Protein AF-0000000077050087 (afdb_homodimer)

Foldseek 3Di:
DPPDPPPPPPPPPVPAAFAEEFALADDDQQSLQSVLLSLLLQLQLVQQPHDLLRYAYEEEDQNQQPPLAPHHQWAAQFFDQQDATDTSRVVGVVSHQHYAQLKFLQCRLCQALVPQPSNCVSGVDDPGRGNQAALRYEYEYEHEAEDAQQWTGGHPYIGGLVNVQVSLVVCLVRSRYNAYEYEAEYFLRQNSCPPPDAPSRYKYKYQAHNQGFWKFFCAPPSCHHHNDHSLYGRHTLLSVQLSLCCQAPNQFAFQLRSQVRSQVSSVVPDNRRIDMDYHCVPSSRHTRCSHSHTNDHDPRDDGDTHDMDGSQCSQLRSLVVCCVPDDPVCNVVSVVSNVVVVVLVVLLVQLLLQQLCQQPVDNVRSVVLLPDADPFFDSVQLVVVQVCCCVPVVRDDDDDSSSSSNSRVSGVPHHDDGDSPRSD/DDDPPPPPPPPPPVPAAFAEEEALADDDQQSLASVLLSLLLQLQLVQQPHDLLRYAYEEEDQNQQPPLAPHHQWAAQFFDQPDATDTSRVVGVVSHQHYAQLKFLQCRLCQALVPQVSNCVSGVDDPGRGNQAALRYEYEYEHEAEDAQQWTGGHPYIGGLVNVQVSLVVCLVVSRYNAYEYEAEYFLRQNSCPPPDAPSRYKYKYQAHNQGFWKFFCAPPSCHHHNDRSLYGRHTLLSVQLSLCCQAPNQFAFQLRSQVRSQVSSVVVDNRRIDMDYHCVPSRRDTRCSHSHTNDHDPRDDGDTHDMDGSQCSQLRSLVVCCVPDDPVCNVVSVVSNVVVVVLVVLLVQLLLQQLCQQPVDNVRSVVLLPDADPFFDSVQLVVVQVCCCVPVVRDDDDDSSSSSNSRVSGVPHHDDGDSPRSD

Organism: Blastocystis hominis (NCBI:txid12968)

InterPro domains:
  IPR001096 Peptidase C13, legumain [PF01650] (18-293)
  IPR001096 Peptidase C13, legumain [PIRSF019663] (16-417)
  IPR001096 Peptidase C13, legumain [PR00776] (19-43)
  IPR001096 Peptidase C13, legumain [PR00776] (129-148)
  IPR001096 Peptidase C13, legumain [PR00776] (177-193)
  IPR001096 Peptidase C13, legumain [PTHR12000] (17-416)

Secondary structure (DSSP, 8-state):
---------------PPEEEEEEE---SGGGHHHHHHHHHHHHHHHHHT--GGGEEEEE--GGGS-TT-SSTT---SS-BTTSPPPP-HHHHGGG-SEEGGG--HHHHHHHHTT-HHHHHHHH--SS-------TT-EEEEEEES-EETTEEEETTEEEEHHHHHHHHHHHHHTT--SEEEEEEESTTGGGGGTT--TTSSEEEEESS-SS---EEES-TTS-EETTEE--S--EEHHHHHHHHHHHHH-S-SBHHHHHHHHHHHHHTT-----EEEE-TTTGGGSBTHHHH------S---------EEGGGHHHHHHHHHHHH--TTTHHHHHHHHHHHHHHHHHHHHHHHHHHHHHHS-HHHHHHTTTS--S---HHHHHHHHHHIIIII---SSPPHHHHHHHHHHTTTS-----TTTT-/--------------PPPEEEEEEE---SGGGHHHHHHHHHHHHHHHHHT--GGGEEEEE--GGGS-TT-SSTT---SS-BTTSPPPP-HHHHGGG-SEEGGG--HHHHHHHHTT-HHHHHHHH--SS-------TT-EEEEEEES-EETTEEEETTEEEEHHHHHHHHHHHHHTT--SEEEEEEESTTGGGGGTT--TTSSEEEEESS-SS---EEES-TTS-EETTEE--S--EEHHHHHHHHHHHHH-S-SBHHHHHHHHHHHHHTT-----EEEE-TTTGGGSBTHHHH------S---------EEGGGHHHHHHHHHHHH--TTTHHHHHHHHHHHHHHHHHHHHHHHHHHHHHHS-HHHHHHTTTS--S---HHHHHHHHHHIIIII---SSPPHHHHHHHHHHTTTS-----TTTT-

Sequence (848 aa):
MKSSLLILALLSIALADKWALFVSGNNGYYNYCITSTICRGYTILHDAGVAEDHMVYLGFNDVFDDKRNPFAGKIFTDQDPEGPGIDYAAGCRPHIDYPDKMVSAELFMATLSGDKEEVTKLTGVENPKVIESGPEDTIFVYYMDHGAIGFCEVGKSELYEDVLMKTIDKMFENHQYKQLVFYFEACHSGSMFRKLEKGKNVYAMTGSDTEHSAWMNNCPPNDVVNGKHMGTCLGAWFDNFWMQEVTDNGAELTNNEMFKIVHEKTAAETDQNVSQFGDIDTIGETPVKEYIGDYVPKKKVVMEPKSMVKYEDVPKHLAMWNAIRAEPNTRSDAMAELENVVRTEARKDIMVMRAAREYFKDDKLADAATKTRPASYSQECVRDITTSLMAVCGYSLPLRDTHVTVMENICAKGYVQLDYTNICMKSSLLILALLSIALADKWALFVSGNNGYYNYCITSTICRGYTILHDAGVAEDHMVYLGFNDVFDDKRNPFAGKIFTDQDPEGPGIDYAAGCRPHIDYPDKMVSAELFMATLSGDKEEVTKLTGVENPKVIESGPEDTIFVYYMDHGAIGFCEVGKSELYEDVLMKTIDKMFENHQYKQLVFYFEACHSGSMFRKLEKGKNVYAMTGSDTEHSAWMNNCPPNDVVNGKHMGTCLGAWFDNFWMQEVTDNGAELTNNEMFKIVHEKTAAETDQNVSQFGDIDTIGETPVKEYIGDYVPKKKVVMEPKSMVKYEDVPKHLAMWNAIRAEPNTRSDAMAELENVVRTEARKDIMVMRAAREYFKDDKLADAATKTRPASYSQECVRDITTSLMAVCGYSLPLRDTHVTVMENICAKGYVQLDYTNIC

Radius of gyration: 34.06 Å; Cα contacts (8 Å, |Δi|>4): 1872; chains: 2; bounding box: 55×159×95 Å

Solvent-accessible surface area (backbone atoms only — not comparable to full-atom values): 42431 Å² total; per-residue (Å²): 135,85,78,76,80,76,76,77,73,76,72,71,73,74,75,66,48,45,26,36,41,37,35,20,23,51,70,51,58,85,37,35,20,34,44,26,40,48,26,46,51,48,33,51,25,48,69,10,63,37,50,69,91,37,47,44,26,34,25,49,64,59,50,29,65,30,89,66,37,81,49,72,61,41,38,44,50,56,62,18,67,83,41,79,50,67,66,36,27,84,63,24,60,87,56,48,72,36,50,47,90,50,28,24,29,67,46,50,53,25,29,65,68,38,34,48,68,57,38,21,72,71,63,67,41,77,89,49,87,48,44,81,53,38,52,68,11,26,35,28,35,40,38,26,34,56,25,40,52,35,32,29,48,17,49,82,34,66,36,40,26,66,58,54,52,51,51,52,50,52,35,51,76,65,40,38,41,48,36,40,38,35,43,34,38,17,21,8,32,31,32,50,44,73,80,51,58,66,86,61,46,32,31,34,40,20,36,0,23,50,88,24,51,27,41,26,16,14,16,72,74,43,19,29,37,58,74,38,72,47,73,26,33,22,18,38,49,52,58,49,45,55,52,47,45,30,47,58,70,19,30,71,50,23,42,47,57,48,45,53,52,37,32,52,60,44,48,72,80,40,78,23,47,48,38,75,40,41,24,52,85,56,58,18,64,36,38,41,28,68,40,45,24,66,34,74,51,57,86,77,72,91,76,78,84,40,56,70,40,49,52,62,46,40,66,53,53,42,29,47,51,46,36,46,68,38,48,87,92,43,31,65,61,26,44,50,51,30,39,51,44,48,38,52,51,51,50,48,52,39,37,49,49,21,44,34,29,69,70,60,72,32,61,58,58,29,58,51,23,46,74,50,70,55,97,50,54,32,56,69,29,33,29,49,54,52,52,45,37,30,73,72,51,66,44,70,82,56,68,46,70,50,52,49,22,31,39,35,43,69,8,40,89,28,80,74,87,80,74,59,76,80,30,85,138,71,98,74,83,76,79,78,74,77,72,72,74,76,75,65,48,47,27,35,41,38,33,22,22,52,71,51,59,86,36,35,19,34,46,26,40,47,25,46,52,49,34,49,25,47,68,10,62,38,50,67,91,36,46,45,26,33,26,49,62,58,49,29,65,30,89,66,36,82,50,71,61,41,38,44,49,56,61,18,68,82,42,81,50,68,66,34,26,86,65,25,61,87,56,48,72,35,51,45,89,50,28,24,27,66,46,52,52,25,28,66,68,36,35,48,67,57,39,22,71,70,62,66,42,77,87,47,88,49,44,80,54,38,50,67,12,26,35,28,37,41,38,27,36,55,24,39,50,36,32,30,47,17,50,82,35,67,37,41,26,68,58,54,50,50,52,52,49,53,36,50,77,65,39,38,40,48,35,40,38,38,44,36,36,17,20,8,32,31,33,50,44,74,82,51,57,68,85,59,45,32,32,35,39,20,36,0,24,50,88,24,50,27,42,27,15,15,15,72,74,42,20,28,36,57,74,37,73,46,75,26,34,22,17,39,47,52,59,49,45,56,52,48,45,31,46,58,70,20,30,71,48,22,42,47,57,47,46,53,52,35,32,52,61,43,47,72,79,41,77,25,47,47,39,74,41,41,25,52,87,56,58,18,65,36,39,41,26,68,40,46,24,64,35,72,52,56,87,78,70,91,77,78,84,40,55,69,41,49,53,64,47,39,66,54,52,40,28,46,51,47,36,46,68,38,48,86,94,44,30,65,60,27,44,51,50,30,39,52,45,49,36,53,53,51,50,48,51,39,37,49,50,21,46,34,29,68,72,60,72,32,61,58,59,28,56,51,24,47,74,52,69,54,97,51,54,33,57,68,29,34,29,51,52,52,51,44,38,31,73,74,54,65,46,68,82,57,69,46,69,50,52,51,22,32,40,36,43,68,9,40,87,29,79,75,86,80,75,58,75,80,30,86

pLDDT: mean 94.15, std 11.01, range [26.75, 98.94]

Structure (mmCIF, N/CA/C/O backbone):
data_AF-0000000077050087-model_v1
#
loop_
_entity.id
_entity.type
_entity.pdbx_description
1 polymer Legumain
#
loop_
_atom_site.group_PDB
_atom_site.id
_atom_site.type_symbol
_atom_site.label_atom_id
_atom_site.label_alt_id
_atom_site.label_comp_id
_atom_site.label_asym_id
_atom_site.label_entity_id
_atom_site.label_seq_id
_atom_site.pdbx_PDB_ins_code
_atom_site.Cartn_x
_atom_site.Cartn_y
_atom_site.Cartn_z
_atom_site.occupancy
_atom_site.B_iso_or_equiv
_atom_site.auth_seq_id
_atom_site.auth_comp_id
_atom_site.auth_asym_id
_atom_site.auth_atom_id
_atom_site.pdbx_PDB_model_num
ATOM 1 N N . MET A 1 1 ? -14.258 90.125 20.938 1 26.75 1 MET A N 1
ATOM 2 C CA . MET A 1 1 ? -13.023 89.375 21.031 1 26.75 1 MET A CA 1
ATOM 3 C C . MET A 1 1 ? -13.32 87.875 21.219 1 26.75 1 MET A C 1
ATOM 5 O O . MET A 1 1 ? -13.602 87.438 22.328 1 26.75 1 MET A O 1
ATOM 9 N N . LYS A 1 2 ? -14.055 87.312 20.188 1 45.06 2 LYS A N 1
ATOM 10 C CA . LYS A 1 2 ? -14.453 86 19.891 1 45.06 2 LYS A CA 1
ATOM 11 C C . LYS A 1 2 ? -13.258 85 19.938 1 45.06 2 LYS A C 1
ATOM 13 O O . LYS A 1 2 ? -12.359 85.125 19.078 1 45.06 2 LYS A O 1
ATOM 18 N N . SER A 1 3 ? -12.742 84.75 21.188 1 35.34 3 SER A N 1
ATOM 19 C CA . SER A 1 3 ? -11.664 83.75 21.391 1 35.34 3 SER A CA 1
ATOM 20 C C . SER A 1 3 ? -11.992 82.438 20.75 1 35.34 3 SER A C 1
ATOM 22 O O . SER A 1 3 ? -12.961 81.75 21.141 1 35.34 3 SER A O 1
ATOM 24 N N . SER A 1 4 ? -11.594 82.188 19.562 1 45 4 SER A N 1
ATOM 25 C CA . SER A 1 4 ? -11.711 80.875 18.844 1 45 4 SER A CA 1
ATOM 26 C C . SER A 1 4 ? -10.82 79.812 19.453 1 45 4 SER A C 1
ATOM 28 O O . SER A 1 4 ? -9.594 79.938 19.422 1 45 4 SER A O 1
ATOM 30 N N . LEU A 1 5 ? -11.164 79.062 20.516 1 44.44 5 LEU A N 1
ATOM 31 C CA . LEU A 1 5 ? -10.508 77.875 21.016 1 44.44 5 LEU A CA 1
ATOM 32 C C . LEU A 1 5 ? -10.336 76.875 19.891 1 44.44 5 LEU A C 1
ATOM 34 O O . LEU A 1 5 ? -11.32 76.375 19.359 1 44.44 5 LEU A O 1
ATOM 38 N N . LEU A 1 6 ? -9.234 76.875 19.125 1 44.16 6 LEU A N 1
ATOM 39 C CA . LEU A 1 6 ? -8.859 75.812 18.203 1 44.16 6 LEU A CA 1
ATOM 40 C C . LEU A 1 6 ? -8.672 74.5 18.938 1 44.16 6 LEU A C 1
ATOM 42 O O . LEU A 1 6 ? -7.773 74.375 19.766 1 44.16 6 LEU A O 1
ATOM 46 N N . ILE A 1 7 ? -9.641 73.75 19.188 1 46.22 7 ILE A N 1
ATOM 47 C CA . ILE A 1 7 ? -9.508 72.375 19.641 1 46.22 7 ILE A CA 1
ATOM 48 C C . ILE A 1 7 ? -8.617 71.562 18.688 1 46.22 7 ILE A C 1
ATOM 50 O O . ILE A 1 7 ? -8.961 71.438 17.516 1 46.22 7 ILE A O 1
ATOM 54 N N . LEU A 1 8 ? -7.328 71.625 18.875 1 43.34 8 LEU A N 1
ATOM 55 C CA . LEU A 1 8 ? -6.453 70.688 18.172 1 43.34 8 LEU A CA 1
ATOM 56 C C . LEU A 1 8 ? -6.922 69.25 18.391 1 43.34 8 LEU A C 1
ATOM 58 O O . LEU A 1 8 ? -6.895 68.75 19.516 1 43.34 8 LEU A O 1
ATOM 62 N N . ALA A 1 9 ? -7.785 68.688 17.609 1 45.19 9 ALA A N 1
ATOM 63 C CA . ALA A 1 9 ? -8.078 67.25 17.547 1 45.19 9 ALA A CA 1
ATOM 64 C C . ALA A 1 9 ? -6.812 66.438 17.297 1 45.19 9 ALA A C 1
ATOM 66 O O . ALA A 1 9 ? -6.215 66.562 16.219 1 45.19 9 ALA A O 1
ATOM 67 N N . LEU A 1 10 ? -6.016 66.188 18.297 1 40.19 10 LEU A N 1
ATOM 68 C CA . LEU A 1 10 ? -5.012 65.125 18.141 1 40.19 10 LEU A CA 1
ATOM 69 C C . LEU A 1 10 ? -5.602 63.938 17.422 1 40.19 10 LEU A C 1
ATOM 71 O O . LEU A 1 10 ? -6.449 63.219 17.984 1 40.19 10 LEU A O 1
ATOM 75 N N . LEU A 1 11 ? -5.816 64 16.156 1 40.59 11 LEU A N 1
ATOM 76 C CA . LEU A 1 11 ? -6.043 62.781 15.391 1 40.59 11 LEU A CA 1
ATOM 77 C C . LEU A 1 11 ? -5.047 61.719 15.789 1 40.59 11 LEU A C 1
ATOM 79 O O . LEU A 1 11 ? -3.854 61.812 15.5 1 40.59 11 LEU A O 1
ATOM 83 N N . SER A 1 12 ? -5.109 61.188 17 1 39.09 12 SER A N 1
ATOM 84 C CA . SER A 1 12 ? -4.379 59.938 17.25 1 39.09 12 SER A CA 1
ATOM 85 C C . SER A 1 12 ? -4.422 59.031 16.016 1 39.09 12 SER A C 1
ATOM 87 O O . SER A 1 12 ? -5.484 58.5 15.656 1 39.09 12 SER A O 1
ATOM 89 N N . ILE A 1 13 ? -3.723 59.281 15.008 1 43 13 ILE A N 1
ATOM 90 C CA . ILE A 1 13 ? -3.477 58.281 13.984 1 43 13 ILE A CA 1
ATOM 91 C C . ILE A 1 13 ? -3.217 56.938 14.648 1 43 13 ILE A C 1
ATOM 93 O O . ILE A 1 13 ? -2.197 56.75 15.312 1 43 13 ILE A O 1
ATOM 97 N N . ALA A 1 14 ? -4.16 56.375 15.305 1 49.53 14 ALA A N 1
ATOM 98 C CA . ALA A 1 14 ? -4.023 55 15.812 1 49.53 14 ALA A CA 1
ATOM 99 C C . ALA A 1 14 ? -3.26 54.125 14.836 1 49.53 14 ALA A C 1
ATOM 101 O O . ALA A 1 14 ? -3.717 53.906 13.711 1 49.53 14 ALA A O 1
ATOM 102 N N . LEU A 1 15 ? -1.929 54.031 14.836 1 66 15 LEU A N 1
ATOM 103 C CA . LEU A 1 15 ? -1.069 53.156 14.039 1 66 15 LEU A CA 1
ATOM 104 C C . LEU A 1 15 ? -1.597 51.75 14.039 1 66 15 LEU A C 1
ATOM 106 O O . LEU A 1 15 ? -1.91 51.188 15.102 1 66 15 LEU A O 1
ATOM 110 N N . ALA A 1 16 ? -2.049 51.188 12.859 1 85.88 16 ALA A N 1
ATOM 111 C CA . ALA A 1 16 ? -2.549 49.812 12.609 1 85.88 16 ALA A CA 1
ATOM 112 C C . ALA A 1 16 ? -1.535 48.781 13.055 1 85.88 16 ALA A C 1
ATOM 114 O O . ALA A 1 16 ? -0.365 48.844 12.664 1 85.88 16 ALA A O 1
ATOM 115 N N . ASP A 1 17 ? -1.978 47.969 14.055 1 94.81 17 ASP A N 1
ATOM 116 C CA . ASP A 1 17 ? -1.107 46.906 14.555 1 94.81 17 ASP A CA 1
ATOM 117 C C . ASP A 1 17 ? -1.323 45.594 13.773 1 94.81 17 ASP A C 1
ATOM 119 O O . ASP A 1 17 ? -2.396 45.375 13.211 1 94.81 17 ASP A O 1
ATOM 123 N N . LYS A 1 18 ? -0.26 44.875 13.742 1 98.06 18 LYS A N 1
ATOM 124 C CA . LYS A 1 18 ? -0.328 43.5 13.234 1 98.06 18 LYS A CA 1
ATOM 125 C C . LYS A 1 18 ? -0.356 42.5 14.375 1 98.06 18 LYS A C 1
ATOM 127 O O . LYS A 1 18 ? 0.511 42.5 15.258 1 98.06 18 LYS A O 1
ATOM 132 N N . TRP A 1 19 ? -1.358 41.688 14.398 1 98.69 19 TRP A N 1
ATOM 133 C CA . TRP A 1 19 ? -1.495 40.594 15.375 1 98.69 19 TRP A CA 1
ATOM 134 C C . TRP A 1 19 ? -1.327 39.25 14.711 1 98.69 19 TRP A C 1
ATOM 136 O O . TRP A 1 19 ? -1.601 39.094 13.523 1 98.69 19 TRP A O 1
ATOM 146 N N . ALA A 1 20 ? -0.833 38.312 15.508 1 98.88 20 ALA A N 1
ATOM 147 C CA . ALA A 1 20 ? -0.675 36.969 14.961 1 98.88 20 ALA A CA 1
ATOM 148 C C . ALA A 1 20 ? -0.998 35.906 16.016 1 98.88 20 ALA A C 1
ATOM 150 O O . ALA A 1 20 ? -0.743 36.094 17.203 1 98.88 20 ALA A O 1
ATOM 151 N N . LEU A 1 21 ? -1.584 34.875 15.594 1 98.94 21 LEU A N 1
ATOM 152 C CA . LEU A 1 21 ? -1.872 33.688 16.422 1 98.94 21 LEU A CA 1
ATOM 153 C C . LEU A 1 21 ? -1.3 32.438 15.789 1 98.94 21 LEU A C 1
ATOM 155 O O . LEU A 1 21 ? -1.579 32.125 14.625 1 98.94 21 LEU A O 1
ATOM 159 N N . PHE A 1 22 ? -0.453 31.703 16.547 1 98.88 22 PHE A N 1
ATOM 160 C CA . PHE A 1 22 ? 0.181 30.469 16.109 1 98.88 22 PHE A CA 1
ATOM 161 C C . PHE A 1 22 ? -0.366 29.266 16.875 1 98.88 22 PHE A C 1
ATOM 163 O O . PHE A 1 22 ? -0.49 29.312 18.094 1 98.88 22 PHE A O 1
ATOM 170 N N . VAL A 1 23 ? -0.69 28.219 16.094 1 98.88 23 VAL A N 1
ATOM 171 C CA . VAL A 1 23 ? -1.205 27.016 16.734 1 98.88 23 VAL A CA 1
ATOM 172 C C . VAL A 1 23 ? -0.468 25.797 16.203 1 98.88 23 VAL A C 1
ATOM 174 O O . VAL A 1 23 ? -0.654 25.406 15.039 1 98.88 23 VAL A O 1
ATOM 177 N N . SER A 1 24 ? 0.402 25.188 16.938 1 98.25 24 SER A N 1
ATOM 178 C CA . SER A 1 24 ? 0.894 23.828 16.734 1 98.25 24 SER A CA 1
ATOM 179 C C . SER A 1 24 ? 0.102 22.812 17.562 1 98.25 24 SER A C 1
ATOM 181 O O . SER A 1 24 ? 0.359 22.656 18.75 1 98.25 24 SER A O 1
ATOM 183 N N . GLY A 1 25 ? -0.691 22.062 16.922 1 96.75 25 GLY A N 1
ATOM 184 C CA . GLY A 1 25 ? -1.876 21.531 17.578 1 96.75 25 GLY A CA 1
ATOM 185 C C . GLY A 1 25 ? -1.669 20.141 18.141 1 96.75 25 GLY A C 1
ATOM 186 O O . GLY A 1 25 ? -2.578 19.562 18.75 1 96.75 25 GLY A O 1
ATOM 187 N N . ASN A 1 26 ? -0.45 19.547 17.969 1 96.5 26 ASN A N 1
ATOM 188 C CA . ASN A 1 26 ? -0.335 18.188 18.438 1 96.5 26 ASN A CA 1
ATOM 189 C C . ASN A 1 26 ? 1.066 17.891 18.969 1 96.5 26 ASN A C 1
ATOM 191 O O . ASN A 1 26 ? 1.984 18.688 18.781 1 96.5 26 ASN A O 1
ATOM 195 N N . ASN A 1 27 ? 1.128 16.812 19.734 1 96.81 27 ASN A N 1
ATOM 196 C CA . ASN A 1 27 ? 2.375 16.359 20.344 1 96.81 27 ASN A CA 1
ATOM 197 C C . ASN A 1 27 ? 2.834 15.023 19.766 1 96.81 27 ASN A C 1
ATOM 199 O O . ASN A 1 27 ? 2.188 14.477 18.875 1 96.81 27 ASN A O 1
ATOM 203 N N . GLY A 1 28 ? 3.977 14.586 20.156 1 95.75 28 GLY A N 1
ATOM 204 C CA . GLY A 1 28 ? 4.574 13.352 19.672 1 95.75 28 GLY A CA 1
ATOM 205 C C . GLY A 1 28 ? 5.691 13.586 18.672 1 95.75 28 GLY A C 1
ATOM 206 O O . GLY A 1 28 ? 5.594 14.477 17.828 1 95.75 28 GLY A O 1
ATOM 207 N N . TYR A 1 29 ? 6.645 12.734 18.781 1 96.25 29 TYR A N 1
ATOM 208 C CA . TYR A 1 29 ? 7.824 12.961 17.953 1 96.25 29 TYR A CA 1
ATOM 209 C C . TYR A 1 29 ? 7.5 12.734 16.469 1 96.25 29 TYR A C 1
ATOM 211 O O . TYR A 1 29 ? 8.094 13.367 15.602 1 96.25 29 TYR A O 1
ATOM 219 N N . TYR A 1 30 ? 6.52 11.875 16.156 1 94.31 30 TYR A N 1
ATOM 220 C CA . TYR A 1 30 ? 6.148 11.695 14.75 1 94.31 30 TYR A CA 1
ATOM 221 C C . TYR A 1 30 ? 5.473 12.945 14.195 1 94.31 30 TYR A C 1
ATOM 223 O O . TYR A 1 30 ? 5.34 13.102 12.984 1 94.31 30 TYR A O 1
ATOM 231 N N . ASN A 1 31 ? 5.055 13.875 15.141 1 96.94 31 ASN A N 1
ATOM 232 C CA . ASN A 1 31 ? 4.453 15.156 14.766 1 96.94 31 ASN A CA 1
ATOM 233 C C . ASN A 1 31 ? 5.461 16.297 14.867 1 96.94 31 ASN A C 1
ATOM 235 O O . ASN A 1 31 ? 5.078 17.453 15.008 1 96.94 31 ASN A O 1
ATOM 239 N N . TYR A 1 32 ? 6.703 15.953 14.82 1 97.81 32 TYR A N 1
ATOM 240 C CA . TYR A 1 32 ? 7.793 16.922 14.93 1 97.81 32 TYR A CA 1
ATOM 241 C C . TYR A 1 32 ? 7.57 18.094 13.984 1 97.81 32 TYR A C 1
ATOM 243 O O . TYR A 1 32 ? 7.797 19.25 14.359 1 97.81 32 TYR A O 1
ATOM 251 N N . CYS A 1 33 ? 7.098 17.812 12.812 1 97.5 33 CYS A N 1
ATOM 252 C CA . CYS A 1 33 ? 6.992 18.828 11.758 1 97.5 33 CYS A CA 1
ATOM 253 C C . CYS A 1 33 ? 5.926 19.859 12.094 1 97.5 33 CYS A C 1
ATOM 255 O O . CYS A 1 33 ? 5.953 20.969 11.578 1 97.5 33 CYS A O 1
ATOM 257 N N . ILE A 1 34 ? 4.961 19.516 12.938 1 98.12 34 ILE A N 1
ATOM 258 C CA . ILE A 1 34 ? 3.93 20.453 13.352 1 98.12 34 ILE A CA 1
ATOM 259 C C . ILE A 1 34 ? 4.566 21.594 14.141 1 98.12 34 ILE A C 1
ATOM 261 O O . ILE A 1 34 ? 4.355 22.766 13.828 1 98.12 34 ILE A O 1
ATOM 265 N N . THR A 1 35 ? 5.391 21.203 15.055 1 98.38 35 THR A N 1
ATOM 266 C CA . THR A 1 35 ? 6.055 22.203 15.891 1 98.38 35 THR A CA 1
ATOM 267 C C . THR A 1 35 ? 7.148 22.922 15.109 1 98.38 35 THR A C 1
ATOM 269 O O . THR A 1 35 ? 7.266 24.156 15.195 1 98.38 35 THR A O 1
ATOM 272 N N . SER A 1 36 ? 7.93 22.172 14.359 1 97.94 36 SER A N 1
ATOM 273 C CA . SER A 1 36 ? 9.047 22.781 13.641 1 97.94 36 SER A CA 1
ATOM 274 C C . SER A 1 36 ? 8.547 23.812 12.617 1 97.94 36 SER A C 1
ATOM 276 O O . SER A 1 36 ? 9.109 24.906 12.5 1 97.94 36 SER A O 1
ATOM 278 N N . THR A 1 37 ? 7.508 23.484 11.961 1 97.44 37 THR A N 1
ATOM 279 C CA . THR A 1 37 ? 6.953 24.359 10.93 1 97.44 37 THR A CA 1
ATOM 280 C C . THR A 1 37 ? 6.402 25.641 11.547 1 97.44 37 THR A C 1
ATOM 282 O O . THR A 1 37 ? 6.707 26.734 11.086 1 97.44 37 THR A O 1
ATOM 285 N N . ILE A 1 38 ? 5.66 25.516 12.539 1 98.31 38 ILE A N 1
ATOM 286 C CA . ILE A 1 38 ? 5.059 26.672 13.18 1 98.31 38 ILE A CA 1
ATOM 287 C C . ILE A 1 38 ? 6.145 27.516 13.844 1 98.31 38 ILE A C 1
ATOM 289 O O . ILE A 1 38 ? 6.074 28.75 13.836 1 98.31 38 ILE A O 1
ATOM 293 N N . CYS A 1 39 ? 7.133 26.875 14.375 1 97.56 39 CYS A N 1
ATOM 294 C CA . CYS A 1 39 ? 8.258 27.578 14.977 1 97.56 39 CYS A CA 1
ATOM 295 C C . CYS A 1 39 ? 8.977 28.438 13.945 1 97.56 39 CYS A C 1
ATOM 297 O O . CYS A 1 39 ? 9.32 29.594 14.219 1 97.56 39 CYS A O 1
ATOM 299 N N . ARG A 1 40 ? 9.234 27.859 12.859 1 96.62 40 ARG A N 1
ATOM 300 C CA . ARG A 1 40 ? 9.852 28.625 11.781 1 96.62 40 ARG A CA 1
ATOM 301 C C . ARG A 1 40 ? 8.977 29.812 11.375 1 96.62 40 ARG A C 1
ATOM 303 O O . ARG A 1 40 ? 9.477 30.922 11.195 1 96.62 40 ARG A O 1
ATOM 310 N N . GLY A 1 41 ? 7.703 29.594 11.258 1 97.44 41 GLY A N 1
ATOM 311 C CA . GLY A 1 41 ? 6.781 30.672 10.953 1 97.44 41 GLY A CA 1
ATOM 312 C C . GLY A 1 41 ? 6.805 31.781 11.977 1 97.44 41 GLY A C 1
ATOM 313 O O . GLY A 1 41 ? 6.855 32.969 11.617 1 97.44 41 GLY A O 1
ATOM 314 N N . TYR A 1 42 ? 6.789 31.406 13.211 1 98.12 42 TYR A N 1
ATOM 315 C CA . TYR A 1 42 ? 6.863 32.375 14.289 1 98.12 42 TYR A CA 1
ATOM 316 C C . TYR A 1 42 ? 8.117 33.25 14.156 1 98.12 42 TYR A C 1
ATOM 318 O O . TYR A 1 42 ? 8.062 34.469 14.281 1 98.12 42 TYR A O 1
ATOM 326 N N . THR A 1 43 ? 9.203 32.594 13.883 1 96.19 43 THR A N 1
ATOM 327 C CA . THR A 1 43 ? 10.492 33.281 13.773 1 96.19 43 THR A CA 1
ATOM 328 C C . THR A 1 43 ? 10.492 34.25 12.609 1 96.19 43 THR A C 1
ATOM 330 O O . THR A 1 43 ? 11.031 35.344 12.719 1 96.19 43 THR A O 1
ATOM 333 N N . ILE A 1 44 ? 9.906 33.844 11.57 1 96.06 44 ILE A N 1
ATOM 334 C CA . ILE A 1 44 ? 9.828 34.719 10.398 1 96.06 44 ILE A CA 1
ATOM 335 C C . ILE A 1 44 ? 9.062 36 10.742 1 96.06 44 ILE A C 1
ATOM 337 O O . ILE A 1 44 ? 9.5 37.094 10.422 1 96.06 44 ILE A O 1
ATOM 341 N N . LEU A 1 45 ? 7.93 35.875 11.438 1 98.06 45 LEU A N 1
ATOM 342 C CA . LEU A 1 45 ? 7.145 37.062 11.805 1 98.06 45 LEU A CA 1
ATOM 343 C C . LEU A 1 45 ? 7.898 37.938 12.805 1 98.06 45 LEU A C 1
ATOM 345 O O . LEU A 1 45 ? 7.859 39.156 12.711 1 98.06 45 LEU A O 1
ATOM 349 N N . HIS A 1 46 ? 8.531 37.281 13.719 1 96.81 46 HIS A N 1
ATOM 350 C CA . HIS A 1 46 ? 9.352 38.031 14.672 1 96.81 46 HIS A CA 1
ATOM 351 C C . HIS A 1 46 ? 10.422 38.844 13.961 1 96.81 46 HIS A C 1
ATOM 353 O O . HIS A 1 46 ? 10.578 40.031 14.219 1 96.81 46 HIS A O 1
ATOM 359 N N . ASP A 1 47 ? 11.094 38.219 13.078 1 94.88 47 ASP A N 1
ATOM 360 C CA . ASP A 1 47 ? 12.164 38.875 12.328 1 94.88 47 ASP A CA 1
ATOM 361 C C . ASP A 1 47 ? 11.617 39.969 11.398 1 94.88 47 ASP A C 1
ATOM 363 O O . ASP A 1 47 ? 12.344 40.875 11.023 1 94.88 47 ASP A O 1
ATOM 367 N N . ALA A 1 48 ? 10.383 39.781 11.047 1 96.69 48 ALA A N 1
ATOM 368 C CA . ALA A 1 48 ? 9.75 40.75 10.141 1 96.69 48 ALA A CA 1
ATOM 369 C C . ALA A 1 48 ? 9.234 41.969 10.898 1 96.69 48 ALA A C 1
ATOM 371 O O . ALA A 1 48 ? 8.75 42.938 10.289 1 96.69 48 ALA A O 1
ATOM 372 N N . GLY A 1 49 ? 9.227 41.938 12.211 1 95.88 49 GLY A N 1
ATOM 373 C CA . GLY A 1 49 ? 8.969 43.125 12.984 1 95.88 49 GLY A CA 1
ATOM 374 C C . GLY A 1 49 ? 7.625 43.125 13.688 1 95.88 49 GLY A C 1
ATOM 375 O O . GLY A 1 49 ? 7.203 44.125 14.266 1 95.88 49 GLY A O 1
ATOM 376 N N . VAL A 1 50 ? 6.961 42.031 13.633 1 97.31 50 VAL A N 1
ATOM 377 C CA . VAL A 1 50 ? 5.734 41.938 14.414 1 97.31 50 VAL A CA 1
ATOM 378 C C . VAL A 1 50 ? 6.074 41.875 15.906 1 97.31 50 VAL A C 1
ATOM 380 O O . VAL A 1 50 ? 6.914 41.094 16.328 1 97.31 50 VAL A O 1
ATOM 383 N N . ALA A 1 51 ? 5.41 42.719 16.656 1 96.12 51 ALA A N 1
ATOM 384 C CA . ALA A 1 51 ? 5.727 42.844 18.078 1 96.12 51 ALA A CA 1
ATOM 385 C C . ALA A 1 51 ? 5.41 41.562 18.828 1 96.12 51 ALA A C 1
ATOM 387 O O . ALA A 1 51 ? 4.379 40.938 18.594 1 96.12 51 ALA A O 1
ATOM 388 N N . GLU A 1 52 ? 6.246 41.188 19.719 1 95.69 52 GLU A N 1
ATOM 389 C CA . GLU A 1 52 ? 6.094 39.938 20.484 1 95.69 52 GLU A CA 1
ATOM 390 C C . GLU A 1 52 ? 4.801 39.938 21.297 1 95.69 52 GLU A C 1
ATOM 392 O O . GLU A 1 52 ? 4.148 38.906 21.453 1 95.69 52 GLU A O 1
ATOM 397 N N . ASP A 1 53 ? 4.461 41.094 21.828 1 96.5 53 ASP A N 1
ATOM 398 C CA . ASP A 1 53 ? 3.266 41.188 22.656 1 96.5 53 ASP A CA 1
ATOM 399 C C . ASP A 1 53 ? 2 41.156 21.797 1 96.5 53 ASP A C 1
ATOM 401 O O . ASP A 1 53 ? 0.887 41.125 22.328 1 96.5 53 ASP A O 1
ATOM 405 N N . HIS A 1 54 ? 2.186 41.125 20.422 1 98.06 54 HIS A N 1
ATOM 406 C CA . HIS A 1 54 ? 1.062 41 19.5 1 98.06 54 HIS A CA 1
ATOM 407 C C . HIS A 1 54 ? 1.015 39.625 18.891 1 98.06 54 HIS A C 1
ATOM 409 O O . HIS A 1 54 ? 0.225 39.375 17.969 1 98.06 54 HIS A O 1
ATOM 415 N N . MET A 1 55 ? 1.882 38.719 19.344 1 98.62 55 MET A N 1
ATOM 416 C CA . MET A 1 55 ? 1.899 37.344 18.859 1 98.62 55 MET A CA 1
ATOM 417 C C . MET A 1 55 ? 1.559 36.375 19.984 1 98.62 55 MET A C 1
ATOM 419 O O . MET A 1 55 ? 2.174 36.406 21.047 1 98.62 55 MET A O 1
ATOM 423 N N . VAL A 1 56 ? 0.572 35.594 19.734 1 98.88 56 VAL A N 1
ATOM 424 C CA . VAL A 1 56 ? 0.179 34.562 20.688 1 98.88 56 VAL A CA 1
ATOM 425 C C . VAL A 1 56 ? 0.48 33.188 20.109 1 98.88 56 VAL A C 1
ATOM 427 O O . VAL A 1 56 ? 0.228 32.938 18.922 1 98.88 56 VAL A O 1
ATOM 430 N N . TYR A 1 57 ? 1.052 32.25 20.938 1 98.81 57 TYR A N 1
ATOM 431 C CA . TYR A 1 57 ? 1.484 30.938 20.469 1 98.81 57 TYR A CA 1
ATOM 432 C C . TYR A 1 57 ? 0.96 29.828 21.375 1 98.81 57 TYR A C 1
ATOM 434 O O . TYR A 1 57 ? 1.321 29.766 22.547 1 98.81 57 TYR A O 1
ATOM 442 N N . LEU A 1 58 ? 0.083 28.984 20.859 1 98.88 58 LEU A N 1
ATOM 443 C CA . LEU A 1 58 ? -0.344 27.734 21.469 1 98.88 58 LEU A CA 1
ATOM 444 C C . LEU A 1 58 ? 0.442 26.562 20.906 1 98.88 58 LEU A C 1
ATOM 446 O O . LEU A 1 58 ? 0.477 26.359 19.688 1 98.88 58 LEU A O 1
ATOM 450 N N . GLY A 1 59 ? 1.096 25.781 21.75 1 98.56 59 GLY A N 1
ATOM 451 C CA . GLY A 1 59 ? 1.836 24.672 21.172 1 98.56 59 GLY A CA 1
ATOM 452 C C . GLY A 1 59 ? 2.404 23.719 22.203 1 98.56 59 GLY A C 1
ATOM 453 O O . GLY A 1 59 ? 2.15 23.875 23.406 1 98.56 59 GLY A O 1
ATOM 454 N N . PHE A 1 60 ? 3.111 22.703 21.766 1 98.12 60 PHE A N 1
ATOM 455 C CA . PHE A 1 60 ? 3.67 21.656 22.609 1 98.12 60 PHE A CA 1
ATOM 456 C C . PHE A 1 60 ? 5.188 21.766 22.688 1 98.12 60 PHE A C 1
ATOM 458 O O . PHE A 1 60 ? 5.84 22.094 21.703 1 98.12 60 PHE A O 1
ATOM 465 N N . ASN A 1 61 ? 5.742 21.375 23.828 1 97.25 61 ASN A N 1
ATOM 466 C CA . ASN A 1 61 ? 7.18 21.469 24.047 1 97.25 61 ASN A CA 1
ATOM 467 C C . ASN A 1 61 ? 7.859 20.109 23.891 1 97.25 61 ASN A C 1
ATOM 469 O O . ASN A 1 61 ? 9.094 20.016 23.891 1 97.25 61 ASN A O 1
ATOM 473 N N . ASP A 1 62 ? 7.109 19.078 23.719 1 97.69 62 ASP A N 1
ATOM 474 C CA . ASP A 1 62 ? 7.582 17.703 23.922 1 97.69 62 ASP A CA 1
ATOM 475 C C . ASP A 1 62 ? 8.703 17.359 22.938 1 97.69 62 ASP A C 1
ATOM 477 O O . ASP A 1 62 ? 9.672 16.703 23.312 1 97.69 62 ASP A O 1
ATOM 481 N N . VAL A 1 63 ? 8.656 17.859 21.719 1 97.75 63 VAL A N 1
ATOM 482 C CA . VAL A 1 63 ? 9.578 17.391 20.688 1 97.75 63 VAL A CA 1
ATOM 483 C C . VAL A 1 63 ? 10.961 18 20.922 1 97.75 63 VAL A C 1
ATOM 485 O O . VAL A 1 63 ? 11.969 17.453 20.469 1 97.75 63 VAL A O 1
ATOM 488 N N . PHE A 1 64 ? 11.039 19.125 21.672 1 97.81 64 PHE A N 1
ATOM 489 C CA . PHE A 1 64 ? 12.32 19.766 21.953 1 97.81 64 PHE A CA 1
ATOM 490 C C . PHE A 1 64 ? 13.188 18.859 22.828 1 97.81 64 PHE A C 1
ATOM 492 O O . PHE A 1 64 ? 14.406 18.812 22.641 1 97.81 64 PHE A O 1
ATOM 499 N N . ASP A 1 65 ? 12.5 18.156 23.688 1 95.38 65 ASP A N 1
ATOM 500 C CA . ASP A 1 65 ? 13.266 17.406 24.672 1 95.38 65 ASP A CA 1
ATOM 501 C C . ASP A 1 65 ? 12.977 15.906 24.562 1 95.38 65 ASP A C 1
ATOM 503 O O . ASP A 1 65 ? 13.227 15.148 25.5 1 95.38 65 ASP A O 1
ATOM 507 N N . ASP A 1 66 ? 12.414 15.547 23.531 1 97.06 66 ASP A N 1
ATOM 508 C CA . ASP A 1 66 ? 12.156 14.125 23.281 1 97.06 66 ASP A CA 1
ATOM 509 C C . ASP A 1 66 ? 13.461 13.336 23.219 1 97.06 66 ASP A C 1
ATOM 511 O O . ASP A 1 66 ? 14.445 13.797 22.625 1 97.06 66 ASP A O 1
ATOM 515 N N . LYS A 1 67 ? 13.461 12.148 23.828 1 95.44 67 LYS A N 1
ATOM 516 C CA . LYS A 1 67 ? 14.664 11.32 23.859 1 95.44 67 LYS A CA 1
ATOM 517 C C . LYS A 1 67 ? 15.109 10.969 22.438 1 95.44 67 LYS A C 1
ATOM 519 O O . LYS A 1 67 ? 16.297 10.719 22.203 1 95.44 67 LYS A O 1
ATOM 524 N N . ARG A 1 68 ? 14.312 11.016 21.547 1 95.56 68 ARG A N 1
ATOM 525 C CA . ARG A 1 68 ? 14.617 10.672 20.156 1 95.56 68 ARG A CA 1
ATOM 526 C C . ARG A 1 68 ? 15.266 11.852 19.438 1 95.56 68 ARG A C 1
ATOM 528 O O . ARG A 1 68 ? 15.82 11.688 18.344 1 95.56 68 ARG A O 1
ATOM 535 N N . ASN A 1 69 ? 15.062 12.977 19.859 1 97.62 69 ASN A N 1
ATOM 536 C CA . ASN A 1 69 ? 15.719 14.156 19.297 1 97.62 69 ASN A CA 1
ATOM 537 C C . ASN A 1 69 ? 17.203 14.172 19.625 1 97.62 69 ASN A C 1
ATOM 539 O O . ASN A 1 69 ? 17.609 14.359 20.766 1 97.62 69 ASN A O 1
ATOM 543 N N . PRO A 1 70 ? 18.016 14.047 18.562 1 96.12 70 PRO A N 1
ATOM 544 C CA . PRO A 1 70 ? 19.438 13.961 18.844 1 96.12 70 PRO A CA 1
ATOM 545 C C . PRO A 1 70 ? 20.047 15.312 19.234 1 96.12 70 PRO A C 1
ATOM 547 O O . PRO A 1 70 ? 21.188 15.367 19.688 1 96.12 70 PRO A O 1
ATOM 550 N N . PHE A 1 71 ? 19.328 16.359 19.047 1 96.25 71 PHE A N 1
ATOM 551 C CA . PHE A 1 71 ? 19.734 17.703 19.453 1 96.25 71 PHE A CA 1
ATOM 552 C C . PHE A 1 71 ? 18.781 18.266 20.5 1 96.25 71 PHE A C 1
ATOM 554 O O . PHE A 1 71 ? 17.875 19.031 20.172 1 96.25 71 PHE A O 1
ATOM 561 N N . ALA A 1 72 ? 19.094 17.984 21.75 1 96.62 72 ALA A N 1
ATOM 562 C CA . ALA A 1 72 ? 18.203 18.391 22.844 1 96.62 72 ALA A CA 1
ATOM 563 C C . ALA A 1 72 ? 17.984 19.891 22.844 1 96.62 72 ALA A C 1
ATOM 565 O O . ALA A 1 72 ? 18.938 20.672 22.75 1 96.62 72 ALA A O 1
ATOM 566 N N . GLY A 1 73 ? 16.719 20.266 22.828 1 97.5 73 GLY A N 1
ATOM 567 C CA . GLY A 1 73 ? 16.359 21.672 22.953 1 97.5 73 GLY A CA 1
ATOM 568 C C . GLY A 1 73 ? 16.312 22.406 21.625 1 97.5 73 GLY A C 1
ATOM 569 O O . GLY A 1 73 ? 15.938 23.578 21.578 1 97.5 73 GLY A O 1
ATOM 570 N N . LYS A 1 74 ? 16.688 21.719 20.578 1 97.06 74 LYS A N 1
ATOM 571 C CA . LYS A 1 74 ? 16.734 22.359 19.266 1 97.06 74 LYS A CA 1
ATOM 572 C C . LYS A 1 74 ? 15.641 21.828 18.344 1 97.06 74 LYS A C 1
ATOM 574 O O . LYS A 1 74 ? 15.016 20.812 18.641 1 97.06 74 LYS A O 1
ATOM 579 N N . ILE A 1 75 ? 15.398 22.562 17.266 1 97.38 75 ILE A N 1
ATOM 580 C CA . ILE A 1 75 ? 14.391 22.141 16.297 1 97.38 75 ILE A CA 1
ATOM 581 C C . ILE A 1 75 ? 14.773 22.656 14.914 1 97.38 75 ILE A C 1
ATOM 583 O O . ILE A 1 75 ? 15.289 23.766 14.773 1 97.38 75 ILE A O 1
ATOM 587 N N . PHE A 1 76 ? 14.609 21.828 13.875 1 95.62 76 PHE A N 1
ATOM 588 C CA . PHE A 1 76 ? 15.047 22.109 12.516 1 95.62 76 PHE A CA 1
ATOM 589 C C . PHE A 1 76 ? 13.93 21.844 11.516 1 95.62 76 PHE A C 1
ATOM 591 O O . PHE A 1 76 ? 13.07 21 11.75 1 95.62 76 PHE A O 1
ATOM 598 N N . THR A 1 77 ? 13.906 22.578 10.375 1 94.44 77 THR A N 1
ATOM 599 C CA . THR A 1 77 ? 12.922 22.312 9.328 1 94.44 77 THR A CA 1
ATOM 600 C C . THR A 1 77 ? 13.609 21.797 8.07 1 94.44 77 THR A C 1
ATOM 602 O O . THR A 1 77 ? 12.945 21.281 7.16 1 94.44 77 THR A O 1
ATOM 605 N N . ASP A 1 78 ? 14.938 21.953 8.039 1 91.88 78 ASP A N 1
ATOM 606 C CA . ASP A 1 78 ? 15.664 21.641 6.816 1 91.88 78 ASP A CA 1
ATOM 607 C C . ASP A 1 78 ? 16.812 20.656 7.09 1 91.88 78 ASP A C 1
ATOM 609 O O . ASP A 1 78 ? 17.406 20.672 8.164 1 91.88 78 ASP A O 1
ATOM 613 N N . GLN A 1 79 ? 17.031 19.906 6.074 1 87.31 79 GLN A N 1
ATOM 614 C CA . GLN A 1 79 ? 18.203 19.031 6.141 1 87.31 79 GLN A CA 1
ATOM 615 C C . GLN A 1 79 ? 19.484 19.797 5.863 1 87.31 79 GLN A C 1
ATOM 617 O O . GLN A 1 79 ? 19.484 20.781 5.121 1 87.31 79 GLN A O 1
ATOM 622 N N . ASP A 1 80 ? 20.516 19.5 6.52 1 81.94 80 ASP A N 1
ATOM 623 C CA . ASP A 1 80 ? 21.844 20.078 6.34 1 81.94 80 ASP A CA 1
ATOM 624 C C . ASP A 1 80 ? 22.938 19.016 6.52 1 81.94 80 ASP A C 1
ATOM 626 O O . ASP A 1 80 ? 23.672 19.031 7.512 1 81.94 80 ASP A O 1
ATOM 630 N N . PRO A 1 81 ? 23.125 18.172 5.523 1 68.5 81 PRO A N 1
ATOM 631 C CA . PRO A 1 81 ? 24.047 17.062 5.742 1 68.5 81 PRO A CA 1
ATOM 632 C C . PRO A 1 81 ? 25.469 17.547 6.023 1 68.5 81 PRO A C 1
ATOM 634 O O . PRO A 1 81 ? 26.234 16.859 6.719 1 68.5 81 PRO A O 1
ATOM 637 N N . GLU A 1 82 ? 25.781 18.719 5.469 1 74.06 82 GLU A N 1
ATOM 638 C CA . GLU A 1 82 ? 27.125 19.203 5.746 1 74.06 82 GLU A CA 1
ATOM 639 C C . GLU A 1 82 ? 27.125 20.25 6.863 1 74.06 82 GLU A C 1
ATOM 641 O O . GLU A 1 82 ? 28.172 20.766 7.242 1 74.06 82 GLU A O 1
ATOM 646 N N . GLY A 1 83 ? 25.984 20.422 7.465 1 67.19 83 GLY A N 1
ATOM 647 C CA . GLY A 1 83 ? 25.812 21.25 8.641 1 67.19 83 GLY A CA 1
ATOM 648 C C . GLY A 1 83 ? 26.297 22.672 8.438 1 67.19 83 GLY A C 1
ATOM 649 O O . GLY A 1 83 ? 26.812 23.016 7.375 1 67.19 83 GLY A O 1
ATOM 650 N N . PRO A 1 84 ? 25.984 23.594 9.242 1 80.62 84 PRO A N 1
ATOM 651 C CA . PRO A 1 84 ? 25.062 23.391 10.367 1 80.62 84 PRO A CA 1
ATOM 652 C C . PRO A 1 84 ? 23.609 23.641 10 1 80.62 84 PRO A C 1
ATOM 654 O O . PRO A 1 84 ? 23.312 24.5 9.148 1 80.62 84 PRO A O 1
ATOM 657 N N . GLY A 1 85 ? 22.703 23.047 10.547 1 86.12 85 GLY A N 1
ATOM 658 C CA . GLY A 1 85 ? 21.266 23.297 10.398 1 86.12 85 GLY A CA 1
ATOM 659 C C . GLY A 1 85 ? 20.812 24.531 11.133 1 86.12 85 GLY A C 1
ATOM 660 O O . GLY A 1 85 ? 21.453 24.969 12.094 1 86.12 85 GLY A O 1
ATOM 661 N N . ILE A 1 86 ? 19.797 25.141 10.664 1 90.62 86 ILE A N 1
ATOM 662 C CA . ILE A 1 86 ? 19.234 26.312 11.32 1 90.62 86 ILE A CA 1
ATOM 663 C C . ILE A 1 86 ? 18.297 25.891 12.445 1 90.62 86 ILE A C 1
ATOM 665 O O . ILE A 1 86 ? 17.281 25.234 12.195 1 90.62 86 ILE A O 1
ATOM 669 N N . ASP A 1 87 ? 18.656 26.266 13.648 1 94.81 87 ASP A N 1
ATOM 670 C CA . ASP A 1 87 ? 17.859 25.953 14.828 1 94.81 87 ASP A CA 1
ATOM 671 C C . ASP A 1 87 ? 16.844 27.062 15.102 1 94.81 87 ASP A C 1
ATOM 673 O O . ASP A 1 87 ? 17.219 28.219 15.297 1 94.81 87 ASP A O 1
ATOM 677 N N . TYR A 1 88 ? 15.57 26.688 15.188 1 95.69 88 TYR A N 1
ATOM 678 C CA . TYR A 1 88 ? 14.531 27.688 15.383 1 95.69 88 TYR A CA 1
ATOM 679 C C . TYR A 1 88 ? 14.047 27.703 16.828 1 95.69 88 TYR A C 1
ATOM 681 O O . TYR A 1 88 ? 13.188 28.5 17.188 1 95.69 88 TYR A O 1
ATOM 689 N N . ALA A 1 89 ? 14.578 26.891 17.688 1 97 89 ALA A N 1
ATOM 690 C CA . ALA A 1 89 ? 14.047 26.719 19.031 1 97 89 ALA A CA 1
ATOM 691 C C . ALA A 1 89 ? 14.148 28 19.844 1 97 89 ALA A C 1
ATOM 693 O O . ALA A 1 89 ? 13.203 28.391 20.531 1 97 89 ALA A O 1
ATOM 694 N N . ALA A 1 90 ? 15.25 28.672 19.75 1 93.38 90 ALA A N 1
ATOM 695 C CA . ALA A 1 90 ? 15.477 29.875 20.547 1 93.38 90 ALA A CA 1
ATOM 696 C C . ALA A 1 90 ? 14.516 30.984 20.156 1 93.38 90 ALA A C 1
ATOM 698 O O . ALA A 1 90 ? 14.156 31.828 20.984 1 93.38 90 ALA A O 1
ATOM 699 N N . GLY A 1 91 ? 14.07 30.906 18.953 1 93.12 91 GLY A N 1
ATOM 700 C CA . GLY A 1 91 ? 13.219 31.969 18.453 1 93.12 91 GLY A CA 1
ATOM 701 C C . GLY A 1 91 ? 11.742 31.734 18.734 1 93.12 91 GLY A C 1
ATOM 702 O O . GLY A 1 91 ? 10.945 32.688 18.672 1 93.12 91 GLY A O 1
ATOM 703 N N . CYS A 1 92 ? 11.422 30.547 19.094 1 96.19 92 CYS A N 1
ATOM 704 C CA . CYS A 1 92 ? 9.992 30.281 19.203 1 96.19 92 CYS A CA 1
ATOM 705 C C . CYS A 1 92 ? 9.648 29.688 20.562 1 96.19 92 CYS A C 1
ATOM 707 O O . CYS A 1 92 ? 8.672 30.094 21.188 1 96.19 92 CYS A O 1
ATOM 709 N N . ARG A 1 93 ? 10.461 28.797 21.125 1 97.12 93 ARG A N 1
ATOM 710 C CA . ARG A 1 93 ? 10.102 27.984 22.281 1 97.12 93 ARG A CA 1
ATOM 711 C C . ARG A 1 93 ? 9.789 28.875 23.484 1 97.12 93 ARG A C 1
ATOM 713 O O . ARG A 1 93 ? 8.773 28.688 24.156 1 97.12 93 ARG A O 1
ATOM 720 N N . PRO A 1 94 ? 10.625 29.938 23.781 1 97.19 94 PRO A N 1
ATOM 721 C CA . PRO A 1 94 ? 10.344 30.766 24.953 1 97.19 94 PRO A CA 1
ATOM 722 C C . PRO A 1 94 ? 9.062 31.578 24.797 1 97.19 94 PRO A C 1
ATOM 724 O O . PRO A 1 94 ? 8.578 32.156 25.766 1 97.19 94 PRO A O 1
ATOM 727 N N . HIS A 1 95 ? 8.531 31.547 23.656 1 97 95 HIS A N 1
ATOM 728 C CA . HIS A 1 95 ? 7.41 32.438 23.375 1 97 95 HIS A CA 1
ATOM 729 C C . HIS A 1 95 ? 6.098 31.656 23.297 1 97 95 HIS A C 1
ATOM 731 O O . HIS A 1 95 ? 5.062 32.219 22.938 1 97 95 HIS A O 1
ATOM 737 N N . ILE A 1 96 ? 6.148 30.359 23.625 1 98.19 96 ILE A N 1
ATOM 738 C CA . ILE A 1 96 ? 4.914 29.594 23.703 1 98.19 96 ILE A CA 1
ATOM 739 C C . ILE A 1 96 ? 4.105 30.047 24.922 1 98.19 96 ILE A C 1
ATOM 741 O O . ILE A 1 96 ? 4.5 29.781 26.062 1 98.19 96 ILE A O 1
ATOM 745 N N . ASP A 1 97 ? 2.992 30.656 24.656 1 98.5 97 ASP A N 1
ATOM 746 C CA . ASP A 1 97 ? 2.178 31.234 25.719 1 98.5 97 ASP A CA 1
ATOM 747 C C . ASP A 1 97 ? 1.33 30.172 26.406 1 98.5 97 ASP A C 1
ATOM 749 O O . ASP A 1 97 ? 1.144 30.219 27.625 1 98.5 97 ASP A O 1
ATOM 753 N N . TYR A 1 98 ? 0.818 29.281 25.703 1 98.75 98 TYR A N 1
ATOM 754 C CA . TYR A 1 98 ? -0.06 28.219 26.203 1 98.75 98 TYR A CA 1
ATOM 755 C C . TYR A 1 98 ? 0.435 26.844 25.766 1 98.75 98 TYR A C 1
ATOM 757 O O . TYR A 1 98 ? 0.068 26.359 24.688 1 98.75 98 TYR A O 1
ATOM 765 N N . PRO A 1 99 ? 1.181 26.156 26.641 1 98.31 99 PRO A N 1
ATOM 766 C CA . PRO A 1 99 ? 1.871 24.922 26.266 1 98.31 99 PRO A CA 1
ATOM 767 C C . PRO A 1 99 ? 1.059 23.672 26.594 1 98.31 99 PRO A C 1
ATOM 769 O O . PRO A 1 99 ? 0.221 23.688 27.5 1 98.31 99 PRO A O 1
ATOM 772 N N . ASP A 1 100 ? 1.205 22.656 25.844 1 97.75 100 ASP A N 1
ATOM 773 C CA . ASP A 1 100 ? 0.943 21.266 26.188 1 97.75 100 ASP A CA 1
ATOM 774 C C . ASP A 1 100 ? -0.532 21.047 26.516 1 97.75 100 ASP A C 1
ATOM 776 O O . ASP A 1 100 ? -1.405 21.359 25.703 1 97.75 100 ASP A O 1
ATOM 780 N N . LYS A 1 101 ? -0.834 20.781 27.703 1 97.06 101 LYS A N 1
ATOM 781 C CA . LYS A 1 101 ? -2.182 20.344 28.047 1 97.06 101 LYS A CA 1
ATOM 782 C C . LYS A 1 101 ? -3.186 21.484 27.906 1 97.06 101 LYS A C 1
ATOM 784 O O . LYS A 1 101 ? -4.398 21.266 27.938 1 97.06 101 LYS A O 1
ATOM 789 N N . MET A 1 102 ? -2.734 22.672 27.75 1 98.38 102 MET A N 1
ATOM 790 C CA . MET A 1 102 ? -3.643 23.797 27.609 1 98.38 102 MET A CA 1
ATOM 791 C C . MET A 1 102 ? -4.234 23.859 26.203 1 98.38 102 MET A C 1
ATOM 793 O O . MET A 1 102 ? -5.297 24.453 25.984 1 98.38 102 MET A O 1
ATOM 797 N N . VAL A 1 103 ? -3.527 23.297 25.234 1 98.69 103 VAL A N 1
ATOM 798 C CA . VAL A 1 103 ? -3.881 23.453 23.828 1 98.69 103 VAL A CA 1
ATOM 799 C C . VAL A 1 103 ? -5.203 22.734 23.547 1 98.69 103 VAL A C 1
ATOM 801 O O . VAL A 1 103 ? -5.336 21.547 23.812 1 98.69 103 VAL A O 1
ATOM 804 N N . SER A 1 104 ? -6.16 23.484 23.047 1 98.75 104 SER A N 1
ATOM 805 C CA . SER A 1 104 ? -7.48 22.969 22.703 1 98.75 104 SER A CA 1
ATOM 806 C C . SER A 1 104 ? -8.164 23.859 21.656 1 98.75 104 SER A C 1
ATOM 808 O O . SER A 1 104 ? -7.738 24.984 21.422 1 98.75 104 SER A O 1
ATOM 810 N N . ALA A 1 105 ? -9.172 23.297 21.094 1 98.81 105 ALA A N 1
ATOM 811 C CA . ALA A 1 105 ? -9.961 24.062 20.141 1 98.81 105 ALA A CA 1
ATOM 812 C C . ALA A 1 105 ? -10.641 25.25 20.812 1 98.81 105 ALA A C 1
ATOM 814 O O . ALA A 1 105 ? -10.727 26.344 20.234 1 98.81 105 ALA A O 1
ATOM 815 N N . GLU A 1 106 ? -11.102 25.031 22 1 98.81 106 GLU A N 1
ATOM 816 C CA . GLU A 1 106 ? -11.742 26.109 22.766 1 98.81 106 GLU A CA 1
ATOM 817 C C . GLU A 1 106 ? -10.758 27.234 23.062 1 98.81 106 GLU A C 1
ATOM 819 O O . GLU A 1 106 ? -11.109 28.406 22.922 1 98.81 106 GLU A O 1
ATOM 824 N N . LEU A 1 107 ? -9.578 26.844 23.453 1 98.88 107 LEU A N 1
ATOM 825 C CA . LEU A 1 107 ? -8.562 27.844 23.734 1 98.88 107 LEU A CA 1
ATOM 826 C C . LEU A 1 107 ? -8.203 28.625 22.469 1 98.88 107 LEU A C 1
ATOM 828 O O . LEU A 1 107 ? -8.031 29.844 22.516 1 98.88 107 LEU A O 1
ATOM 832 N N . PHE A 1 108 ? -8.055 27.906 21.406 1 98.94 108 PHE A N 1
ATOM 833 C CA . PHE A 1 108 ? -7.781 28.531 20.109 1 98.94 108 PHE A CA 1
ATOM 834 C C . PHE A 1 108 ? -8.82 29.594 19.797 1 98.94 108 PHE A C 1
ATOM 836 O O . PHE A 1 108 ? -8.477 30.75 19.531 1 98.94 108 PHE A O 1
ATOM 843 N N . MET A 1 109 ? -10.023 29.266 19.859 1 98.94 109 MET A N 1
ATOM 844 C CA . MET A 1 109 ? -11.102 30.172 19.484 1 98.94 109 MET A CA 1
ATOM 845 C C . MET A 1 109 ? -11.203 31.328 20.484 1 98.94 109 MET A C 1
ATOM 847 O O . MET A 1 109 ? -11.422 32.469 20.094 1 98.94 109 MET A O 1
ATOM 851 N N . ALA A 1 110 ? -11.039 31.016 21.734 1 98.88 110 ALA A N 1
ATOM 852 C CA . ALA A 1 110 ? -11.109 32.062 22.75 1 98.88 110 ALA A CA 1
ATOM 853 C C . ALA A 1 110 ? -9.961 33.062 22.594 1 98.88 110 ALA A C 1
ATOM 855 O O . ALA A 1 110 ? -10.156 34.25 22.766 1 98.88 110 ALA A O 1
ATOM 856 N N . THR A 1 111 ? -8.828 32.594 22.297 1 98.94 111 THR A N 1
ATOM 857 C CA . THR A 1 111 ? -7.664 33.438 22.094 1 98.94 111 THR A CA 1
ATOM 858 C C . THR A 1 111 ? -7.844 34.312 20.859 1 98.94 111 THR A C 1
ATOM 860 O O . THR A 1 111 ? -7.562 35.5 20.891 1 98.94 111 THR A O 1
ATOM 863 N N . LEU A 1 112 ? -8.312 33.688 19.812 1 98.94 112 LEU A N 1
ATOM 864 C CA . LEU A 1 112 ? -8.523 34.406 18.562 1 98.94 112 LEU A CA 1
ATOM 865 C C . LEU A 1 112 ? -9.539 35.531 18.75 1 98.94 112 LEU A C 1
ATOM 867 O O . LEU A 1 112 ? -9.352 36.656 18.266 1 98.94 112 LEU A O 1
ATOM 871 N N . SER A 1 113 ? -10.578 35.281 19.531 1 98.81 113 SER A N 1
ATOM 872 C CA . SER A 1 113 ? -11.664 36.25 19.688 1 98.81 113 SER A CA 1
ATOM 873 C C . SER A 1 113 ? -11.367 37.219 20.812 1 98.81 113 SER A C 1
ATOM 875 O O . SER A 1 113 ? -12.195 38.094 21.141 1 98.81 113 SER A O 1
ATOM 877 N N . GLY A 1 114 ? -10.281 37.062 21.469 1 98.69 114 GLY A N 1
ATOM 878 C CA . GLY A 1 114 ? -9.891 38 22.516 1 98.69 114 GLY A CA 1
ATOM 879 C C . GLY A 1 114 ? -10.688 37.844 23.797 1 98.69 114 GLY A C 1
ATOM 880 O O . GLY A 1 114 ? -10.891 38.812 24.531 1 98.69 114 GLY A O 1
ATOM 881 N N . ASP A 1 115 ? -11.164 36.656 24.031 1 98.5 115 ASP A N 1
ATOM 882 C CA . ASP A 1 115 ? -11.984 36.375 25.219 1 98.5 115 ASP A CA 1
ATOM 883 C C . ASP A 1 115 ? -11.117 36.031 26.422 1 98.5 115 ASP A C 1
ATOM 885 O O . ASP A 1 115 ? -10.977 34.875 26.781 1 98.5 115 ASP A O 1
ATOM 889 N N . LYS A 1 116 ? -10.734 37.031 27.156 1 98.56 116 LYS A N 1
ATOM 890 C CA . LYS A 1 116 ? -9.82 36.875 28.281 1 98.56 116 LYS A CA 1
ATOM 891 C C . LYS A 1 116 ? -10.453 36.031 29.375 1 98.56 116 LYS A C 1
ATOM 893 O O . LYS A 1 116 ? -9.773 35.219 30.031 1 98.56 116 LYS A O 1
ATOM 898 N N . GLU A 1 117 ? -11.656 36.25 29.562 1 98.44 117 GLU A N 1
ATOM 899 C CA . GLU A 1 117 ? -12.359 35.5 30.594 1 98.44 117 GLU A CA 1
ATOM 900 C C . GLU A 1 117 ? -12.344 34 30.312 1 98.44 117 GLU A C 1
ATOM 902 O O . GLU A 1 117 ? -12.008 33.188 31.188 1 98.44 117 GLU A O 1
ATOM 907 N N . GLU A 1 118 ? -12.672 33.656 29.109 1 98.56 118 GLU A N 1
ATOM 908 C CA . GLU A 1 118 ? -12.695 32.25 28.734 1 98.56 118 GLU A CA 1
ATOM 909 C C . GLU A 1 118 ? -11.297 31.641 28.75 1 98.56 118 GLU A C 1
ATOM 911 O O . GLU A 1 118 ? -11.109 30.5 29.172 1 98.56 118 GLU A O 1
ATOM 916 N N . VAL A 1 119 ? -10.305 32.375 28.312 1 98.81 119 VAL A N 1
ATOM 917 C CA . VAL A 1 119 ? -8.93 31.891 28.328 1 98.81 119 VAL A CA 1
ATOM 918 C C . VAL A 1 119 ? -8.477 31.641 29.766 1 98.81 119 VAL A C 1
ATOM 920 O O . VAL A 1 119 ? -7.828 30.641 30.047 1 98.81 119 VAL A O 1
ATOM 923 N N . THR A 1 120 ? -8.82 32.562 30.625 1 98.69 120 THR A N 1
ATOM 924 C CA . THR A 1 120 ? -8.492 32.375 32.031 1 98.69 120 THR A CA 1
ATOM 925 C C . THR A 1 120 ? -9.156 31.125 32.594 1 98.69 120 THR A C 1
ATOM 927 O O . THR A 1 120 ? -8.531 30.359 33.312 1 98.69 120 THR A O 1
ATOM 930 N N . LYS A 1 121 ? -10.336 30.953 32.281 1 98.5 121 LYS A N 1
ATOM 931 C CA . LYS A 1 121 ? -11.062 29.781 32.719 1 98.5 121 LYS A CA 1
ATOM 932 C C . LYS A 1 121 ? -10.406 28.484 32.219 1 98.5 121 LYS A C 1
ATOM 934 O O . LYS A 1 121 ? -10.289 27.516 32.969 1 98.5 121 LYS A O 1
ATOM 939 N N . LEU A 1 122 ? -9.945 28.484 30.969 1 98.44 122 LEU A N 1
ATOM 940 C CA . LEU A 1 122 ? -9.43 27.297 30.312 1 98.44 122 LEU A CA 1
ATOM 941 C C . LEU A 1 122 ? -8 27 30.75 1 98.44 122 LEU A C 1
ATOM 943 O O . LEU A 1 122 ? -7.57 25.844 30.75 1 98.44 122 LEU A O 1
ATOM 947 N N . THR A 1 123 ? -7.266 28.062 31.156 1 98.12 123 THR A N 1
ATOM 948 C CA . THR A 1 123 ? -5.828 27.891 31.328 1 98.12 123 THR A CA 1
ATOM 949 C C . THR A 1 123 ? -5.426 28.188 32.781 1 98.12 123 THR A C 1
ATOM 951 O O . THR A 1 123 ? -4.34 27.797 33.219 1 98.12 123 THR A O 1
ATOM 954 N N . GLY A 1 124 ? -6.203 28.953 33.5 1 97.62 124 GLY A N 1
ATOM 955 C CA . GLY A 1 124 ? -5.848 29.422 34.844 1 97.62 124 GLY A CA 1
ATOM 956 C C . GLY A 1 124 ? -4.91 30.625 34.812 1 97.62 124 GLY A C 1
ATOM 957 O O . GLY A 1 124 ? -4.52 31.125 35.875 1 97.62 124 GLY A O 1
ATOM 958 N N . VAL A 1 125 ? -4.562 31.078 33.625 1 97.56 125 VAL A N 1
ATOM 959 C CA . VAL A 1 125 ? -3.656 32.219 33.531 1 97.56 125 VAL A CA 1
ATOM 960 C C . VAL A 1 125 ? -4.426 33.5 33.75 1 97.56 125 VAL A C 1
ATOM 962 O O . VAL A 1 125 ? -5.422 33.781 33.094 1 97.56 125 VAL A O 1
ATOM 965 N N . GLU A 1 126 ? -3.867 34.281 34.719 1 96.06 126 GLU A N 1
ATOM 966 C CA . GLU A 1 126 ? -4.461 35.594 34.969 1 96.06 126 GLU A CA 1
ATOM 967 C C . GLU A 1 126 ? -3.961 36.625 33.969 1 96.06 126 GLU A C 1
ATOM 969 O O . GLU A 1 126 ? -2.779 36.625 33.594 1 96.06 126 GLU A O 1
ATOM 974 N N . ASN A 1 127 ? -4.828 37.5 33.5 1 95.81 127 ASN A N 1
ATOM 975 C CA . ASN A 1 127 ? -4.531 38.5 32.5 1 95.81 127 ASN A CA 1
ATOM 976 C C . ASN A 1 127 ? -3.859 37.844 31.266 1 95.81 127 ASN A C 1
ATOM 978 O O . ASN A 1 127 ? -2.775 38.281 30.859 1 95.81 127 ASN A O 1
ATOM 982 N N . PRO A 1 128 ? -4.547 36.844 30.734 1 98.19 128 PRO A N 1
ATOM 983 C CA . PRO A 1 128 ? -3.943 36.062 29.656 1 98.19 128 PRO A CA 1
ATOM 984 C C . PRO A 1 128 ? -3.678 36.875 28.406 1 98.19 128 PRO A C 1
ATOM 986 O O . PRO A 1 128 ? -4.383 37.875 28.141 1 98.19 128 PRO A O 1
ATOM 989 N N . LYS A 1 129 ? -2.652 36.469 27.734 1 98.56 129 LYS A N 1
ATOM 990 C CA . LYS A 1 129 ? -2.385 37.031 26.406 1 98.56 129 LYS A CA 1
ATOM 991 C C . LYS A 1 129 ? -3.396 36.531 25.375 1 98.56 129 LYS A C 1
ATOM 993 O O . LYS A 1 129 ? -3.615 35.312 25.25 1 98.56 129 LYS A O 1
ATOM 998 N N . VAL A 1 130 ? -4.102 37.438 24.672 1 98.81 130 VAL A N 1
ATOM 999 C CA . VAL A 1 130 ? -5.059 37.125 23.609 1 98.81 130 VAL A CA 1
ATOM 1000 C C . VAL A 1 130 ? -4.891 38.094 22.453 1 98.81 130 VAL A C 1
ATOM 1002 O O . VAL A 1 130 ? -4.07 39.031 22.516 1 98.81 130 VAL A O 1
ATOM 1005 N N . ILE A 1 131 ? -5.57 37.812 21.359 1 98.81 131 ILE A N 1
ATOM 1006 C CA . ILE A 1 131 ? -5.641 38.781 20.281 1 98.81 131 ILE A CA 1
ATOM 1007 C C . ILE A 1 131 ? -6.504 39.969 20.703 1 98.81 131 ILE A C 1
ATOM 1009 O O . ILE A 1 131 ? -7.676 39.781 21.062 1 98.81 131 ILE A O 1
ATOM 1013 N N . GLU A 1 132 ? -5.918 41.156 20.688 1 98.12 132 GLU A N 1
ATOM 1014 C CA . GLU A 1 132 ? -6.625 42.344 21.141 1 98.12 132 GLU A CA 1
ATOM 1015 C C . GLU A 1 132 ? -6.766 43.344 20 1 98.12 132 GLU A C 1
ATOM 1017 O O . GLU A 1 132 ? -6.793 44.562 20.25 1 98.12 132 GLU A O 1
ATOM 1022 N N . SER A 1 133 ? -6.848 42.875 18.828 1 98.06 133 SER A N 1
ATOM 1023 C CA . SER A 1 133 ? -6.934 43.719 17.641 1 98.06 133 SER A CA 1
ATOM 1024 C C . SER A 1 133 ? -8.234 44.5 17.625 1 98.06 133 SER A C 1
ATOM 1026 O O . SER A 1 133 ? -9.227 44.094 18.219 1 98.06 133 SER A O 1
ATOM 1028 N N . GLY A 1 134 ? -8.156 45.656 16.922 1 97.5 134 GLY A N 1
ATOM 1029 C CA . GLY A 1 134 ? -9.328 46.469 16.656 1 97.5 134 GLY A CA 1
ATOM 1030 C C . GLY A 1 134 ? -9.633 46.625 15.18 1 97.5 134 GLY A C 1
ATOM 1031 O O . GLY A 1 134 ? -9.031 45.938 14.344 1 97.5 134 GLY A O 1
ATOM 1032 N N . PRO A 1 135 ? -10.516 47.5 14.844 1 97.69 135 PRO A N 1
ATOM 1033 C CA . PRO A 1 135 ? -11.062 47.594 13.492 1 97.69 135 PRO A CA 1
ATOM 1034 C C . PRO A 1 135 ? -10.016 48.031 12.461 1 97.69 135 PRO A C 1
ATOM 1036 O O . PRO A 1 135 ? -10.25 47.906 11.258 1 97.69 135 PRO A O 1
ATOM 1039 N N . GLU A 1 136 ? -8.867 48.531 12.914 1 97.56 136 GLU A N 1
ATOM 1040 C CA . GLU A 1 136 ? -7.855 48.969 11.969 1 97.56 136 GLU A CA 1
ATOM 1041 C C . GLU A 1 136 ? -6.699 48 11.867 1 97.56 136 GLU A C 1
ATOM 1043 O O . GLU A 1 136 ? -5.801 48.156 11.039 1 97.56 136 GLU A O 1
ATOM 1048 N N . ASP A 1 137 ? -6.742 46.969 12.703 1 98.25 137 ASP A N 1
ATOM 1049 C CA . ASP A 1 137 ? -5.633 46.031 12.828 1 98.25 137 ASP A CA 1
ATOM 1050 C C . ASP A 1 137 ? -5.82 44.812 11.898 1 98.25 137 ASP A C 1
ATOM 1052 O O . ASP A 1 137 ? -6.934 44.562 11.445 1 98.25 137 ASP A O 1
ATOM 1056 N N . THR A 1 138 ? -4.688 44.188 11.578 1 98.5 138 THR A N 1
ATOM 1057 C CA . THR A 1 138 ? -4.723 42.906 10.836 1 98.5 138 THR A CA 1
ATOM 1058 C C . THR A 1 138 ? -4.359 41.75 11.742 1 98.5 138 THR A C 1
ATOM 1060 O O . THR A 1 138 ? -3.645 41.906 12.727 1 98.5 138 THR A O 1
ATOM 1063 N N . ILE A 1 139 ? -4.949 40.594 11.461 1 98.81 139 ILE A N 1
ATOM 1064 C CA . ILE A 1 139 ? -4.66 39.375 12.188 1 98.81 139 ILE A CA 1
ATOM 1065 C C . ILE A 1 139 ? -4.176 38.312 11.219 1 98.81 139 ILE A C 1
ATOM 1067 O O . ILE A 1 139 ? -4.785 38.094 10.172 1 98.81 139 ILE A O 1
ATOM 1071 N N . PHE A 1 140 ? -3.074 37.656 11.555 1 98.88 140 PHE A N 1
ATOM 1072 C CA . PHE A 1 140 ? -2.566 36.5 10.852 1 98.88 140 PHE A CA 1
ATOM 1073 C C . PHE A 1 140 ? -2.652 35.25 11.734 1 98.88 140 PHE A C 1
ATOM 1075 O O . PHE A 1 140 ? -2.09 35.219 12.836 1 98.88 140 PHE A O 1
ATOM 1082 N N . VAL A 1 141 ? -3.361 34.281 11.281 1 98.94 141 VAL A N 1
ATOM 1083 C CA . VAL A 1 141 ? -3.475 33.031 12.016 1 98.94 141 VAL A CA 1
ATOM 1084 C C . VAL A 1 141 ? -2.736 31.906 11.266 1 98.94 141 VAL A C 1
ATOM 1086 O O . VAL A 1 141 ? -3.016 31.656 10.094 1 98.94 141 VAL A O 1
ATOM 1089 N N . TYR A 1 142 ? -1.835 31.266 11.945 1 98.88 142 TYR A N 1
ATOM 1090 C CA . TYR A 1 142 ? -1.07 30.156 11.391 1 98.88 142 TYR A CA 1
ATOM 1091 C C . TYR A 1 142 ? -1.297 28.891 12.195 1 98.88 142 TYR A C 1
ATOM 1093 O O . TYR A 1 142 ? -0.857 28.781 13.344 1 98.88 142 TYR A O 1
ATOM 1101 N N . TYR A 1 143 ? -1.957 27.922 11.547 1 98.69 143 TYR A N 1
ATOM 1102 C CA . TYR A 1 143 ? -2.375 26.688 12.203 1 98.69 143 TYR A CA 1
ATOM 1103 C C . TYR A 1 143 ? -1.798 25.469 11.484 1 98.69 143 TYR A C 1
ATOM 1105 O O . TYR A 1 143 ? -1.797 25.406 10.25 1 98.69 143 TYR A O 1
ATOM 1113 N N . MET A 1 144 ? -1.3 24.516 12.328 1 98.5 144 MET A N 1
ATOM 1114 C CA . MET A 1 144 ? -0.931 23.234 11.734 1 98.5 144 MET A CA 1
ATOM 1115 C C . MET A 1 144 ? -1.272 22.094 12.68 1 98.5 144 MET A C 1
ATOM 1117 O O . MET A 1 144 ? -0.926 22.125 13.859 1 98.5 144 MET A O 1
ATOM 1121 N N . ASP A 1 145 ? -1.976 21.125 12.172 1 97.81 145 ASP A N 1
ATOM 1122 C CA . ASP A 1 145 ? -2.26 19.875 12.859 1 97.81 145 ASP A CA 1
ATOM 1123 C C . ASP A 1 145 ? -3.008 18.906 11.945 1 97.81 145 ASP A C 1
ATOM 1125 O O . ASP A 1 145 ? -3.008 19.062 10.727 1 97.81 145 ASP A O 1
ATOM 1129 N N . HIS A 1 146 ? -3.5 17.828 12.57 1 97.06 146 HIS A N 1
ATOM 1130 C CA . HIS A 1 146 ? -4.297 16.859 11.844 1 97.06 146 HIS A CA 1
ATOM 1131 C C . HIS A 1 146 ? -5.676 17.406 11.5 1 97.06 146 HIS A C 1
ATOM 1133 O O . HIS A 1 146 ? -6.191 18.281 12.203 1 97.06 146 HIS A O 1
ATOM 1139 N N . GLY A 1 147 ? -6.129 16.891 10.391 1 97.56 147 GLY A N 1
ATOM 1140 C CA . GLY A 1 147 ? -7.465 17.297 9.984 1 97.56 147 GLY A CA 1
ATOM 1141 C C . GLY A 1 147 ? -8.219 16.219 9.227 1 97.56 147 GLY A C 1
ATOM 1142 O O . GLY A 1 147 ? -7.613 15.242 8.766 1 97.56 147 GLY A O 1
ATOM 1143 N N . ALA A 1 148 ? -9.469 16.359 9.242 1 97.69 148 ALA A N 1
ATOM 1144 C CA . ALA A 1 148 ? -10.422 15.57 8.469 1 97.69 148 ALA A CA 1
ATOM 1145 C C . ALA A 1 148 ? -11.492 16.453 7.852 1 97.69 148 ALA A C 1
ATOM 1147 O O . ALA A 1 148 ? -11.422 17.688 7.934 1 97.69 148 ALA A O 1
ATOM 1148 N N . ILE A 1 149 ? -12.391 15.844 7.141 1 97.94 149 ILE A N 1
ATOM 1149 C CA . ILE A 1 149 ? -13.414 16.625 6.445 1 97.94 149 ILE A CA 1
ATOM 1150 C C . ILE A 1 149 ? -14.375 17.234 7.461 1 97.94 149 ILE A C 1
ATOM 1152 O O . ILE A 1 149 ? -15.102 16.516 8.148 1 97.94 149 ILE A O 1
ATOM 1156 N N . GLY A 1 150 ? -14.305 18.516 7.586 1 98.06 150 GLY A N 1
ATOM 1157 C CA . GLY A 1 150 ? -15.258 19.234 8.406 1 98.06 150 GLY A CA 1
ATOM 1158 C C . GLY A 1 150 ? -14.734 19.562 9.789 1 98.06 150 GLY A C 1
ATOM 1159 O O . GLY A 1 150 ? -15.43 20.188 10.594 1 98.06 150 GLY A O 1
ATOM 1160 N N . PHE A 1 151 ? -13.531 19.047 10.109 1 98.19 151 PHE A N 1
ATOM 1161 C CA . PHE A 1 151 ? -12.953 19.406 11.406 1 98.19 151 PHE A CA 1
ATOM 1162 C C . PHE A 1 151 ? -11.453 19.172 11.406 1 98.19 151 PHE A C 1
ATOM 1164 O O . PHE A 1 151 ? -10.914 18.516 10.508 1 98.19 151 PHE A O 1
ATOM 1171 N N . CYS A 1 152 ? -10.766 19.766 12.383 1 98.12 152 CYS A N 1
ATOM 1172 C CA . CYS A 1 152 ? -9.344 19.562 12.617 1 98.12 152 CYS A CA 1
ATOM 1173 C C . CYS A 1 152 ? -9.055 19.359 14.102 1 98.12 152 CYS A C 1
ATOM 1175 O O . CYS A 1 152 ? -9.883 19.688 14.945 1 98.12 152 CYS A O 1
ATOM 1177 N N . GLU A 1 153 ? -7.953 18.797 14.375 1 97.56 153 GLU A N 1
ATOM 1178 C CA . GLU A 1 153 ? -7.543 18.578 15.766 1 97.56 153 GLU A CA 1
ATOM 1179 C C . GLU A 1 153 ? -6.789 19.797 16.312 1 97.56 153 GLU A C 1
ATOM 1181 O O . GLU A 1 153 ? -6.098 20.484 15.555 1 97.56 153 GLU A O 1
ATOM 1186 N N . VAL A 1 154 ? -6.996 20.031 17.594 1 98.44 154 VAL A N 1
ATOM 1187 C CA . VAL A 1 154 ? -6.246 21.031 18.359 1 98.44 154 VAL A CA 1
ATOM 1188 C C . VAL A 1 154 ? -6.012 20.531 19.781 1 98.44 154 VAL A C 1
ATOM 1190 O O . VAL A 1 154 ? -6.836 20.766 20.672 1 98.44 154 VAL A O 1
ATOM 1193 N N . GLY A 1 155 ? -4.891 19.969 19.938 1 97.38 155 GLY A N 1
ATOM 1194 C CA . GLY A 1 155 ? -4.609 19.422 21.25 1 97.38 155 GLY A CA 1
ATOM 1195 C C . GLY A 1 155 ? -5.609 18.375 21.688 1 97.38 155 GLY A C 1
ATOM 1196 O O . GLY A 1 155 ? -5.754 17.328 21.031 1 97.38 155 GLY A O 1
ATOM 1197 N N . LYS A 1 156 ? -6.367 18.688 22.703 1 96.44 156 LYS A N 1
ATOM 1198 C CA . LYS A 1 156 ? -7.199 17.672 23.344 1 96.44 156 LYS A CA 1
ATOM 1199 C C . LYS A 1 156 ? -8.617 17.703 22.781 1 96.44 156 LYS A C 1
ATOM 1201 O O . LYS A 1 156 ? -9.477 16.938 23.25 1 96.44 156 LYS A O 1
ATOM 1206 N N . SER A 1 157 ? -8.883 18.578 21.812 1 97.5 157 SER A N 1
ATOM 1207 C CA . SER A 1 157 ? -10.242 18.641 21.281 1 97.5 157 SER A CA 1
ATOM 1208 C C . SER A 1 157 ? -10.242 18.969 19.797 1 97.5 157 SER A C 1
ATOM 1210 O O . SER A 1 157 ? -9.18 19.125 19.188 1 97.5 157 SER A O 1
ATOM 1212 N N . GLU A 1 158 ? -11.461 18.953 19.188 1 97.69 158 GLU A N 1
ATOM 1213 C CA . GLU A 1 158 ? -11.625 19.172 17.75 1 97.69 158 GLU A CA 1
ATOM 1214 C C . GLU A 1 158 ? -12.219 20.547 17.469 1 97.69 158 GLU A C 1
ATOM 1216 O O . GLU A 1 158 ? -13.102 21.016 18.203 1 97.69 158 GLU A O 1
ATOM 1221 N N . LEU A 1 159 ? -11.703 21.141 16.469 1 98.75 159 LEU A N 1
ATOM 1222 C CA . LEU A 1 159 ? -12.305 22.359 15.938 1 98.75 159 LEU A CA 1
ATOM 1223 C C . LEU A 1 159 ? -13.172 22.047 14.719 1 98.75 159 LEU A C 1
ATOM 1225 O O . LEU A 1 159 ? -12.664 21.594 13.695 1 98.75 159 LEU A O 1
ATOM 1229 N N . TYR A 1 160 ? -14.414 22.344 14.836 1 98.62 160 TYR A N 1
ATOM 1230 C CA . TYR A 1 160 ? -15.352 22.109 13.742 1 98.62 160 TYR A CA 1
ATOM 1231 C C . TYR A 1 160 ? -15.5 23.359 12.883 1 98.62 160 TYR A C 1
ATOM 1233 O O . TYR A 1 160 ? -15.391 24.484 13.383 1 98.62 160 TYR A O 1
ATOM 1241 N N . GLU A 1 161 ? -15.812 23.172 11.578 1 98.75 161 GLU A N 1
ATOM 1242 C CA . GLU A 1 161 ? -16.016 24.281 10.656 1 98.75 161 GLU A CA 1
ATOM 1243 C C . GLU A 1 161 ? -17.031 25.281 11.195 1 98.75 161 GLU A C 1
ATOM 1245 O O . GLU A 1 161 ? -16.812 26.5 11.141 1 98.75 161 GLU A O 1
ATOM 1250 N N . ASP A 1 162 ? -18.109 24.75 11.734 1 98.19 162 ASP A N 1
ATOM 1251 C CA . ASP A 1 162 ? -19.188 25.609 12.195 1 98.19 162 ASP A CA 1
ATOM 1252 C C . ASP A 1 162 ? -18.734 26.516 13.336 1 98.19 162 ASP A C 1
ATOM 1254 O O . ASP A 1 162 ? -19.156 27.672 13.438 1 98.19 162 ASP A O 1
ATOM 1258 N N . VAL A 1 163 ? -17.953 25.984 14.172 1 98.69 163 VAL A N 1
ATOM 1259 C CA . VAL A 1 163 ? -17.453 26.75 15.305 1 98.69 163 VAL A CA 1
ATOM 1260 C C . VAL A 1 163 ? -16.5 27.844 14.805 1 98.69 163 VAL A C 1
ATOM 1262 O O . VAL A 1 163 ? -16.562 28.984 15.266 1 98.69 163 VAL A O 1
ATOM 1265 N N . LEU A 1 164 ? -15.664 27.531 13.867 1 98.88 164 LEU A N 1
ATOM 1266 C CA . LEU A 1 164 ? -14.758 28.516 13.273 1 98.88 164 LEU A CA 1
ATOM 1267 C C . LEU A 1 164 ? -15.539 29.625 12.594 1 98.88 164 LEU A C 1
ATOM 1269 O O . LEU A 1 164 ? -15.227 30.812 12.789 1 98.88 164 LEU A O 1
ATOM 1273 N N . MET A 1 165 ? -16.562 29.266 11.852 1 98.75 165 MET A N 1
ATOM 1274 C CA . MET A 1 165 ? -17.375 30.266 11.148 1 98.75 165 MET A CA 1
ATOM 1275 C C . MET A 1 165 ? -18.109 31.172 12.133 1 98.75 165 MET A C 1
ATOM 1277 O O . MET A 1 165 ? -18.156 32.375 11.945 1 98.75 165 MET A O 1
ATOM 1281 N N . LYS A 1 166 ? -18.625 30.562 13.133 1 98.56 166 LYS A N 1
ATOM 1282 C CA . LYS A 1 166 ? -19.328 31.344 14.148 1 98.56 166 LYS A CA 1
ATOM 1283 C C . LYS A 1 166 ? -18.375 32.344 14.828 1 98.56 166 LYS A C 1
ATOM 1285 O O . LYS A 1 166 ? -18.766 33.469 15.109 1 98.56 166 LYS A O 1
ATOM 1290 N N . THR A 1 167 ? -17.219 31.875 15.125 1 98.81 167 THR A N 1
ATOM 1291 C CA . THR A 1 167 ? -16.219 32.75 15.742 1 98.81 167 THR A CA 1
ATOM 1292 C C . THR A 1 167 ? -15.875 33.906 14.828 1 98.81 167 THR A C 1
ATOM 1294 O O . THR A 1 167 ? -15.828 35.062 15.266 1 98.81 167 THR A O 1
ATOM 1297 N N . ILE A 1 168 ? -15.664 33.656 13.547 1 98.75 168 ILE A N 1
ATOM 1298 C CA . ILE A 1 168 ? -15.336 34.688 12.562 1 98.75 168 ILE A CA 1
ATOM 1299 C C . ILE A 1 168 ? -16.484 35.688 12.453 1 98.75 168 ILE A C 1
ATOM 1301 O O . ILE A 1 168 ? -16.25 36.906 12.445 1 98.75 168 ILE A O 1
ATOM 1305 N N . ASP A 1 169 ? -17.688 35.156 12.43 1 98.5 169 ASP A N 1
ATOM 1306 C CA . ASP A 1 169 ? -18.859 36 12.336 1 98.5 169 ASP A CA 1
ATOM 1307 C C . ASP A 1 169 ? -18.953 36.969 13.523 1 98.5 169 ASP A C 1
ATOM 1309 O O . ASP A 1 169 ? -19.203 38.156 13.352 1 98.5 169 ASP A O 1
ATOM 1313 N N . LYS A 1 170 ? -18.75 36.406 14.633 1 98.38 170 LYS A N 1
ATOM 1314 C CA . LYS A 1 170 ? -18.812 37.219 15.852 1 98.38 170 LYS A CA 1
ATOM 1315 C C . LYS A 1 170 ? -17.734 38.281 15.844 1 98.38 170 LYS A C 1
ATOM 1317 O O . LYS A 1 170 ? -18.016 39.438 16.203 1 98.38 170 LYS A O 1
ATOM 1322 N N . MET A 1 171 ? -16.562 37.969 15.477 1 98.81 171 MET A N 1
ATOM 1323 C CA . MET A 1 171 ? -15.461 38.938 15.43 1 98.81 171 MET A CA 1
ATOM 1324 C C . MET A 1 171 ? -15.734 40.031 14.406 1 98.81 171 MET A C 1
ATOM 1326 O O . MET A 1 171 ? -15.43 41.219 14.648 1 98.81 171 MET A O 1
ATOM 1330 N N . PHE A 1 172 ? -16.266 39.625 13.289 1 98.5 172 PHE A N 1
ATOM 1331 C CA . PHE A 1 172 ? -16.609 40.594 12.242 1 98.5 172 PHE A CA 1
ATOM 1332 C C . PHE A 1 172 ? -17.641 41.594 12.742 1 98.5 172 PHE A C 1
ATOM 1334 O O . PHE A 1 172 ? -17.5 42.781 12.562 1 98.5 172 PHE A O 1
ATOM 1341 N N . GLU A 1 173 ? -18.672 41.094 13.391 1 98.12 173 GLU A N 1
ATOM 1342 C CA . GLU A 1 173 ? -19.766 41.906 13.906 1 98.12 173 GLU A CA 1
ATOM 1343 C C . GLU A 1 173 ? -19.266 42.875 14.984 1 98.12 173 GLU A C 1
ATOM 1345 O O . GLU A 1 173 ? -19.781 43.969 15.109 1 98.12 173 GLU A O 1
ATOM 1350 N N . ASN A 1 174 ? -18.25 42.438 15.648 1 98.38 174 ASN A N 1
ATOM 1351 C CA . ASN A 1 174 ? -17.719 43.25 16.734 1 98.38 174 ASN A CA 1
ATOM 1352 C C . ASN A 1 174 ? -16.578 44.156 16.266 1 98.38 174 ASN A C 1
ATOM 1354 O O . ASN A 1 174 ? -15.938 44.812 17.078 1 98.38 174 ASN A O 1
ATOM 1358 N N . HIS A 1 175 ? -16.266 44.188 14.977 1 98.19 175 HIS A N 1
ATOM 1359 C CA . HIS A 1 175 ? -15.25 45.031 14.367 1 98.19 175 HIS A CA 1
ATOM 1360 C C . HIS A 1 175 ? -13.891 44.844 15.023 1 98.19 175 HIS A C 1
ATOM 1362 O O . HIS A 1 175 ? -13.242 45.781 15.422 1 98.19 175 HIS A O 1
ATOM 1368 N N . GLN A 1 176 ? -13.523 43.562 15.078 1 98.56 176 GLN A N 1
ATOM 1369 C CA . GLN A 1 176 ? -12.32 43.219 15.836 1 98.56 176 GLN A CA 1
ATOM 1370 C C . GLN A 1 176 ? -11.094 43.156 14.922 1 98.56 176 GLN A C 1
ATOM 1372 O O . GLN A 1 176 ? -10.008 42.781 15.367 1 98.56 176 GLN A O 1
ATOM 1377 N N . TYR A 1 177 ? -11.266 43.438 13.703 1 98.56 177 TYR A N 1
ATOM 1378 C CA . TYR A 1 177 ? -10.148 43.469 12.766 1 98.56 177 TYR A CA 1
ATOM 1379 C C . TYR A 1 177 ? -10.508 44.281 11.516 1 98.56 177 TYR A C 1
ATOM 1381 O O . TYR A 1 177 ? -11.688 44.406 11.18 1 98.56 177 TYR A O 1
ATOM 1389 N N . LYS A 1 178 ? -9.453 44.781 10.906 1 98.31 178 LYS A N 1
ATOM 1390 C CA . LYS A 1 178 ? -9.594 45.281 9.539 1 98.31 178 LYS A CA 1
ATOM 1391 C C . LYS A 1 178 ? -9.641 44.125 8.539 1 98.31 178 LYS A C 1
ATOM 1393 O O . LYS A 1 178 ? -10.5 44.094 7.66 1 98.31 178 LYS A O 1
ATOM 1398 N N . GLN A 1 179 ? -8.688 43.219 8.711 1 98.62 179 GLN A N 1
ATOM 1399 C CA . GLN A 1 179 ? -8.562 42 7.883 1 98.62 179 GLN A CA 1
ATOM 1400 C C . GLN A 1 179 ? -8.031 40.844 8.688 1 98.62 179 GLN A C 1
ATOM 1402 O O . GLN A 1 179 ? -7.188 41 9.57 1 98.62 179 GLN A O 1
ATOM 1407 N N . LEU A 1 180 ? -8.555 39.656 8.406 1 98.81 180 LEU A N 1
ATOM 1408 C CA . LEU A 1 180 ? -8.172 38.406 9.047 1 98.81 180 LEU A CA 1
ATOM 1409 C C . LEU A 1 180 ? -7.707 37.375 8.016 1 98.81 180 LEU A C 1
ATOM 1411 O O . LEU A 1 180 ? -8.461 37.031 7.109 1 98.81 180 LEU A O 1
ATOM 1415 N N . VAL A 1 181 ? -6.465 36.938 8.18 1 98.88 181 VAL A N 1
ATOM 1416 C CA . VAL A 1 181 ? -5.871 36 7.207 1 98.88 181 VAL A CA 1
ATOM 1417 C C . VAL A 1 181 ? -5.48 34.719 7.902 1 98.88 181 VAL A C 1
ATOM 1419 O O . VAL A 1 181 ? -4.844 34.719 8.953 1 98.88 181 VAL A O 1
ATOM 1422 N N . PHE A 1 182 ? -5.848 33.594 7.238 1 98.88 182 PHE A N 1
ATOM 1423 C CA . PHE A 1 182 ? -5.492 32.25 7.734 1 98.88 182 PHE A CA 1
ATOM 1424 C C . PHE A 1 182 ? -4.508 31.578 6.793 1 98.88 182 PHE A C 1
ATOM 1426 O O . PHE A 1 182 ? -4.73 31.531 5.582 1 98.88 182 PHE A O 1
ATOM 1433 N N . TYR A 1 183 ? -3.424 31.078 7.293 1 98.69 183 TYR A N 1
ATOM 1434 C CA . TYR A 1 183 ? -2.654 29.984 6.723 1 98.69 183 TYR A CA 1
ATOM 1435 C C . TYR A 1 183 ? -2.869 28.688 7.516 1 98.69 183 TYR A C 1
ATOM 1437 O O . TYR A 1 183 ? -2.439 28.594 8.664 1 98.69 183 TYR A O 1
ATOM 1445 N N . PHE A 1 184 ? -3.537 27.766 6.898 1 98.62 184 PHE A N 1
ATOM 1446 C CA . PHE A 1 184 ? -4.137 26.625 7.602 1 98.62 184 PHE A CA 1
ATOM 1447 C C . PHE A 1 184 ? -3.654 25.312 7.012 1 98.62 184 PHE A C 1
ATOM 1449 O O . PHE A 1 184 ? -4.098 24.906 5.934 1 98.62 184 PHE A O 1
ATOM 1456 N N . GLU A 1 185 ? -2.783 24.609 7.828 1 98.12 185 GLU A N 1
ATOM 1457 C CA . GLU A 1 185 ? -2.162 23.391 7.328 1 98.12 185 GLU A CA 1
ATOM 1458 C C . GLU A 1 185 ? -2.723 22.156 8.039 1 98.12 185 GLU A C 1
ATOM 1460 O O . GLU A 1 185 ? -2.527 21.984 9.242 1 98.12 185 GLU A O 1
ATOM 1465 N N . ALA A 1 186 ? -3.414 21.344 7.367 1 98 186 ALA A N 1
ATOM 1466 C CA . ALA A 1 186 ? -3.928 20.047 7.801 1 98 186 ALA A CA 1
ATOM 1467 C C . ALA A 1 186 ? -4.414 19.234 6.609 1 98 186 ALA A C 1
ATOM 1469 O O . ALA A 1 186 ? -4.672 19.766 5.535 1 98 186 ALA A O 1
ATOM 1470 N N . CYS A 1 187 ? -4.445 17.953 6.812 1 97.62 187 CYS A N 1
ATOM 1471 C CA . CYS A 1 187 ? -5.207 17.156 5.852 1 97.62 187 CYS A CA 1
ATOM 1472 C C . CYS A 1 187 ? -6.641 17.656 5.746 1 97.62 187 CYS A C 1
ATOM 1474 O O . CYS A 1 187 ? -7.281 17.938 6.758 1 97.62 187 CYS A O 1
ATOM 1476 N N . HIS A 1 188 ? -7.137 17.875 4.473 1 97.88 188 HIS A N 1
ATOM 1477 C CA . HIS A 1 188 ? -8.523 18.234 4.188 1 97.88 188 HIS A CA 1
ATOM 1478 C C . HIS A 1 188 ? -8.867 19.609 4.75 1 97.88 188 HIS A C 1
ATOM 1480 O O . HIS A 1 188 ? -10.023 19.859 5.102 1 97.88 188 HIS A O 1
ATOM 1486 N N . SER A 1 189 ? -7.895 20.438 4.906 1 98.19 189 SER A N 1
ATOM 1487 C CA . SER A 1 189 ? -8.078 21.719 5.586 1 98.19 189 SER A CA 1
ATOM 1488 C C . SER A 1 189 ? -9.016 22.641 4.805 1 98.19 189 SER A C 1
ATOM 1490 O O . SER A 1 189 ? -9.648 23.516 5.383 1 98.19 189 SER A O 1
ATOM 1492 N N . GLY A 1 190 ? -9.141 22.453 3.479 1 98.56 190 GLY A N 1
ATOM 1493 C CA . GLY A 1 190 ? -10.109 23.234 2.721 1 98.56 190 GLY A CA 1
ATOM 1494 C C . GLY A 1 190 ? -11.523 23.094 3.25 1 98.56 190 GLY A C 1
ATOM 1495 O O . GLY A 1 190 ? -12.328 24.016 3.127 1 98.56 190 GLY A O 1
ATOM 1496 N N . SER A 1 191 ? -11.805 22 3.836 1 98.5 191 SER A N 1
ATOM 1497 C CA . SER A 1 191 ? -13.148 21.734 4.336 1 98.5 191 SER A CA 1
ATOM 1498 C C . SER A 1 191 ? -13.508 22.688 5.484 1 98.5 191 SER A C 1
ATOM 1500 O O . SER A 1 191 ? -14.68 22.859 5.809 1 98.5 191 SER A O 1
ATOM 1502 N N . MET A 1 192 ? -12.578 23.312 6.098 1 98.81 192 MET A N 1
ATOM 1503 C CA . MET A 1 192 ? -12.805 24.188 7.242 1 98.81 192 MET A CA 1
ATOM 1504 C C . MET A 1 192 ? -13.312 25.547 6.797 1 98.81 192 MET A C 1
ATOM 1506 O O . MET A 1 192 ? -13.75 26.359 7.621 1 98.81 192 MET A O 1
ATOM 1510 N N . PHE A 1 193 ? -13.312 25.812 5.465 1 98.75 193 PHE A N 1
ATOM 1511 C CA . PHE A 1 193 ? -13.625 27.156 5.008 1 98.75 193 PHE A CA 1
ATOM 1512 C C . PHE A 1 193 ? -14.672 27.125 3.908 1 98.75 193 PHE A C 1
ATOM 1514 O O . PHE A 1 193 ? -14.859 28.109 3.193 1 98.75 193 PHE A O 1
ATOM 1521 N N . ARG A 1 194 ? -15.312 26.016 3.785 1 97.31 194 ARG A N 1
ATOM 1522 C CA . ARG A 1 194 ? -16.328 25.906 2.738 1 97.31 194 ARG A CA 1
ATOM 1523 C C . ARG A 1 194 ? -17.469 26.891 2.975 1 97.31 194 ARG A C 1
ATOM 1525 O O . ARG A 1 194 ? -18.078 27.375 2.023 1 97.31 194 ARG A O 1
ATOM 1532 N N . LYS A 1 195 ? -17.688 27.25 4.184 1 97.44 195 LYS A N 1
ATOM 1533 C CA . LYS A 1 195 ? -18.812 28.109 4.539 1 97.44 195 LYS A CA 1
ATOM 1534 C C . LYS A 1 195 ? -18.359 29.562 4.727 1 97.44 195 LYS A C 1
ATOM 1536 O O . LYS A 1 195 ? -19.156 30.406 5.156 1 97.44 195 LYS A O 1
ATOM 1541 N N . LEU A 1 196 ? -17.125 29.812 4.461 1 98.31 196 LEU A N 1
ATOM 1542 C CA . LEU A 1 196 ? -16.641 31.172 4.621 1 98.31 196 LEU A CA 1
ATOM 1543 C C . LEU A 1 196 ? -17.266 32.094 3.578 1 98.31 196 LEU A C 1
ATOM 1545 O O . LEU A 1 196 ? -17 31.969 2.383 1 98.31 196 LEU A O 1
ATOM 1549 N N . GLU A 1 197 ? -18.031 33.031 4.027 1 94.81 197 GLU A N 1
ATOM 1550 C CA . GLU A 1 197 ? -18.719 33.969 3.146 1 94.81 197 GLU A CA 1
ATOM 1551 C C . GLU A 1 197 ? -17.812 35.125 2.729 1 94.81 197 GLU A C 1
ATOM 1553 O O . GLU A 1 197 ? -16.953 35.531 3.502 1 94.81 197 GLU A O 1
ATOM 1558 N N . LYS A 1 198 ? -18.094 35.625 1.599 1 96 198 LYS A N 1
ATOM 1559 C CA . LYS A 1 198 ? -17.406 36.844 1.167 1 96 198 LYS A CA 1
ATOM 1560 C C . LYS A 1 198 ? -17.922 38.062 1.929 1 96 198 LYS A C 1
ATOM 1562 O O . LYS A 1 198 ? -19.031 38.031 2.477 1 96 198 LYS A O 1
ATOM 1567 N N . GLY A 1 199 ? -17.109 39.031 1.985 1 96.81 199 GLY A N 1
ATOM 1568 C CA . GLY A 1 199 ? -17.531 40.281 2.578 1 96.81 199 GLY A CA 1
ATOM 1569 C C . GLY A 1 199 ? -17.297 40.344 4.074 1 96.81 199 GLY A C 1
ATOM 1570 O O . GLY A 1 199 ? -17.75 41.281 4.742 1 96.81 199 GLY A O 1
ATOM 1571 N N . LYS A 1 200 ? -16.578 39.438 4.582 1 97.94 200 LYS A N 1
ATOM 1572 C CA . LYS A 1 200 ? -16.281 39.438 6.012 1 97.94 200 LYS A CA 1
ATOM 1573 C C . LYS A 1 200 ? -14.852 39.875 6.277 1 97.94 200 LYS A C 1
ATOM 1575 O O . LYS A 1 200 ? -14.383 39.812 7.414 1 97.94 200 LYS A O 1
ATOM 1580 N N . ASN A 1 201 ? -14.133 40.312 5.238 1 98.31 201 ASN A N 1
ATOM 1581 C CA . ASN A 1 201 ? -12.742 40.719 5.316 1 98.31 201 ASN A CA 1
ATOM 1582 C C . ASN A 1 201 ? -11.844 39.594 5.84 1 98.31 201 ASN A C 1
ATOM 1584 O O . ASN A 1 201 ? -10.977 39.844 6.684 1 98.31 201 ASN A O 1
ATOM 1588 N N . VAL A 1 202 ? -12.133 38.406 5.395 1 98.88 202 VAL A N 1
ATOM 1589 C CA . VAL A 1 202 ? -11.359 37.219 5.77 1 98.88 202 VAL A CA 1
ATOM 1590 C C . VAL A 1 202 ? -10.805 36.562 4.516 1 98.88 202 VAL A C 1
ATOM 1592 O O . VAL A 1 202 ? -11.492 36.469 3.5 1 98.88 202 VAL A O 1
ATOM 1595 N N . TYR A 1 203 ? -9.57 36.125 4.543 1 98.75 203 TYR A N 1
ATOM 1596 C CA . TYR A 1 203 ? -8.891 35.344 3.525 1 98.75 203 TYR A CA 1
ATOM 1597 C C . TYR A 1 203 ? -8.219 34.125 4.145 1 98.75 203 TYR A C 1
ATOM 1599 O O . TYR A 1 203 ? -7.629 34.219 5.223 1 98.75 203 TYR A O 1
ATOM 1607 N N . ALA A 1 204 ? -8.383 33 3.473 1 98.81 204 ALA A N 1
ATOM 1608 C CA . ALA A 1 204 ? -7.73 31.781 3.969 1 98.81 204 ALA A CA 1
ATOM 1609 C C . ALA A 1 204 ? -6.977 31.062 2.852 1 98.81 204 ALA A C 1
ATOM 1611 O O . ALA A 1 204 ? -7.516 30.859 1.764 1 98.81 204 ALA A O 1
ATOM 1612 N N . MET A 1 205 ? -5.75 30.75 3.129 1 98.75 205 MET A N 1
ATOM 1613 C CA . MET A 1 205 ? -4.988 29.781 2.33 1 98.75 205 MET A CA 1
ATOM 1614 C C . MET A 1 205 ? -4.82 28.469 3.076 1 98.75 205 MET A C 1
ATOM 1616 O O . MET A 1 205 ? -4.305 28.453 4.195 1 98.75 205 MET A O 1
ATOM 1620 N N . THR A 1 206 ? -5.277 27.375 2.459 1 98.75 206 THR A N 1
ATOM 1621 C CA . THR A 1 206 ? -5.203 26.078 3.1 1 98.75 206 THR A CA 1
ATOM 1622 C C . THR A 1 206 ? -4.18 25.188 2.396 1 98.75 206 THR A C 1
ATOM 1624 O O . THR A 1 206 ? -4.039 25.234 1.174 1 98.75 206 THR A O 1
ATOM 1627 N N . GLY A 1 207 ? -3.512 24.438 3.246 1 98.06 207 GLY A N 1
ATOM 1628 C CA . GLY A 1 207 ? -2.479 23.578 2.695 1 98.06 207 GLY A CA 1
ATOM 1629 C C . GLY A 1 207 ? -3.031 22.469 1.812 1 98.06 207 GLY A C 1
ATOM 1630 O O . GLY A 1 207 ? -2.324 21.953 0.946 1 98.06 207 GLY A O 1
ATOM 1631 N N . SER A 1 208 ? -4.258 22.109 2.014 1 98.06 208 SER A N 1
ATOM 1632 C CA . SER A 1 208 ? -4.949 21.094 1.226 1 98.06 208 SER A CA 1
ATOM 1633 C C . SER A 1 208 ? -6.367 21.531 0.879 1 98.06 208 SER A C 1
ATOM 1635 O O . SER A 1 208 ? -6.918 22.438 1.521 1 98.06 208 SER A O 1
ATOM 1637 N N . ASP A 1 209 ? -6.891 20.953 -0.219 1 97.25 209 ASP A N 1
ATOM 1638 C CA . ASP A 1 209 ? -8.32 21.125 -0.456 1 97.25 209 ASP A CA 1
ATOM 1639 C C . ASP A 1 209 ? -9.141 20.172 0.395 1 97.25 209 ASP A C 1
ATOM 1641 O O . ASP A 1 209 ? -8.609 19.531 1.313 1 97.25 209 ASP A O 1
ATOM 1645 N N . THR A 1 210 ? -10.367 20.109 0.209 1 96.06 210 THR A N 1
ATOM 1646 C CA . THR A 1 210 ? -11.289 19.312 1.01 1 96.06 210 THR A CA 1
ATOM 1647 C C . THR A 1 210 ? -11 17.812 0.834 1 96.06 210 THR A C 1
ATOM 1649 O O . THR A 1 210 ? -11.164 17.031 1.772 1 96.06 210 THR A O 1
ATOM 1652 N N . GLU A 1 211 ? -10.492 17.406 -0.292 1 91.81 211 GLU A N 1
ATOM 1653 C CA . GLU A 1 211 ? -10.484 16 -0.679 1 91.81 211 GLU A CA 1
ATOM 1654 C C . GLU A 1 211 ? -9.125 15.359 -0.413 1 91.81 211 GLU A C 1
ATOM 1656 O O . GLU A 1 211 ? -9 14.133 -0.407 1 91.81 211 GLU A O 1
ATOM 1661 N N . HIS A 1 212 ? -8.133 16.172 -0.138 1 96.19 212 HIS A N 1
ATOM 1662 C CA . HIS A 1 212 ? -6.797 15.602 -0.193 1 96.19 212 HIS A CA 1
ATOM 1663 C C . HIS A 1 212 ? -6.047 15.812 1.118 1 96.19 212 HIS A C 1
ATOM 1665 O O . HIS A 1 212 ? -6.41 16.688 1.908 1 96.19 212 HIS A O 1
ATOM 1671 N N . SER A 1 213 ? -5.062 14.953 1.321 1 96.81 213 SER A N 1
ATOM 1672 C CA . SER A 1 213 ? -4.191 14.992 2.492 1 96.81 213 SER A CA 1
ATOM 1673 C C . SER A 1 213 ? -3.037 15.969 2.285 1 96.81 213 SER A C 1
ATOM 1675 O O . SER A 1 213 ? -2.684 16.297 1.147 1 96.81 213 SER A O 1
ATOM 1677 N N . ALA A 1 214 ? -2.506 16.391 3.406 1 97.31 214 ALA A N 1
ATOM 1678 C CA . ALA A 1 214 ? -1.271 17.172 3.396 1 97.31 214 ALA A CA 1
ATOM 1679 C C . ALA A 1 214 ? -0.054 16.266 3.223 1 97.31 214 ALA A C 1
ATOM 1681 O O . ALA A 1 214 ? -0.151 15.047 3.385 1 97.31 214 ALA A O 1
ATOM 1682 N N . TRP A 1 215 ? 1.049 16.859 2.861 1 97.56 215 TRP A N 1
ATOM 1683 C CA . TRP A 1 215 ? 2.311 16.156 2.672 1 97.56 215 TRP A CA 1
ATOM 1684 C C . TRP A 1 215 ? 3.412 16.766 3.535 1 97.56 215 TRP A C 1
ATOM 1686 O O . TRP A 1 215 ? 3.436 17.984 3.756 1 97.56 215 TRP A O 1
ATOM 1696 N N . MET A 1 216 ? 4.309 15.914 4.004 1 97.5 216 MET A N 1
ATOM 1697 C CA . MET A 1 216 ? 5.473 16.328 4.777 1 97.5 216 MET A CA 1
ATOM 1698 C C . MET A 1 216 ? 6.754 16.188 3.963 1 97.5 216 MET A C 1
ATOM 1700 O O . MET A 1 216 ? 6.758 15.516 2.926 1 97.5 216 MET A O 1
ATOM 1704 N N . ASN A 1 217 ? 7.758 16.891 4.406 1 96.44 217 ASN A N 1
ATOM 1705 C CA . ASN A 1 217 ? 9.016 16.812 3.674 1 96.44 217 ASN A CA 1
ATOM 1706 C C . ASN A 1 217 ? 10.203 16.641 4.617 1 96.44 217 ASN A C 1
ATOM 1708 O O . ASN A 1 217 ? 10.055 16.719 5.836 1 96.44 217 ASN A O 1
ATOM 1712 N N . ASN A 1 218 ? 11.367 16.375 3.934 1 96.25 218 ASN A N 1
ATOM 1713 C CA . ASN A 1 218 ? 12.594 16.078 4.66 1 96.25 218 ASN A CA 1
ATOM 1714 C C . ASN A 1 218 ? 12.406 14.945 5.656 1 96.25 218 ASN A C 1
ATOM 1716 O O . ASN A 1 218 ? 12.766 15.07 6.828 1 96.25 218 ASN A O 1
ATOM 1720 N N . CYS A 1 219 ? 11.695 13.992 5.191 1 97.31 219 CYS A N 1
ATOM 1721 C CA . CYS A 1 219 ? 11.523 12.742 5.93 1 97.31 219 CYS A CA 1
ATOM 1722 C C . CYS A 1 219 ? 12.664 11.773 5.648 1 97.31 219 CYS A C 1
ATOM 1724 O O . CYS A 1 219 ? 13.43 11.969 4.703 1 97.31 219 CYS A O 1
ATOM 1726 N N . PRO A 1 220 ? 12.781 10.797 6.543 1 97 220 PRO A N 1
ATOM 1727 C CA . PRO A 1 220 ? 13.789 9.797 6.215 1 97 220 PRO A CA 1
ATOM 1728 C C . PRO A 1 220 ? 13.641 9.242 4.801 1 97 220 PRO A C 1
ATOM 1730 O O . PRO A 1 220 ? 12.523 8.953 4.363 1 97 220 PRO A O 1
ATOM 1733 N N . PRO A 1 221 ? 14.75 9.141 4.012 1 95.94 221 PRO A N 1
ATOM 1734 C CA . PRO A 1 221 ? 16.141 9.188 4.488 1 95.94 221 PRO A CA 1
ATOM 1735 C C . PRO A 1 221 ? 16.766 10.578 4.355 1 95.94 221 PRO A C 1
ATOM 1737 O O . PRO A 1 221 ? 17.984 10.727 4.484 1 95.94 221 PRO A O 1
ATOM 1740 N N . ASN A 1 222 ? 15.969 11.578 4.121 1 94.69 222 ASN A N 1
ATOM 1741 C CA . ASN A 1 222 ? 16.484 12.945 3.996 1 94.69 222 ASN A CA 1
ATOM 1742 C C . ASN A 1 222 ? 16.219 13.758 5.262 1 94.69 222 ASN A C 1
ATOM 1744 O O . ASN A 1 222 ? 15.867 14.938 5.184 1 94.69 222 ASN A O 1
ATOM 1748 N N . ASP A 1 223 ? 16.344 13.133 6.391 1 95.69 223 ASP A N 1
ATOM 1749 C CA . ASP A 1 223 ? 16.094 13.742 7.695 1 95.69 223 ASP A CA 1
ATOM 1750 C C . ASP A 1 223 ? 17.406 14.039 8.422 1 95.69 223 ASP A C 1
ATOM 1752 O O . ASP A 1 223 ? 17.438 14.094 9.648 1 95.69 223 ASP A O 1
ATOM 1756 N N . VAL A 1 224 ? 18.516 14.164 7.672 1 95 224 VAL A N 1
ATOM 1757 C CA . VAL A 1 224 ? 19.828 14.281 8.289 1 95 224 VAL A CA 1
ATOM 1758 C C . VAL A 1 224 ? 20.141 15.75 8.562 1 95 224 VAL A C 1
ATOM 1760 O O . VAL A 1 224 ? 20.062 16.594 7.66 1 95 224 VAL A O 1
ATOM 1763 N N . VAL A 1 225 ? 20.422 16.062 9.812 1 94.81 225 VAL A N 1
ATOM 1764 C CA . VAL A 1 225 ? 20.875 17.375 10.258 1 94.81 225 VAL A CA 1
ATOM 1765 C C . VAL A 1 225 ? 22.219 17.234 10.992 1 94.81 225 VAL A C 1
ATOM 1767 O O . VAL A 1 225 ? 22.328 16.453 11.93 1 94.81 225 VAL A O 1
ATOM 1770 N N . ASN A 1 226 ? 23.219 18 10.508 1 93.44 226 ASN A N 1
ATOM 1771 C CA . ASN A 1 226 ? 24.531 17.984 11.125 1 93.44 226 ASN A CA 1
ATOM 1772 C C . ASN A 1 226 ? 25.047 16.578 11.336 1 93.44 226 ASN A C 1
ATOM 1774 O O . ASN A 1 226 ? 25.516 16.234 12.43 1 93.44 226 ASN A O 1
ATOM 1778 N N . GLY A 1 227 ? 24.766 15.734 10.398 1 92.81 227 GLY A N 1
ATOM 1779 C CA . GLY A 1 227 ? 25.344 14.398 10.367 1 92.81 227 GLY A CA 1
ATOM 1780 C C . GLY A 1 227 ? 24.531 13.383 11.148 1 92.81 227 GLY A C 1
ATOM 1781 O O . GLY A 1 227 ? 24.875 12.195 11.188 1 92.81 227 GLY A O 1
ATOM 1782 N N . LYS A 1 228 ? 23.422 13.812 11.766 1 95.12 228 LYS A N 1
ATOM 1783 C CA . LYS A 1 228 ? 22.609 12.891 12.562 1 95.12 228 LYS A CA 1
ATOM 1784 C C . LYS A 1 228 ? 21.234 12.672 11.938 1 95.12 228 LYS A C 1
ATOM 1786 O O . LYS A 1 228 ? 20.656 13.594 11.375 1 95.12 228 LYS A O 1
ATOM 1791 N N . HIS A 1 229 ? 20.75 11.445 12.094 1 94.94 229 HIS A N 1
ATOM 1792 C CA . HIS A 1 229 ? 19.391 11.117 11.672 1 94.94 229 HIS A CA 1
ATOM 1793 C C . HIS A 1 229 ? 18.375 11.641 12.672 1 94.94 229 HIS A C 1
ATOM 1795 O O . HIS A 1 229 ? 18.406 11.289 13.852 1 94.94 229 HIS A O 1
ATOM 1801 N N . MET A 1 230 ? 17.438 12.383 12.188 1 96.75 230 MET A N 1
ATOM 1802 C CA . MET A 1 230 ? 16.438 12.961 13.078 1 96.75 230 MET A CA 1
ATOM 1803 C C . MET A 1 230 ? 15.312 11.961 13.336 1 96.75 230 MET A C 1
ATOM 1805 O O . MET A 1 230 ? 14.617 12.055 14.352 1 96.75 230 MET A O 1
ATOM 1809 N N . GLY A 1 231 ? 15.055 11.047 12.391 1 96.69 231 GLY A N 1
ATOM 1810 C CA . GLY A 1 231 ? 14.055 10.008 12.578 1 96.69 231 GLY A CA 1
ATOM 1811 C C . GLY A 1 231 ? 12.633 10.523 12.477 1 96.69 231 GLY A C 1
ATOM 1812 O O . GLY A 1 231 ? 11.703 9.906 13.016 1 96.69 231 GLY A O 1
ATOM 1813 N N . THR A 1 232 ? 12.43 11.656 11.867 1 97.88 232 THR A N 1
ATOM 1814 C CA . THR A 1 232 ? 11.125 12.281 11.695 1 97.88 232 THR A CA 1
ATOM 1815 C C . THR A 1 232 ? 11.102 13.148 10.438 1 97.88 232 THR A C 1
ATOM 1817 O O . THR A 1 232 ? 12.109 13.25 9.734 1 97.88 232 THR A O 1
ATOM 1820 N N . CYS A 1 233 ? 9.969 13.648 10.039 1 97.81 233 CYS A N 1
ATOM 1821 C CA . CYS A 1 233 ? 9.859 14.648 8.992 1 97.81 233 CYS A CA 1
ATOM 1822 C C . CYS A 1 233 ? 10.055 16.047 9.555 1 97.81 233 CYS A C 1
ATOM 1824 O O . CYS A 1 233 ? 9.461 16.406 10.57 1 97.81 233 CYS A O 1
ATOM 1826 N N . LEU A 1 234 ? 10.797 16.844 8.898 1 97.12 234 LEU A N 1
ATOM 1827 C CA . LEU A 1 234 ? 11.273 18.078 9.5 1 97.12 234 LEU A CA 1
ATOM 1828 C C . LEU A 1 234 ? 10.32 19.234 9.195 1 97.12 234 LEU A C 1
ATOM 1830 O O . LEU A 1 234 ? 10.32 20.25 9.898 1 97.12 234 LEU A O 1
ATOM 1834 N N . GLY A 1 235 ? 9.531 19.062 8.125 1 96.19 235 GLY A N 1
ATOM 1835 C CA . GLY A 1 235 ? 8.656 20.172 7.754 1 96.19 235 GLY A CA 1
ATOM 1836 C C . GLY A 1 235 ? 7.449 19.719 6.949 1 96.19 235 GLY A C 1
ATOM 1837 O O . GLY A 1 235 ? 7.273 18.531 6.691 1 96.19 235 GLY A O 1
ATOM 1838 N N . ALA A 1 236 ? 6.602 20.703 6.652 1 96.38 236 ALA A N 1
ATOM 1839 C CA . ALA A 1 236 ? 5.422 20.484 5.82 1 96.38 236 ALA A CA 1
ATOM 1840 C C . ALA A 1 236 ? 5.645 21 4.402 1 96.38 236 ALA A C 1
ATOM 1842 O O . ALA A 1 236 ? 6.277 22.031 4.203 1 96.38 236 ALA A O 1
ATOM 1843 N N . TRP A 1 237 ? 5.082 20.25 3.457 1 95.44 237 TRP A N 1
ATOM 1844 C CA . TRP A 1 237 ? 5.391 20.453 2.047 1 95.44 237 TRP A CA 1
ATOM 1845 C C . TRP A 1 237 ? 4.914 21.812 1.571 1 95.44 237 TRP A C 1
ATOM 1847 O O . TRP A 1 237 ? 5.715 22.641 1.11 1 95.44 237 TRP A O 1
ATOM 1857 N N . PHE A 1 238 ? 3.73 22.141 1.836 1 92.81 238 PHE A N 1
ATOM 1858 C CA . PHE A 1 238 ? 3.117 23.422 1.491 1 92.81 238 PHE A CA 1
ATOM 1859 C C . PHE A 1 238 ? 3.816 24.562 2.213 1 92.81 238 PHE A C 1
ATOM 1861 O O . PHE A 1 238 ? 4.148 25.578 1.6 1 92.81 238 PHE A O 1
ATOM 1868 N N . ASP A 1 239 ? 4.094 24.5 3.393 1 96.56 239 ASP A N 1
ATOM 1869 C CA . ASP A 1 239 ? 4.582 25.547 4.277 1 96.56 239 ASP A CA 1
ATOM 1870 C C . ASP A 1 239 ? 6.012 25.953 3.924 1 96.56 239 ASP A C 1
ATOM 1872 O O . ASP A 1 239 ? 6.379 27.125 4.02 1 96.56 239 ASP A O 1
ATOM 1876 N N . ASN A 1 240 ? 6.688 24.969 3.434 1 93.88 240 ASN A N 1
ATOM 1877 C CA . ASN A 1 240 ? 8.07 25.25 3.057 1 93.88 240 ASN A CA 1
ATOM 1878 C C . ASN A 1 240 ? 8.141 26.281 1.928 1 93.88 240 ASN A C 1
ATOM 1880 O O . ASN A 1 240 ? 9.062 27.094 1.883 1 93.88 240 ASN A O 1
ATOM 1884 N N . PHE A 1 241 ? 7.207 26.297 1.087 1 95.25 241 PHE A N 1
ATOM 1885 C CA . PHE A 1 241 ? 7.301 27.141 -0.102 1 95.25 241 PHE A CA 1
ATOM 1886 C C . PHE A 1 241 ? 6.992 28.594 0.237 1 95.25 241 PHE A C 1
ATOM 1888 O O . PHE A 1 241 ? 7.703 29.5 -0.202 1 95.25 241 PHE A O 1
ATOM 1895 N N . TRP A 1 242 ? 5.93 28.875 0.968 1 95.69 242 TRP A N 1
ATOM 1896 C CA . TRP A 1 242 ? 5.66 30.281 1.248 1 95.69 242 TRP A CA 1
ATOM 1897 C C . TRP A 1 242 ? 6.711 30.859 2.188 1 95.69 242 TRP A C 1
ATOM 1899 O O . TRP A 1 242 ? 7.105 32 2.049 1 95.69 242 TRP A O 1
ATOM 1909 N N . MET A 1 243 ? 7.238 30.062 3.104 1 95.62 243 MET A N 1
ATOM 1910 C CA . MET A 1 243 ? 8.25 30.562 4.027 1 95.62 243 MET A CA 1
ATOM 1911 C C . MET A 1 243 ? 9.562 30.828 3.303 1 95.62 243 MET A C 1
ATOM 1913 O O . MET A 1 243 ? 10.211 31.844 3.547 1 95.62 243 MET A O 1
ATOM 1917 N N . GLN A 1 244 ? 9.883 29.875 2.428 1 93 244 GLN A N 1
ATOM 1918 C CA . GLN A 1 244 ? 11.094 30.094 1.646 1 93 244 GLN A CA 1
ATOM 1919 C C . GLN A 1 244 ? 10.953 31.328 0.76 1 93 244 GLN A C 1
ATOM 192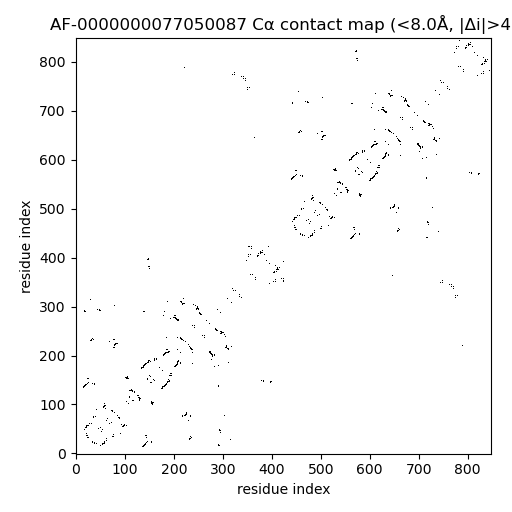1 O O . GLN A 1 244 ? 11.914 32.094 0.595 1 93 244 GLN A O 1
ATOM 1926 N N . GLU A 1 245 ? 9.844 31.484 0.182 1 94.31 245 GLU A N 1
ATOM 1927 C CA . GLU A 1 245 ? 9.609 32.656 -0.648 1 94.31 245 GLU A CA 1
ATOM 1928 C C . GLU A 1 245 ? 9.812 33.938 0.15 1 94.31 245 GLU A C 1
ATOM 1930 O O . GLU A 1 245 ? 10.461 34.875 -0.322 1 94.31 245 GLU A O 1
ATOM 1935 N N . VAL A 1 246 ? 9.297 34.031 1.322 1 95.56 246 VAL A N 1
ATOM 1936 C CA . VAL A 1 246 ? 9.414 35.219 2.172 1 95.56 246 VAL A CA 1
ATOM 1937 C C . VAL A 1 246 ? 10.867 35.438 2.578 1 95.56 246 VAL A C 1
ATOM 1939 O O . VAL A 1 246 ? 11.391 36.531 2.512 1 95.56 246 VAL A O 1
ATOM 1942 N N . THR A 1 247 ? 11.523 34.375 2.936 1 93.19 247 THR A N 1
ATOM 1943 C CA . THR A 1 247 ? 12.891 34.5 3.43 1 93.19 247 THR A CA 1
ATOM 1944 C C . THR A 1 247 ? 13.852 34.812 2.289 1 93.19 247 THR A C 1
ATOM 1946 O O . THR A 1 247 ? 14.859 35.5 2.496 1 93.19 247 THR A O 1
ATOM 1949 N N . ASP A 1 248 ? 13.516 34.312 1.114 1 92.31 248 ASP A N 1
ATOM 1950 C CA . ASP A 1 248 ? 14.383 34.531 -0.039 1 92.31 248 ASP A CA 1
ATOM 1951 C C . ASP A 1 248 ? 14.125 35.906 -0.649 1 92.31 248 ASP A C 1
ATOM 1953 O O . ASP A 1 248 ? 15.047 36.562 -1.131 1 92.31 248 ASP A O 1
ATOM 1957 N N . ASN A 1 249 ? 12.844 36.344 -0.666 1 93.38 249 ASN A N 1
ATOM 1958 C CA . ASN A 1 249 ? 12.508 37.469 -1.549 1 93.38 249 ASN A CA 1
ATOM 1959 C C . ASN A 1 249 ? 11.75 38.562 -0.807 1 93.38 249 ASN A C 1
ATOM 1961 O O . ASN A 1 249 ? 11.414 39.594 -1.388 1 93.38 249 ASN A O 1
ATOM 1965 N N . GLY A 1 250 ? 11.492 38.344 0.447 1 95 250 GLY A N 1
ATOM 1966 C CA . GLY A 1 250 ? 10.711 39.312 1.206 1 95 250 GLY A CA 1
ATOM 1967 C C . GLY A 1 250 ? 9.219 39.062 1.144 1 95 250 GLY A C 1
ATOM 1968 O O . GLY A 1 250 ? 8.781 38.031 0.605 1 95 250 GLY A O 1
ATOM 1969 N N . ALA A 1 251 ? 8.445 40 1.765 1 96.44 251 ALA A N 1
ATOM 1970 C CA . ALA A 1 251 ? 7.016 39.75 1.939 1 96.44 251 ALA A CA 1
ATOM 1971 C C . ALA A 1 251 ? 6.191 40.719 1.105 1 96.44 251 ALA A C 1
ATOM 1973 O O . ALA A 1 251 ? 5.07 41.094 1.476 1 96.44 251 ALA A O 1
ATOM 1974 N N . GLU A 1 252 ? 6.68 41.094 -0.054 1 96.69 252 GLU A N 1
ATOM 1975 C CA . GLU A 1 252 ? 6.039 42.125 -0.878 1 96.69 252 GLU A CA 1
ATOM 1976 C C . GLU A 1 252 ? 4.961 41.531 -1.773 1 96.69 252 GLU A C 1
ATOM 1978 O O . GLU A 1 252 ? 4.082 42.219 -2.266 1 96.69 252 GLU A O 1
ATOM 1983 N N . LEU A 1 253 ? 5.062 40.219 -1.996 1 97.69 253 LEU A N 1
ATOM 1984 C CA . LEU A 1 253 ? 4.055 39.562 -2.83 1 97.69 253 LEU A CA 1
ATOM 1985 C C . LEU A 1 253 ? 2.67 39.688 -2.201 1 97.69 253 LEU A C 1
ATOM 1987 O O . LEU A 1 253 ? 2.537 39.656 -0.975 1 97.69 253 LEU A O 1
ATOM 1991 N N . THR A 1 254 ? 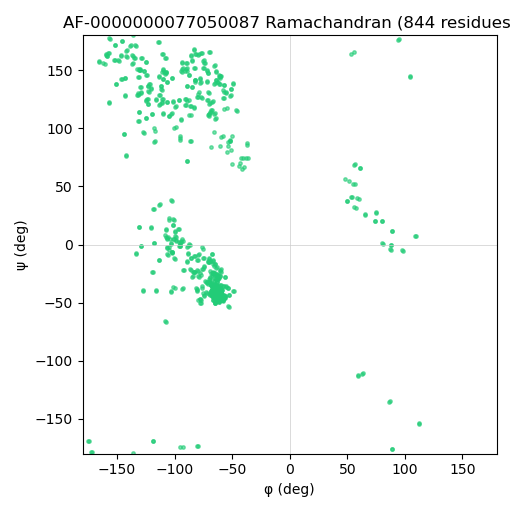1.686 39.844 -3.09 1 98.56 254 THR A N 1
ATOM 1992 C CA . THR A 1 254 ? 0.315 39.75 -2.6 1 98.56 254 THR A CA 1
ATOM 1993 C C . THR A 1 254 ? -0.023 38.312 -2.182 1 98.56 254 THR A C 1
ATOM 1995 O O . THR A 1 254 ? 0.693 37.375 -2.531 1 98.56 254 THR A O 1
ATOM 1998 N N . ASN A 1 255 ? -1.094 38.156 -1.469 1 98.56 255 ASN A N 1
ATOM 1999 C CA . ASN A 1 255 ? -1.554 36.812 -1.124 1 98.56 255 ASN A CA 1
ATOM 2000 C C . ASN A 1 255 ? -1.848 36 -2.369 1 98.56 255 ASN A C 1
ATOM 2002 O O . ASN A 1 255 ? -1.538 34.781 -2.414 1 98.56 255 ASN A O 1
ATOM 2006 N N . ASN A 1 256 ? -2.41 36.594 -3.402 1 98.69 256 ASN A N 1
ATOM 2007 C CA . ASN A 1 256 ? -2.717 35.906 -4.641 1 98.69 256 ASN A CA 1
ATOM 2008 C C . ASN A 1 256 ? -1.448 35.438 -5.359 1 98.69 256 ASN A C 1
ATOM 2010 O O . ASN A 1 256 ? -1.396 34.344 -5.906 1 98.69 256 ASN A O 1
ATOM 2014 N N . GLU A 1 257 ? -0.496 36.312 -5.352 1 98.56 257 GLU A N 1
ATOM 2015 C CA . GLU A 1 257 ? 0.774 35.938 -5.969 1 98.56 257 GLU A CA 1
ATOM 2016 C C . GLU A 1 257 ? 1.448 34.812 -5.199 1 98.56 257 GLU A C 1
ATOM 2018 O O . GLU A 1 257 ? 1.975 33.875 -5.801 1 98.56 257 GLU A O 1
ATOM 2023 N N . MET A 1 258 ? 1.464 34.969 -3.924 1 98.31 258 MET A N 1
ATOM 2024 C CA . MET A 1 258 ? 2.016 33.906 -3.076 1 98.31 258 MET A CA 1
ATOM 2025 C C . MET A 1 258 ? 1.277 32.594 -3.293 1 98.31 258 MET A C 1
ATOM 2027 O O . MET A 1 258 ? 1.904 31.531 -3.457 1 98.31 258 MET A O 1
ATOM 2031 N N . PHE A 1 259 ? -0.034 32.625 -3.352 1 98.5 259 PHE A N 1
ATOM 2032 C CA . PHE A 1 259 ? -0.85 31.453 -3.588 1 98.5 259 PHE A CA 1
ATOM 2033 C C . PHE A 1 259 ? -0.469 30.781 -4.906 1 98.5 259 PHE A C 1
ATOM 2035 O O . PHE A 1 259 ? -0.317 29.562 -4.969 1 98.5 259 PHE A O 1
ATOM 2042 N N . LYS A 1 260 ? -0.381 31.562 -5.906 1 98.31 260 LYS A N 1
ATOM 2043 C CA . LYS A 1 260 ? -0.038 31.016 -7.219 1 98.31 260 LYS A CA 1
ATOM 2044 C C . LYS A 1 260 ? 1.284 30.266 -7.172 1 98.31 260 LYS A C 1
ATOM 2046 O O . LYS A 1 260 ? 1.381 29.141 -7.684 1 98.31 260 LYS A O 1
ATOM 2051 N N . ILE A 1 261 ? 2.273 30.828 -6.527 1 97.31 261 ILE A N 1
ATOM 2052 C CA . ILE A 1 261 ? 3.596 30.219 -6.426 1 97.31 261 ILE A CA 1
ATOM 2053 C C . ILE A 1 261 ? 3.504 28.922 -5.629 1 97.31 261 ILE A C 1
ATOM 2055 O O . ILE A 1 261 ? 3.973 27.875 -6.082 1 97.31 261 ILE A O 1
ATOM 2059 N N . VAL A 1 262 ? 2.9 29 -4.496 1 97.25 262 VAL A N 1
ATOM 2060 C CA . VAL A 1 262 ? 2.842 27.859 -3.582 1 97.25 262 VAL A CA 1
ATOM 2061 C C . VAL A 1 262 ? 1.995 26.75 -4.195 1 97.25 262 VAL A C 1
ATOM 2063 O O . VAL A 1 262 ? 2.346 25.562 -4.102 1 97.25 262 VAL A O 1
ATOM 2066 N N . HIS A 1 263 ? 0.891 27.125 -4.812 1 98 263 HIS A N 1
ATOM 2067 C CA . HIS A 1 263 ? 0.011 26.156 -5.453 1 98 263 HIS A CA 1
ATOM 2068 C C . HIS A 1 263 ? 0.74 25.406 -6.559 1 98 263 HIS A C 1
ATOM 2070 O O . HIS A 1 263 ? 0.655 24.172 -6.637 1 98 263 HIS A O 1
ATOM 2076 N N . GLU A 1 264 ? 1.426 26.125 -7.367 1 97.44 264 GLU A N 1
ATOM 2077 C CA . GLU A 1 264 ? 2.135 25.516 -8.492 1 97.44 264 GLU A CA 1
ATOM 2078 C C . GLU A 1 264 ? 3.27 24.625 -8.016 1 97.44 264 GLU A C 1
ATOM 2080 O O . GLU A 1 264 ? 3.434 23.5 -8.508 1 97.44 264 GLU A O 1
ATOM 2085 N N . LYS A 1 265 ? 4.02 25.078 -7.051 1 95.56 265 LYS A N 1
ATOM 2086 C CA . LYS A 1 265 ? 5.148 24.312 -6.551 1 95.56 265 LYS A CA 1
ATOM 2087 C C . LYS A 1 265 ? 4.676 23.047 -5.84 1 95.56 265 LYS A C 1
ATOM 2089 O O . LYS A 1 265 ? 5.285 21.984 -5.973 1 95.56 265 LYS A O 1
ATOM 2094 N N . THR A 1 266 ? 3.627 23.156 -5.086 1 96.44 266 THR A N 1
ATOM 2095 C CA . THR A 1 266 ? 3.074 22 -4.383 1 96.44 266 THR A CA 1
ATOM 2096 C C . THR A 1 266 ? 2.508 20.984 -5.371 1 96.44 266 THR A C 1
ATOM 2098 O O . THR A 1 266 ? 2.691 19.781 -5.203 1 96.44 266 THR A O 1
ATOM 2101 N N . ALA A 1 267 ? 1.867 21.484 -6.477 1 96.44 267 ALA A N 1
ATOM 2102 C CA . ALA A 1 267 ? 1.191 20.641 -7.453 1 96.44 267 ALA A CA 1
ATOM 2103 C C . ALA A 1 267 ? 2.199 19.906 -8.336 1 96.44 267 ALA A C 1
ATOM 2105 O O . ALA A 1 267 ? 1.868 18.906 -8.977 1 96.44 267 ALA A O 1
ATOM 2106 N N . ALA A 1 268 ? 3.408 20.438 -8.352 1 95.69 268 ALA A N 1
ATOM 2107 C CA . ALA A 1 268 ? 4.43 19.844 -9.211 1 95.69 268 ALA A CA 1
ATOM 2108 C C . ALA A 1 268 ? 4.734 18.406 -8.781 1 95.69 268 ALA A C 1
ATOM 2110 O O . ALA A 1 268 ? 5.062 17.562 -9.617 1 95.69 268 ALA A O 1
ATOM 2111 N N . GLU A 1 269 ? 4.5 18.109 -7.484 1 93.88 269 GLU A N 1
ATOM 2112 C CA . GLU A 1 269 ? 4.949 16.812 -7.016 1 93.88 269 GLU A CA 1
ATOM 2113 C C . GLU A 1 269 ? 3.871 16.109 -6.191 1 93.88 269 GLU A C 1
ATOM 2115 O O . GLU A 1 269 ? 4.031 14.953 -5.797 1 93.88 269 GLU A O 1
ATOM 2120 N N . THR A 1 270 ? 2.809 16.797 -5.898 1 96 270 THR A N 1
ATOM 2121 C CA . THR A 1 270 ? 1.804 16.203 -5.027 1 96 270 THR A CA 1
ATOM 2122 C C . THR A 1 270 ? 0.397 16.578 -5.488 1 96 270 THR A C 1
ATOM 2124 O O . THR A 1 270 ? 0.227 17.469 -6.32 1 96 270 THR A O 1
ATOM 2127 N N . ASP A 1 271 ? -0.578 15.906 -4.965 1 95.69 271 ASP A N 1
ATOM 2128 C CA . ASP A 1 271 ? -1.979 16.219 -5.219 1 95.69 271 ASP A CA 1
ATOM 2129 C C . ASP A 1 271 ? -2.592 16.984 -4.051 1 95.69 271 ASP A C 1
ATOM 2131 O O . ASP A 1 271 ? -3.814 17 -3.883 1 95.69 271 ASP A O 1
ATOM 2135 N N . GLN A 1 272 ? -1.775 17.547 -3.172 1 96.44 272 GLN A N 1
ATOM 2136 C CA . GLN A 1 272 ? -2.203 18.25 -1.962 1 96.44 272 GLN A CA 1
ATOM 2137 C C . GLN A 1 272 ? -3.221 19.344 -2.285 1 96.44 272 GLN A C 1
ATOM 2139 O O . GLN A 1 272 ? -4.145 19.578 -1.506 1 96.44 272 GLN A O 1
ATOM 2144 N N . ASN A 1 273 ? -3.088 20.047 -3.375 1 97.31 273 ASN A N 1
ATOM 2145 C CA . ASN A 1 273 ? -4.012 21 -3.971 1 97.31 273 ASN A CA 1
ATOM 2146 C C . ASN A 1 273 ? -4.285 22.172 -3.033 1 97.31 273 ASN A C 1
ATOM 2148 O O . ASN A 1 273 ? -5.422 22.391 -2.619 1 97.31 273 ASN A O 1
ATOM 2152 N N . VAL A 1 274 ? -3.297 22.938 -2.783 1 98.25 274 VAL A N 1
ATOM 2153 C CA . VAL A 1 274 ? -3.408 24.156 -2.008 1 98.25 274 VAL A CA 1
ATOM 2154 C C . VAL A 1 274 ? -4.578 25 -2.527 1 98.25 274 VAL A C 1
ATOM 2156 O O . VAL A 1 274 ? -4.754 25.141 -3.74 1 98.25 274 VAL A O 1
ATOM 2159 N N . SER A 1 275 ? -5.391 25.625 -1.566 1 98.44 275 SER A N 1
ATOM 2160 C CA . SER A 1 275 ? -6.609 26.312 -1.966 1 98.44 275 SER A CA 1
ATOM 2161 C C . SER A 1 275 ? -6.762 27.641 -1.23 1 98.44 275 SER A C 1
ATOM 2163 O O . SER A 1 275 ? -6.047 27.906 -0.261 1 98.44 275 SER A O 1
ATOM 2165 N N . GLN A 1 276 ? -7.617 28.484 -1.766 1 98.19 276 GLN A N 1
ATOM 2166 C CA . GLN A 1 276 ? -7.887 29.781 -1.136 1 98.19 276 GLN A CA 1
ATOM 2167 C C . GLN A 1 276 ? -9.383 30.016 -0.996 1 98.19 276 GLN A C 1
ATOM 2169 O O . GLN A 1 276 ? -10.172 29.547 -1.813 1 98.19 276 GLN A O 1
ATOM 2174 N N . PHE A 1 277 ? -9.773 30.734 -0.008 1 98.56 277 PHE A N 1
ATOM 2175 C CA . PHE A 1 277 ? -11.164 31 0.338 1 98.56 277 PHE A CA 1
ATOM 2176 C C . PHE A 1 277 ? -11.344 32.438 0.82 1 98.56 277 PHE A C 1
ATOM 2178 O O . PHE A 1 277 ? -10.375 33.094 1.195 1 98.56 277 PHE A O 1
ATOM 2185 N N . GLY A 1 278 ? -12.617 32.938 0.806 1 98.5 278 GLY A N 1
ATOM 2186 C CA . GLY A 1 278 ? -12.969 34.219 1.371 1 98.5 278 GLY A CA 1
ATOM 2187 C C . GLY A 1 278 ? -12.797 35.375 0.395 1 98.5 278 GLY A C 1
ATOM 2188 O O . GLY A 1 278 ? -13.203 35.281 -0.764 1 98.5 278 GLY A O 1
ATOM 2189 N N . ASP A 1 279 ? -12.195 36.469 0.857 1 98.5 279 ASP A N 1
ATOM 2190 C CA . ASP A 1 279 ? -12.102 37.719 0.086 1 98.5 279 ASP A CA 1
ATOM 2191 C C . ASP A 1 279 ? -10.836 37.719 -0.772 1 98.5 279 ASP A C 1
ATOM 2193 O O . ASP A 1 279 ? -9.984 38.594 -0.603 1 98.5 279 ASP A O 1
ATOM 2197 N N . ILE A 1 280 ? -10.852 36.938 -1.777 1 98.31 280 ILE A N 1
ATOM 2198 C CA . ILE A 1 280 ? -9.711 36.719 -2.66 1 98.31 280 ILE A CA 1
ATOM 2199 C C . ILE A 1 280 ? -9.453 37.938 -3.516 1 98.31 280 ILE A C 1
ATOM 2201 O O . ILE A 1 280 ? -8.297 38.281 -3.779 1 98.31 280 ILE A O 1
ATOM 2205 N N . ASP A 1 281 ? -10.453 38.656 -3.873 1 97.31 281 ASP A N 1
ATOM 2206 C CA . ASP A 1 281 ? -10.336 39.781 -4.793 1 97.31 281 ASP A CA 1
ATOM 2207 C C . ASP A 1 281 ? -9.828 41.031 -4.074 1 97.31 281 ASP A C 1
ATOM 2209 O O . ASP A 1 281 ? -9.297 41.969 -4.707 1 97.31 281 ASP A O 1
ATOM 2213 N N . THR A 1 282 ? -9.977 41.125 -2.783 1 97.06 282 THR A N 1
ATOM 2214 C CA . THR A 1 282 ? -9.531 42.281 -2.025 1 97.06 282 THR A CA 1
ATOM 2215 C C . THR A 1 282 ? -8.297 41.938 -1.196 1 97.06 282 THR A C 1
ATOM 2217 O O . THR A 1 282 ? -7.172 42.25 -1.601 1 97.06 282 THR A O 1
ATOM 2220 N N . ILE A 1 283 ? -8.539 41.094 -0.265 1 98.06 283 ILE A N 1
ATOM 2221 C CA . ILE A 1 283 ? -7.438 40.719 0.609 1 98.06 283 ILE A CA 1
ATOM 2222 C C . ILE A 1 283 ? -6.383 39.969 -0.19 1 98.06 283 ILE A C 1
ATOM 2224 O O . ILE A 1 283 ? -5.184 40.062 0.077 1 98.06 283 ILE A O 1
ATOM 2228 N N . GLY A 1 284 ? -6.789 39.219 -1.205 1 98 284 GLY A N 1
ATOM 2229 C CA . GLY A 1 284 ? -5.875 38.5 -2.08 1 98 284 GLY A CA 1
ATOM 2230 C C . GLY A 1 284 ? -4.895 39.438 -2.789 1 98 284 GLY A C 1
ATOM 2231 O O . GLY A 1 284 ? -3.775 39.031 -3.109 1 98 284 GLY A O 1
ATOM 2232 N N . GLU A 1 285 ? -5.285 40.656 -2.902 1 98 285 GLU A N 1
ATOM 2233 C CA . GLU A 1 285 ? -4.445 41.594 -3.623 1 98 285 GLU A CA 1
ATOM 2234 C C . GLU A 1 285 ? -3.613 42.438 -2.658 1 98 285 GLU A C 1
ATOM 2236 O O . GLU A 1 285 ? -2.84 43.312 -3.084 1 98 285 GLU A O 1
ATOM 2241 N N . THR A 1 286 ? -3.689 42.188 -1.411 1 98.12 286 THR A N 1
ATOM 2242 C CA . THR A 1 286 ? -2.906 42.875 -0.395 1 98.12 286 THR A CA 1
ATOM 2243 C C . THR A 1 286 ? -1.577 42.188 -0.156 1 98.12 286 THR A C 1
ATOM 2245 O O . THR A 1 286 ? -1.53 40.938 -0.072 1 98.12 286 THR A O 1
ATOM 2248 N N . PRO A 1 287 ? -0.524 42.938 -0.049 1 98.25 287 PRO A N 1
ATOM 2249 C CA . PRO A 1 287 ? 0.778 42.312 0.199 1 98.25 287 PRO A CA 1
ATOM 2250 C C . PRO A 1 287 ? 0.816 41.531 1.506 1 98.25 287 PRO A C 1
ATOM 2252 O O . PRO A 1 287 ? 0.255 41.969 2.514 1 98.25 287 PRO A O 1
ATOM 2255 N N . VAL A 1 288 ? 1.539 40.469 1.492 1 98.31 288 VAL A N 1
ATOM 2256 C CA . VAL A 1 288 ? 1.662 39.562 2.641 1 98.31 288 VAL A CA 1
ATOM 2257 C C . VAL A 1 288 ? 2.285 40.312 3.814 1 98.31 288 VAL A C 1
ATOM 2259 O O . VAL A 1 288 ? 1.941 40.062 4.973 1 98.31 288 VAL A O 1
ATOM 2262 N N . LYS A 1 289 ? 3.137 41.344 3.545 1 97.81 289 LYS A N 1
ATOM 2263 C CA . LYS A 1 289 ? 3.834 42.094 4.59 1 97.81 289 LYS A CA 1
ATOM 2264 C C . LYS A 1 289 ? 2.85 42.844 5.5 1 97.81 289 LYS A C 1
ATOM 2266 O O . LYS A 1 289 ? 3.176 43.156 6.641 1 97.81 289 LYS A O 1
ATOM 2271 N N . GLU A 1 290 ? 1.638 43.062 5.043 1 97.5 290 GLU A N 1
ATOM 2272 C CA . GLU A 1 290 ? 0.616 43.75 5.836 1 97.5 290 GLU A CA 1
ATOM 2273 C C . GLU A 1 290 ? 0.141 42.844 6.988 1 97.5 290 GLU A C 1
ATOM 2275 O O . GLU A 1 290 ? -0.491 43.344 7.93 1 97.5 290 GLU A O 1
ATOM 2280 N N . TYR A 1 291 ? 0.476 41.594 6.902 1 97.88 291 TYR A N 1
ATOM 2281 C CA . TYR A 1 291 ? 0.003 40.656 7.906 1 97.88 291 TYR A CA 1
ATOM 2282 C C . TYR A 1 291 ? 1.168 40.062 8.695 1 97.88 291 TYR A C 1
ATOM 2284 O O . TYR A 1 291 ? 1.071 39.875 9.906 1 97.88 291 TYR A O 1
ATOM 2292 N N . ILE A 1 292 ? 2.266 39.781 7.996 1 97.94 292 ILE A N 1
ATOM 2293 C CA . ILE A 1 292 ? 3.326 39.031 8.664 1 97.94 292 ILE A CA 1
ATOM 2294 C C . ILE A 1 292 ? 4.492 39.969 8.977 1 97.94 292 ILE A C 1
ATOM 2296 O O . ILE A 1 292 ? 5.484 39.531 9.578 1 97.94 292 ILE A O 1
ATOM 2300 N N . GLY A 1 293 ? 4.422 41.25 8.586 1 96.62 293 GLY A N 1
ATOM 2301 C CA . GLY A 1 293 ? 5.512 42.219 8.805 1 96.62 293 GLY A CA 1
ATOM 2302 C C . GLY A 1 293 ? 6.438 42.312 7.609 1 96.62 293 GLY A C 1
ATOM 2303 O O . GLY A 1 293 ? 6.262 41.625 6.605 1 96.62 293 GLY A O 1
ATOM 2304 N N . ASP A 1 294 ? 7.391 43.25 7.766 1 95.56 294 ASP A N 1
ATOM 2305 C CA . ASP A 1 294 ? 8.336 43.531 6.691 1 95.56 294 ASP A CA 1
ATOM 2306 C C . ASP A 1 294 ? 9.625 42.75 6.863 1 95.56 294 ASP A C 1
ATOM 2308 O O . ASP A 1 294 ? 10.594 43.25 7.438 1 95.56 294 ASP A O 1
ATOM 2312 N N . TYR A 1 295 ? 9.57 41.594 6.234 1 95.19 295 TYR A N 1
ATOM 2313 C CA . TYR A 1 295 ? 10.758 40.75 6.336 1 95.19 295 TYR A CA 1
ATOM 2314 C C . TYR A 1 295 ? 11.844 41.219 5.379 1 95.19 295 TYR A C 1
ATOM 2316 O O . TYR A 1 295 ? 11.602 41.375 4.184 1 95.19 295 TYR A O 1
ATOM 2324 N N . VAL A 1 296 ? 13.062 41.375 5.859 1 92.81 296 VAL A N 1
ATOM 2325 C CA . VAL A 1 296 ? 14.227 41.75 5.051 1 92.81 296 VAL A CA 1
ATOM 2326 C C . VAL A 1 296 ? 15.078 40.5 4.805 1 92.81 296 VAL A C 1
ATOM 2328 O O . VAL A 1 296 ? 15.703 39.969 5.73 1 92.81 296 VAL A O 1
ATOM 2331 N N . PRO A 1 297 ? 15.078 40.125 3.492 1 91.25 297 PRO A N 1
ATOM 2332 C CA . PRO A 1 297 ? 15.828 38.906 3.191 1 91.25 297 PRO A CA 1
ATOM 2333 C C . PRO A 1 297 ? 17.297 38.969 3.607 1 91.25 297 PRO A C 1
ATOM 2335 O O . PRO A 1 297 ? 17.922 40.031 3.465 1 91.25 297 PRO A O 1
ATOM 2338 N N . LYS A 1 298 ? 17.672 37.969 4.25 1 79.31 298 LYS A N 1
ATOM 2339 C CA . LYS A 1 298 ? 19.094 37.781 4.547 1 79.31 298 LYS A CA 1
ATOM 2340 C C . LYS A 1 298 ? 19.766 36.938 3.488 1 79.31 298 LYS A C 1
ATOM 2342 O O . LYS A 1 298 ? 19.156 36.562 2.488 1 79.31 298 LYS A O 1
ATOM 2347 N N . LYS A 1 299 ? 20.984 36.594 3.658 1 70.12 299 LYS A N 1
ATOM 2348 C CA . LYS A 1 299 ? 21.688 35.75 2.695 1 70.12 299 LYS A CA 1
ATOM 2349 C C . LYS A 1 299 ? 20.891 34.469 2.373 1 70.12 299 LYS A C 1
ATOM 2351 O O . LYS A 1 299 ? 20.391 33.812 3.277 1 70.12 299 LYS A O 1
ATOM 2356 N N . LYS A 1 300 ? 20.734 34.312 1.058 1 66.06 300 LYS A N 1
ATOM 2357 C CA . LYS A 1 300 ? 19.938 33.219 0.524 1 66.06 300 LYS A CA 1
ATOM 2358 C C . LYS A 1 300 ? 20.562 31.859 0.862 1 66.06 300 LYS A C 1
ATOM 2360 O O . LYS A 1 300 ? 21.75 31.641 0.607 1 66.06 300 LYS A O 1
ATOM 2365 N N . VAL A 1 301 ? 19.922 31.141 1.75 1 63.22 301 VAL A N 1
ATOM 2366 C CA . VAL A 1 301 ? 20.25 29.734 1.918 1 63.22 301 VAL A CA 1
ATOM 2367 C C . VAL A 1 301 ? 19.219 28.859 1.204 1 63.22 301 VAL A C 1
ATOM 2369 O O . VAL A 1 301 ? 18.031 28.906 1.534 1 63.22 301 VAL A O 1
ATOM 2372 N N . VAL A 1 302 ? 19.625 28.406 -0.001 1 60 302 VAL A N 1
ATOM 2373 C CA . VAL A 1 302 ? 18.703 27.562 -0.774 1 60 302 VAL A CA 1
ATOM 2374 C C . VAL A 1 302 ? 18.469 26.25 -0.04 1 60 302 VAL A C 1
ATOM 2376 O O . VAL A 1 302 ? 19.406 25.484 0.195 1 60 302 VAL A O 1
ATOM 2379 N N . MET A 1 303 ? 17.203 26.141 0.391 1 75.06 303 MET A N 1
ATOM 2380 C CA . MET A 1 303 ? 16.781 24.906 1.031 1 75.06 303 MET A CA 1
ATOM 2381 C C . MET A 1 303 ? 15.664 24.234 0.237 1 75.06 303 MET A C 1
ATOM 2383 O O . MET A 1 303 ? 14.555 24.766 0.153 1 75.06 303 MET A O 1
ATOM 2387 N N . GLU A 1 304 ? 16.062 23.219 -0.552 1 82.38 304 GLU A N 1
ATOM 2388 C CA . GLU A 1 304 ? 15.039 22.5 -1.312 1 82.38 304 GLU A CA 1
ATOM 2389 C C . GLU A 1 304 ? 14.508 21.312 -0.533 1 82.38 304 GLU A C 1
ATOM 2391 O O . GLU A 1 304 ? 15.273 20.438 -0.131 1 82.38 304 GLU A O 1
ATOM 2396 N N . PRO A 1 305 ? 13.188 21.406 -0.318 1 89.69 305 PRO A N 1
ATOM 2397 C CA . PRO A 1 305 ? 12.633 20.25 0.404 1 89.69 305 PRO A CA 1
ATOM 2398 C C . PRO A 1 305 ? 12.758 18.953 -0.38 1 89.69 305 PRO A C 1
ATOM 2400 O O . PRO A 1 305 ? 12.633 18.953 -1.607 1 89.69 305 PRO A O 1
ATOM 2403 N N . LYS A 1 306 ? 13.055 17.875 0.379 1 90.12 306 LYS A N 1
ATOM 2404 C CA . LYS A 1 306 ? 13.234 16.547 -0.211 1 90.12 306 LYS A CA 1
ATOM 2405 C C . LYS A 1 306 ? 12.367 15.516 0.501 1 90.12 306 LYS A C 1
ATOM 2407 O O . LYS A 1 306 ? 11.922 15.734 1.628 1 90.12 306 LYS A O 1
ATOM 2412 N N . SER A 1 307 ? 12.109 14.312 -0.188 1 89.62 307 SER A N 1
ATOM 2413 C CA . SER A 1 307 ? 11.484 13.125 0.371 1 89.62 307 SER A CA 1
ATOM 2414 C C . SER A 1 307 ? 10.117 13.445 0.969 1 89.62 307 SER A C 1
ATOM 2416 O O . SER A 1 307 ? 9.906 13.289 2.174 1 89.62 307 SER A O 1
ATOM 2418 N N . MET A 1 308 ? 9.242 13.758 0.156 1 93.81 308 MET A N 1
ATOM 2419 C CA . MET A 1 308 ? 7.887 14.047 0.614 1 93.81 308 MET A CA 1
ATOM 2420 C C . MET A 1 308 ? 7.137 12.766 0.935 1 93.81 308 MET A C 1
ATOM 2422 O O . MET A 1 308 ? 7.32 11.75 0.263 1 93.81 308 MET A O 1
ATOM 2426 N N . VAL A 1 309 ? 6.375 12.75 1.983 1 97.25 309 VAL A N 1
ATOM 2427 C CA . VAL A 1 309 ? 5.535 11.641 2.428 1 97.25 309 VAL A CA 1
ATOM 2428 C C . VAL A 1 309 ? 4.137 12.156 2.764 1 97.25 309 VAL A C 1
ATOM 2430 O O . VAL A 1 309 ? 3.99 13.141 3.492 1 97.25 309 VAL A O 1
ATOM 2433 N N . LYS A 1 310 ? 3.137 11.508 2.184 1 96.5 310 LYS A N 1
ATOM 2434 C CA . LYS A 1 310 ? 1.77 11.844 2.574 1 96.5 310 LYS A CA 1
ATOM 2435 C C . LYS A 1 310 ? 1.565 11.672 4.074 1 96.5 310 LYS A C 1
ATOM 2437 O O . LYS A 1 310 ? 2.018 10.68 4.656 1 96.5 310 LYS A O 1
ATOM 2442 N N . TYR A 1 311 ? 0.875 12.617 4.672 1 95.56 311 TYR A N 1
ATOM 2443 C CA . TYR A 1 311 ? 0.814 12.617 6.129 1 95.56 311 TYR A CA 1
ATOM 2444 C C . TYR A 1 311 ? 0.244 11.305 6.652 1 95.56 311 TYR A C 1
ATOM 2446 O O . TYR A 1 311 ? 0.694 10.789 7.68 1 95.56 311 TYR A O 1
ATOM 2454 N N . GLU A 1 312 ? -0.715 10.68 5.973 1 94.94 312 GLU A N 1
ATOM 2455 C CA . GLU A 1 312 ? -1.33 9.43 6.414 1 94.94 312 GLU A CA 1
ATOM 2456 C C . GLU A 1 312 ? -0.318 8.289 6.426 1 94.94 312 GLU A C 1
ATOM 2458 O O . GLU A 1 312 ? -0.525 7.273 7.094 1 94.94 312 GLU A O 1
ATOM 2463 N N . ASP A 1 313 ? 0.751 8.469 5.766 1 96.44 313 ASP A N 1
ATOM 2464 C CA . ASP A 1 313 ? 1.757 7.414 5.66 1 96.44 313 ASP A CA 1
ATOM 2465 C C . ASP A 1 313 ? 2.928 7.676 6.602 1 96.44 313 ASP A C 1
ATOM 2467 O O . ASP A 1 313 ? 3.805 6.82 6.766 1 96.44 313 ASP A O 1
ATOM 2471 N N . VAL A 1 314 ? 2.969 8.805 7.258 1 96.81 314 VAL A N 1
ATOM 2472 C CA . VAL A 1 314 ? 4.129 9.242 8.031 1 96.81 314 VAL A CA 1
ATOM 2473 C C . VAL A 1 314 ? 4.375 8.266 9.18 1 96.81 314 VAL A C 1
ATOM 2475 O O . VAL A 1 314 ? 5.5 7.805 9.383 1 96.81 314 VAL A O 1
ATOM 2478 N N . PRO A 1 315 ? 3.369 7.859 9.898 1 96.25 315 PRO A N 1
ATOM 2479 C CA . PRO A 1 315 ? 3.652 6.945 11.016 1 96.25 315 PRO A CA 1
ATOM 2480 C C . PRO A 1 315 ? 4.34 5.66 10.555 1 96.25 315 PRO A C 1
ATOM 2482 O O . PRO A 1 315 ? 5.348 5.254 11.141 1 96.25 315 PRO A O 1
ATOM 2485 N N . LYS A 1 316 ? 3.809 5.078 9.539 1 97.44 316 LYS A N 1
ATOM 2486 C CA . LYS A 1 316 ? 4.406 3.848 9.031 1 97.44 316 LYS A CA 1
ATOM 2487 C C . LYS A 1 316 ? 5.801 4.105 8.469 1 97.44 316 LYS A C 1
ATOM 2489 O O . LYS A 1 316 ? 6.727 3.328 8.703 1 97.44 316 LYS A O 1
ATOM 2494 N N . HIS A 1 317 ? 5.93 5.156 7.711 1 98 317 HIS A N 1
ATOM 2495 C CA . HIS A 1 317 ? 7.207 5.512 7.102 1 98 317 HIS A CA 1
ATOM 2496 C C . HIS A 1 317 ? 8.297 5.68 8.156 1 98 317 HIS A C 1
ATOM 2498 O O . HIS A 1 317 ? 9.406 5.164 7.996 1 98 317 HIS A O 1
ATOM 2504 N N . LEU A 1 318 ? 7.969 6.395 9.227 1 98.12 318 LEU A N 1
ATOM 2505 C CA . LEU A 1 318 ? 8.945 6.641 10.281 1 98.12 318 LEU A CA 1
ATOM 2506 C C . LEU A 1 318 ? 9.289 5.348 11.016 1 98.12 318 LEU A C 1
ATOM 2508 O O . LEU A 1 318 ? 10.461 5.082 11.297 1 98.12 318 LEU A O 1
ATOM 2512 N N . ALA A 1 319 ? 8.281 4.57 11.312 1 98.12 319 ALA A N 1
ATOM 2513 C CA . ALA A 1 319 ? 8.523 3.301 12 1 98.12 319 ALA A CA 1
ATOM 2514 C C . ALA A 1 319 ? 9.391 2.377 11.148 1 98.12 319 ALA A C 1
ATOM 2516 O O . ALA A 1 319 ? 10.273 1.691 11.672 1 98.12 319 ALA A O 1
ATOM 2517 N N . MET A 1 320 ? 9.141 2.357 9.898 1 98.19 320 MET A N 1
ATOM 2518 C CA . MET A 1 320 ? 9.914 1.535 8.984 1 98.19 320 MET A CA 1
ATOM 2519 C C . MET A 1 320 ? 11.383 1.955 8.984 1 98.19 320 MET A C 1
ATOM 2521 O O . MET A 1 320 ? 12.273 1.115 9.133 1 98.19 320 MET A O 1
ATOM 2525 N N . TRP A 1 321 ? 11.656 3.203 8.852 1 98.12 321 TRP A N 1
ATOM 2526 C CA . TRP A 1 321 ? 13.039 3.668 8.781 1 98.12 321 TRP A CA 1
ATOM 2527 C C . TRP A 1 321 ? 13.734 3.488 10.125 1 98.12 321 TRP A C 1
ATOM 2529 O O . TRP A 1 321 ? 14.938 3.221 10.172 1 98.12 321 TRP A O 1
ATOM 2539 N N . ASN A 1 322 ? 12.961 3.664 11.203 1 97.69 322 ASN A N 1
ATOM 2540 C CA . ASN A 1 322 ? 13.531 3.332 12.508 1 97.69 322 ASN A CA 1
ATOM 2541 C C . ASN A 1 322 ? 13.969 1.87 12.57 1 97.69 322 ASN A C 1
ATOM 2543 O O . ASN A 1 322 ? 15.047 1.561 13.078 1 97.69 322 ASN A O 1
ATOM 2547 N N . ALA A 1 323 ? 13.133 0.993 12.047 1 97.88 323 ALA A N 1
ATOM 2548 C CA . ALA A 1 323 ? 13.438 -0.435 12.031 1 97.88 323 ALA A CA 1
ATOM 2549 C C . ALA A 1 323 ? 14.609 -0.734 11.102 1 97.88 323 ALA A C 1
ATOM 2551 O O . ALA A 1 323 ? 15.469 -1.563 11.422 1 97.88 323 ALA A O 1
ATOM 2552 N N . ILE A 1 324 ? 14.688 -0.076 9.992 1 97.56 324 ILE A N 1
ATOM 2553 C CA . ILE A 1 324 ? 15.75 -0.252 9.016 1 97.56 324 ILE A CA 1
ATOM 2554 C C . ILE A 1 324 ? 17.094 0.144 9.625 1 97.56 324 ILE A C 1
ATOM 2556 O O . ILE A 1 324 ? 18.094 -0.567 9.469 1 97.56 324 ILE A O 1
ATOM 2560 N N . ARG A 1 325 ? 17.109 1.229 10.383 1 96.44 325 ARG A N 1
ATOM 2561 C CA . ARG A 1 325 ? 18.328 1.823 10.906 1 96.44 325 ARG A CA 1
ATOM 2562 C C . ARG A 1 325 ? 18.703 1.209 12.25 1 96.44 325 ARG A C 1
ATOM 2564 O O . ARG A 1 325 ? 19.781 1.494 12.789 1 96.44 325 ARG A O 1
ATOM 2571 N N . ALA A 1 326 ? 17.828 0.393 12.773 1 95.12 326 ALA A N 1
ATOM 2572 C CA . ALA A 1 326 ? 18 -0.081 14.148 1 95.12 326 ALA A CA 1
ATOM 2573 C C . ALA A 1 326 ? 19.281 -0.915 14.273 1 95.12 326 ALA A C 1
ATOM 2575 O O . ALA A 1 326 ? 19.594 -1.707 13.391 1 95.12 326 ALA A O 1
ATOM 2576 N N . GLU A 1 327 ? 19.953 -0.713 15.352 1 90.56 327 GLU A N 1
ATOM 2577 C CA . GLU A 1 327 ? 21.094 -1.543 15.734 1 90.56 327 GLU A CA 1
ATOM 2578 C C . GLU A 1 327 ? 20.625 -2.816 16.438 1 90.56 327 GLU A C 1
ATOM 2580 O O . GLU A 1 327 ? 19.469 -2.92 16.859 1 90.56 327 GLU A O 1
ATOM 2585 N N . PRO A 1 328 ? 21.547 -3.744 16.594 1 88.12 328 PRO A N 1
ATOM 2586 C CA . PRO A 1 328 ? 21.156 -5.023 17.203 1 88.12 328 PRO A CA 1
ATOM 2587 C C . PRO A 1 328 ? 20.5 -4.855 18.562 1 88.12 328 PRO A C 1
ATOM 2589 O O . PRO A 1 328 ? 19.531 -5.547 18.875 1 88.12 328 PRO A O 1
ATOM 2592 N N . ASN A 1 329 ? 20.953 -3.883 19.375 1 91 329 ASN A N 1
ATOM 2593 C CA . ASN A 1 329 ? 20.438 -3.725 20.719 1 91 329 ASN A CA 1
ATOM 2594 C C . ASN A 1 329 ? 19.094 -2.994 20.734 1 91 329 ASN A C 1
ATOM 2596 O O . ASN A 1 329 ? 18.375 -3.006 21.734 1 91 329 ASN A O 1
ATOM 2600 N N . THR A 1 330 ? 18.672 -2.359 19.625 1 93.31 330 THR A N 1
ATOM 2601 C CA . THR A 1 330 ? 17.422 -1.616 19.578 1 93.31 330 THR A CA 1
ATOM 2602 C C . THR A 1 330 ? 16.469 -2.23 18.562 1 93.31 330 THR A C 1
ATOM 2604 O O . THR A 1 330 ? 15.344 -1.754 18.391 1 93.31 330 THR A O 1
ATOM 2607 N N . ARG A 1 331 ? 16.844 -3.254 17.938 1 93.62 331 ARG A N 1
ATOM 2608 C CA . ARG A 1 331 ? 16.109 -3.848 16.812 1 93.62 331 ARG A CA 1
ATOM 2609 C C . ARG A 1 331 ? 14.75 -4.367 17.266 1 93.62 331 ARG A C 1
ATOM 2611 O O . ARG A 1 331 ? 13.742 -4.16 16.578 1 93.62 331 ARG A O 1
ATOM 2618 N N . SER A 1 332 ? 14.773 -5.004 18.391 1 94.81 332 SER A N 1
ATOM 2619 C CA . SER A 1 332 ? 13.531 -5.586 18.875 1 94.81 332 SER A CA 1
ATOM 2620 C C . SER A 1 332 ? 12.484 -4.512 19.141 1 94.81 332 SER A C 1
ATOM 2622 O O . SER A 1 332 ? 11.328 -4.648 18.75 1 94.81 332 SER A O 1
ATOM 2624 N N . ASP A 1 333 ? 12.898 -3.441 19.781 1 96.69 333 ASP A N 1
ATOM 2625 C CA . ASP A 1 333 ? 11.984 -2.346 20.078 1 96.69 333 ASP A CA 1
ATOM 2626 C C . ASP A 1 333 ? 11.5 -1.665 18.812 1 96.69 333 ASP A C 1
ATOM 2628 O O . ASP A 1 333 ? 10.32 -1.328 18.688 1 96.69 333 ASP A O 1
ATOM 2632 N N . ALA A 1 334 ? 12.406 -1.441 17.906 1 97.06 334 ALA A N 1
ATOM 2633 C CA . ALA A 1 334 ? 12.055 -0.798 16.641 1 97.06 334 ALA A CA 1
ATOM 2634 C C . ALA A 1 334 ? 11.047 -1.638 15.852 1 97.06 334 ALA A C 1
ATOM 2636 O O . ALA A 1 334 ? 10.078 -1.107 15.305 1 97.06 334 ALA A O 1
ATOM 2637 N N . MET A 1 335 ? 11.227 -2.932 15.844 1 96.69 335 MET A N 1
ATOM 2638 C CA . MET A 1 335 ? 10.312 -3.828 15.133 1 96.69 335 MET A CA 1
ATOM 2639 C C . MET A 1 335 ? 8.945 -3.859 15.812 1 96.69 335 MET A C 1
ATOM 2641 O O . MET A 1 335 ? 7.918 -3.916 15.141 1 96.69 335 MET A O 1
ATOM 2645 N N . ALA A 1 336 ? 8.984 -3.865 17.109 1 97.44 336 ALA A N 1
ATOM 2646 C CA . ALA A 1 336 ? 7.727 -3.848 17.844 1 97.44 336 ALA A CA 1
ATOM 2647 C C . ALA A 1 336 ? 6.918 -2.596 17.516 1 97.44 336 ALA A C 1
ATOM 2649 O O . ALA A 1 336 ? 5.695 -2.662 17.359 1 97.44 336 ALA A O 1
ATOM 2650 N N . GLU A 1 337 ? 7.57 -1.487 17.453 1 97.31 337 GLU A N 1
ATOM 2651 C CA . GLU A 1 337 ? 6.902 -0.241 17.094 1 97.31 337 GLU A CA 1
ATOM 2652 C C . GLU A 1 337 ? 6.309 -0.325 15.688 1 97.31 337 GLU A C 1
ATOM 2654 O O . GLU A 1 337 ? 5.168 0.081 15.469 1 97.31 337 GLU A O 1
ATOM 2659 N N . LEU A 1 338 ? 7.09 -0.816 14.758 1 98.19 338 LEU A N 1
ATOM 2660 C CA . LEU A 1 338 ? 6.609 -0.983 13.391 1 98.19 338 LEU A CA 1
ATOM 2661 C C . LEU A 1 338 ? 5.379 -1.884 13.352 1 98.19 338 LEU A C 1
ATOM 2663 O O . LEU A 1 338 ? 4.395 -1.563 12.688 1 98.19 338 LEU A O 1
ATOM 2667 N N . GLU A 1 339 ? 5.465 -2.947 14.047 1 97.31 339 GLU A N 1
ATOM 2668 C CA . GLU A 1 339 ? 4.352 -3.893 14.078 1 97.31 339 GLU A CA 1
ATOM 2669 C C . GLU A 1 339 ? 3.098 -3.252 14.664 1 97.31 339 GLU A C 1
ATOM 2671 O O . GLU A 1 339 ? 1.99 -3.482 14.172 1 97.31 339 GLU A O 1
ATOM 2676 N N . ASN A 1 340 ? 3.291 -2.463 15.672 1 97.19 340 ASN A N 1
ATOM 2677 C CA . ASN A 1 340 ? 2.16 -1.748 16.25 1 97.19 340 ASN A CA 1
ATOM 2678 C C . ASN A 1 340 ? 1.527 -0.787 15.25 1 97.19 340 ASN A C 1
ATOM 2680 O O . ASN A 1 340 ? 0.302 -0.693 15.164 1 97.19 340 ASN A O 1
ATOM 2684 N N . VAL A 1 341 ? 2.33 -0.103 14.508 1 97.38 341 VAL A N 1
ATOM 2685 C CA . VAL A 1 341 ? 1.844 0.888 13.555 1 97.38 341 VAL A CA 1
ATOM 2686 C C . VAL A 1 341 ? 1.066 0.193 12.438 1 97.38 341 VAL A C 1
ATOM 2688 O O . VAL A 1 341 ? -0.029 0.626 12.078 1 97.38 341 VAL A O 1
ATOM 2691 N N . VAL A 1 342 ? 1.573 -0.904 11.922 1 97.88 342 VAL A N 1
ATOM 2692 C CA . VAL A 1 342 ? 0.914 -1.556 10.797 1 97.88 342 VAL A CA 1
ATOM 2693 C C . VAL A 1 342 ? -0.376 -2.223 11.266 1 97.88 342 VAL A C 1
ATOM 2695 O O . VAL A 1 342 ? -1.358 -2.285 10.523 1 97.88 342 VAL A O 1
ATOM 2698 N N . ARG A 1 343 ? -0.389 -2.705 12.469 1 96.88 343 ARG A N 1
ATOM 2699 C CA . ARG A 1 343 ? -1.615 -3.252 13.039 1 96.88 343 ARG A CA 1
ATOM 2700 C C . ARG A 1 343 ? -2.686 -2.174 13.172 1 96.88 343 ARG A C 1
ATOM 2702 O O . ARG A 1 343 ? -3.85 -2.404 12.844 1 96.88 343 ARG A O 1
ATOM 2709 N N . THR A 1 344 ? -2.279 -1.06 13.672 1 96.25 344 THR A N 1
ATOM 2710 C CA . THR A 1 344 ? -3.205 0.054 13.859 1 96.25 344 THR A CA 1
ATOM 2711 C C . THR A 1 344 ? -3.809 0.481 12.523 1 96.25 344 THR A C 1
ATOM 2713 O O . THR A 1 344 ? -5.016 0.717 12.43 1 96.25 344 THR A O 1
ATOM 2716 N N . GLU A 1 345 ? -3.014 0.558 11.555 1 96.5 345 GLU A N 1
ATOM 2717 C CA . GLU A 1 345 ? -3.486 0.935 10.227 1 96.5 345 GLU A CA 1
ATOM 2718 C C . GLU A 1 345 ? -4.477 -0.09 9.68 1 96.5 345 GLU A C 1
ATOM 2720 O O . GLU A 1 345 ? -5.492 0.275 9.086 1 96.5 345 GLU A O 1
ATOM 2725 N N . ALA A 1 346 ? -4.125 -1.34 9.867 1 97.25 346 ALA A N 1
ATOM 2726 C CA . ALA A 1 346 ? -5.012 -2.4 9.398 1 97.25 346 ALA A CA 1
ATOM 2727 C C . ALA A 1 346 ? -6.367 -2.33 10.094 1 97.25 346 ALA A C 1
ATOM 2729 O O . ALA A 1 346 ? -7.406 -2.535 9.461 1 97.25 346 ALA A O 1
ATOM 2730 N N . ARG A 1 347 ? -6.367 -2.053 11.359 1 96.44 347 ARG A N 1
ATOM 2731 C CA . ARG A 1 347 ? -7.609 -1.935 12.125 1 96.44 347 ARG A CA 1
ATOM 2732 C C . ARG A 1 347 ? -8.477 -0.801 11.586 1 96.44 347 ARG A C 1
ATOM 2734 O O . ARG A 1 347 ? -9.695 -0.942 11.477 1 96.44 347 ARG A O 1
ATOM 2741 N N . LYS A 1 348 ? -7.867 0.278 11.266 1 97.19 348 LYS A N 1
ATOM 2742 C CA . LYS A 1 348 ? -8.602 1.404 10.695 1 97.19 348 LYS A CA 1
ATOM 2743 C C . LYS A 1 348 ? -9.281 1.012 9.391 1 97.19 348 LYS A C 1
ATOM 2745 O O . LYS A 1 348 ? -10.438 1.381 9.148 1 97.19 348 LYS A O 1
ATOM 2750 N N . ASP A 1 349 ? -8.57 0.269 8.578 1 97.38 349 ASP A N 1
ATOM 2751 C CA . ASP A 1 349 ? -9.125 -0.207 7.316 1 97.38 349 ASP A CA 1
ATOM 2752 C C . ASP A 1 349 ? -10.383 -1.045 7.551 1 97.38 349 ASP A C 1
ATOM 2754 O O . ASP A 1 349 ? -11.391 -0.869 6.863 1 97.38 349 ASP A O 1
ATOM 2758 N N . ILE A 1 350 ? -10.273 -1.893 8.516 1 97.81 350 ILE A N 1
ATOM 2759 C CA . ILE A 1 350 ? -11.367 -2.812 8.797 1 97.81 350 ILE A CA 1
ATOM 2760 C C . ILE A 1 350 ? -12.578 -2.031 9.305 1 97.81 350 ILE A C 1
ATOM 2762 O O . ILE A 1 350 ? -13.711 -2.281 8.883 1 97.81 350 ILE A O 1
ATOM 2766 N N . MET A 1 351 ? -12.375 -1.028 10.188 1 96.69 351 MET A N 1
ATOM 2767 C CA . MET A 1 351 ? -13.461 -0.218 10.727 1 96.69 351 MET A CA 1
ATOM 2768 C C . MET A 1 351 ? -14.242 0.455 9.602 1 96.69 351 MET A C 1
ATOM 2770 O O . MET A 1 351 ? -15.477 0.412 9.578 1 96.69 351 MET A O 1
ATOM 2774 N N . VAL A 1 352 ? -13.555 0.976 8.695 1 97.94 352 VAL A N 1
ATOM 2775 C CA . VAL A 1 352 ? -14.18 1.735 7.613 1 97.94 352 VAL A CA 1
ATOM 2776 C C . VAL A 1 352 ? -14.906 0.784 6.664 1 97.94 352 VAL A C 1
ATOM 2778 O O . VAL A 1 352 ? -16.031 1.061 6.23 1 97.94 352 VAL A O 1
ATOM 2781 N N . MET A 1 353 ? -14.273 -0.353 6.367 1 97.88 353 MET A N 1
ATOM 2782 C CA . MET A 1 353 ? -14.906 -1.303 5.453 1 97.88 353 MET A CA 1
ATOM 2783 C C . MET A 1 353 ? -16.141 -1.934 6.086 1 97.88 353 MET A C 1
ATOM 2785 O O . MET A 1 353 ? -17.109 -2.232 5.395 1 97.88 353 MET A O 1
ATOM 2789 N N . ARG A 1 354 ? -16.078 -2.15 7.383 1 97.5 354 ARG A N 1
ATOM 2790 C CA . ARG A 1 354 ? -17.266 -2.645 8.07 1 97.5 354 ARG A CA 1
ATOM 2791 C C . ARG A 1 354 ? -18.375 -1.595 8.062 1 97.5 354 ARG A C 1
ATOM 2793 O O . ARG A 1 354 ? -19.547 -1.931 7.961 1 97.5 354 ARG A O 1
ATOM 2800 N N . ALA A 1 355 ? -17.984 -0.349 8.195 1 97.69 355 ALA A N 1
ATOM 2801 C CA . ALA A 1 355 ? -18.969 0.718 8.055 1 97.69 355 ALA A CA 1
ATOM 2802 C C . ALA A 1 355 ? -19.625 0.688 6.68 1 97.69 355 ALA A C 1
ATOM 2804 O O . ALA A 1 355 ? -20.844 0.816 6.559 1 97.69 355 ALA A O 1
ATOM 2805 N N . ALA A 1 356 ? -18.797 0.525 5.625 1 97.75 356 ALA A N 1
ATOM 2806 C CA . ALA A 1 356 ? -19.328 0.425 4.262 1 97.75 356 ALA A CA 1
ATOM 2807 C C . ALA A 1 356 ? -20.266 -0.763 4.125 1 97.75 356 ALA A C 1
ATOM 2809 O O . ALA A 1 356 ? -21.359 -0.634 3.559 1 97.75 356 ALA A O 1
ATOM 2810 N N . ARG A 1 357 ? -19.859 -1.857 4.668 1 96.75 357 ARG A N 1
ATOM 2811 C CA . ARG A 1 357 ? -20.688 -3.053 4.594 1 96.75 357 ARG A CA 1
ATOM 2812 C C . ARG A 1 357 ? -22 -2.852 5.344 1 96.75 357 ARG A C 1
ATOM 2814 O O . ARG A 1 357 ? -23.062 -3.316 4.902 1 96.75 357 ARG A O 1
ATOM 2821 N N . GLU A 1 358 ? -21.969 -2.217 6.523 1 96.12 358 GLU A N 1
ATOM 2822 C CA . GLU A 1 358 ? -23.156 -1.917 7.312 1 96.12 358 GLU A CA 1
ATOM 2823 C C . GLU A 1 358 ? -24.125 -1.042 6.527 1 96.12 358 GLU A C 1
ATOM 2825 O O . GLU A 1 358 ? -25.344 -1.235 6.602 1 96.12 358 GLU A O 1
ATOM 2830 N N . TYR A 1 359 ? -23.594 -0.127 5.809 1 97.19 359 TYR A N 1
ATOM 2831 C CA . TYR A 1 359 ? -24.438 0.809 5.07 1 97.19 359 TYR A CA 1
ATOM 2832 C C . TYR A 1 359 ? -25 0.164 3.809 1 97.19 359 TYR A C 1
ATOM 2834 O O . TYR A 1 359 ? -26.203 0.181 3.576 1 97.19 359 TYR A O 1
ATOM 2842 N N . PHE A 1 360 ? -24.109 -0.469 2.971 1 96.88 360 PHE A N 1
ATOM 2843 C CA . PHE A 1 360 ? -24.484 -0.934 1.645 1 96.88 360 PHE A CA 1
ATOM 2844 C C . PHE A 1 360 ? -25.156 -2.301 1.725 1 96.88 360 PHE A C 1
ATOM 2846 O O . PHE A 1 360 ? -25.844 -2.719 0.789 1 96.88 360 PHE A O 1
ATOM 2853 N N . LYS A 1 361 ? -24.922 -3.043 2.707 1 95.62 361 LYS A N 1
ATOM 2854 C CA . LYS A 1 361 ? -25.438 -4.395 2.9 1 95.62 361 LYS A CA 1
ATOM 2855 C C . LYS A 1 361 ? -25.078 -5.297 1.726 1 95.62 361 LYS A C 1
ATOM 2857 O O . LYS A 1 361 ? -25.891 -6.129 1.3 1 95.62 361 LYS A O 1
ATOM 2862 N N . ASP A 1 362 ? -23.922 -5.016 1.15 1 95.62 362 ASP A N 1
ATOM 2863 C CA . ASP A 1 362 ? -23.406 -5.719 -0.02 1 95.62 362 ASP A CA 1
ATOM 2864 C C . ASP A 1 362 ? -21.891 -5.594 -0.112 1 95.62 362 ASP A C 1
ATOM 2866 O O . ASP A 1 362 ? -21.344 -4.484 -0.148 1 95.62 362 ASP A O 1
ATOM 2870 N N . ASP A 1 363 ? -21.203 -6.734 -0.128 1 95.62 363 ASP A N 1
ATOM 2871 C CA . ASP A 1 363 ? -19.734 -6.746 -0.12 1 95.62 363 ASP A CA 1
ATOM 2872 C C . ASP A 1 363 ? -19.172 -6.074 -1.372 1 95.62 363 ASP A C 1
ATOM 2874 O O . ASP A 1 363 ? -18.172 -5.375 -1.308 1 95.62 363 ASP A O 1
ATOM 2878 N N . LYS A 1 364 ? -19.766 -6.309 -2.508 1 94.75 364 LYS A N 1
ATOM 2879 C CA . LYS A 1 364 ? -19.281 -5.754 -3.768 1 94.75 364 LYS A CA 1
ATOM 2880 C C . LYS A 1 364 ? -19.453 -4.238 -3.799 1 94.75 364 LYS A C 1
ATOM 2882 O O . LYS A 1 364 ? -18.547 -3.521 -4.254 1 94.75 364 LYS A O 1
ATOM 2887 N N . LEU A 1 365 ? -20.578 -3.779 -3.311 1 96.75 365 LEU A N 1
ATOM 2888 C CA . LEU A 1 365 ? -20.797 -2.34 -3.24 1 96.75 365 LEU A CA 1
ATOM 2889 C C . LEU A 1 365 ? -19.844 -1.688 -2.246 1 96.75 365 LEU A C 1
ATOM 2891 O O . LEU A 1 365 ? -19.344 -0.588 -2.49 1 96.75 365 LEU A O 1
ATOM 2895 N N . ALA A 1 366 ? -19.656 -2.365 -1.126 1 96.94 366 ALA A N 1
ATOM 2896 C CA . ALA A 1 366 ? -18.703 -1.859 -0.141 1 96.94 366 ALA A CA 1
ATOM 2897 C C . ALA A 1 366 ? -17.297 -1.757 -0.734 1 96.94 366 ALA A C 1
ATOM 2899 O O . ALA A 1 366 ? -16.609 -0.756 -0.538 1 96.94 366 ALA A O 1
ATOM 2900 N N . ASP A 1 367 ? -16.906 -2.787 -1.432 1 96.25 367 ASP A N 1
ATOM 2901 C CA . ASP A 1 367 ? -15.594 -2.789 -2.08 1 96.25 367 ASP A CA 1
ATOM 2902 C C . ASP A 1 367 ? -15.508 -1.69 -3.139 1 96.25 367 ASP A C 1
ATOM 2904 O O . ASP A 1 367 ? -14.492 -0.998 -3.236 1 96.25 367 ASP A O 1
ATOM 2908 N N . ALA A 1 368 ? -16.562 -1.553 -3.953 1 95.88 368 ALA A N 1
ATOM 2909 C CA . ALA A 1 368 ? -16.594 -0.542 -5.004 1 95.88 368 ALA A CA 1
ATOM 2910 C C . ALA A 1 368 ? -16.484 0.864 -4.422 1 95.88 368 ALA A C 1
ATOM 2912 O O . ALA A 1 368 ? -15.922 1.76 -5.055 1 95.88 368 ALA A O 1
ATOM 2913 N N . ALA A 1 369 ? -16.906 1.057 -3.213 1 97.12 369 ALA A N 1
ATOM 2914 C CA . ALA A 1 369 ? -16.922 2.359 -2.553 1 97.12 369 ALA A CA 1
ATOM 2915 C C . ALA A 1 369 ? -15.508 2.83 -2.234 1 97.12 369 ALA A C 1
ATOM 2917 O O . ALA A 1 369 ? -15.297 4 -1.911 1 97.12 369 ALA A O 1
ATOM 2918 N N . THR A 1 370 ? -14.562 1.932 -2.291 1 95.31 370 THR A N 1
ATOM 2919 C CA . THR A 1 370 ? -13.18 2.303 -2.008 1 95.31 370 THR A CA 1
ATOM 2920 C C . THR A 1 370 ? -12.5 2.846 -3.26 1 95.31 370 THR A C 1
ATOM 2922 O O . THR A 1 370 ? -11.406 3.414 -3.182 1 95.31 370 THR A O 1
ATOM 2925 N N . LYS A 1 371 ? -13.086 2.717 -4.445 1 93.25 371 LYS A N 1
ATOM 2926 C CA . LYS A 1 371 ? -12.367 2.867 -5.707 1 93.25 371 LYS A CA 1
ATOM 2927 C C . LYS A 1 371 ? -12.664 4.219 -6.352 1 93.25 371 LYS A C 1
ATOM 2929 O O . LYS A 1 371 ? -11.766 4.859 -6.902 1 93.25 371 LYS A O 1
ATOM 2934 N N . THR A 1 372 ? -13.93 4.625 -6.27 1 94.44 372 THR A N 1
ATOM 2935 C CA . THR A 1 372 ? -14.328 5.832 -6.992 1 94.44 372 THR A CA 1
ATOM 2936 C C . THR A 1 372 ? -15.062 6.797 -6.066 1 94.44 372 THR A C 1
ATOM 2938 O O . THR A 1 372 ? -16 6.402 -5.371 1 94.44 372 THR A O 1
ATOM 2941 N N . ARG A 1 373 ? -14.656 7.988 -6.109 1 95.62 373 ARG A N 1
ATOM 2942 C CA . ARG A 1 373 ? -15.336 9.016 -5.332 1 95.62 373 ARG A CA 1
ATOM 2943 C C . ARG A 1 373 ? -16.703 9.336 -5.922 1 95.62 373 ARG A C 1
ATOM 2945 O O . ARG A 1 373 ? -16.891 9.281 -7.141 1 95.62 373 ARG A O 1
ATOM 2952 N N . PRO A 1 374 ? -17.672 9.695 -5.117 1 97 374 PRO A N 1
ATOM 2953 C CA . PRO A 1 374 ? -18.984 10.086 -5.633 1 97 374 PRO A CA 1
ATOM 2954 C C . PRO A 1 374 ? -19 11.5 -6.211 1 97 374 PRO A C 1
ATOM 2956 O O . PRO A 1 374 ? -18.078 12.273 -5.965 1 97 374 PRO A O 1
ATOM 2959 N N . ALA A 1 375 ? -20.016 11.828 -6.961 1 95.38 375 ALA A N 1
ATOM 2960 C CA . ALA A 1 375 ? -20.156 13.148 -7.57 1 95.38 375 ALA A CA 1
ATOM 2961 C C . ALA A 1 375 ? -20.391 14.219 -6.512 1 95.38 375 ALA A C 1
ATOM 2963 O O . ALA A 1 375 ? -19.969 15.367 -6.672 1 95.38 375 ALA A O 1
ATOM 2964 N N . SER A 1 376 ? -21.094 13.852 -5.492 1 96.12 376 SER A N 1
ATOM 2965 C CA . SER A 1 376 ? -21.391 14.742 -4.379 1 96.12 376 SER A CA 1
ATOM 2966 C C . SER A 1 376 ? -21.609 13.961 -3.084 1 96.12 376 SER A C 1
ATOM 2968 O O . SER A 1 376 ? -21.828 12.75 -3.115 1 96.12 376 SER A O 1
ATOM 2970 N N . TYR A 1 377 ? -21.438 14.68 -2.006 1 97.62 377 TYR A N 1
ATOM 2971 C CA . TYR A 1 377 ? -21.656 14.086 -0.692 1 97.62 377 TYR A CA 1
ATOM 2972 C C . TYR A 1 377 ? -21.922 15.156 0.355 1 97.62 377 TYR A C 1
ATOM 2974 O O . TYR A 1 377 ? -21.656 16.344 0.126 1 97.62 377 TYR A O 1
ATOM 2982 N N . SER A 1 378 ? -22.469 14.766 1.446 1 97.88 378 SER A N 1
ATOM 2983 C CA . SER A 1 378 ? -22.672 15.664 2.58 1 97.88 378 SER A CA 1
ATOM 2984 C C . SER A 1 378 ? -21.438 15.719 3.471 1 97.88 378 SER A C 1
ATOM 2986 O O . SER A 1 378 ? -21.078 14.727 4.109 1 97.88 378 SER A O 1
ATOM 2988 N N . GLN A 1 379 ? -20.891 16.875 3.598 1 97.25 379 GLN A N 1
ATOM 2989 C CA . GLN A 1 379 ? -19.734 17.047 4.477 1 97.25 379 GLN A CA 1
ATOM 2990 C C . GLN A 1 379 ? -20.109 16.75 5.926 1 97.25 379 GLN A C 1
ATOM 2992 O O . GLN A 1 379 ? -19.312 16.141 6.656 1 97.25 379 GLN A O 1
ATOM 2997 N N . GLU A 1 380 ? -21.219 17.203 6.328 1 97.06 380 GLU A N 1
ATOM 2998 C CA . GLU A 1 380 ? -21.688 16.984 7.699 1 97.06 380 GLU A CA 1
ATOM 2999 C C . GLU A 1 380 ? -21.812 15.5 8.016 1 97.06 380 GLU A C 1
ATOM 3001 O O . GLU A 1 380 ? -21.453 15.062 9.109 1 97.06 380 GLU A O 1
ATOM 3006 N N . CYS A 1 381 ? -22.297 14.812 7.043 1 98.06 381 CYS A N 1
ATOM 3007 C CA . CYS A 1 381 ? -22.438 13.375 7.203 1 98.06 381 CYS A CA 1
ATOM 3008 C C . CYS A 1 381 ? -21.078 12.711 7.359 1 98.06 381 CYS A C 1
ATOM 3010 O O . CYS A 1 381 ? -20.875 11.906 8.266 1 98.06 381 CYS A O 1
ATOM 3012 N N . VAL A 1 382 ? -20.125 13.055 6.512 1 97.88 382 VAL A N 1
ATOM 3013 C CA . VAL A 1 382 ? -18.781 12.484 6.574 1 97.88 382 VAL A CA 1
ATOM 3014 C C . VAL A 1 382 ? -18.141 12.812 7.922 1 97.88 382 VAL A C 1
ATOM 3016 O O . VAL A 1 382 ? -17.547 11.945 8.555 1 97.88 382 VAL A O 1
ATOM 3019 N N . ARG A 1 383 ? -18.312 14.023 8.312 1 97.62 383 ARG A N 1
ATOM 3020 C CA . ARG A 1 383 ? -17.797 14.453 9.609 1 97.62 383 ARG A CA 1
ATOM 3021 C C . ARG A 1 383 ? -18.375 13.602 10.734 1 97.62 383 ARG A C 1
ATOM 3023 O O . ARG A 1 383 ? -17.641 13.125 11.602 1 97.62 383 ARG A O 1
ATOM 3030 N N . ASP A 1 384 ? -19.609 13.383 10.711 1 96.88 384 ASP A N 1
ATOM 3031 C CA . ASP A 1 384 ? -20.297 12.648 11.773 1 96.88 384 ASP A CA 1
ATOM 3032 C C . ASP A 1 384 ? -19.844 11.188 11.812 1 96.88 384 ASP A C 1
ATOM 3034 O O . ASP A 1 384 ? -19.641 10.625 12.891 1 96.88 384 ASP A O 1
ATOM 3038 N N . ILE A 1 385 ? -19.734 10.602 10.68 1 97.44 385 ILE A N 1
ATOM 3039 C CA . ILE A 1 385 ? -19.281 9.219 10.617 1 97.44 385 ILE A CA 1
ATOM 3040 C C . ILE A 1 385 ? -17.859 9.109 11.148 1 97.44 385 ILE A C 1
ATOM 3042 O O . ILE A 1 385 ? -17.547 8.219 11.938 1 97.44 385 ILE A O 1
ATOM 3046 N N . THR A 1 386 ? -17 10.039 10.742 1 97.12 386 THR A N 1
ATOM 3047 C CA . THR A 1 386 ? -15.609 10.016 11.164 1 97.12 386 THR A CA 1
ATOM 3048 C C . THR A 1 386 ? -15.5 10.188 12.68 1 97.12 386 THR A C 1
ATOM 3050 O O . THR A 1 386 ? -14.797 9.422 13.344 1 97.12 386 THR A O 1
ATOM 3053 N N . THR A 1 387 ? -16.219 11.117 13.188 1 96.5 387 THR A N 1
ATOM 3054 C CA . THR A 1 387 ? -16.141 11.383 14.625 1 96.5 387 THR A CA 1
ATOM 3055 C C . THR A 1 387 ? -16.766 10.234 15.422 1 96.5 387 THR A C 1
ATOM 3057 O O . THR A 1 387 ? -16.312 9.922 16.516 1 96.5 387 THR A O 1
ATOM 3060 N N . SER A 1 388 ? -17.766 9.586 14.891 1 96.56 388 SER A N 1
ATOM 3061 C CA . SER A 1 388 ? -18.359 8.422 15.539 1 96.56 388 SER A CA 1
ATOM 3062 C C . SER A 1 388 ? -17.375 7.25 15.562 1 96.56 388 SER A C 1
ATOM 3064 O O . SER A 1 388 ? -17.25 6.559 16.562 1 96.56 388 SER A O 1
ATOM 3066 N N . LEU A 1 389 ? -16.719 7.039 14.445 1 97.06 389 LEU A N 1
ATOM 3067 C CA . LEU A 1 389 ? -15.703 5.996 14.398 1 97.06 389 LEU A CA 1
ATOM 3068 C C . LEU A 1 389 ? -14.609 6.258 15.43 1 97.06 389 LEU A C 1
ATOM 3070 O O . LEU A 1 389 ? -14.141 5.328 16.094 1 97.06 389 LEU A O 1
ATOM 3074 N N . MET A 1 390 ? -14.258 7.504 15.562 1 96.31 390 MET A N 1
ATOM 3075 C CA . MET A 1 390 ? -13.234 7.879 16.531 1 96.31 390 MET A CA 1
ATOM 3076 C C . MET A 1 390 ? -13.727 7.641 17.953 1 96.31 390 MET A C 1
ATOM 3078 O O . MET A 1 390 ? -13.016 7.035 18.766 1 96.31 390 MET A O 1
ATOM 3082 N N . ALA A 1 391 ? -14.93 8.023 18.219 1 96 391 ALA A N 1
ATOM 3083 C CA . ALA A 1 391 ? -15.469 7.992 19.578 1 96 391 ALA A CA 1
ATOM 3084 C C . ALA A 1 391 ? -15.828 6.57 19.984 1 96 391 ALA A C 1
ATOM 3086 O O . ALA A 1 391 ? -15.633 6.18 21.141 1 96 391 ALA A O 1
ATOM 3087 N N . VAL A 1 392 ? -16.344 5.812 19.047 1 96.38 392 VAL A N 1
ATOM 3088 C CA . VAL A 1 392 ? -16.938 4.527 19.391 1 96.38 392 VAL A CA 1
ATOM 3089 C C . VAL A 1 392 ? -15.961 3.398 19.094 1 96.38 392 VAL A C 1
ATOM 3091 O O . VAL A 1 392 ? -15.859 2.438 19.859 1 96.38 392 VAL A O 1
ATOM 3094 N N . CYS A 1 393 ? -15.227 3.529 18.016 1 95.69 393 CYS A N 1
ATOM 3095 C CA . CYS A 1 393 ? -14.422 2.404 17.531 1 95.69 393 CYS A CA 1
ATOM 3096 C C . CYS A 1 393 ? -12.945 2.621 17.828 1 95.69 393 CYS A C 1
ATOM 3098 O O . CYS A 1 393 ? -12.133 1.718 17.641 1 95.69 393 CYS A O 1
ATOM 3100 N N . GLY A 1 394 ? -12.578 3.809 18.281 1 95.06 394 GLY A N 1
ATOM 3101 C CA . GLY A 1 394 ? -11.18 4.09 18.562 1 95.06 394 GLY A CA 1
ATOM 3102 C C . GLY A 1 394 ? -10.375 4.426 17.312 1 95.06 394 GLY A C 1
ATOM 3103 O O . GLY A 1 394 ? -9.156 4.25 17.281 1 95.06 394 GLY A O 1
ATOM 3104 N N . TYR A 1 395 ? -11.055 4.812 16.281 1 95.06 395 TYR A N 1
ATOM 3105 C CA . TYR A 1 395 ? -10.391 5.297 15.07 1 95.06 395 TYR A CA 1
ATOM 3106 C C . TYR A 1 395 ? -9.547 6.527 15.367 1 95.06 395 TYR A C 1
ATOM 3108 O O . TYR A 1 395 ? -9.914 7.348 16.219 1 95.06 395 TYR A O 1
ATOM 3116 N N . SER A 1 396 ? -8.438 6.652 14.703 1 94.06 396 SER A N 1
ATOM 3117 C CA . SER A 1 396 ? -7.582 7.82 14.891 1 94.06 396 SER A CA 1
ATOM 3118 C C . SER A 1 396 ? -7.148 8.414 13.555 1 94.06 396 SER A C 1
ATOM 3120 O O . SER A 1 396 ? -7.082 7.699 12.547 1 94.06 396 SER A O 1
ATOM 3122 N N . LEU A 1 397 ? -6.91 9.68 13.523 1 94 397 LEU A N 1
ATOM 3123 C CA . LEU A 1 397 ? -6.355 10.352 12.359 1 94 397 LEU A CA 1
ATOM 3124 C C . LEU A 1 397 ? -4.863 10.07 12.219 1 94 397 LEU A C 1
ATOM 3126 O O . LEU A 1 397 ? -4.207 9.688 13.195 1 94 397 LEU A O 1
ATOM 3130 N N . PRO A 1 398 ? -4.406 10.242 11.031 1 92.62 398 PRO A N 1
ATOM 3131 C CA . PRO A 1 398 ? -5.02 10.812 9.828 1 92.62 398 PRO A CA 1
ATOM 3132 C C . PRO A 1 398 ? -5.898 9.82 9.078 1 92.62 398 PRO A C 1
ATOM 3134 O O . PRO A 1 398 ? -5.758 8.609 9.258 1 92.62 398 PRO A O 1
ATOM 3137 N N . LEU A 1 399 ? -6.734 10.367 8.18 1 92.31 399 LEU A N 1
ATOM 3138 C CA . LEU A 1 399 ? -7.551 9.586 7.254 1 92.31 399 LEU A CA 1
ATOM 3139 C C . LEU A 1 399 ? -6.746 9.172 6.027 1 92.31 399 LEU A C 1
ATOM 3141 O O . LEU A 1 399 ? -5.969 9.969 5.492 1 92.31 399 LEU A O 1
ATOM 3145 N N . ARG A 1 400 ? -7.035 7.949 5.621 1 93.94 400 ARG A N 1
ATOM 3146 C CA . ARG A 1 400 ? -6.488 7.531 4.336 1 93.94 400 ARG A CA 1
ATOM 3147 C C . ARG A 1 400 ? -7.441 7.871 3.197 1 93.94 400 ARG A C 1
ATOM 3149 O O . ARG A 1 400 ? -8.656 7.953 3.4 1 93.94 400 ARG A O 1
ATOM 3156 N N . ASP A 1 401 ? -6.902 8 2.027 1 93.75 401 ASP A N 1
ATOM 3157 C CA . ASP A 1 401 ? -7.699 8.352 0.855 1 93.75 401 ASP A CA 1
ATOM 3158 C C . ASP A 1 401 ? -8.844 7.359 0.657 1 93.75 401 ASP A C 1
ATOM 3160 O O . ASP A 1 401 ? -9.969 7.762 0.355 1 93.75 401 ASP A O 1
ATOM 3164 N N . THR A 1 402 ? -8.477 6.098 0.809 1 95.06 402 THR A N 1
ATOM 3165 C CA . THR A 1 402 ? -9.5 5.078 0.61 1 95.06 402 THR A CA 1
ATOM 3166 C C . THR A 1 402 ? -10.602 5.207 1.66 1 95.06 402 THR A C 1
ATOM 3168 O O . THR A 1 402 ? -11.766 4.938 1.377 1 95.06 402 THR A O 1
ATOM 3171 N N . HIS A 1 403 ? -10.234 5.609 2.912 1 96.75 403 HIS A N 1
ATOM 3172 C CA . HIS A 1 403 ? -11.227 5.812 3.961 1 96.75 403 HIS A CA 1
ATOM 3173 C C . HIS A 1 403 ? -12.164 6.965 3.613 1 96.75 403 HIS A C 1
ATOM 3175 O O . HIS A 1 403 ? -13.383 6.848 3.773 1 96.75 403 HIS A O 1
ATOM 3181 N N . VAL A 1 404 ? -11.547 8 3.123 1 95.69 404 VAL A N 1
ATOM 3182 C CA . VAL A 1 404 ? -12.312 9.18 2.725 1 95.69 404 VAL A CA 1
ATOM 3183 C C . VAL A 1 404 ? -13.305 8.812 1.625 1 95.69 404 VAL A C 1
ATOM 3185 O O . VAL A 1 404 ? -14.492 9.141 1.713 1 95.69 404 VAL A O 1
ATOM 3188 N N . THR A 1 405 ? -12.844 8.086 0.652 1 96.94 405 THR A N 1
ATOM 3189 C CA . THR A 1 405 ? -13.672 7.691 -0.483 1 96.94 405 THR A CA 1
ATOM 3190 C C . THR A 1 405 ? -14.867 6.867 -0.019 1 96.94 405 THR A C 1
ATOM 3192 O O . THR A 1 405 ? -15.992 7.078 -0.48 1 96.94 405 THR A O 1
ATOM 3195 N N . VAL A 1 406 ? -14.609 5.996 0.895 1 97.88 406 VAL A N 1
ATOM 3196 C CA . VAL A 1 406 ? -15.68 5.152 1.424 1 97.88 406 VAL A CA 1
ATOM 3197 C C . VAL A 1 406 ? -16.703 6.016 2.152 1 97.88 406 VAL A C 1
ATOM 3199 O O . VAL A 1 406 ? -17.906 5.887 1.917 1 97.88 406 VAL A O 1
ATOM 3202 N N . MET A 1 407 ? -16.281 6.91 3.004 1 97.62 407 MET A N 1
ATOM 3203 C CA . MET A 1 407 ? -17.188 7.742 3.785 1 97.62 407 MET A CA 1
ATOM 3204 C C . MET A 1 407 ? -17.969 8.688 2.883 1 97.62 407 MET A C 1
ATOM 3206 O O . MET A 1 407 ? -19.156 8.938 3.119 1 97.62 407 MET A O 1
ATOM 3210 N N . GLU A 1 408 ? -17.297 9.219 1.877 1 97.81 408 GLU A N 1
ATOM 3211 C CA . GLU A 1 408 ? -18 10.047 0.901 1 97.81 408 GLU A CA 1
ATOM 3212 C C . GLU A 1 408 ? -19.109 9.266 0.21 1 97.81 408 GLU A C 1
ATOM 3214 O O . GLU A 1 408 ? -20.203 9.789 -0.001 1 97.81 408 GLU A O 1
ATOM 3219 N N . ASN A 1 409 ? -18.781 8.031 -0.128 1 98.44 409 ASN A N 1
ATOM 3220 C CA . ASN A 1 409 ? -19.781 7.207 -0.797 1 98.44 409 ASN A CA 1
ATOM 3221 C C . ASN A 1 409 ? -20.938 6.867 0.133 1 98.44 409 ASN A C 1
ATOM 3223 O O . ASN A 1 409 ? -22.094 6.867 -0.285 1 98.44 409 ASN A O 1
ATOM 3227 N N . ILE A 1 410 ? -20.672 6.59 1.383 1 98.38 410 ILE A N 1
ATOM 3228 C CA . ILE A 1 410 ? -21.719 6.34 2.367 1 98.38 410 ILE A CA 1
ATOM 3229 C C . ILE A 1 410 ? -22.625 7.566 2.484 1 98.38 410 ILE A C 1
ATOM 3231 O O . ILE A 1 410 ? -23.844 7.434 2.594 1 98.38 410 ILE A O 1
ATOM 3235 N N . CYS A 1 411 ? -22.047 8.75 2.348 1 98.38 411 CYS A N 1
ATOM 3236 C CA . CYS A 1 411 ? -22.734 10.008 2.621 1 98.38 411 CYS A CA 1
ATOM 3237 C C . CYS A 1 411 ? -23.219 10.656 1.328 1 98.38 411 CYS A C 1
ATOM 3239 O O . CYS A 1 411 ? -23.594 11.828 1.322 1 98.38 411 CYS A O 1
ATOM 3241 N N . ALA A 1 412 ? -23.172 9.953 0.218 1 98 412 ALA A N 1
ATOM 3242 C CA . ALA A 1 412 ? -23.484 10.523 -1.093 1 98 412 ALA A CA 1
ATOM 3243 C C . ALA A 1 412 ? -24.938 10.977 -1.161 1 98 412 ALA A C 1
ATOM 3245 O O . ALA A 1 412 ? -25.266 11.93 -1.879 1 98 412 ALA A O 1
ATOM 3246 N N . LYS A 1 413 ? -25.828 10.352 -0.369 1 96.25 413 LYS A N 1
ATOM 3247 C CA . LYS A 1 413 ? -27.25 10.664 -0.436 1 96.25 413 LYS A CA 1
ATOM 3248 C C . LYS A 1 413 ? -27.703 11.445 0.794 1 96.25 413 LYS A C 1
ATOM 3250 O O . LYS A 1 413 ? -28.906 11.578 1.045 1 96.25 413 LYS A O 1
ATOM 3255 N N . GLY A 1 414 ? -26.734 11.93 1.557 1 94.75 414 GLY A N 1
ATOM 3256 C CA . GLY A 1 414 ? -27.062 12.719 2.727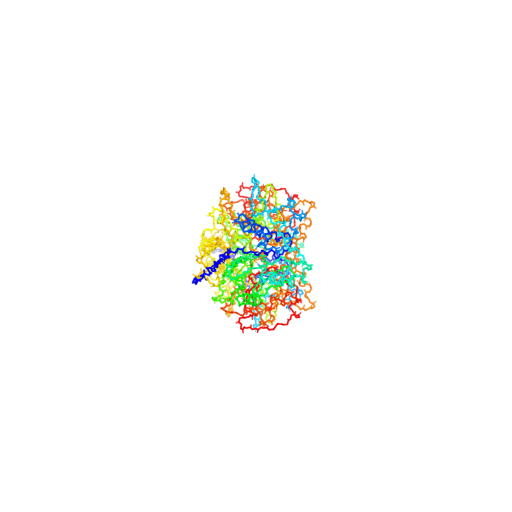 1 94.75 414 GLY A CA 1
ATOM 3257 C C . GLY A 1 414 ? -26.703 12.039 4.035 1 94.75 414 GLY A C 1
ATOM 3258 O O . GLY A 1 414 ? -25.781 11.234 4.086 1 94.75 414 GLY A O 1
ATOM 3259 N N . TYR A 1 415 ? -27.422 12.438 5.039 1 92.38 415 TYR A N 1
ATOM 3260 C CA . TYR A 1 415 ? -27.094 11.984 6.387 1 92.38 415 TYR A CA 1
ATOM 3261 C C . TYR A 1 415 ? -27.453 10.516 6.57 1 92.38 415 TYR A C 1
ATOM 3263 O O . TYR A 1 415 ? -28.5 10.055 6.098 1 92.38 415 TYR A O 1
ATOM 3271 N N . VAL A 1 416 ? -26.562 9.812 7.277 1 93.94 416 VAL A N 1
ATOM 3272 C CA . VAL A 1 416 ? -26.734 8.383 7.488 1 93.94 416 VAL A CA 1
ATOM 3273 C C . VAL A 1 416 ? -26.547 8.055 8.969 1 93.94 416 VAL A C 1
ATOM 3275 O O . VAL A 1 416 ? -25.766 8.695 9.656 1 93.94 416 VAL A O 1
ATOM 3278 N N . GLN A 1 417 ? -27.297 7.133 9.398 1 92.12 417 GLN A N 1
ATOM 3279 C CA . GLN A 1 417 ? -27.094 6.551 10.727 1 92.12 417 GLN A CA 1
ATOM 3280 C C . GLN A 1 417 ? -26.594 5.113 10.625 1 92.12 417 GLN A C 1
ATOM 3282 O O . GLN A 1 417 ? -27.219 4.281 9.953 1 92.12 417 GLN A O 1
ATOM 3287 N N . LEU A 1 418 ? -25.484 4.906 11.211 1 95.5 418 LEU A N 1
ATOM 3288 C CA . LEU A 1 418 ? -24.906 3.566 11.18 1 95.5 418 LEU A CA 1
ATOM 3289 C C . LEU A 1 418 ? -25.016 2.896 12.547 1 95.5 418 LEU A C 1
ATOM 3291 O O . LEU A 1 418 ? -25.031 3.576 13.578 1 95.5 418 LEU A O 1
ATOM 3295 N N . ASP A 1 419 ? -25.156 1.619 12.523 1 93.25 419 ASP A N 1
ATOM 3296 C CA . ASP A 1 419 ? -25.031 0.803 13.727 1 93.25 419 ASP A CA 1
ATOM 3297 C C . ASP A 1 419 ? -23.578 0.404 13.969 1 93.25 419 ASP A C 1
ATOM 3299 O O . ASP A 1 419 ? -23.031 -0.43 13.242 1 93.25 419 ASP A O 1
ATOM 3303 N N . TYR A 1 420 ? -23 0.939 15 1 93.81 420 TYR A N 1
ATOM 3304 C CA . TYR A 1 420 ? -21.562 0.777 15.211 1 93.81 420 TYR A CA 1
ATOM 3305 C C . TYR A 1 420 ? -21.266 -0.505 15.977 1 93.81 420 TYR A C 1
ATOM 3307 O O . TYR A 1 420 ? -20.094 -0.868 16.156 1 93.81 420 TYR A O 1
ATOM 3315 N N . THR A 1 421 ? -22.312 -1.259 16.328 1 88.62 421 THR A N 1
ATOM 3316 C CA . THR A 1 421 ? -22.125 -2.5 17.078 1 88.62 421 THR A CA 1
ATOM 3317 C C . THR A 1 421 ? -21.328 -3.508 16.234 1 88.62 421 THR A C 1
ATOM 3319 O O . THR A 1 421 ? -20.438 -4.18 16.766 1 88.62 421 THR A O 1
ATOM 3322 N N . ASN A 1 422 ? -21.609 -3.549 15 1 86.81 422 ASN A N 1
ATOM 3323 C CA . ASN A 1 422 ? -20.922 -4.523 14.148 1 86.81 422 ASN A CA 1
ATOM 3324 C C . ASN A 1 422 ? -19.719 -3.908 13.453 1 86.81 422 ASN A C 1
ATOM 3326 O O . ASN A 1 422 ? -18.984 -4.602 12.734 1 86.81 422 ASN A O 1
ATOM 3330 N N . ILE A 1 423 ? -19.5 -2.674 13.68 1 93.25 423 ILE A N 1
ATOM 3331 C CA . ILE A 1 423 ? -18.406 -1.974 13 1 93.25 423 ILE A CA 1
ATOM 3332 C C . ILE A 1 423 ? -17.156 -2.02 13.867 1 93.25 423 ILE A C 1
ATOM 3334 O O . ILE A 1 423 ? -16.062 -2.283 13.359 1 93.25 423 ILE A O 1
ATOM 3338 N N . CYS A 1 424 ? -17.391 -1.899 15.195 1 91.94 424 CYS A N 1
ATOM 3339 C CA . CYS A 1 424 ? -16.266 -1.744 16.109 1 91.94 424 CYS A CA 1
ATOM 3340 C C . CYS A 1 424 ? -15.883 -3.08 16.734 1 91.94 424 CYS A C 1
ATOM 3342 O O . CYS A 1 424 ? -16.75 -3.891 17.062 1 91.94 424 CYS A O 1
ATOM 3344 N N . MET B 1 1 ? 6.809 -71.312 -60.812 1 27.89 1 MET B N 1
ATOM 3345 C CA . MET B 1 1 ? 7 -69.938 -60.438 1 27.89 1 MET B CA 1
ATOM 3346 C C . MET B 1 1 ? 6.832 -69.75 -58.938 1 27.89 1 MET B C 1
ATOM 3348 O O . MET B 1 1 ? 7.641 -69.062 -58.312 1 27.89 1 MET B O 1
ATOM 3352 N N . LYS B 1 2 ? 5.617 -69.625 -58.375 1 28.08 2 LYS B N 1
ATOM 3353 C CA . LYS B 1 2 ? 5.129 -68.562 -57.469 1 28.08 2 LYS B CA 1
ATOM 3354 C C . LYS B 1 2 ? 5.695 -68.75 -56.062 1 28.08 2 LYS B C 1
ATOM 3356 O O . LYS B 1 2 ? 5.906 -67.75 -55.344 1 28.08 2 LYS B O 1
ATOM 3361 N N . SER B 1 3 ? 6.004 -69.812 -55 1 38.78 3 SER B N 1
ATOM 3362 C CA . SER B 1 3 ? 5.324 -69.188 -53.875 1 38.78 3 SER B CA 1
ATOM 3363 C C . SER B 1 3 ? 6.293 -68.375 -53.031 1 38.78 3 SER B C 1
ATOM 3365 O O . SER B 1 3 ? 7.215 -68.938 -52.406 1 38.78 3 SER B O 1
ATOM 3367 N N . SER B 1 4 ? 6.574 -67.062 -53.125 1 42.75 4 SER B N 1
ATOM 3368 C CA . SER B 1 4 ? 7.324 -66.062 -52.312 1 42.75 4 SER B CA 1
ATOM 3369 C C . SER B 1 4 ? 6.672 -65.812 -50.969 1 42.75 4 SER B C 1
ATOM 3371 O O . SER B 1 4 ? 5.512 -65.438 -50.875 1 42.75 4 SER B O 1
ATOM 3373 N N . LEU B 1 5 ? 7.027 -66.375 -49.938 1 47.38 5 LEU B N 1
ATOM 3374 C CA . LEU B 1 5 ? 6.535 -66.062 -48.594 1 47.38 5 LEU B CA 1
ATOM 3375 C C . LEU B 1 5 ? 6.812 -64.562 -48.281 1 47.38 5 LEU B C 1
ATOM 3377 O O . LEU B 1 5 ? 7.973 -64.188 -48.188 1 47.38 5 LEU B O 1
ATOM 3381 N N . LEU B 1 6 ? 5.848 -63.625 -48.531 1 42.94 6 LEU B N 1
ATOM 3382 C CA . LEU B 1 6 ? 5.812 -62.219 -48.094 1 42.94 6 LEU B CA 1
ATOM 3383 C C . LEU B 1 6 ? 5.848 -62.125 -46.562 1 42.94 6 LEU B C 1
ATOM 3385 O O . LEU B 1 6 ? 4.941 -62.594 -45.906 1 42.94 6 LEU B O 1
ATOM 3389 N N . ILE B 1 7 ? 6.914 -62 -45.938 1 44.06 7 ILE B N 1
ATOM 3390 C CA . ILE B 1 7 ? 7.016 -61.562 -44.531 1 44.06 7 ILE B CA 1
ATOM 3391 C C . ILE B 1 7 ? 6.281 -60.25 -44.344 1 44.06 7 ILE B C 1
ATOM 3393 O O . ILE B 1 7 ? 6.664 -59.219 -44.938 1 44.06 7 ILE B O 1
ATOM 3397 N N . LEU B 1 8 ? 5.016 -60.188 -44.062 1 40.97 8 LEU B N 1
ATOM 3398 C CA . LEU B 1 8 ? 4.293 -59 -43.625 1 40.97 8 LEU B CA 1
ATOM 3399 C C . LEU B 1 8 ? 4.988 -58.344 -42.438 1 40.97 8 LEU B C 1
ATOM 3401 O O . LEU B 1 8 ? 5.066 -58.938 -41.344 1 40.97 8 LEU B O 1
ATOM 3405 N N . ALA B 1 9 ? 5.949 -57.406 -42.531 1 40.84 9 ALA B N 1
ATOM 3406 C CA . ALA B 1 9 ? 6.414 -56.5 -41.5 1 40.84 9 ALA B CA 1
ATOM 3407 C C . ALA B 1 9 ? 5.246 -55.75 -40.844 1 40.84 9 ALA B C 1
ATOM 3409 O O . ALA B 1 9 ? 4.559 -54.969 -41.531 1 40.84 9 ALA B O 1
ATOM 3410 N N . LEU B 1 10 ? 4.574 -56.312 -39.938 1 39.5 10 LEU B N 1
ATOM 3411 C CA . LEU B 1 10 ? 3.668 -55.531 -39.094 1 39.5 10 LEU B CA 1
ATOM 3412 C C . LEU B 1 10 ? 4.32 -54.219 -38.688 1 39.5 10 LEU B C 1
ATOM 3414 O O . LEU B 1 10 ? 5.285 -54.188 -37.938 1 39.5 10 LEU B O 1
ATOM 3418 N N . LEU B 1 11 ? 4.43 -53.281 -39.562 1 40.44 11 LEU B N 1
ATOM 3419 C CA . LEU B 1 11 ? 4.684 -51.906 -39.125 1 40.44 11 LEU B CA 1
ATOM 3420 C C . LEU B 1 11 ? 3.82 -51.531 -37.906 1 40.44 11 LEU B C 1
ATOM 3422 O O . LEU B 1 11 ? 2.6 -51.406 -38.031 1 40.44 11 LEU B O 1
ATOM 3426 N N . SER B 1 12 ? 4.055 -52.062 -36.781 1 39.56 12 SER B N 1
ATOM 3427 C CA . SER B 1 12 ? 3.449 -51.469 -35.594 1 39.56 12 SER B CA 1
ATOM 3428 C C . SER B 1 12 ? 3.438 -49.969 -35.688 1 39.56 12 SER B C 1
ATOM 3430 O O . SER B 1 12 ? 4.492 -49.312 -35.656 1 39.56 12 SER B O 1
ATOM 3432 N N . ILE B 1 13 ? 2.65 -49.344 -36.438 1 42.84 13 ILE B N 1
ATOM 3433 C CA . ILE B 1 13 ? 2.373 -47.906 -36.312 1 42.84 13 ILE B CA 1
ATOM 3434 C C . ILE B 1 13 ? 2.285 -47.562 -34.812 1 42.84 13 ILE B C 1
ATOM 3436 O O . ILE B 1 13 ? 1.361 -48 -34.125 1 42.84 13 ILE B O 1
ATOM 3440 N N . ALA B 1 14 ? 3.314 -47.656 -34.094 1 49.69 14 ALA B N 1
ATOM 3441 C CA . ALA B 1 14 ? 3.326 -47.156 -32.688 1 49.69 14 ALA B CA 1
ATOM 3442 C C . ALA B 1 14 ? 2.523 -45.875 -32.562 1 49.69 14 ALA B C 1
ATOM 3444 O O . ALA B 1 14 ? 2.885 -44.844 -33.156 1 49.69 14 ALA B O 1
ATOM 3445 N N . LEU B 1 15 ? 1.222 -45.844 -32.375 1 65.81 15 LEU B N 1
ATOM 3446 C CA . LEU B 1 15 ? 0.334 -44.688 -32.125 1 65.81 15 LEU B CA 1
ATOM 3447 C C . LEU B 1 15 ? 0.928 -43.781 -31.062 1 65.81 15 LEU B C 1
ATOM 3449 O O . LEU B 1 15 ? 1.378 -44.219 -30 1 65.81 15 LEU B O 1
ATOM 3453 N N . ALA B 1 16 ? 1.293 -42.469 -31.422 1 85.94 16 ALA B N 1
ATOM 3454 C CA . ALA B 1 16 ? 1.827 -41.406 -30.594 1 85.94 16 ALA B CA 1
ATOM 3455 C C . ALA B 1 16 ? 0.908 -41.094 -29.422 1 85.94 16 ALA B C 1
ATOM 3457 O O . ALA B 1 16 ? -0.294 -40.906 -29.594 1 85.94 16 ALA B O 1
ATOM 3458 N N . ASP B 1 17 ? 1.48 -41.344 -28.203 1 94.94 17 ASP B N 1
ATOM 3459 C CA . ASP B 1 17 ? 0.71 -41.094 -27 1 94.94 17 ASP B CA 1
ATOM 3460 C C . ASP B 1 17 ? 0.913 -39.656 -26.516 1 94.94 17 ASP B C 1
ATOM 3462 O O . ASP B 1 17 ? 1.939 -39.031 -26.797 1 94.94 17 ASP B O 1
ATOM 3466 N N . LYS B 1 18 ? -0.114 -39.188 -25.859 1 98.12 18 LYS B N 1
ATOM 3467 C CA . LYS B 1 18 ? -0.03 -37.938 -25.141 1 98.12 18 LYS B CA 1
ATOM 3468 C C . LYS B 1 18 ? 0.153 -38.156 -23.641 1 98.12 18 LYS B C 1
ATOM 3470 O O . LYS B 1 18 ? -0.627 -38.875 -23.016 1 98.12 18 LYS B O 1
ATOM 3475 N N . TRP B 1 19 ? 1.187 -37.625 -23.094 1 98.69 19 TRP B N 1
ATOM 3476 C CA . TRP B 1 19 ? 1.466 -37.688 -21.672 1 98.69 19 TRP B CA 1
ATOM 3477 C C . TRP B 1 19 ? 1.3 -36.312 -21.016 1 98.69 19 TRP B C 1
ATOM 3479 O O . TRP B 1 19 ? 1.467 -35.281 -21.672 1 98.69 19 TRP B O 1
ATOM 3489 N N . ALA B 1 20 ? 0.927 -36.344 -19.75 1 98.88 20 ALA B N 1
ATOM 3490 C CA . ALA B 1 20 ? 0.778 -35.062 -19.047 1 98.88 20 ALA B CA 1
ATOM 3491 C C . ALA B 1 20 ? 1.246 -35.188 -17.594 1 98.88 20 ALA B C 1
ATOM 3493 O O . ALA B 1 20 ? 1.101 -36.25 -16.984 1 98.88 20 ALA B O 1
ATOM 3494 N N . LEU B 1 21 ? 1.84 -34.188 -17.125 1 98.94 21 LEU B N 1
ATOM 3495 C CA . LEU B 1 21 ? 2.256 -34.062 -15.734 1 98.94 21 LEU B CA 1
ATOM 3496 C C . LEU B 1 21 ? 1.685 -32.781 -15.109 1 98.94 21 LEU B C 1
ATOM 3498 O O . LEU B 1 21 ? 1.867 -31.688 -15.641 1 98.94 21 LEU B O 1
ATOM 3502 N N . PHE B 1 22 ? 0.944 -32.969 -13.984 1 98.88 22 PHE B N 1
ATOM 3503 C CA . PHE B 1 22 ? 0.326 -31.844 -13.258 1 98.88 22 PHE B CA 1
ATOM 3504 C C . PHE B 1 22 ? 0.994 -31.656 -11.898 1 98.88 22 PHE B C 1
ATOM 3506 O O . PHE B 1 22 ? 1.227 -32.625 -11.172 1 98.88 22 PHE B O 1
ATOM 3513 N N . VAL B 1 23 ? 1.294 -30.375 -11.609 1 98.88 23 VAL B N 1
ATOM 3514 C CA . VAL B 1 23 ? 1.918 -30.062 -10.328 1 98.88 23 VAL B CA 1
ATOM 3515 C C . VAL B 1 23 ? 1.189 -28.906 -9.656 1 98.88 23 VAL B C 1
ATOM 3517 O O . VAL B 1 23 ? 1.277 -27.766 -10.117 1 98.88 23 VAL B O 1
ATOM 3520 N N . SER B 1 24 ? 0.417 -29.125 -8.641 1 98.25 24 SER B N 1
ATOM 3521 C CA . SER B 1 24 ? -0.027 -28.125 -7.684 1 98.25 24 SER B CA 1
ATOM 3522 C C . SER B 1 24 ? 0.878 -28.094 -6.457 1 98.25 24 SER B C 1
ATOM 3524 O O . SER B 1 24 ? 0.736 -28.922 -5.555 1 98.25 24 SER B O 1
ATOM 3526 N N . GLY B 1 25 ? 1.651 -27.078 -6.348 1 96.88 25 GLY B N 1
ATOM 3527 C CA . GLY B 1 25 ? 2.912 -27.188 -5.633 1 96.88 25 GLY B CA 1
ATOM 3528 C C . GLY B 1 25 ? 2.82 -26.75 -4.184 1 96.88 25 GLY B C 1
ATOM 3529 O O . GLY B 1 25 ? 3.803 -26.828 -3.445 1 96.88 25 GLY B O 1
ATOM 3530 N N . ASN B 1 26 ? 1.62 -26.297 -3.738 1 96.44 26 ASN B N 1
ATOM 3531 C CA . ASN B 1 26 ? 1.608 -25.797 -2.367 1 96.44 26 ASN B CA 1
ATOM 3532 C C . ASN B 1 26 ? 0.275 -26.078 -1.68 1 96.44 26 ASN B C 1
ATOM 3534 O O . ASN B 1 26 ? -0.685 -26.5 -2.326 1 96.44 26 ASN B O 1
ATOM 3538 N N . ASN B 1 27 ? 0.325 -25.969 -0.365 1 96.75 27 ASN B N 1
ATOM 3539 C CA . ASN B 1 27 ? -0.84 -26.219 0.479 1 96.75 27 ASN B CA 1
ATOM 3540 C C . ASN B 1 27 ? -1.286 -24.938 1.193 1 96.75 27 ASN B C 1
ATOM 3542 O O . ASN B 1 27 ? -0.702 -23.875 0.994 1 96.75 27 ASN B O 1
ATOM 3546 N N . GLY B 1 28 ? -2.361 -25.016 1.875 1 95.69 28 GLY B N 1
ATOM 3547 C CA . GLY B 1 28 ? -2.945 -23.891 2.58 1 95.69 28 GLY B CA 1
ATOM 3548 C C . GLY B 1 28 ? -4.16 -23.312 1.877 1 95.69 28 GLY B C 1
ATOM 3549 O O . GLY B 1 28 ? -4.184 -23.219 0.648 1 95.69 28 GLY B O 1
ATOM 3550 N N . TYR B 1 29 ? -5.059 -22.875 2.688 1 96.12 29 TYR B N 1
ATOM 3551 C CA . TYR B 1 29 ? -6.316 -22.422 2.109 1 96.12 29 TYR B CA 1
ATOM 3552 C C . TYR B 1 29 ? -6.121 -21.141 1.312 1 96.12 29 TYR B C 1
ATOM 3554 O O . TYR B 1 29 ? -6.824 -20.906 0.325 1 96.12 29 TYR B O 1
ATOM 3562 N N . TYR B 1 30 ? -5.145 -20.312 1.677 1 94.12 30 TYR B N 1
ATOM 3563 C CA . TYR B 1 30 ? -4.898 -19.109 0.896 1 94.12 30 TYR B CA 1
ATOM 3564 C C . TYR B 1 30 ? -4.336 -19.453 -0.478 1 94.12 30 TYR B C 1
ATOM 3566 O O . TYR B 1 30 ? -4.32 -18.609 -1.38 1 94.12 30 TYR B O 1
ATOM 3574 N N . ASN B 1 31 ? -3.869 -20.75 -0.639 1 96.81 31 ASN B N 1
ATOM 3575 C CA . ASN B 1 31 ? -3.365 -21.25 -1.912 1 96.81 31 ASN B CA 1
ATOM 3576 C C . ASN B 1 31 ? -4.41 -22.094 -2.633 1 96.81 31 ASN B C 1
ATOM 3578 O O . ASN B 1 31 ? -4.066 -22.938 -3.473 1 96.81 31 ASN B O 1
ATOM 3582 N N . TYR B 1 32 ? -5.629 -21.891 -2.275 1 97.75 32 TYR B N 1
ATOM 3583 C CA . TYR B 1 32 ? -6.746 -22.641 -2.85 1 97.75 32 TYR B CA 1
ATOM 3584 C C . TYR B 1 32 ? -6.664 -22.656 -4.371 1 97.75 32 TYR B C 1
ATOM 3586 O O . TYR B 1 32 ? -6.906 -23.688 -5 1 97.75 32 TYR B O 1
ATOM 3594 N N . CYS B 1 33 ? -6.301 -21.562 -4.945 1 97.44 33 CYS B N 1
ATOM 3595 C CA . CYS B 1 33 ? -6.336 -21.391 -6.391 1 97.44 33 CYS B CA 1
ATOM 3596 C C . CYS B 1 33 ? -5.293 -22.266 -7.074 1 97.44 33 CYS B C 1
ATOM 3598 O O . CYS B 1 33 ? -5.418 -22.562 -8.258 1 97.44 33 CYS B O 1
ATOM 3600 N N . ILE B 1 34 ? -4.23 -22.641 -6.363 1 98.12 34 ILE B N 1
ATOM 3601 C CA . ILE B 1 34 ? -3.211 -23.516 -6.934 1 98.12 34 ILE B CA 1
ATOM 3602 C C . ILE B 1 34 ? -3.82 -24.875 -7.254 1 98.12 34 ILE B C 1
ATOM 3604 O O . ILE B 1 34 ? -3.695 -25.375 -8.375 1 98.12 34 ILE B O 1
ATOM 3608 N N . THR B 1 35 ? -4.535 -25.359 -6.297 1 98.44 35 THR B N 1
ATOM 3609 C CA . THR B 1 35 ? -5.16 -26.672 -6.477 1 98.44 35 THR B CA 1
ATOM 3610 C C . THR B 1 35 ? -6.352 -26.578 -7.422 1 98.44 35 THR B C 1
ATOM 3612 O O . THR B 1 35 ? -6.516 -27.422 -8.305 1 98.44 35 THR B O 1
ATOM 3615 N N . SER B 1 36 ? -7.168 -25.562 -7.238 1 97.94 36 SER B N 1
ATOM 3616 C CA . SER B 1 36 ? -8.367 -25.438 -8.062 1 97.94 36 SER B CA 1
ATOM 3617 C C . SER B 1 36 ? -8.016 -25.281 -9.539 1 97.94 36 SER B C 1
ATOM 3619 O O . SER B 1 36 ? -8.633 -25.922 -10.398 1 97.94 36 SER B O 1
ATOM 3621 N N . THR B 1 37 ? -7.039 -24.516 -9.805 1 97.44 37 THR B N 1
ATOM 3622 C CA . THR B 1 37 ? -6.625 -24.25 -11.18 1 97.44 37 THR B CA 1
ATOM 3623 C C . THR B 1 37 ? -6.074 -25.516 -11.828 1 97.44 37 THR B C 1
ATOM 3625 O O . THR B 1 37 ? -6.473 -25.875 -12.938 1 97.44 37 THR B O 1
ATOM 3628 N N . ILE B 1 38 ? -5.234 -26.172 -11.172 1 98.31 38 ILE B N 1
ATOM 3629 C CA . ILE B 1 38 ? -4.629 -27.391 -11.727 1 98.31 38 ILE B CA 1
ATOM 3630 C C . ILE B 1 38 ? -5.691 -28.484 -11.852 1 98.31 38 ILE B C 1
ATOM 3632 O O . ILE B 1 38 ? -5.676 -29.25 -12.812 1 98.31 38 ILE B O 1
ATOM 3636 N N . CYS B 1 39 ? -6.59 -28.516 -10.922 1 97.62 39 CYS B N 1
ATOM 3637 C CA . CYS B 1 39 ? -7.68 -29.484 -10.984 1 97.62 39 CYS B CA 1
ATOM 3638 C C . CYS B 1 39 ? -8.531 -29.266 -12.227 1 97.62 39 CYS B C 1
ATOM 3640 O O . CYS B 1 39 ? -8.906 -30.219 -12.906 1 97.62 39 CYS B O 1
ATOM 3642 N N . ARG B 1 40 ? -8.867 -28.078 -12.453 1 96.62 40 ARG B N 1
ATOM 3643 C CA . ARG B 1 40 ? -9.617 -27.766 -13.664 1 96.62 40 ARG B CA 1
ATOM 3644 C C . ARG B 1 40 ? -8.836 -28.172 -14.906 1 96.62 40 ARG B C 1
ATOM 3646 O O . ARG B 1 40 ? -9.398 -28.766 -15.836 1 96.62 40 ARG B O 1
ATOM 3653 N N . GLY B 1 41 ? -7.574 -27.875 -14.938 1 97.5 41 GLY B N 1
ATOM 3654 C CA . GLY B 1 41 ? -6.73 -28.281 -16.047 1 97.5 41 GLY B CA 1
ATOM 3655 C C . GLY B 1 41 ? -6.711 -29.797 -16.266 1 97.5 41 GLY B C 1
ATOM 3656 O O . GLY B 1 41 ? -6.848 -30.266 -17.391 1 97.5 41 GLY B O 1
ATOM 3657 N N . TYR B 1 42 ? -6.559 -30.5 -15.18 1 98.19 42 TYR B N 1
ATOM 3658 C CA . TYR B 1 42 ? -6.574 -31.953 -15.25 1 98.19 42 TYR B CA 1
ATOM 3659 C C . TYR B 1 42 ? -7.871 -32.469 -15.867 1 98.19 42 TYR B C 1
ATOM 3661 O O . TYR B 1 42 ? -7.855 -33.344 -16.734 1 98.19 42 TYR B O 1
ATOM 3669 N N . THR B 1 43 ? -8.953 -31.875 -15.445 1 96.25 43 THR B N 1
ATOM 3670 C CA . THR B 1 43 ? -10.273 -32.281 -15.914 1 96.25 43 THR B CA 1
ATOM 3671 C C . THR B 1 43 ? -10.422 -32 -17.406 1 96.25 43 THR B C 1
ATOM 3673 O O . THR B 1 43 ? -11 -32.812 -18.141 1 96.25 43 THR B O 1
ATOM 3676 N N . ILE B 1 44 ? -9.922 -30.938 -17.812 1 96.12 44 ILE B N 1
ATOM 3677 C CA . ILE B 1 44 ? -9.992 -30.578 -19.219 1 96.12 44 ILE B CA 1
ATOM 3678 C C . ILE B 1 44 ? -9.258 -31.625 -20.062 1 96.12 44 ILE B C 1
ATOM 3680 O O . ILE B 1 44 ? -9.773 -32.094 -21.062 1 96.12 44 ILE B O 1
ATOM 3684 N N . LEU B 1 45 ? -8.062 -32.031 -19.641 1 98.12 45 LEU B N 1
ATOM 3685 C CA . LEU B 1 45 ? -7.297 -33.031 -20.391 1 98.12 45 LEU B CA 1
ATOM 3686 C C . LEU B 1 45 ? -7.992 -34.375 -20.359 1 98.12 45 LEU B C 1
ATOM 3688 O O . LEU B 1 45 ? -8.023 -35.094 -21.359 1 98.12 45 LEU B O 1
ATOM 3692 N N . HIS B 1 46 ? -8.508 -34.719 -19.219 1 96.88 46 HIS B N 1
ATOM 3693 C CA . HIS B 1 46 ? -9.258 -35.969 -19.109 1 96.88 46 HIS B CA 1
ATOM 3694 C C . HIS B 1 46 ? -10.43 -35.969 -20.078 1 96.88 46 HIS B C 1
ATOM 3696 O O . HIS B 1 46 ? -10.609 -36.938 -20.828 1 96.88 46 HIS B O 1
ATOM 3702 N N . ASP B 1 47 ? -11.156 -34.938 -20.125 1 95 47 ASP B N 1
ATOM 3703 C CA . ASP B 1 47 ? -12.328 -34.812 -20.984 1 95 47 ASP B CA 1
ATOM 3704 C C . ASP B 1 47 ? -11.922 -34.781 -22.453 1 95 47 ASP B C 1
ATOM 3706 O O . ASP B 1 47 ? -12.711 -35.094 -23.328 1 95 47 ASP B O 1
ATOM 3710 N N . ALA B 1 48 ? -10.719 -34.344 -22.672 1 96.75 48 ALA B N 1
ATOM 3711 C CA . ALA B 1 48 ? -10.219 -34.219 -24.031 1 96.75 48 ALA B CA 1
ATOM 3712 C C . ALA B 1 48 ? -9.688 -35.562 -24.547 1 96.75 48 ALA B C 1
ATOM 3714 O O . ALA B 1 48 ? -9.312 -35.688 -25.719 1 96.75 48 ALA B O 1
ATOM 3715 N N . GLY B 1 49 ? -9.562 -36.562 -23.688 1 95.88 49 GLY B N 1
ATOM 3716 C CA . GLY B 1 49 ? -9.281 -37.906 -24.141 1 95.88 49 GLY B CA 1
ATOM 3717 C C . GLY B 1 49 ? -7.879 -38.375 -23.812 1 95.88 49 GLY B C 1
ATOM 3718 O O . GLY B 1 49 ? -7.453 -39.438 -24.266 1 95.88 49 GLY B O 1
ATOM 3719 N N . VAL B 1 50 ? -7.184 -37.594 -23.062 1 97.31 50 VAL B N 1
ATOM 3720 C CA . VAL B 1 50 ? -5.887 -38.094 -22.625 1 97.31 50 VAL B CA 1
ATOM 3721 C C . VAL B 1 50 ? -6.086 -39.219 -21.609 1 97.31 50 VAL B C 1
ATOM 3723 O O . VAL B 1 50 ? -6.848 -39.094 -20.656 1 97.31 50 VAL B O 1
ATOM 3726 N N . ALA B 1 51 ? -5.379 -40.312 -21.844 1 96.06 51 ALA B N 1
ATOM 3727 C CA . ALA B 1 51 ? -5.566 -41.5 -21.016 1 96.06 51 ALA B CA 1
ATOM 3728 C C . ALA B 1 51 ? -5.121 -41.25 -19.578 1 96.06 51 ALA B C 1
ATOM 3730 O O . ALA B 1 51 ? -4.09 -40.625 -19.344 1 96.06 51 ALA B O 1
ATOM 3731 N N . GLU B 1 52 ? -5.855 -41.719 -18.625 1 95.69 52 GLU B N 1
ATOM 3732 C CA . GLU B 1 52 ? -5.574 -41.5 -17.219 1 95.69 52 GLU B CA 1
ATOM 3733 C C . GLU B 1 52 ? -4.215 -42.094 -16.828 1 95.69 52 GLU B C 1
ATOM 3735 O O . GLU B 1 52 ? -3.506 -41.5 -16 1 95.69 52 GLU B O 1
ATOM 3740 N N . ASP B 1 53 ? -3.877 -43.219 -17.422 1 96.44 53 ASP B N 1
ATOM 3741 C CA . ASP B 1 53 ? -2.611 -43.844 -17.062 1 96.44 53 ASP B CA 1
ATOM 3742 C C . ASP B 1 53 ? -1.434 -43.125 -17.703 1 96.44 53 ASP B C 1
ATOM 3744 O O . ASP B 1 53 ? -0.275 -43.438 -17.453 1 96.44 53 ASP B O 1
ATOM 3748 N N . HIS B 1 54 ? -1.75 -42.062 -18.531 1 98.12 54 HIS B N 1
ATOM 3749 C CA . HIS B 1 54 ? -0.715 -41.219 -19.125 1 98.12 54 HIS B CA 1
ATOM 3750 C C . HIS B 1 54 ? -0.659 -39.844 -18.453 1 98.12 54 HIS B C 1
ATOM 3752 O O . HIS B 1 54 ? 0.058 -38.969 -18.906 1 98.12 54 HIS B O 1
ATOM 3758 N N . MET B 1 55 ? -1.447 -39.656 -17.406 1 98.62 55 MET B N 1
ATOM 3759 C CA . MET B 1 55 ? -1.449 -38.406 -16.656 1 98.62 55 MET B CA 1
ATOM 3760 C C . MET B 1 55 ? -0.963 -38.656 -15.219 1 98.62 55 MET B C 1
ATOM 3762 O O . MET B 1 55 ? -1.481 -39.5 -14.516 1 98.62 55 MET B O 1
ATOM 3766 N N . VAL B 1 56 ? 0.039 -37.906 -14.875 1 98.88 56 VAL B N 1
ATOM 3767 C CA . VAL B 1 56 ? 0.566 -37.969 -13.516 1 98.88 56 VAL B CA 1
ATOM 3768 C C . VAL B 1 56 ? 0.277 -36.656 -12.789 1 98.88 56 VAL B C 1
ATOM 3770 O O . VAL B 1 56 ? 0.431 -35.594 -13.359 1 98.88 56 VAL B O 1
ATOM 3773 N N . TYR B 1 57 ? -0.173 -36.75 -11.484 1 98.81 57 TYR B N 1
ATOM 3774 C CA . TYR B 1 57 ? -0.583 -35.562 -10.734 1 98.81 57 TYR B CA 1
ATOM 3775 C C . TYR B 1 57 ? 0.074 -35.531 -9.359 1 98.81 57 TYR B C 1
ATOM 3777 O O . TYR B 1 57 ? -0.178 -36.406 -8.523 1 98.81 57 TYR B O 1
ATOM 3785 N N . LEU B 1 58 ? 0.947 -34.562 -9.125 1 98.88 58 LEU B N 1
ATOM 3786 C CA . LEU B 1 58 ? 1.488 -34.219 -7.812 1 98.88 58 LEU B CA 1
ATOM 3787 C C . LEU B 1 58 ? 0.709 -33.062 -7.191 1 98.88 58 LEU B C 1
ATOM 3789 O O . LEU B 1 58 ? 0.574 -31.984 -7.801 1 98.88 58 LEU B O 1
ATOM 3793 N N . GLY B 1 59 ? 0.165 -33.219 -5.996 1 98.56 59 GLY B N 1
ATOM 3794 C CA . GLY B 1 59 ? -0.578 -32.125 -5.445 1 98.56 59 GLY B CA 1
ATOM 3795 C C . GLY B 1 59 ? -1.006 -32.312 -4.008 1 98.56 59 GLY B C 1
ATOM 3796 O O . GLY B 1 59 ? -0.635 -33.312 -3.387 1 98.56 59 GLY B O 1
ATOM 3797 N N . PHE B 1 60 ? -1.715 -31.391 -3.43 1 98.12 60 PHE B N 1
ATOM 3798 C CA . PHE B 1 60 ? -2.143 -31.391 -2.037 1 98.12 60 PHE B CA 1
ATOM 3799 C C . PHE B 1 60 ? -3.65 -31.578 -1.933 1 98.12 60 PHE B C 1
ATOM 3801 O O . PHE B 1 60 ? -4.406 -31.062 -2.758 1 98.12 60 PHE B O 1
ATOM 3808 N N . ASN B 1 61 ? -4.082 -32.219 -0.86 1 97.31 61 ASN B N 1
ATOM 3809 C CA . ASN B 1 61 ? -5.496 -32.531 -0.647 1 97.31 61 ASN B CA 1
ATOM 3810 C C . ASN B 1 61 ? -6.129 -31.562 0.353 1 97.31 61 ASN B C 1
ATOM 3812 O O . ASN B 1 61 ? -7.348 -31.547 0.523 1 97.31 61 ASN B O 1
ATOM 3816 N N . ASP B 1 62 ? -5.34 -30.734 0.961 1 97.75 62 ASP B N 1
ATOM 3817 C CA . ASP B 1 62 ? -5.73 -30.047 2.188 1 97.75 62 ASP B CA 1
ATOM 3818 C C . ASP B 1 62 ? -6.922 -29.125 1.942 1 97.75 62 ASP B C 1
ATOM 3820 O O . ASP B 1 62 ? -7.824 -29.031 2.777 1 97.75 62 ASP B O 1
ATOM 3824 N N . VAL B 1 63 ? -7.004 -28.5 0.784 1 97.81 63 VAL B N 1
ATOM 3825 C CA . VAL B 1 63 ? -8 -27.453 0.579 1 97.81 63 VAL B CA 1
ATOM 3826 C C . VAL B 1 63 ? -9.383 -28.078 0.394 1 97.81 63 VAL B C 1
ATOM 3828 O O . VAL B 1 63 ? -10.398 -27.422 0.621 1 97.81 63 VAL B O 1
ATOM 3831 N N . PHE B 1 64 ? -9.43 -29.359 0.01 1 97.88 64 PHE B N 1
ATOM 3832 C CA . PHE B 1 64 ? -10.711 -30.047 -0.178 1 97.88 64 PHE B CA 1
ATOM 3833 C C . PHE B 1 64 ? -11.445 -30.188 1.147 1 97.88 64 PHE B C 1
ATOM 3835 O O . PHE B 1 64 ? -12.672 -30.062 1.196 1 97.88 64 PHE B O 1
ATOM 3842 N N . ASP B 1 65 ? -10.648 -30.359 2.168 1 95.38 65 ASP B N 1
ATOM 3843 C CA . ASP B 1 65 ? -11.273 -30.672 3.447 1 95.38 65 ASP B CA 1
ATOM 3844 C C . ASP B 1 65 ? -10.938 -29.625 4.5 1 95.38 65 ASP B C 1
ATOM 3846 O O . ASP B 1 65 ? -11.055 -29.875 5.699 1 95.38 65 ASP B O 1
ATOM 3850 N N . ASP B 1 66 ? -10.453 -28.594 4.074 1 97.06 66 ASP B N 1
ATOM 3851 C CA . ASP B 1 66 ? -10.156 -27.484 4.992 1 97.06 66 ASP B CA 1
ATOM 3852 C C . ASP B 1 66 ? -11.43 -26.984 5.68 1 97.06 66 ASP B C 1
ATOM 3854 O O . ASP B 1 66 ? -12.477 -26.875 5.043 1 97.06 66 ASP B O 1
ATOM 3858 N N . LYS B 1 67 ? -11.312 -26.703 6.988 1 95.44 67 LYS B N 1
ATOM 3859 C CA . LYS B 1 67 ? -12.469 -26.25 7.754 1 95.44 67 LYS B CA 1
ATOM 3860 C C . LYS B 1 67 ? -13.031 -24.953 7.176 1 95.44 67 LYS B C 1
ATOM 3862 O O . LYS B 1 67 ? -14.219 -24.672 7.328 1 95.44 67 LYS B O 1
ATOM 3867 N N . ARG B 1 68 ? -12.336 -24.266 6.492 1 95.5 68 ARG B N 1
ATOM 3868 C CA . ARG B 1 68 ? -12.758 -23 5.91 1 95.5 68 ARG B CA 1
ATOM 3869 C C . ARG B 1 68 ? -13.523 -23.219 4.609 1 95.5 68 ARG B C 1
ATOM 3871 O O . ARG B 1 68 ? -14.172 -22.297 4.102 1 95.5 68 ARG B O 1
ATOM 3878 N N . ASN B 1 69 ? -13.328 -24.25 3.986 1 97.62 69 ASN B N 1
ATOM 3879 C CA . ASN B 1 69 ? -14.086 -24.594 2.785 1 97.62 69 ASN B CA 1
ATOM 3880 C C . ASN B 1 69 ? -15.539 -24.906 3.111 1 97.62 69 ASN B C 1
ATOM 3882 O O . ASN B 1 69 ? -15.828 -25.938 3.736 1 97.62 69 ASN B O 1
ATOM 3886 N N . PRO B 1 70 ? -16.422 -24.047 2.613 1 96.12 70 PRO B N 1
ATOM 3887 C CA . PRO B 1 70 ? -17.828 -24.281 2.992 1 96.12 70 PRO B CA 1
ATOM 3888 C C . PRO B 1 70 ? -18.453 -25.469 2.258 1 96.12 70 PRO B C 1
ATOM 3890 O O . PRO B 1 70 ? -19.547 -25.906 2.607 1 96.12 70 PRO B O 1
ATOM 3893 N N . PHE B 1 71 ? -17.781 -25.953 1.27 1 96.25 71 PHE B N 1
ATOM 3894 C CA . PHE B 1 71 ? -18.219 -27.141 0.529 1 96.25 71 PHE B CA 1
ATOM 3895 C C . PHE B 1 71 ? -17.203 -28.266 0.663 1 96.25 71 PHE B C 1
ATOM 3897 O O . PHE B 1 71 ? -16.359 -28.453 -0.217 1 96.25 71 PHE B O 1
ATOM 3904 N N . ALA B 1 72 ? -17.375 -29.047 1.698 1 96.62 72 ALA B N 1
ATOM 3905 C CA . ALA B 1 72 ? -16.422 -30.109 1.997 1 96.62 72 ALA B CA 1
ATOM 3906 C C . ALA B 1 72 ? -16.266 -31.062 0.812 1 96.62 72 ALA B C 1
ATOM 3908 O O . ALA B 1 72 ? -17.266 -31.531 0.25 1 96.62 72 ALA B O 1
ATOM 3909 N N . GLY B 1 73 ? -15.023 -31.234 0.409 1 97.56 73 GLY B N 1
ATOM 3910 C CA . GLY B 1 73 ? -14.711 -32.219 -0.623 1 97.56 73 GLY B CA 1
ATOM 3911 C C . GLY B 1 73 ? -14.836 -31.656 -2.027 1 97.56 73 GLY B C 1
ATOM 3912 O O . GLY B 1 73 ? -14.516 -32.344 -3.004 1 97.56 73 GLY B O 1
ATOM 3913 N N . LYS B 1 74 ? -15.266 -30.422 -2.135 1 97.06 74 LYS B N 1
ATOM 3914 C CA . LYS B 1 74 ? -15.477 -29.828 -3.451 1 97.06 74 LYS B CA 1
ATOM 3915 C C . LYS B 1 74 ? -14.453 -28.734 -3.727 1 97.06 74 LYS B C 1
ATOM 3917 O O . LYS B 1 74 ? -13.758 -28.281 -2.812 1 97.06 74 LYS B O 1
ATOM 3922 N N . ILE B 1 75 ? -14.344 -28.359 -5 1 97.38 75 ILE B N 1
ATOM 3923 C CA . ILE B 1 75 ? -13.414 -27.297 -5.391 1 97.38 75 ILE B CA 1
ATOM 3924 C C . ILE B 1 75 ? -13.938 -26.578 -6.625 1 97.38 75 ILE B C 1
ATOM 3926 O O . ILE B 1 75 ? -14.516 -27.203 -7.52 1 97.38 75 ILE B O 1
ATOM 3930 N N . PHE B 1 76 ? -13.844 -25.25 -6.66 1 95.69 76 PHE B N 1
ATOM 3931 C CA . PHE B 1 76 ? -14.422 -24.406 -7.695 1 95.69 76 PHE B CA 1
ATOM 3932 C C . PHE B 1 76 ? -13.391 -23.422 -8.234 1 95.69 76 PHE B C 1
ATOM 3934 O O . PHE B 1 76 ? -12.477 -23.016 -7.508 1 95.69 76 PHE B O 1
ATOM 3941 N N . THR B 1 77 ? -13.5 -23 -9.516 1 94.5 77 THR B N 1
ATOM 3942 C CA . THR B 1 77 ? -12.609 -21.984 -10.062 1 94.5 77 THR B CA 1
ATOM 3943 C C . THR B 1 77 ? -13.391 -20.719 -10.391 1 94.5 77 THR B C 1
ATOM 3945 O O . THR B 1 77 ? -12.789 -19.656 -10.641 1 94.5 77 THR B O 1
ATOM 3948 N N . ASP B 1 78 ? -14.719 -20.859 -10.398 1 91.94 78 ASP B N 1
ATOM 3949 C CA . ASP B 1 78 ? -15.547 -19.75 -10.867 1 91.94 78 ASP B CA 1
ATOM 3950 C C . ASP B 1 78 ? -16.609 -19.375 -9.836 1 91.94 78 ASP B C 1
ATOM 3952 O O . ASP B 1 78 ? -17.109 -20.25 -9.117 1 91.94 78 ASP B O 1
ATOM 3956 N N . GLN B 1 79 ? -16.891 -18.125 -9.891 1 87.19 79 GLN B N 1
ATOM 3957 C CA . GLN B 1 79 ? -18 -17.672 -9.062 1 87.19 79 GLN B CA 1
ATOM 3958 C C . GLN B 1 79 ? -19.344 -18.016 -9.703 1 87.19 79 GLN B C 1
ATOM 3960 O O . GLN B 1 79 ? -19.453 -18.078 -10.93 1 87.19 79 GLN B O 1
ATOM 3965 N N . ASP B 1 80 ? -20.297 -18.359 -8.953 1 82.06 80 ASP B N 1
ATOM 3966 C CA . ASP B 1 80 ? -21.656 -18.656 -9.383 1 82.06 80 ASP B CA 1
ATOM 3967 C C . ASP B 1 80 ? -22.672 -18.141 -8.359 1 82.06 80 ASP B C 1
ATOM 3969 O O . ASP B 1 80 ? -23.297 -18.922 -7.652 1 82.06 80 ASP B O 1
ATOM 3973 N N . PRO B 1 81 ? -22.906 -16.859 -8.367 1 68.31 81 PRO B N 1
ATOM 3974 C CA . PRO B 1 81 ? -23.781 -16.328 -7.305 1 68.31 81 PRO B CA 1
ATOM 3975 C C . PRO B 1 81 ? -25.188 -16.906 -7.355 1 68.31 81 PRO B C 1
ATOM 3977 O O . PRO B 1 81 ? -25.844 -17.016 -6.32 1 68.31 81 PRO B O 1
ATOM 3980 N N . GLU B 1 82 ? -25.594 -17.25 -8.578 1 73.88 82 GLU B N 1
ATOM 3981 C CA . GLU B 1 82 ? -26.922 -17.828 -8.664 1 73.88 82 GLU B CA 1
ATOM 3982 C C . GLU B 1 82 ? -26.875 -19.344 -8.727 1 73.88 82 GLU B C 1
ATOM 3984 O O . GLU B 1 82 ? -27.922 -20.016 -8.773 1 73.88 82 GLU B O 1
ATOM 3989 N N . GLY B 1 83 ? -25.703 -19.891 -8.562 1 67.25 83 GLY B N 1
ATOM 3990 C CA . GLY B 1 83 ? -25.469 -21.328 -8.477 1 67.25 83 GLY B CA 1
ATOM 3991 C C . GLY B 1 83 ? -26.047 -22.094 -9.648 1 67.25 83 GLY B C 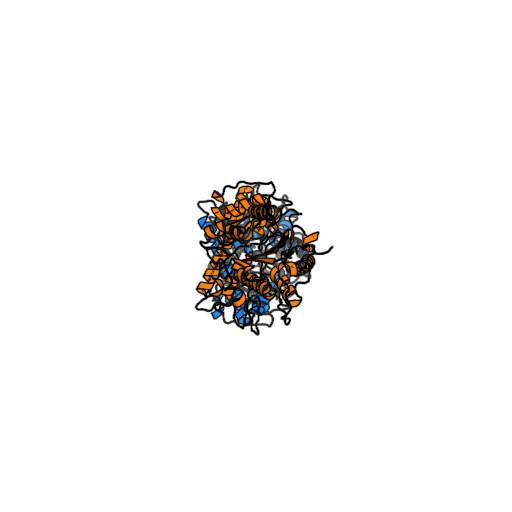1
ATOM 3992 O O . GLY B 1 83 ? -26.734 -21.531 -10.5 1 67.25 83 GLY B O 1
ATOM 3993 N N . PRO B 1 84 ? -25.672 -23.297 -9.891 1 80.81 84 PRO B N 1
ATOM 3994 C CA . PRO B 1 84 ? -24.656 -24 -9.109 1 80.81 84 PRO B CA 1
ATOM 3995 C C . PRO B 1 84 ? -23.25 -23.812 -9.672 1 80.81 84 PRO B C 1
ATOM 3997 O O . PRO B 1 84 ? -23.078 -23.672 -10.883 1 80.81 84 PRO B O 1
ATOM 4000 N N . GLY B 1 85 ? -22.266 -23.812 -8.938 1 86.25 85 GLY B N 1
ATOM 4001 C CA . GLY B 1 85 ? -20.859 -23.797 -9.352 1 86.25 85 GLY B CA 1
ATOM 4002 C C . GLY B 1 85 ? -20.391 -25.141 -9.883 1 86.25 85 GLY B C 1
ATOM 4003 O O . GLY B 1 85 ? -20.953 -26.172 -9.539 1 86.25 85 GLY B O 1
ATOM 4004 N N . ILE B 1 86 ? -19.453 -25.109 -10.742 1 90.69 86 ILE B N 1
ATOM 4005 C CA . ILE B 1 86 ? -18.891 -26.344 -11.281 1 90.69 86 ILE B CA 1
ATOM 4006 C C . ILE B 1 86 ? -17.828 -26.891 -10.32 1 90.69 86 ILE B C 1
ATOM 4008 O O . ILE B 1 86 ? -16.812 -26.234 -10.07 1 90.69 86 ILE B O 1
ATOM 4012 N N . ASP B 1 87 ? -18.094 -28.078 -9.828 1 94.88 87 ASP B N 1
ATOM 4013 C CA . ASP B 1 87 ? -17.172 -28.75 -8.922 1 94.88 87 ASP B CA 1
ATOM 4014 C C . ASP B 1 87 ? -16.188 -29.625 -9.695 1 94.88 87 ASP B C 1
ATOM 4016 O O . ASP B 1 87 ? -16.594 -30.531 -10.43 1 94.88 87 ASP B O 1
ATOM 4020 N N . TYR B 1 88 ? -14.891 -29.391 -9.461 1 95.69 88 TYR B N 1
ATOM 4021 C CA . TYR B 1 88 ? -13.883 -30.141 -10.203 1 95.69 88 TYR B CA 1
ATOM 4022 C C . TYR B 1 88 ? -13.266 -31.234 -9.352 1 95.69 88 TYR B C 1
ATOM 4024 O O . TYR B 1 88 ? -12.422 -32 -9.82 1 95.69 88 TYR B O 1
ATOM 4032 N N . ALA B 1 89 ? -13.688 -31.406 -8.133 1 97.06 89 ALA B N 1
ATOM 4033 C CA . ALA B 1 89 ? -13.023 -32.312 -7.191 1 97.06 89 ALA B CA 1
ATOM 4034 C C . ALA B 1 89 ? -13.102 -33.75 -7.664 1 97.06 89 ALA B C 1
ATOM 4036 O O . ALA B 1 89 ? -12.109 -34.469 -7.613 1 97.06 89 ALA B O 1
ATOM 4037 N N . ALA B 1 90 ? -14.234 -34.156 -8.141 1 93.69 90 ALA B N 1
ATOM 4038 C CA . ALA B 1 90 ? -14.438 -35.562 -8.531 1 93.69 90 ALA B CA 1
ATOM 4039 C C . ALA B 1 90 ? -13.57 -35.906 -9.734 1 93.69 90 ALA B C 1
ATOM 4041 O O . ALA B 1 90 ? -13.156 -37.062 -9.891 1 93.69 90 ALA B O 1
ATOM 4042 N N . GLY B 1 91 ? -13.234 -34.906 -10.469 1 93.5 91 GLY B N 1
ATOM 4043 C CA . GLY B 1 91 ? -12.492 -35.156 -11.695 1 93.5 91 GLY B CA 1
ATOM 4044 C C . GLY B 1 91 ? -10.984 -35.156 -11.484 1 93.5 91 GLY B C 1
ATOM 4045 O O . GLY B 1 91 ? -10.242 -35.656 -12.328 1 93.5 91 GLY B O 1
ATOM 4046 N N . CYS B 1 92 ? -10.578 -34.656 -10.367 1 96.19 92 CYS B N 1
ATOM 4047 C CA . CYS B 1 92 ? -9.133 -34.5 -10.227 1 96.19 92 CYS B CA 1
ATOM 4048 C C . CYS B 1 92 ? -8.641 -35.156 -8.945 1 96.19 92 CYS B C 1
ATOM 4050 O O . CYS B 1 92 ? -7.629 -35.875 -8.953 1 96.19 92 CYS B O 1
ATOM 4052 N N . ARG B 1 93 ? -9.352 -35.062 -7.82 1 97.19 93 ARG B N 1
ATOM 4053 C CA . ARG B 1 93 ? -8.852 -35.438 -6.504 1 97.19 93 ARG B CA 1
ATOM 4054 C C . ARG B 1 93 ? -8.469 -36.938 -6.461 1 97.19 93 ARG B C 1
ATOM 4056 O O . ARG B 1 93 ? -7.387 -37.281 -5.984 1 97.19 93 ARG B O 1
ATOM 4063 N N . PRO B 1 94 ? -9.312 -37.844 -7.008 1 97.19 94 PRO B N 1
ATOM 4064 C CA . PRO B 1 94 ? -8.961 -39.281 -6.938 1 97.19 94 PRO B CA 1
ATOM 4065 C C . PRO B 1 94 ? -7.734 -39.625 -7.781 1 97.19 94 PRO B C 1
ATOM 4067 O O . PRO B 1 94 ? -7.195 -40.719 -7.664 1 97.19 94 PRO B O 1
ATOM 4070 N N . HIS B 1 95 ? -7.316 -38.688 -8.516 1 97.06 95 HIS B N 1
ATOM 4071 C CA . HIS B 1 95 ? -6.27 -39 -9.484 1 97.06 95 HIS B CA 1
ATOM 4072 C C . HIS B 1 95 ? -4.938 -38.375 -9.062 1 97.06 95 HIS B C 1
ATOM 4074 O O . HIS B 1 95 ? -3.965 -38.406 -9.812 1 97.06 95 HIS B O 1
ATOM 4080 N N . ILE B 1 96 ? -4.895 -37.812 -7.855 1 98.19 96 ILE B N 1
ATOM 4081 C CA . ILE B 1 96 ? -3.625 -37.344 -7.324 1 98.19 96 ILE B CA 1
ATOM 4082 C C . ILE B 1 96 ? -2.73 -38.531 -6.973 1 98.19 96 ILE B C 1
ATOM 4084 O O . ILE B 1 96 ? -3 -39.25 -6.016 1 98.19 96 ILE B O 1
ATOM 4088 N N . ASP B 1 97 ? -1.682 -38.656 -7.727 1 98.5 97 ASP B N 1
ATOM 4089 C CA . ASP B 1 97 ? -0.797 -39.812 -7.582 1 98.5 97 ASP B CA 1
ATOM 4090 C C . ASP B 1 97 ? 0.158 -39.625 -6.406 1 98.5 97 ASP B C 1
ATOM 4092 O O . ASP B 1 97 ? 0.454 -40.594 -5.684 1 98.5 97 ASP B O 1
ATOM 4096 N N . TYR B 1 98 ? 0.646 -38.5 -6.223 1 98.75 98 TYR B N 1
ATOM 4097 C CA . TYR B 1 98 ? 1.615 -38.156 -5.18 1 98.75 98 TYR B CA 1
ATOM 4098 C C . TYR B 1 98 ? 1.145 -36.969 -4.348 1 98.75 98 TYR B C 1
ATOM 4100 O O . TYR B 1 98 ? 1.434 -35.812 -4.68 1 98.75 98 TYR B O 1
ATOM 4108 N N . PRO B 1 99 ? 0.511 -37.25 -3.188 1 98.31 99 PRO B N 1
ATOM 4109 C CA . PRO B 1 99 ? -0.158 -36.219 -2.412 1 98.31 99 PRO B CA 1
ATOM 4110 C C . PRO B 1 99 ? 0.735 -35.625 -1.322 1 98.31 99 PRO B C 1
ATOM 4112 O O . PRO B 1 99 ? 1.654 -36.281 -0.844 1 98.31 99 PRO B O 1
ATOM 4115 N N . ASP B 1 100 ? 0.57 -34.406 -0.999 1 97.69 100 ASP B N 1
ATOM 4116 C CA . ASP B 1 100 ? 0.922 -33.781 0.265 1 97.69 100 ASP B CA 1
ATOM 4117 C C . ASP B 1 100 ? 2.43 -33.812 0.504 1 97.69 100 ASP B C 1
ATOM 4119 O O . ASP B 1 100 ? 3.211 -33.344 -0.327 1 97.69 100 ASP B O 1
ATOM 4123 N N . LYS B 1 101 ? 2.85 -34.562 1.428 1 97 101 LYS B N 1
ATOM 4124 C CA . LYS B 1 101 ? 4.242 -34.5 1.861 1 97 101 LYS B CA 1
ATOM 4125 C C . LYS B 1 101 ? 5.176 -35.062 0.805 1 97 101 LYS B C 1
ATOM 4127 O O . LYS B 1 101 ? 6.395 -34.906 0.883 1 97 101 LYS B O 1
ATOM 4132 N N . MET B 1 102 ? 4.672 -35.719 -0.168 1 98.31 102 MET B N 1
ATOM 4133 C CA . MET B 1 102 ? 5.512 -36.281 -1.216 1 98.31 102 MET B CA 1
ATOM 4134 C C . MET B 1 102 ? 5.969 -35.219 -2.197 1 98.31 102 MET B C 1
ATOM 4136 O O . MET B 1 102 ? 6.984 -35.375 -2.879 1 98.31 102 MET B O 1
ATOM 4140 N N . VAL B 1 103 ? 5.195 -34.156 -2.314 1 98.69 103 VAL B N 1
ATOM 4141 C CA . VAL B 1 103 ? 5.406 -33.156 -3.354 1 98.69 103 VAL B CA 1
ATOM 4142 C C . VAL B 1 103 ? 6.73 -32.438 -3.109 1 98.69 103 VAL B C 1
ATOM 4144 O O . VAL B 1 103 ? 6.941 -31.844 -2.037 1 98.69 103 VAL B O 1
ATOM 4147 N N . SER B 1 104 ? 7.605 -32.469 -4.094 1 98.75 104 SER B N 1
ATOM 4148 C CA . SER B 1 104 ? 8.906 -31.812 -4.043 1 98.75 104 SER B CA 1
ATOM 4149 C C . SER B 1 104 ? 9.453 -31.547 -5.441 1 98.75 104 SER B C 1
ATOM 4151 O O . SER B 1 104 ? 8.953 -32.125 -6.422 1 98.75 104 SER B O 1
ATOM 4153 N N . ALA B 1 105 ? 10.422 -30.719 -5.461 1 98.81 105 ALA B N 1
ATOM 4154 C CA . ALA B 1 105 ? 11.078 -30.438 -6.734 1 98.81 105 ALA B CA 1
ATOM 4155 C C . ALA B 1 105 ? 11.766 -31.688 -7.281 1 98.81 105 ALA B C 1
ATOM 4157 O O . ALA B 1 105 ? 11.742 -31.938 -8.492 1 98.81 105 ALA B O 1
ATOM 4158 N N . GLU B 1 106 ? 12.344 -32.438 -6.406 1 98.81 106 GLU B N 1
ATOM 4159 C CA . GLU B 1 106 ? 13.008 -33.688 -6.812 1 98.81 106 GLU B CA 1
ATOM 4160 C C . GLU B 1 106 ? 12.008 -34.656 -7.406 1 98.81 106 GLU B C 1
ATOM 4162 O O . GLU B 1 106 ? 12.281 -35.281 -8.43 1 98.81 106 GLU B O 1
ATOM 4167 N N . LEU B 1 107 ? 10.883 -34.781 -6.738 1 98.88 107 LEU B N 1
ATOM 4168 C CA . LEU B 1 107 ? 9.852 -35.656 -7.238 1 98.88 107 LEU B CA 1
ATOM 4169 C C . LEU B 1 107 ? 9.344 -35.219 -8.602 1 98.88 107 LEU B C 1
ATOM 4171 O O . LEU B 1 107 ? 9.125 -36.031 -9.492 1 98.88 107 LEU B O 1
ATOM 4175 N N . PHE B 1 108 ? 9.125 -33.938 -8.711 1 98.94 108 PHE B N 1
ATOM 4176 C CA . PHE B 1 108 ? 8.703 -33.344 -9.977 1 98.94 108 PHE B CA 1
ATOM 4177 C C . PHE B 1 108 ? 9.664 -33.75 -11.102 1 98.94 108 PHE B C 1
ATOM 4179 O O . PHE B 1 108 ? 9.242 -34.281 -12.125 1 98.94 108 PHE B O 1
ATOM 4186 N N . MET B 1 109 ? 10.883 -33.531 -10.914 1 98.94 109 MET B N 1
ATOM 4187 C CA . MET B 1 109 ? 11.875 -33.781 -11.961 1 98.94 109 MET B CA 1
ATOM 4188 C C . MET B 1 109 ? 12.016 -35.281 -12.219 1 98.94 109 MET B C 1
ATOM 4190 O O . MET B 1 109 ? 12.148 -35.688 -13.375 1 98.94 109 MET B O 1
ATOM 4194 N N . ALA B 1 110 ? 11.992 -36.031 -11.18 1 98.88 110 ALA B N 1
ATOM 4195 C CA . ALA B 1 110 ? 12.102 -37.5 -11.336 1 98.88 110 ALA B CA 1
ATOM 4196 C C . ALA B 1 110 ? 10.906 -38.031 -12.102 1 98.88 110 ALA B C 1
ATOM 4198 O O . ALA B 1 110 ? 11.062 -38.938 -12.945 1 98.88 110 ALA B O 1
ATOM 4199 N N . THR B 1 111 ? 9.773 -37.562 -11.82 1 98.94 111 THR B N 1
ATOM 4200 C CA . THR B 1 111 ? 8.555 -38 -12.5 1 98.94 111 THR B CA 1
ATOM 4201 C C . THR B 1 111 ? 8.586 -37.594 -13.969 1 98.94 111 THR B C 1
ATOM 4203 O O . THR B 1 111 ? 8.25 -38.406 -14.844 1 98.94 111 THR B O 1
ATOM 4206 N N . LEU B 1 112 ? 8.977 -36.375 -14.195 1 98.94 112 LEU B N 1
ATOM 4207 C CA . LEU B 1 112 ? 9.039 -35.875 -15.562 1 98.94 112 LEU B CA 1
ATOM 4208 C C . LEU B 1 112 ? 10.016 -36.688 -16.406 1 98.94 112 LEU B C 1
ATOM 4210 O O . LEU B 1 112 ? 9.727 -37.031 -17.547 1 98.94 112 LEU B O 1
ATOM 4214 N N . SER B 1 113 ? 11.125 -37.094 -15.812 1 98.81 113 SER B N 1
ATOM 4215 C CA . SER B 1 113 ? 12.172 -37.781 -16.562 1 98.81 113 SER B CA 1
ATOM 4216 C C . SER B 1 113 ? 11.938 -39.281 -16.578 1 98.81 113 SER B C 1
ATOM 4218 O O . SER B 1 113 ? 12.75 -40.031 -17.109 1 98.81 113 SER B O 1
ATOM 4220 N N . GLY B 1 114 ? 10.93 -39.719 -15.938 1 98.69 114 GLY B N 1
ATOM 4221 C CA . GLY B 1 114 ? 10.586 -41.156 -15.953 1 98.69 114 GLY B CA 1
ATOM 4222 C C . GLY B 1 114 ? 11.516 -42 -15.094 1 98.69 114 GLY B C 1
ATOM 4223 O O . GLY B 1 114 ? 11.742 -43.156 -15.391 1 98.69 114 GLY B O 1
ATOM 4224 N N . ASP B 1 115 ? 12.062 -41.406 -14.094 1 98.5 115 ASP B N 1
ATOM 4225 C CA . ASP B 1 115 ? 13 -42.094 -13.219 1 98.5 115 ASP B CA 1
ATOM 4226 C C . ASP B 1 115 ? 12.266 -42.844 -12.109 1 98.5 115 ASP B C 1
ATOM 4228 O O . ASP B 1 115 ? 12.219 -42.375 -10.961 1 98.5 115 ASP B O 1
ATOM 4232 N N . LYS B 1 116 ? 11.906 -44.062 -12.367 1 98.56 116 LYS B N 1
ATOM 4233 C CA . LYS B 1 116 ? 11.102 -44.844 -11.445 1 98.56 116 LYS B CA 1
ATOM 4234 C C . LYS B 1 116 ? 11.875 -45.156 -10.156 1 98.56 116 LYS B C 1
ATOM 4236 O O . LYS B 1 116 ? 11.297 -45.156 -9.07 1 98.56 116 LYS B O 1
ATOM 4241 N N . GLU B 1 117 ? 13.086 -45.375 -10.328 1 98.44 117 GLU B N 1
ATOM 4242 C CA . GLU B 1 117 ? 13.914 -45.656 -9.164 1 98.44 117 GLU B CA 1
ATOM 4243 C C . GLU B 1 117 ? 13.938 -44.5 -8.195 1 98.44 117 GLU B C 1
ATOM 4245 O O . GLU B 1 117 ? 13.719 -44.656 -6.992 1 98.44 117 GLU B O 1
ATOM 4250 N N . GLU B 1 118 ? 14.172 -43.312 -8.719 1 98.56 118 GLU B N 1
ATOM 4251 C CA . GLU B 1 118 ? 14.227 -42.125 -7.871 1 98.56 118 GLU B CA 1
ATOM 4252 C C . GLU B 1 118 ? 12.867 -41.844 -7.258 1 98.56 118 GLU B C 1
ATOM 4254 O O . GLU B 1 118 ? 12.781 -41.438 -6.09 1 98.56 118 GLU B O 1
ATOM 4259 N N . VAL B 1 119 ? 11.805 -42 -8.016 1 98.81 119 VAL B N 1
ATOM 4260 C CA . VAL B 1 119 ? 10.461 -41.75 -7.5 1 98.81 119 VAL B CA 1
ATOM 4261 C C . VAL B 1 119 ? 10.156 -42.719 -6.363 1 98.81 119 VAL B C 1
ATOM 4263 O O . VAL B 1 119 ? 9.586 -42.344 -5.344 1 98.81 119 VAL B O 1
ATOM 4266 N N . THR B 1 120 ? 10.539 -43.969 -6.547 1 98.69 120 THR B N 1
ATOM 4267 C CA . THR B 1 120 ? 10.344 -44.938 -5.488 1 98.69 120 THR B CA 1
ATOM 4268 C C . THR B 1 120 ? 11.117 -44.531 -4.23 1 98.69 120 THR B C 1
ATOM 4270 O O . THR B 1 120 ? 10.594 -44.656 -3.119 1 98.69 120 THR B O 1
ATOM 4273 N N . LYS B 1 121 ? 12.258 -44.156 -4.414 1 98.5 121 LYS B N 1
ATOM 4274 C CA . LYS B 1 121 ? 13.078 -43.719 -3.287 1 98.5 121 LYS B CA 1
ATOM 4275 C C . LYS B 1 121 ? 12.438 -42.531 -2.559 1 98.5 121 LYS B C 1
ATOM 4277 O O . LYS B 1 121 ? 12.438 -42.5 -1.326 1 98.5 121 LYS B O 1
ATOM 4282 N N . LEU B 1 122 ? 11.875 -41.594 -3.303 1 98.44 122 LEU B N 1
ATOM 4283 C CA . LEU B 1 122 ? 11.352 -40.344 -2.756 1 98.44 122 LEU B CA 1
ATOM 4284 C C . LEU B 1 122 ? 9.984 -40.562 -2.115 1 98.44 122 LEU B C 1
ATOM 4286 O O . LEU B 1 122 ? 9.609 -39.844 -1.188 1 98.44 122 LEU B O 1
ATOM 4290 N N . THR B 1 123 ? 9.25 -41.562 -2.609 1 98.12 123 THR B N 1
ATOM 4291 C CA . THR B 1 123 ? 7.844 -41.656 -2.223 1 98.12 123 THR B CA 1
ATOM 4292 C C . THR B 1 123 ? 7.562 -42.969 -1.501 1 98.12 123 THR B C 1
ATOM 4294 O O . THR B 1 123 ? 6.543 -43.094 -0.818 1 98.12 123 THR B O 1
ATOM 4297 N N . GLY B 1 124 ? 8.359 -43.969 -1.709 1 97.56 124 GLY B N 1
ATOM 4298 C CA . GLY B 1 124 ? 8.109 -45.312 -1.193 1 97.56 124 GLY B CA 1
ATOM 4299 C C . GLY B 1 124 ? 7.125 -46.094 -2.031 1 97.56 124 GLY B C 1
ATOM 4300 O O . GLY B 1 124 ? 6.809 -47.25 -1.714 1 97.56 124 GLY B O 1
ATOM 4301 N N . VAL B 1 125 ? 6.648 -45.5 -3.094 1 97.5 125 VAL B N 1
ATOM 4302 C CA . VAL B 1 125 ? 5.684 -46.188 -3.955 1 97.5 125 VAL B CA 1
ATOM 4303 C C . VAL B 1 125 ? 6.41 -47.156 -4.879 1 97.5 125 VAL B C 1
ATOM 4305 O O . VAL B 1 125 ? 7.32 -46.781 -5.609 1 97.5 125 VAL B O 1
ATOM 4308 N N . GLU B 1 126 ? 5.91 -48.406 -4.824 1 96 126 GLU B N 1
ATOM 4309 C CA . GLU B 1 126 ? 6.461 -49.406 -5.73 1 96 126 GLU B CA 1
ATOM 4310 C C . GLU B 1 126 ? 5.82 -49.312 -7.113 1 96 126 GLU B C 1
ATOM 4312 O O . GLU B 1 126 ? 4.613 -49.094 -7.227 1 96 126 GLU B O 1
ATOM 4317 N N . ASN B 1 127 ? 6.605 -49.5 -8.133 1 95.75 127 ASN B N 1
ATOM 4318 C CA . ASN B 1 127 ? 6.168 -49.344 -9.516 1 95.75 127 ASN B CA 1
ATOM 4319 C C . ASN B 1 127 ? 5.414 -48.031 -9.727 1 95.75 127 ASN B C 1
ATOM 4321 O O . ASN B 1 127 ? 4.277 -48.031 -10.203 1 95.75 127 ASN B O 1
ATOM 4325 N N . PRO B 1 128 ? 6.098 -46.969 -9.375 1 98.19 128 PRO B N 1
ATOM 4326 C CA . PRO B 1 128 ? 5.434 -45.656 -9.391 1 98.19 128 PRO B CA 1
ATOM 4327 C C . PRO B 1 128 ? 5.012 -45.219 -10.789 1 98.19 128 PRO B C 1
ATOM 4329 O O . PRO B 1 128 ? 5.641 -45.625 -11.781 1 98.19 128 PRO B O 1
ATOM 4332 N N . LYS B 1 129 ? 3.951 -44.5 -10.797 1 98.5 129 LYS B N 1
ATOM 4333 C CA . LYS B 1 129 ? 3.537 -43.844 -12.039 1 98.5 129 LYS B CA 1
ATOM 4334 C C . LYS B 1 129 ? 4.469 -42.688 -12.398 1 98.5 129 LYS B C 1
ATOM 4336 O O . LYS B 1 129 ? 4.73 -41.812 -11.57 1 98.5 129 LYS B O 1
ATOM 4341 N N . VAL B 1 130 ? 5.074 -42.688 -13.617 1 98.81 130 VAL B N 1
ATOM 4342 C CA . VAL B 1 130 ? 5.938 -41.625 -14.125 1 98.81 130 VAL B CA 1
ATOM 4343 C C . VAL B 1 130 ? 5.617 -41.375 -15.602 1 98.81 130 VAL B C 1
ATOM 4345 O O . VAL B 1 130 ? 4.77 -42.031 -16.188 1 98.81 130 VAL B O 1
ATOM 4348 N N . ILE B 1 131 ? 6.199 -40.312 -16.125 1 98.81 131 ILE B N 1
ATOM 4349 C CA . ILE B 1 131 ? 6.121 -40.094 -17.562 1 98.81 131 ILE B CA 1
ATOM 4350 C C . ILE B 1 131 ? 6.969 -41.156 -18.281 1 98.81 131 ILE B C 1
ATOM 4352 O O . ILE B 1 131 ? 8.172 -41.25 -18.047 1 98.81 131 ILE B O 1
ATOM 4356 N N . GLU B 1 132 ? 6.332 -41.906 -19.141 1 98.12 132 GLU B N 1
ATOM 4357 C CA . GLU B 1 132 ? 7.023 -42.969 -19.844 1 98.12 132 GLU B CA 1
ATOM 4358 C C . GLU B 1 132 ? 7.012 -42.75 -21.344 1 98.12 132 GLU B C 1
ATOM 4360 O O . GLU B 1 132 ? 7.008 -43.719 -22.125 1 98.12 132 GLU B O 1
ATOM 4365 N N . SER B 1 133 ? 6.996 -41.531 -21.734 1 98.06 133 SER B N 1
ATOM 4366 C CA . SER B 1 133 ? 6.93 -41.156 -23.141 1 98.06 133 SER B CA 1
ATOM 4367 C C . SER B 1 133 ? 8.188 -41.594 -23.891 1 98.06 133 SER B C 1
ATOM 4369 O O . SER B 1 133 ? 9.25 -41.75 -23.281 1 98.06 133 SER B O 1
ATOM 4371 N N . GLY B 1 134 ? 8 -41.781 -25.203 1 97.5 134 GLY B N 1
ATOM 4372 C CA . GLY B 1 134 ? 9.102 -42.062 -26.109 1 97.5 134 GLY B CA 1
ATOM 4373 C C . GLY B 1 134 ? 9.258 -41 -27.188 1 97.5 134 GLY B C 1
ATOM 4374 O O . GLY B 1 134 ? 8.625 -39.938 -27.141 1 97.5 134 GLY B O 1
ATOM 4375 N N . PRO B 1 135 ? 10.062 -41.281 -28.156 1 97.69 135 PRO B N 1
ATOM 4376 C CA . PRO B 1 135 ? 10.477 -40.281 -29.141 1 97.69 135 PRO B CA 1
ATOM 4377 C C . PRO B 1 135 ? 9.328 -39.812 -30.016 1 97.69 135 PRO B C 1
ATOM 4379 O O . PRO B 1 135 ? 9.453 -38.781 -30.719 1 97.69 135 PRO B O 1
ATOM 4382 N N . GLU B 1 136 ? 8.203 -40.5 -30.016 1 97.62 136 GLU B N 1
ATOM 4383 C CA . GLU B 1 136 ? 7.086 -40.094 -30.875 1 97.62 136 GLU B CA 1
ATOM 4384 C C . GLU B 1 136 ? 5.969 -39.469 -30.062 1 97.62 136 GLU B C 1
ATOM 4386 O O . GLU B 1 136 ? 4.992 -38.969 -30.625 1 97.62 136 GLU B O 1
ATOM 4391 N N . ASP B 1 137 ? 6.133 -39.438 -28.75 1 98.31 137 ASP B N 1
ATOM 4392 C CA . ASP B 1 137 ? 5.082 -39 -27.844 1 98.31 137 ASP B CA 1
ATOM 4393 C C . ASP B 1 137 ? 5.238 -37.5 -27.531 1 98.31 137 ASP B C 1
ATOM 4395 O O . ASP B 1 137 ? 6.316 -36.938 -27.703 1 98.31 137 ASP B O 1
ATOM 4399 N N . THR B 1 138 ? 4.117 -36.875 -27.125 1 98.56 138 THR B N 1
ATOM 4400 C CA . THR B 1 138 ? 4.137 -35.531 -26.625 1 98.56 138 THR B CA 1
ATOM 4401 C C . THR B 1 138 ? 3.914 -35.469 -25.109 1 98.56 138 THR B C 1
ATOM 4403 O O . THR B 1 138 ? 3.287 -36.375 -24.562 1 98.56 138 THR B O 1
ATOM 4406 N N . ILE B 1 139 ? 4.523 -34.5 -24.469 1 98.81 139 ILE B N 1
ATOM 4407 C CA . ILE B 1 139 ? 4.359 -34.312 -23.031 1 98.81 139 ILE B CA 1
ATOM 4408 C C . ILE B 1 139 ? 3.836 -32.906 -22.781 1 98.81 139 ILE B C 1
ATOM 4410 O O . ILE B 1 139 ? 4.355 -31.922 -23.328 1 98.81 139 ILE B O 1
ATOM 4414 N N . PHE B 1 140 ? 2.807 -32.781 -21.969 1 98.88 140 PHE B N 1
ATOM 4415 C CA . PHE B 1 140 ? 2.289 -31.531 -21.453 1 98.88 140 PHE B CA 1
ATOM 4416 C C . PHE B 1 140 ? 2.514 -31.422 -19.953 1 98.88 140 PHE B C 1
ATOM 4418 O O . PHE B 1 140 ? 2.059 -32.281 -19.188 1 98.88 140 PHE B O 1
ATOM 4425 N N . VAL B 1 141 ? 3.223 -30.406 -19.562 1 98.94 141 VAL B N 1
ATOM 4426 C CA . VAL B 1 141 ? 3.463 -30.172 -18.141 1 98.94 141 VAL B CA 1
ATOM 4427 C C . VAL B 1 141 ? 2.711 -28.922 -17.703 1 98.94 141 VAL B C 1
ATOM 4429 O O . VAL B 1 141 ? 2.889 -27.844 -18.266 1 98.94 141 VAL B O 1
ATOM 4432 N N . TYR B 1 142 ? 1.903 -29.078 -16.688 1 98.88 142 TYR B N 1
ATOM 4433 C CA . TYR B 1 142 ? 1.143 -27.969 -16.109 1 98.88 142 TYR B CA 1
ATOM 4434 C C . TYR B 1 142 ? 1.5 -27.766 -14.648 1 98.88 142 TYR B C 1
ATOM 4436 O O . TYR B 1 142 ? 1.176 -28.609 -13.805 1 98.88 142 TYR B O 1
ATOM 4444 N N . TYR B 1 143 ? 2.141 -26.625 -14.375 1 98.69 143 TYR B N 1
ATOM 4445 C CA . TYR B 1 143 ? 2.672 -26.328 -13.047 1 98.69 143 TYR B CA 1
ATOM 4446 C C . TYR B 1 143 ? 2.086 -25.016 -12.508 1 98.69 143 TYR B C 1
ATOM 4448 O O . TYR B 1 143 ? 1.976 -24.031 -13.242 1 98.69 143 TYR B O 1
ATOM 4456 N N . MET B 1 144 ? 1.711 -25.094 -11.203 1 98.5 144 MET B N 1
ATOM 4457 C CA . MET B 1 144 ? 1.345 -23.828 -10.555 1 98.5 144 MET B CA 1
ATOM 4458 C C . MET B 1 144 ? 1.82 -23.812 -9.109 1 98.5 144 MET B C 1
ATOM 4460 O O . MET B 1 144 ? 1.582 -24.75 -8.352 1 98.5 144 MET B O 1
ATOM 4464 N N . ASP B 1 145 ? 2.521 -22.781 -8.75 1 97.81 145 ASP B N 1
ATOM 4465 C CA . ASP B 1 145 ? 2.926 -22.5 -7.375 1 97.81 145 ASP B CA 1
ATOM 4466 C C . ASP B 1 145 ? 3.629 -21.141 -7.277 1 97.81 145 ASP B C 1
ATOM 4468 O O . ASP B 1 145 ? 3.51 -20.312 -8.18 1 97.81 145 ASP B O 1
ATOM 4472 N N . HIS B 1 146 ? 4.227 -20.922 -6.113 1 96.88 146 HIS B N 1
ATOM 4473 C CA . HIS B 1 146 ? 4.996 -19.703 -5.898 1 96.88 146 HIS B CA 1
ATOM 4474 C C . HIS B 1 146 ? 6.309 -19.734 -6.676 1 96.88 146 HIS B C 1
ATOM 4476 O O . HIS B 1 146 ? 6.848 -20.812 -6.945 1 96.88 146 HIS B O 1
ATOM 4482 N N . GLY B 1 147 ? 6.688 -18.531 -7.012 1 97.44 147 GLY B N 1
ATOM 4483 C CA . GLY B 1 147 ? 7.957 -18.422 -7.707 1 97.44 147 GLY B CA 1
ATOM 4484 C C . GLY B 1 147 ? 8.68 -17.109 -7.418 1 97.44 147 GLY B C 1
ATOM 4485 O O . GLY B 1 147 ? 8.086 -16.172 -6.906 1 97.44 147 GLY B O 1
ATOM 4486 N N . ALA B 1 148 ? 9.922 -17.172 -7.648 1 97.62 148 ALA B N 1
ATOM 4487 C CA . ALA B 1 148 ? 10.836 -16.031 -7.613 1 97.62 148 ALA B CA 1
ATOM 4488 C C . ALA B 1 148 ? 11.797 -16.062 -8.797 1 97.62 148 ALA B C 1
ATOM 4490 O O . ALA B 1 148 ? 11.664 -16.906 -9.688 1 97.62 148 ALA B O 1
ATOM 4491 N N . ILE B 1 149 ? 12.656 -15.094 -8.844 1 97.88 149 ILE B N 1
ATOM 4492 C CA . ILE B 1 149 ? 13.57 -15.016 -9.984 1 97.88 149 ILE B CA 1
ATOM 4493 C C . ILE B 1 149 ? 14.602 -16.141 -9.906 1 97.88 149 ILE B C 1
ATOM 4495 O O . ILE B 1 149 ? 15.414 -16.188 -8.984 1 97.88 149 ILE B O 1
ATOM 4499 N N . GLY B 1 150 ? 14.484 -17.031 -10.805 1 98.06 150 GLY B N 1
ATOM 4500 C CA . GLY B 1 150 ? 15.477 -18.094 -10.945 1 98.06 150 GLY B CA 1
ATOM 4501 C C . GLY B 1 150 ? 15.07 -19.391 -10.258 1 98.06 150 GLY B C 1
ATOM 4502 O O . GLY B 1 150 ? 15.805 -20.375 -10.312 1 98.06 150 GLY B O 1
ATOM 4503 N N . PHE B 1 151 ? 13.93 -19.359 -9.555 1 98.19 151 PHE B N 1
ATOM 4504 C CA . PHE B 1 151 ? 13.461 -20.609 -8.953 1 98.19 151 PHE B CA 1
ATOM 4505 C C . PHE B 1 151 ? 11.977 -20.531 -8.633 1 98.19 151 PHE B C 1
ATOM 4507 O O . PHE B 1 151 ? 11.391 -19.438 -8.641 1 98.19 151 PHE B O 1
ATOM 4514 N N . CYS B 1 152 ? 11.359 -21.688 -8.414 1 98.06 152 CYS B N 1
ATOM 4515 C CA . CYS B 1 152 ? 9.977 -21.797 -7.969 1 98.06 152 CYS B CA 1
ATOM 4516 C C . CYS B 1 152 ? 9.844 -22.812 -6.852 1 98.06 152 CYS B C 1
ATOM 4518 O O . CYS B 1 152 ? 10.734 -23.641 -6.645 1 98.06 152 CYS B O 1
ATOM 4520 N N . GLU B 1 153 ? 8.797 -22.719 -6.129 1 97.44 153 GLU B N 1
ATOM 4521 C CA . GLU B 1 153 ? 8.523 -23.672 -5.051 1 97.44 153 GLU B CA 1
ATOM 4522 C C . GLU B 1 153 ? 7.77 -24.891 -5.57 1 97.44 153 GLU B C 1
ATOM 4524 O O . GLU B 1 153 ? 6.98 -24.781 -6.512 1 97.44 153 GLU B O 1
ATOM 4529 N N . VAL B 1 154 ? 8.086 -26.031 -4.961 1 98.44 154 VAL B N 1
ATOM 4530 C CA . VAL B 1 154 ? 7.371 -27.297 -5.18 1 98.44 154 VAL B CA 1
ATOM 4531 C C . VAL B 1 154 ? 7.293 -28.078 -3.873 1 98.44 154 VAL B C 1
ATOM 4533 O O . VAL B 1 154 ? 8.195 -28.859 -3.557 1 98.44 154 VAL B O 1
ATOM 4536 N N . GLY B 1 155 ? 6.211 -27.891 -3.23 1 97.31 155 GLY B N 1
ATOM 4537 C CA . GLY B 1 155 ? 6.074 -28.562 -1.951 1 97.31 155 GLY B CA 1
ATOM 4538 C C . GLY B 1 155 ? 7.16 -28.188 -0.959 1 97.31 155 GLY B C 1
ATOM 4539 O O . GLY B 1 155 ? 7.289 -27.016 -0.592 1 97.31 155 GLY B O 1
ATOM 4540 N N . LYS B 1 156 ? 7.988 -29.125 -0.643 1 96.44 156 LYS B N 1
ATOM 4541 C CA . LYS B 1 156 ? 8.922 -28.938 0.465 1 96.44 156 LYS B CA 1
ATOM 4542 C C . LYS B 1 156 ? 10.281 -28.469 -0.037 1 96.44 156 LYS B C 1
ATOM 4544 O O . LYS B 1 156 ? 11.211 -28.297 0.751 1 96.44 156 LYS B O 1
ATOM 4549 N N . SER B 1 157 ? 10.414 -28.266 -1.354 1 97.44 157 SER B N 1
ATOM 4550 C CA . SER B 1 157 ? 11.711 -27.844 -1.863 1 97.44 157 SER B CA 1
ATOM 4551 C C . SER B 1 157 ? 11.555 -26.906 -3.053 1 97.44 157 SER B C 1
ATOM 4553 O O . SER B 1 157 ? 10.438 -26.562 -3.447 1 97.44 157 SER B O 1
ATOM 4555 N N . GLU B 1 158 ? 12.719 -26.375 -3.543 1 97.56 158 GLU B N 1
ATOM 4556 C CA . GLU B 1 158 ? 12.734 -25.406 -4.637 1 97.56 158 GLU B CA 1
ATOM 4557 C C . GLU B 1 158 ? 13.234 -26.047 -5.93 1 97.56 158 GLU B C 1
ATOM 4559 O O . GLU B 1 158 ? 14.156 -26.859 -5.906 1 97.56 158 GLU B O 1
ATOM 4564 N N . LEU B 1 159 ? 12.602 -25.672 -6.973 1 98.69 159 LEU B N 1
ATOM 4565 C CA . LEU B 1 159 ? 13.102 -26.016 -8.297 1 98.69 159 LEU B CA 1
ATOM 4566 C C . LEU B 1 159 ? 13.859 -24.844 -8.914 1 98.69 159 LEU B C 1
ATOM 4568 O O . LEU B 1 159 ? 13.281 -23.781 -9.156 1 98.69 159 LEU B O 1
ATOM 4572 N N . TYR B 1 160 ? 15.094 -25.047 -9.172 1 98.62 160 TYR B N 1
ATOM 4573 C CA . TYR B 1 160 ? 15.93 -24.016 -9.773 1 98.62 160 TYR B CA 1
ATOM 4574 C C . TYR B 1 160 ? 15.945 -24.156 -11.289 1 98.62 160 TYR B C 1
ATOM 4576 O O . TYR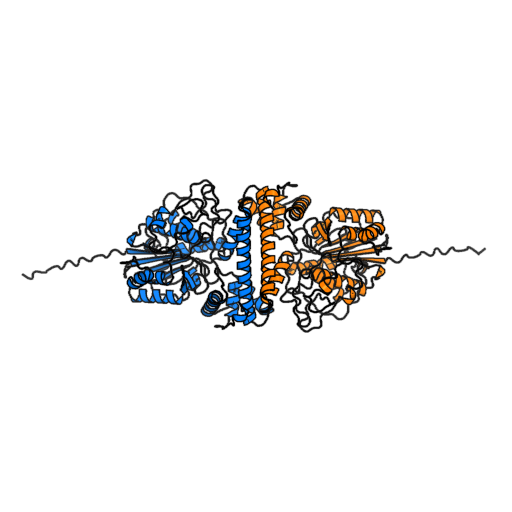 B 1 160 ? 15.836 -25.25 -11.828 1 98.62 160 TYR B O 1
ATOM 4584 N N . GLU B 1 161 ? 16.141 -23.031 -12.008 1 98.75 161 GLU B N 1
ATOM 4585 C CA . GLU B 1 161 ? 16.203 -23.016 -13.461 1 98.75 161 GLU B CA 1
ATOM 4586 C C . GLU B 1 161 ? 17.219 -24.031 -13.984 1 98.75 161 GLU B C 1
ATOM 4588 O O . GLU B 1 161 ? 16.938 -24.766 -14.922 1 98.75 161 GLU B O 1
ATOM 4593 N N . ASP B 1 162 ? 18.359 -24.062 -13.336 1 98.19 162 ASP B N 1
ATOM 4594 C CA . ASP B 1 162 ? 19.453 -24.906 -13.812 1 98.19 162 ASP B CA 1
ATOM 4595 C C . ASP B 1 162 ? 19.062 -26.391 -13.742 1 98.19 162 ASP B C 1
ATOM 4597 O O . ASP B 1 162 ? 19.438 -27.172 -14.609 1 98.19 162 ASP B O 1
ATOM 4601 N N . VAL B 1 163 ? 18.375 -26.719 -12.719 1 98.69 163 VAL B N 1
ATOM 4602 C CA . VAL B 1 163 ? 17.953 -28.094 -12.555 1 98.69 163 VAL B CA 1
ATOM 4603 C C . VAL B 1 163 ? 16.906 -28.453 -13.625 1 98.69 163 VAL B C 1
ATOM 4605 O O . VAL B 1 163 ? 16.953 -29.531 -14.211 1 98.69 163 VAL B O 1
ATOM 4608 N N . LEU B 1 164 ? 16 -27.578 -13.898 1 98.88 164 LEU B N 1
ATOM 4609 C CA . LEU B 1 164 ? 15 -27.781 -14.945 1 98.88 164 LEU B CA 1
ATOM 4610 C C . LEU B 1 164 ? 15.656 -27.938 -16.312 1 98.88 164 LEU B C 1
ATOM 4612 O O . LEU B 1 164 ? 15.32 -28.844 -17.062 1 98.88 164 LEU B O 1
ATOM 4616 N N . MET B 1 165 ? 16.641 -27.094 -16.594 1 98.69 165 MET B N 1
ATOM 4617 C CA . MET B 1 165 ? 17.328 -27.141 -17.875 1 98.69 165 MET B CA 1
ATOM 4618 C C . MET B 1 165 ? 18.109 -28.453 -18.031 1 98.69 165 MET B C 1
ATOM 4620 O O . MET B 1 165 ? 18.094 -29.078 -19.078 1 98.69 165 MET B O 1
ATOM 4624 N N . LYS B 1 166 ? 18.734 -28.797 -16.969 1 98.56 166 LYS B N 1
ATOM 4625 C CA . LYS B 1 166 ? 19.484 -30.047 -16.984 1 98.56 166 LYS B CA 1
ATOM 4626 C C . LYS B 1 166 ? 18.578 -31.25 -17.234 1 98.56 166 LYS B C 1
ATOM 4628 O O . LYS B 1 166 ? 18.922 -32.156 -17.969 1 98.56 166 LYS B O 1
ATOM 4633 N N . THR B 1 167 ? 17.469 -31.234 -16.594 1 98.81 167 THR B N 1
ATOM 4634 C CA . THR B 1 167 ? 16.5 -32.312 -16.781 1 98.81 167 THR B CA 1
ATOM 4635 C C . THR B 1 167 ? 16.016 -32.375 -18.219 1 98.81 167 THR B C 1
ATOM 4637 O O . THR B 1 167 ? 15.961 -33.438 -18.828 1 98.81 167 THR B O 1
ATOM 4640 N N . ILE B 1 168 ? 15.695 -31.234 -18.812 1 98.69 168 ILE B N 1
ATOM 4641 C CA . ILE B 1 168 ? 15.227 -31.141 -20.203 1 98.69 168 ILE B CA 1
ATOM 4642 C C . ILE B 1 168 ? 16.312 -31.641 -21.141 1 98.69 168 ILE B C 1
ATOM 4644 O O . ILE B 1 168 ? 16.031 -32.406 -22.062 1 98.69 168 ILE B O 1
ATOM 4648 N N . ASP B 1 169 ? 17.531 -31.234 -20.859 1 98.5 169 ASP B N 1
ATOM 4649 C CA . ASP B 1 169 ? 18.656 -31.656 -21.688 1 98.5 169 ASP B CA 1
ATOM 4650 C C . ASP B 1 169 ? 18.812 -33.156 -21.672 1 98.5 169 ASP B C 1
ATOM 4652 O O . ASP B 1 169 ? 19 -33.781 -22.719 1 98.5 169 ASP B O 1
ATOM 4656 N N . LYS B 1 170 ? 18.75 -33.656 -20.516 1 98.38 170 LYS B N 1
ATOM 4657 C CA . LYS B 1 170 ? 18.891 -35.125 -20.375 1 98.38 170 LYS B CA 1
ATOM 4658 C C . LYS B 1 170 ? 17.781 -35.844 -21.109 1 98.38 170 LYS B C 1
ATOM 4660 O O . LYS B 1 170 ? 18.031 -36.844 -21.797 1 98.38 170 LYS B O 1
ATOM 4665 N N . MET B 1 171 ? 16.562 -35.438 -21 1 98.81 171 MET B N 1
ATOM 4666 C CA . MET B 1 171 ? 15.43 -36.062 -21.672 1 98.81 171 MET B CA 1
ATOM 4667 C C . MET B 1 171 ? 15.562 -35.969 -23.188 1 98.81 171 MET B C 1
ATOM 4669 O O . MET B 1 171 ? 15.227 -36.906 -23.906 1 98.81 171 MET B O 1
ATOM 4673 N N . PHE B 1 172 ? 16 -34.812 -23.625 1 98.56 172 PHE B N 1
ATOM 4674 C CA . PHE B 1 172 ? 16.203 -34.594 -25.062 1 98.56 172 PHE B CA 1
ATOM 4675 C C . PHE B 1 172 ? 17.234 -35.562 -25.609 1 98.56 172 PHE B C 1
ATOM 4677 O O . PHE B 1 172 ? 17.016 -36.188 -26.641 1 98.56 172 PHE B O 1
ATOM 4684 N N . GLU B 1 173 ? 18.344 -35.688 -24.906 1 98.12 173 GLU B N 1
ATOM 4685 C CA . GLU B 1 173 ? 19.438 -36.562 -25.312 1 98.12 173 GLU B CA 1
ATOM 4686 C C . GLU B 1 173 ? 18.984 -38.031 -25.328 1 98.12 173 GLU B C 1
ATOM 4688 O O . GLU B 1 173 ? 19.453 -38.812 -26.156 1 98.12 173 GLU B O 1
ATOM 4693 N N . ASN B 1 174 ? 18.078 -38.312 -24.484 1 98.38 174 ASN B N 1
ATOM 4694 C CA . ASN B 1 174 ? 17.609 -39.688 -24.359 1 98.38 174 ASN B CA 1
ATOM 4695 C C . ASN B 1 174 ? 16.391 -39.969 -25.25 1 98.38 174 ASN B C 1
ATOM 4697 O O . ASN B 1 174 ? 15.789 -41.031 -25.172 1 98.38 174 ASN B O 1
ATOM 4701 N N . HIS B 1 175 ? 15.945 -39 -26.062 1 98.12 175 HIS B N 1
ATOM 4702 C CA . HIS B 1 175 ? 14.844 -39.125 -27.016 1 98.12 175 HIS B CA 1
ATOM 4703 C C . HIS B 1 175 ? 13.562 -39.562 -26.312 1 98.12 175 HIS B C 1
ATOM 4705 O O . HIS B 1 175 ? 12.906 -40.5 -26.734 1 98.12 175 HIS B O 1
ATOM 4711 N N . GLN B 1 176 ? 13.25 -38.812 -25.266 1 98.62 176 GLN B N 1
ATOM 4712 C CA . GLN B 1 176 ? 12.141 -39.219 -24.406 1 98.62 176 GLN B CA 1
ATOM 4713 C C . GLN B 1 176 ? 10.844 -38.531 -24.812 1 98.62 176 GLN B C 1
ATOM 4715 O O . GLN B 1 176 ? 9.82 -38.688 -24.141 1 98.62 176 GLN B O 1
ATOM 4720 N N . TYR B 1 177 ? 10.891 -37.781 -25.828 1 98.56 177 TYR B N 1
ATOM 4721 C CA . TYR B 1 177 ? 9.695 -37.125 -26.344 1 98.56 177 TYR B CA 1
ATOM 4722 C C . TYR B 1 177 ? 9.898 -36.656 -27.781 1 98.56 177 TYR B C 1
ATOM 4724 O O . TYR B 1 177 ? 11.031 -36.438 -28.203 1 98.56 177 TYR B O 1
ATOM 4732 N N . LYS B 1 178 ? 8.766 -36.531 -28.438 1 98.38 178 LYS B N 1
ATOM 4733 C CA . LYS B 1 178 ? 8.766 -35.812 -29.703 1 98.38 178 LYS B CA 1
ATOM 4734 C C . LYS B 1 178 ? 8.758 -34.312 -29.453 1 98.38 178 LYS B C 1
ATOM 4736 O O . LYS B 1 178 ? 9.539 -33.562 -30.062 1 98.38 178 LYS B O 1
ATOM 4741 N N . GLN B 1 179 ? 7.863 -33.906 -28.562 1 98.62 179 GLN B N 1
ATOM 4742 C CA . GLN B 1 179 ? 7.719 -32.5 -28.156 1 98.62 179 GLN B CA 1
ATOM 4743 C C . GLN B 1 179 ? 7.32 -32.406 -26.688 1 98.62 179 GLN B C 1
ATOM 4745 O O . GLN B 1 179 ? 6.547 -33.219 -26.188 1 98.62 179 GLN B O 1
ATOM 4750 N N . LEU B 1 180 ? 7.867 -31.406 -26.016 1 98.81 180 LEU B N 1
ATOM 4751 C CA . LEU B 1 180 ? 7.605 -31.109 -24.609 1 98.81 180 LEU B CA 1
ATOM 4752 C C . LEU B 1 180 ? 7.094 -29.688 -24.422 1 98.81 180 LEU B C 1
ATOM 4754 O O . LEU B 1 180 ? 7.777 -28.734 -24.797 1 98.81 180 LEU B O 1
ATOM 4758 N N . VAL B 1 181 ? 5.898 -29.578 -23.859 1 98.88 181 VAL B N 1
ATOM 4759 C CA . VAL B 1 181 ? 5.262 -28.266 -23.703 1 98.88 181 VAL B CA 1
ATOM 4760 C C . VAL B 1 181 ? 5 -27.984 -22.234 1 98.88 181 VAL B C 1
ATOM 4762 O O . VAL B 1 181 ? 4.457 -28.828 -21.516 1 98.88 181 VAL B O 1
ATOM 4765 N N . PHE B 1 182 ? 5.352 -26.75 -21.812 1 98.88 182 PHE B N 1
ATOM 4766 C CA . PHE B 1 182 ? 5.105 -26.312 -20.453 1 98.88 182 PHE B CA 1
ATOM 4767 C C . PHE B 1 182 ? 4.07 -25.188 -20.422 1 98.88 182 PHE B C 1
ATOM 4769 O O . PHE B 1 182 ? 4.18 -24.219 -21.172 1 98.88 182 PHE B O 1
ATOM 4776 N N . TYR B 1 183 ? 3.061 -25.297 -19.625 1 98.69 183 TYR B N 1
ATOM 4777 C CA . TYR B 1 183 ? 2.291 -24.203 -19.062 1 98.69 183 TYR B CA 1
ATOM 4778 C C . TYR B 1 183 ? 2.641 -23.984 -17.594 1 98.69 183 TYR B C 1
ATOM 4780 O O . TYR B 1 183 ? 2.328 -24.812 -16.75 1 98.69 183 TYR B O 1
ATOM 4788 N N . PHE B 1 184 ? 3.293 -22.875 -17.328 1 98.62 184 PHE B N 1
ATOM 4789 C CA . PHE B 1 184 ? 4.008 -22.672 -16.078 1 98.62 184 PHE B CA 1
ATOM 4790 C C . PHE B 1 184 ? 3.531 -21.391 -15.391 1 98.62 184 PHE B C 1
ATOM 4792 O O . PHE B 1 184 ? 3.889 -20.297 -15.797 1 98.62 184 PHE B O 1
ATOM 4799 N N . GLU B 1 185 ? 2.775 -21.625 -14.25 1 98.12 185 GLU B N 1
ATOM 4800 C CA . GLU B 1 185 ? 2.166 -20.484 -13.562 1 98.12 185 GLU B CA 1
ATOM 4801 C C . GLU B 1 185 ? 2.84 -20.219 -12.219 1 98.12 185 GLU B C 1
ATOM 4803 O O . GLU B 1 185 ? 2.77 -21.047 -11.312 1 98.12 185 GLU B O 1
ATOM 4808 N N . ALA B 1 186 ? 3.504 -19.156 -12.086 1 97.94 186 ALA B N 1
ATOM 4809 C CA . ALA B 1 186 ? 4.113 -18.641 -10.859 1 97.94 186 ALA B CA 1
ATOM 4810 C C . ALA B 1 186 ? 4.52 -17.172 -11.023 1 97.94 186 ALA B C 1
ATOM 4812 O O . ALA B 1 186 ? 4.648 -16.688 -12.148 1 97.94 186 ALA B O 1
ATOM 4813 N N . CYS B 1 187 ? 4.629 -16.531 -9.922 1 97.56 187 CYS B N 1
ATOM 4814 C CA . CYS B 1 187 ? 5.328 -15.25 -9.984 1 97.56 187 CYS B CA 1
ATOM 4815 C C . CYS B 1 187 ? 6.723 -15.422 -10.578 1 97.56 187 CYS B C 1
ATOM 4817 O O . CYS B 1 187 ? 7.441 -16.359 -10.227 1 97.56 187 CYS B O 1
ATOM 4819 N N . HIS B 1 188 ? 7.094 -14.547 -11.594 1 97.81 188 HIS B N 1
ATOM 4820 C CA . HIS B 1 188 ? 8.43 -14.492 -12.18 1 97.81 188 HIS B CA 1
ATOM 4821 C C . HIS B 1 188 ? 8.766 -15.781 -12.914 1 97.81 188 HIS B C 1
ATOM 4823 O O . HIS B 1 188 ? 9.93 -16.172 -13 1 97.81 188 HIS B O 1
ATOM 4829 N N . SER B 1 189 ? 7.77 -16.484 -13.375 1 98.12 189 SER B N 1
ATOM 4830 C CA . SER B 1 189 ? 7.957 -17.812 -13.945 1 98.12 189 SER B CA 1
ATOM 4831 C C . SER B 1 189 ? 8.773 -17.766 -15.227 1 98.12 189 SER B C 1
ATOM 4833 O O . SER B 1 189 ? 9.422 -18.75 -15.602 1 98.12 189 SER B O 1
ATOM 4835 N N . GLY B 1 190 ? 8.781 -16.609 -15.93 1 98.56 190 GLY B N 1
ATOM 4836 C CA . GLY B 1 190 ? 9.641 -16.484 -17.109 1 98.56 190 GLY B CA 1
ATOM 4837 C C . GLY B 1 190 ? 11.102 -16.75 -16.797 1 98.56 190 GLY B C 1
ATOM 4838 O O . GLY B 1 190 ? 11.844 -17.219 -17.672 1 98.56 190 GLY B O 1
ATOM 4839 N N . SER B 1 191 ? 11.477 -16.5 -15.617 1 98.5 191 SER B N 1
ATOM 4840 C CA . SER B 1 191 ? 12.875 -16.656 -15.227 1 98.5 191 SER B CA 1
ATOM 4841 C C . SER B 1 191 ? 13.297 -18.109 -15.258 1 98.5 191 SER B C 1
ATOM 4843 O O . SER B 1 191 ? 14.492 -18.422 -15.297 1 98.5 191 SER B O 1
ATOM 4845 N N . MET B 1 192 ? 12.406 -19.031 -15.273 1 98.75 192 MET B N 1
ATOM 4846 C CA . MET B 1 192 ? 12.695 -20.469 -15.242 1 98.75 192 MET B CA 1
ATOM 4847 C C . MET B 1 192 ? 13.102 -20.969 -16.625 1 98.75 192 MET B C 1
ATOM 4849 O O . MET B 1 192 ? 13.578 -22.094 -16.766 1 98.75 192 MET B O 1
ATOM 4853 N N . PHE B 1 193 ? 12.961 -20.109 -17.656 1 98.75 193 PHE B N 1
ATOM 4854 C CA . PHE B 1 193 ? 13.164 -20.609 -19.016 1 98.75 193 PHE B CA 1
ATOM 4855 C C . PHE B 1 193 ? 14.109 -19.688 -19.781 1 98.75 193 PHE B C 1
ATOM 4857 O O . PHE B 1 193 ? 14.18 -19.766 -21.016 1 98.75 193 PHE B O 1
ATOM 4864 N N . ARG B 1 194 ? 14.781 -18.859 -19.078 1 97.25 194 ARG B N 1
ATOM 4865 C CA . ARG B 1 194 ? 15.695 -17.938 -19.75 1 97.25 194 ARG B CA 1
ATOM 4866 C C . ARG B 1 194 ? 16.812 -18.703 -20.453 1 97.25 194 ARG B C 1
ATOM 4868 O O . ARG B 1 194 ? 17.312 -18.25 -21.484 1 97.25 194 ARG B O 1
ATOM 4875 N N . LYS B 1 195 ? 17.125 -19.859 -20 1 97.44 195 LYS B N 1
ATOM 4876 C CA . LYS B 1 195 ? 18.234 -20.625 -20.531 1 97.44 195 LYS B CA 1
ATOM 4877 C C . LYS B 1 195 ? 17.75 -21.719 -21.484 1 97.44 195 LYS B C 1
ATOM 4879 O O . LYS B 1 195 ? 18.531 -22.562 -21.938 1 97.44 195 LYS B O 1
ATOM 4884 N N . LEU B 1 196 ? 16.484 -21.734 -21.734 1 98.25 196 LEU B N 1
ATOM 4885 C CA . LEU B 1 196 ? 15.953 -22.75 -22.641 1 98.25 196 LEU B CA 1
ATOM 4886 C C . LEU B 1 196 ? 16.438 -22.516 -24.062 1 98.25 196 LEU B C 1
ATOM 4888 O O . LEU B 1 196 ? 16.062 -21.516 -24.688 1 98.25 196 LEU B O 1
ATOM 4892 N N . GLU B 1 197 ? 17.188 -23.422 -24.562 1 94.75 197 GLU B N 1
ATOM 4893 C CA . GLU B 1 197 ? 17.75 -23.312 -25.891 1 94.75 197 GLU B CA 1
ATOM 4894 C C . GLU B 1 197 ? 16.75 -23.75 -26.953 1 94.75 197 GLU B C 1
ATOM 4896 O O . GLU B 1 197 ? 15.953 -24.656 -26.719 1 94.75 197 GLU B O 1
ATOM 4901 N N . LYS B 1 198 ? 16.906 -23.188 -28.109 1 95.94 198 LYS B N 1
ATOM 4902 C CA . LYS B 1 198 ? 16.125 -23.656 -29.25 1 95.94 198 LYS B CA 1
ATOM 4903 C C . LYS B 1 198 ? 16.656 -25 -29.75 1 95.94 198 LYS B C 1
ATOM 4905 O O . LYS B 1 198 ? 17.797 -25.359 -29.5 1 95.94 198 LYS B O 1
ATOM 4910 N N . GLY B 1 199 ? 15.797 -25.688 -30.375 1 96.88 199 GLY B N 1
ATOM 4911 C CA . GLY B 1 199 ? 16.203 -26.922 -31.016 1 96.88 199 GLY B CA 1
ATOM 4912 C C . GLY B 1 199 ? 16.109 -28.125 -30.094 1 96.88 199 GLY B C 1
ATOM 4913 O O . GLY B 1 199 ? 16.594 -29.219 -30.422 1 96.88 199 GLY B O 1
ATOM 4914 N N . LYS B 1 200 ? 15.508 -27.969 -29.016 1 97.94 200 LYS B N 1
ATOM 4915 C CA . LYS B 1 200 ? 15.344 -29.078 -28.078 1 97.94 200 LYS B CA 1
ATOM 4916 C C . LYS B 1 200 ? 13.93 -29.641 -28.125 1 97.94 200 LYS B C 1
ATOM 4918 O O . LYS B 1 200 ? 13.562 -30.5 -27.312 1 97.94 200 LYS B O 1
ATOM 4923 N N . ASN B 1 201 ? 13.094 -29.141 -29.031 1 98.31 201 ASN B N 1
ATOM 4924 C CA . ASN B 1 201 ? 11.695 -29.531 -29.172 1 98.31 201 ASN B CA 1
ATOM 4925 C C . ASN B 1 201 ? 10.906 -29.25 -27.891 1 98.31 201 ASN B C 1
ATOM 4927 O O . ASN B 1 201 ? 10.117 -30.094 -27.453 1 98.31 201 ASN B O 1
ATOM 4931 N N . VAL B 1 202 ? 11.203 -28.141 -27.281 1 98.88 202 VAL B N 1
ATOM 4932 C CA . VAL B 1 202 ? 10.516 -27.719 -26.062 1 98.88 202 VAL B CA 1
ATOM 4933 C C . VAL B 1 202 ? 9.883 -26.344 -26.297 1 98.88 202 VAL B C 1
ATOM 4935 O O . VAL B 1 202 ? 10.477 -25.469 -26.922 1 98.88 202 VAL B O 1
ATOM 4938 N N . TYR B 1 203 ? 8.68 -26.156 -25.828 1 98.81 203 TYR B N 1
ATOM 4939 C CA . TYR B 1 203 ? 7.941 -24.891 -25.812 1 98.81 203 TYR B CA 1
ATOM 4940 C C . TYR B 1 203 ? 7.391 -24.609 -24.406 1 98.81 203 TYR B C 1
ATOM 4942 O O . TYR B 1 203 ? 6.902 -25.531 -23.734 1 98.81 203 TYR B O 1
ATOM 4950 N N . ALA B 1 204 ? 7.535 -23.375 -23.969 1 98.81 204 ALA B N 1
ATOM 4951 C CA . ALA B 1 204 ? 6.988 -23.016 -22.672 1 98.81 204 ALA B CA 1
ATOM 4952 C C . ALA B 1 204 ? 6.168 -21.719 -22.75 1 98.81 204 ALA B C 1
ATOM 4954 O O . ALA B 1 204 ? 6.613 -20.734 -23.328 1 98.81 204 ALA B O 1
ATOM 4955 N N . MET B 1 205 ? 4.996 -21.781 -22.219 1 98.75 205 MET B N 1
ATOM 4956 C CA . MET B 1 205 ? 4.207 -20.594 -21.922 1 98.75 205 MET B CA 1
ATOM 4957 C C . MET B 1 205 ? 4.172 -20.328 -20.422 1 98.75 205 MET B C 1
ATOM 4959 O O . MET B 1 205 ? 3.762 -21.203 -19.641 1 98.75 205 MET B O 1
ATOM 4963 N N . THR B 1 206 ? 4.617 -19.156 -20.016 1 98.75 206 THR B N 1
ATOM 4964 C CA . THR B 1 206 ? 4.668 -18.812 -18.594 1 98.75 206 THR B CA 1
ATOM 4965 C C . THR B 1 206 ? 3.625 -17.75 -18.266 1 98.75 206 THR B C 1
ATOM 4967 O O . THR B 1 206 ? 3.367 -16.844 -19.062 1 98.75 206 THR B O 1
ATOM 4970 N N . GLY B 1 207 ? 3.07 -17.953 -17.078 1 98.06 207 GLY B N 1
ATOM 4971 C CA . GLY B 1 207 ? 2.033 -17.031 -16.672 1 98.06 207 GLY B CA 1
ATOM 4972 C C . GLY B 1 207 ? 2.549 -15.625 -16.438 1 98.06 207 GLY B C 1
ATOM 4973 O O . GLY B 1 207 ? 1.791 -14.656 -16.531 1 98.06 207 GLY B O 1
ATOM 4974 N N . SER B 1 208 ? 3.807 -15.492 -16.141 1 98.06 208 SER B N 1
ATOM 4975 C CA . SER B 1 208 ? 4.465 -14.203 -15.922 1 98.06 208 SER B CA 1
ATOM 4976 C C . SER B 1 208 ? 5.82 -14.156 -16.625 1 98.06 208 SER B C 1
ATOM 4978 O O . SER B 1 208 ? 6.391 -15.195 -16.953 1 98.06 208 SER B O 1
ATOM 4980 N N . ASP B 1 209 ? 6.266 -12.922 -16.922 1 97.25 209 ASP B N 1
ATOM 4981 C CA . ASP B 1 209 ? 7.656 -12.789 -17.328 1 97.25 209 ASP B CA 1
ATOM 4982 C C . ASP B 1 209 ? 8.594 -12.789 -16.125 1 97.25 209 ASP B C 1
ATOM 4984 O O . ASP B 1 209 ? 8.18 -13.125 -15.016 1 97.25 209 ASP B O 1
ATOM 4988 N N . THR B 1 210 ? 9.805 -12.562 -16.312 1 96 210 THR B N 1
ATOM 4989 C CA . THR B 1 210 ? 10.836 -12.625 -15.281 1 96 210 THR B CA 1
ATOM 4990 C C . THR B 1 210 ? 10.602 -11.555 -14.219 1 96 210 THR B C 1
ATOM 4992 O O . THR B 1 210 ? 10.883 -11.773 -13.039 1 96 210 THR B O 1
ATOM 4995 N N . GLU B 1 211 ? 10.008 -10.445 -14.562 1 91.62 211 GLU B N 1
ATOM 4996 C CA . GLU B 1 211 ? 10.031 -9.258 -13.719 1 91.62 211 GLU B CA 1
ATOM 4997 C C . GLU B 1 211 ? 8.727 -9.109 -12.938 1 91.62 211 GLU B C 1
ATOM 4999 O O . GLU B 1 211 ? 8.656 -8.336 -11.977 1 91.62 211 GLU B O 1
ATOM 5004 N N . HIS B 1 212 ? 7.727 -9.891 -13.312 1 96.06 212 HIS B N 1
ATOM 5005 C CA . HIS B 1 212 ? 6.418 -9.539 -12.773 1 96.06 212 HIS B CA 1
ATOM 5006 C C . HIS B 1 212 ? 5.785 -10.719 -12.039 1 96.06 212 HIS B C 1
ATOM 5008 O O . HIS B 1 212 ? 6.184 -11.867 -12.25 1 96.06 212 HIS B O 1
ATOM 5014 N N . SER B 1 213 ? 4.863 -10.367 -11.148 1 96.75 213 SER B N 1
ATOM 5015 C CA . SER B 1 213 ? 4.109 -11.336 -10.367 1 96.75 213 SER B CA 1
ATOM 5016 C C . SER B 1 213 ? 2.896 -11.844 -11.133 1 96.75 213 SER B C 1
ATOM 5018 O O . SER B 1 213 ? 2.426 -11.195 -12.062 1 96.75 213 SER B O 1
ATOM 5020 N N . ALA B 1 214 ? 2.463 -13 -10.688 1 97.25 214 ALA B N 1
ATOM 5021 C CA . ALA B 1 214 ? 1.196 -13.539 -11.172 1 97.25 214 ALA B CA 1
ATOM 5022 C C . ALA B 1 214 ? 0.013 -12.883 -10.477 1 97.25 214 ALA B C 1
ATOM 5024 O O . ALA B 1 214 ? 0.182 -12.219 -9.453 1 97.25 214 ALA B O 1
ATOM 5025 N N . TRP B 1 215 ? -1.153 -13.047 -11.062 1 97.56 215 TRP B N 1
ATOM 5026 C CA . TRP B 1 215 ? -2.395 -12.5 -10.516 1 97.56 215 TRP B CA 1
ATOM 5027 C C . TRP B 1 215 ? -3.436 -13.602 -10.336 1 97.56 215 TRP B C 1
ATOM 5029 O O . TRP B 1 215 ? -3.494 -14.547 -11.125 1 97.56 215 TRP B O 1
ATOM 5039 N N . MET B 1 216 ? -4.242 -13.461 -9.297 1 97.44 216 MET B N 1
ATOM 5040 C CA . MET B 1 216 ? -5.352 -14.375 -9.023 1 97.44 216 MET B CA 1
ATOM 5041 C C . MET B 1 216 ? -6.691 -13.703 -9.312 1 97.44 216 MET B C 1
ATOM 5043 O O . MET B 1 216 ? -6.758 -12.477 -9.461 1 97.44 216 MET B O 1
ATOM 5047 N N . ASN B 1 217 ? -7.684 -14.531 -9.484 1 96.44 217 ASN B N 1
ATOM 5048 C CA . ASN B 1 217 ? -9 -13.977 -9.773 1 96.44 217 ASN B CA 1
ATOM 5049 C C . ASN B 1 217 ? -10.086 -14.633 -8.922 1 96.44 217 ASN B C 1
ATOM 5051 O O . ASN B 1 217 ? -9.828 -15.625 -8.234 1 96.44 217 ASN B O 1
ATOM 5055 N N . ASN B 1 218 ? -11.289 -13.984 -9.039 1 96.25 218 ASN B N 1
ATOM 5056 C CA . ASN B 1 218 ? -12.438 -14.414 -8.242 1 96.25 218 ASN B CA 1
ATOM 5057 C C . ASN B 1 218 ? -12.102 -14.445 -6.758 1 96.25 218 ASN B C 1
ATOM 5059 O O . ASN B 1 218 ? -12.367 -15.445 -6.082 1 96.25 218 ASN B O 1
ATOM 5063 N N . CYS B 1 219 ? -11.398 -13.453 -6.383 1 97.31 219 CYS B N 1
ATOM 5064 C CA . CYS B 1 219 ? -11.102 -13.227 -4.973 1 97.31 219 CYS B CA 1
ATOM 5065 C C . CYS B 1 219 ? -12.227 -12.438 -4.301 1 97.31 219 CYS B C 1
ATOM 5067 O O . CYS B 1 219 ? -13.078 -11.859 -4.977 1 97.31 219 CYS B O 1
ATOM 5069 N N . PRO B 1 220 ? -12.211 -12.5 -2.969 1 96.94 220 PRO B N 1
ATOM 5070 C CA . PRO B 1 220 ? -13.203 -11.648 -2.309 1 96.94 220 PRO B CA 1
ATOM 5071 C C . PRO B 1 220 ? -13.156 -10.203 -2.797 1 96.94 220 PRO B C 1
ATOM 5073 O O . PRO B 1 220 ? -12.078 -9.633 -2.963 1 96.94 220 PRO B O 1
ATOM 5076 N N . PRO B 1 221 ? -14.336 -9.578 -3.109 1 95.88 221 PRO B N 1
ATOM 5077 C CA . PRO B 1 221 ? -15.672 -10.047 -2.713 1 95.88 221 PRO B CA 1
ATOM 5078 C C . PRO B 1 221 ? -16.359 -10.859 -3.805 1 95.88 221 PRO B C 1
ATOM 5080 O O . PRO B 1 221 ? -17.562 -11.117 -3.721 1 95.88 221 PRO B O 1
ATOM 5083 N N . ASN B 1 222 ? -15.641 -11.273 -4.809 1 94.69 222 ASN B N 1
ATOM 5084 C CA . ASN B 1 222 ? -16.219 -12.07 -5.887 1 94.69 222 ASN B CA 1
ATOM 5085 C C . ASN B 1 222 ? -15.875 -13.555 -5.734 1 94.69 222 ASN B C 1
ATOM 5087 O O . ASN B 1 222 ? -15.578 -14.227 -6.719 1 94.69 222 ASN B O 1
ATOM 5091 N N . ASP B 1 223 ? -15.859 -14.031 -4.527 1 95.69 223 ASP B N 1
ATOM 5092 C CA . ASP B 1 223 ? -15.516 -15.414 -4.195 1 95.69 223 ASP B CA 1
ATOM 5093 C C . ASP B 1 223 ? -16.766 -16.219 -3.842 1 95.69 223 ASP B C 1
ATOM 5095 O O . ASP B 1 223 ? -16.688 -17.219 -3.121 1 95.69 223 ASP B O 1
ATOM 5099 N N . VAL B 1 224 ? -17.953 -15.758 -4.289 1 95 224 VAL B N 1
ATOM 5100 C CA . VAL B 1 224 ? -19.203 -16.375 -3.867 1 95 224 VAL B CA 1
ATOM 5101 C C . VAL B 1 224 ? -19.547 -17.531 -4.801 1 95 224 VAL B C 1
ATOM 5103 O O . VAL B 1 224 ? -19.609 -17.359 -6.02 1 95 224 VAL B O 1
ATOM 5106 N N . VAL B 1 225 ? -19.734 -18.703 -4.223 1 94.88 225 VAL B N 1
ATOM 5107 C CA . VAL B 1 225 ? -20.203 -19.891 -4.914 1 94.88 225 VAL B CA 1
ATOM 5108 C C . VAL B 1 225 ? -21.453 -20.438 -4.223 1 94.88 225 VAL B C 1
ATOM 5110 O O . VAL B 1 225 ? -21.438 -20.656 -3.01 1 94.88 225 VAL B O 1
ATOM 5113 N N . ASN B 1 226 ? -22.531 -20.594 -5.016 1 93.5 226 ASN B N 1
ATOM 5114 C CA . ASN B 1 226 ? -23.781 -21.125 -4.496 1 93.5 226 ASN B CA 1
ATOM 5115 C C . ASN B 1 226 ? -24.219 -20.406 -3.225 1 93.5 226 ASN B C 1
ATOM 5117 O O . ASN B 1 226 ? -24.562 -21.047 -2.227 1 93.5 226 ASN B O 1
ATOM 5121 N N . GLY B 1 227 ? -24 -19.141 -3.191 1 92.81 227 GLY B N 1
ATOM 5122 C CA . GLY B 1 227 ? -24.516 -18.297 -2.131 1 92.81 227 GLY B CA 1
ATOM 5123 C C . GLY B 1 227 ? -23.594 -18.203 -0.929 1 92.81 227 GLY B C 1
ATOM 5124 O O . GLY B 1 227 ? -23.875 -17.5 0.039 1 92.81 227 GLY B O 1
ATOM 5125 N N . LYS B 1 228 ? -22.438 -18.906 -0.979 1 95.12 228 LYS B N 1
ATOM 5126 C CA . LYS B 1 228 ? -21.516 -18.906 0.16 1 95.12 228 LYS B CA 1
ATOM 5127 C C . LYS B 1 228 ? -20.203 -18.219 -0.191 1 95.12 228 LYS B C 1
ATOM 5129 O O . LYS B 1 228 ? -19.703 -18.359 -1.31 1 95.12 228 LYS B O 1
ATOM 5134 N N . HIS B 1 229 ? -19.656 -17.531 0.796 1 94.94 229 HIS B N 1
ATOM 5135 C CA . HIS B 1 229 ? -18.328 -16.938 0.659 1 94.94 229 HIS B CA 1
ATOM 5136 C C . HIS B 1 229 ? -17.234 -18 0.787 1 94.94 229 HIS B C 1
ATOM 5138 O O . HIS B 1 229 ? -17.156 -18.688 1.804 1 94.94 229 HIS B O 1
ATOM 5144 N N . MET B 1 230 ? -16.391 -18.062 -0.18 1 96.75 230 MET B N 1
ATOM 5145 C CA . MET B 1 230 ? -15.336 -19.062 -0.155 1 96.75 230 MET B CA 1
ATOM 5146 C C . MET B 1 230 ? -14.141 -18.578 0.668 1 96.75 230 MET B C 1
ATOM 5148 O O . MET B 1 230 ? -13.359 -19.391 1.169 1 96.75 230 MET B O 1
ATOM 5152 N N . GLY B 1 231 ? -13.938 -17.25 0.75 1 96.69 231 GLY B N 1
ATOM 5153 C CA . GLY B 1 231 ? -12.883 -16.688 1.572 1 96.69 231 GLY B CA 1
ATOM 5154 C C . GLY B 1 231 ? -11.5 -16.875 0.979 1 96.69 231 GLY B C 1
ATOM 5155 O O . GLY B 1 231 ? -10.5 -16.844 1.7 1 96.69 231 GLY B O 1
ATOM 5156 N N . THR B 1 232 ? -11.406 -17.125 -0.305 1 97.81 232 THR B N 1
ATOM 5157 C CA . THR B 1 232 ? -10.148 -17.328 -1.018 1 97.81 232 THR B CA 1
ATOM 5158 C C . THR B 1 232 ? -10.281 -16.922 -2.48 1 97.81 232 THR B C 1
ATOM 5160 O O . THR B 1 232 ? -11.352 -16.484 -2.912 1 97.81 232 THR B O 1
ATOM 5163 N N . CYS B 1 233 ? -9.219 -16.891 -3.215 1 97.81 233 CYS B N 1
ATOM 5164 C CA . CYS B 1 233 ? -9.25 -16.719 -4.664 1 97.81 233 CYS B CA 1
ATOM 5165 C C . CYS B 1 233 ? -9.461 -18.062 -5.367 1 97.81 233 CYS B C 1
ATOM 5167 O O . CYS B 1 233 ? -8.797 -19.047 -5.047 1 97.81 233 CYS B O 1
ATOM 5169 N N . LEU B 1 234 ? -10.289 -18.094 -6.316 1 97.12 234 LEU B N 1
ATOM 5170 C CA . LEU B 1 234 ? -10.773 -19.359 -6.84 1 97.12 234 LEU B CA 1
ATOM 5171 C C . LEU B 1 234 ? -9.906 -19.828 -8.008 1 97.12 234 LEU B C 1
ATOM 5173 O O . LEU B 1 234 ? -9.891 -21.016 -8.336 1 97.12 234 LEU B O 1
ATOM 5177 N N . GLY B 1 235 ? -9.203 -18.859 -8.625 1 96.06 235 GLY B N 1
ATOM 5178 C CA . GLY B 1 235 ? -8.414 -19.25 -9.789 1 96.06 235 GLY B CA 1
ATOM 5179 C C . GLY B 1 235 ? -7.266 -18.297 -10.07 1 96.06 235 GLY B C 1
ATOM 5180 O O . GLY B 1 235 ? -7.055 -17.328 -9.328 1 96.06 235 GLY B O 1
ATOM 5181 N N . ALA B 1 236 ? -6.504 -18.656 -11.094 1 96.31 236 ALA B N 1
ATOM 5182 C CA . ALA B 1 236 ? -5.398 -17.828 -11.562 1 96.31 236 ALA B CA 1
ATOM 5183 C C . ALA B 1 236 ? -5.781 -17.062 -12.828 1 96.31 236 ALA B C 1
ATOM 5185 O O . ALA B 1 236 ? -6.477 -17.594 -13.695 1 96.31 236 ALA B O 1
ATOM 5186 N N . TRP B 1 237 ? -5.27 -15.836 -12.898 1 95.38 237 TRP B N 1
ATOM 5187 C CA . TRP B 1 237 ? -5.727 -14.883 -13.914 1 95.38 237 TRP B CA 1
ATOM 5188 C C . TRP B 1 237 ? -5.359 -15.367 -15.312 1 95.38 237 TRP B C 1
ATOM 5190 O O . TRP B 1 237 ? -6.242 -15.586 -16.156 1 95.38 237 TRP B O 1
ATOM 5200 N N . PHE B 1 238 ? -4.164 -15.711 -15.516 1 92.81 238 PHE B N 1
ATOM 5201 C CA . PHE B 1 238 ? -3.654 -16.219 -16.781 1 92.81 238 PHE B CA 1
ATOM 5202 C C . PHE B 1 238 ? -4.32 -17.547 -17.156 1 92.81 238 PHE B C 1
ATOM 5204 O O . PHE B 1 238 ? -4.754 -17.734 -18.297 1 92.81 238 PHE B O 1
ATOM 5211 N N . ASP B 1 239 ? -4.473 -18.422 -16.312 1 96.5 239 ASP B N 1
ATOM 5212 C CA . ASP B 1 239 ? -4.914 -19.797 -16.531 1 96.5 239 ASP B CA 1
ATOM 5213 C C . ASP B 1 239 ? -6.387 -19.844 -16.922 1 96.5 239 ASP B C 1
ATOM 5215 O O . ASP B 1 239 ? -6.793 -20.688 -17.734 1 96.5 239 ASP B O 1
ATOM 5219 N N . ASN B 1 240 ? -7.066 -18.891 -16.422 1 93.94 240 ASN B N 1
ATOM 5220 C CA . ASN B 1 240 ? -8.484 -18.844 -16.75 1 93.94 240 ASN B CA 1
ATOM 5221 C C . ASN B 1 240 ? -8.711 -18.641 -18.234 1 93.94 240 ASN B C 1
ATOM 5223 O O . ASN B 1 240 ? -9.664 -19.156 -18.812 1 93.94 240 ASN B O 1
ATOM 5227 N N . PHE B 1 241 ? -7.871 -17.953 -18.875 1 95.38 241 PHE B N 1
ATOM 5228 C CA . PHE B 1 241 ? -8.117 -17.578 -20.266 1 95.38 241 PHE B CA 1
ATOM 5229 C C . PHE B 1 241 ? -7.844 -18.75 -21.203 1 95.38 241 PHE B C 1
ATOM 5231 O O . PHE B 1 241 ? -8.633 -19.031 -22.109 1 95.38 241 PHE B O 1
ATOM 5238 N N . TRP B 1 242 ? -6.734 -19.438 -21.047 1 95.75 242 TRP B N 1
ATOM 5239 C CA . TRP B 1 242 ? -6.504 -20.547 -21.984 1 95.75 242 TRP B CA 1
ATOM 5240 C C . TRP B 1 242 ? -7.488 -21.688 -21.734 1 95.75 242 TRP B C 1
ATOM 5242 O O . TRP B 1 242 ? -7.949 -22.328 -22.672 1 95.75 242 TRP B O 1
ATOM 5252 N N . MET B 1 243 ? -7.883 -21.906 -20.5 1 95.62 243 MET B N 1
ATOM 5253 C CA . MET B 1 243 ? -8.828 -22.969 -20.188 1 95.62 243 MET B CA 1
ATOM 5254 C C . MET B 1 243 ? -10.211 -22.641 -20.734 1 95.62 243 MET B C 1
ATOM 5256 O O . MET B 1 243 ? -10.883 -23.5 -21.297 1 95.62 243 MET B O 1
ATOM 5260 N N . GLN B 1 244 ? -10.57 -21.375 -20.516 1 93.12 244 GLN B N 1
ATOM 5261 C CA . GLN B 1 244 ? -11.859 -20.969 -21.062 1 93.12 244 GLN B CA 1
ATOM 5262 C C . GLN B 1 244 ? -11.867 -21.062 -22.594 1 93.12 244 GLN B C 1
ATOM 5264 O O . GLN B 1 244 ? -12.867 -21.469 -23.188 1 93.12 244 GLN B O 1
ATOM 5269 N N . GLU B 1 245 ? -10.82 -20.656 -23.172 1 94.44 245 GLU B N 1
ATOM 5270 C CA . GLU B 1 245 ? -10.719 -20.766 -24.625 1 94.44 245 GLU B CA 1
ATOM 5271 C C . GLU B 1 245 ? -10.906 -22.203 -25.094 1 94.44 245 GLU B C 1
ATOM 5273 O O . GLU B 1 245 ? -11.641 -22.469 -26.047 1 94.44 245 GLU B O 1
ATOM 5278 N N . VAL B 1 246 ? -10.281 -23.141 -24.484 1 95.69 246 VAL B N 1
ATOM 5279 C CA . VAL B 1 246 ? -10.367 -24.562 -24.844 1 95.69 246 VAL B CA 1
ATOM 5280 C C . VAL B 1 246 ? -11.789 -25.062 -24.609 1 95.69 246 VAL B C 1
ATOM 5282 O O . VAL B 1 246 ? -12.367 -25.75 -25.469 1 95.69 246 VAL B O 1
ATOM 5285 N N . THR B 1 247 ? -12.359 -24.703 -23.5 1 93.25 247 THR B N 1
ATOM 5286 C CA . THR B 1 247 ? -13.68 -25.219 -23.156 1 93.25 247 THR B CA 1
ATOM 5287 C C . THR B 1 247 ? -14.75 -24.578 -24.031 1 93.25 247 THR B C 1
ATOM 5289 O O . THR B 1 247 ? -15.766 -25.219 -24.328 1 93.25 247 THR B O 1
ATOM 5292 N N . ASP B 1 248 ? -14.516 -23.344 -24.406 1 92.38 248 ASP B N 1
ATOM 5293 C CA . ASP B 1 248 ? -15.492 -22.641 -25.234 1 92.38 248 ASP B CA 1
ATOM 5294 C C . ASP B 1 248 ? -15.352 -23.047 -26.703 1 92.38 248 ASP B C 1
ATOM 5296 O O . ASP B 1 248 ? -16.344 -23.125 -27.422 1 92.38 248 ASP B O 1
ATOM 5300 N N . ASN B 1 249 ? -14.109 -23.25 -27.188 1 93.56 249 ASN B N 1
ATOM 5301 C CA . ASN B 1 249 ? -13.906 -23.266 -28.625 1 93.56 249 ASN B CA 1
ATOM 5302 C C . ASN B 1 249 ? -13.133 -24.5 -29.078 1 93.56 249 ASN B C 1
ATOM 5304 O O . ASN B 1 249 ? -12.906 -24.703 -30.266 1 93.56 249 ASN B O 1
ATOM 5308 N N . GLY B 1 250 ? -12.75 -25.312 -28.156 1 95.06 250 GLY B N 1
ATOM 5309 C CA . GLY B 1 250 ? -11.945 -26.484 -28.484 1 95.06 250 GLY B CA 1
ATOM 5310 C C . GLY B 1 250 ? -10.453 -26.203 -28.469 1 95.06 250 GLY B C 1
ATOM 5311 O O . GLY B 1 250 ? -10.023 -25.125 -28.062 1 95.06 250 GLY B O 1
ATOM 5312 N N . ALA B 1 251 ? -9.68 -27.25 -28.859 1 96.44 251 ALA B N 1
ATOM 5313 C CA . ALA B 1 251 ? -8.234 -27.172 -28.703 1 96.44 251 ALA B CA 1
ATOM 5314 C C . ALA B 1 251 ? -7.535 -27.125 -30.062 1 96.44 251 ALA B C 1
ATOM 5316 O O . ALA B 1 251 ? -6.402 -27.594 -30.203 1 96.44 251 ALA B O 1
ATOM 5317 N N . GLU B 1 252 ? -8.141 -26.484 -31.031 1 96.69 252 GLU B N 1
ATOM 5318 C CA . GLU B 1 252 ? -7.625 -26.469 -32.406 1 96.69 252 GLU B CA 1
ATOM 5319 C C . GLU B 1 252 ? -6.609 -25.359 -32.594 1 96.69 252 GLU B C 1
ATOM 5321 O O . GLU B 1 252 ? -5.812 -25.391 -33.531 1 96.69 252 GLU B O 1
ATOM 5326 N N . LEU B 1 253 ? -6.68 -24.359 -31.719 1 97.62 253 LEU B N 1
ATOM 5327 C CA . LEU B 1 253 ? -5.727 -23.266 -31.844 1 97.62 253 LEU B CA 1
ATOM 5328 C C . LEU B 1 253 ? -4.297 -23.766 -31.672 1 97.62 253 LEU B C 1
ATOM 5330 O O . LEU B 1 253 ? -4.047 -24.688 -30.891 1 97.62 253 LEU B O 1
ATOM 5334 N N . THR B 1 254 ? -3.404 -23.109 -32.438 1 98.56 254 THR B N 1
ATOM 5335 C CA . THR B 1 254 ? -1.99 -23.375 -32.188 1 98.56 254 THR B CA 1
ATOM 5336 C C . THR B 1 254 ? -1.548 -22.781 -30.859 1 98.56 254 THR B C 1
ATOM 5338 O O . THR B 1 254 ? -2.25 -21.938 -30.297 1 98.56 254 THR B O 1
ATOM 5341 N N . ASN B 1 255 ? -0.405 -23.188 -30.391 1 98.56 255 ASN B N 1
ATOM 5342 C CA . ASN B 1 255 ? 0.147 -22.578 -29.188 1 98.56 255 ASN B CA 1
ATOM 5343 C C . ASN B 1 255 ? 0.363 -21.078 -29.359 1 98.56 255 ASN B C 1
ATOM 5345 O O . ASN B 1 255 ? 0.109 -20.297 -28.438 1 98.56 255 ASN B O 1
ATOM 5349 N N . ASN B 1 256 ? 0.796 -20.641 -30.547 1 98.69 256 ASN B N 1
ATOM 5350 C CA . ASN B 1 256 ? 1.019 -19.234 -30.797 1 98.69 256 ASN B CA 1
ATOM 5351 C C . ASN B 1 256 ? -0.291 -18.453 -30.797 1 98.69 256 ASN B C 1
ATOM 5353 O O . ASN B 1 256 ? -0.344 -17.328 -30.281 1 98.69 256 ASN B O 1
ATOM 5357 N N . GLU B 1 257 ? -1.279 -19.047 -31.375 1 98.56 257 GLU B N 1
ATOM 5358 C CA . GLU B 1 257 ? -2.582 -18.391 -31.344 1 98.56 257 GLU B CA 1
ATOM 5359 C C . GLU B 1 257 ? -3.129 -18.281 -29.938 1 98.56 257 GLU B C 1
ATOM 5361 O O . GLU B 1 257 ? -3.664 -17.25 -29.531 1 98.56 257 GLU B O 1
ATOM 5366 N N . MET B 1 258 ? -3.031 -19.359 -29.234 1 98.31 258 MET B N 1
ATOM 5367 C CA . MET B 1 258 ? -3.453 -19.359 -27.844 1 98.31 258 MET B CA 1
ATOM 5368 C C . MET B 1 258 ? -2.68 -18.328 -27.031 1 98.31 258 MET B C 1
ATOM 5370 O O . MET B 1 258 ? -3.271 -17.562 -26.266 1 98.31 258 MET B O 1
ATOM 5374 N N . PHE B 1 259 ? -1.379 -18.266 -27.234 1 98.5 259 PHE B N 1
ATOM 5375 C CA . PHE B 1 259 ? -0.537 -17.281 -26.547 1 98.5 259 PHE B CA 1
ATOM 5376 C C . PHE B 1 259 ? -1.009 -15.867 -26.828 1 98.5 259 PHE B C 1
ATOM 5378 O O . PHE B 1 259 ? -1.109 -15.047 -25.906 1 98.5 259 PHE B O 1
ATOM 5385 N N . LYS B 1 260 ? -1.231 -15.594 -28.047 1 98.31 260 LYS B N 1
ATOM 5386 C CA . LYS B 1 260 ? -1.672 -14.258 -28.422 1 98.31 260 LYS B CA 1
ATOM 5387 C C . LYS B 1 260 ? -2.947 -13.867 -27.688 1 98.31 260 LYS B C 1
ATOM 5389 O O . LYS B 1 260 ? -3.041 -12.766 -27.141 1 98.31 260 LYS B O 1
ATOM 5394 N N . ILE B 1 261 ? -3.898 -14.766 -27.625 1 97.31 261 ILE B N 1
ATOM 5395 C CA . ILE B 1 261 ? -5.176 -14.508 -26.969 1 97.31 261 ILE B CA 1
ATOM 5396 C C . ILE B 1 261 ? -4.953 -14.289 -25.469 1 97.31 261 ILE B C 1
ATOM 5398 O O . ILE B 1 261 ? -5.41 -13.297 -24.906 1 97.31 261 ILE B O 1
ATOM 5402 N N . VAL B 1 262 ? -4.246 -15.188 -24.891 1 97.31 262 VAL B N 1
ATOM 5403 C CA . VAL B 1 262 ? -4.047 -15.172 -23.438 1 97.31 262 VAL B CA 1
ATOM 5404 C C . VAL B 1 262 ? -3.217 -13.953 -23.047 1 97.31 262 VAL B C 1
ATOM 5406 O O . VAL B 1 262 ? -3.508 -13.289 -22.047 1 97.31 262 VAL B O 1
ATOM 5409 N N . HIS B 1 263 ? -2.195 -13.672 -23.828 1 98.06 263 HIS B N 1
ATOM 5410 C CA . HIS B 1 263 ? -1.34 -12.516 -23.562 1 98.06 263 HIS B CA 1
ATOM 5411 C C . HIS B 1 263 ? -2.137 -11.219 -23.609 1 98.06 263 HIS B C 1
ATOM 5413 O O . HIS B 1 263 ? -2.004 -10.375 -22.734 1 98.06 263 HIS B O 1
ATOM 5419 N N . GLU B 1 264 ? -2.924 -11.078 -24.609 1 97.44 264 GLU B N 1
ATOM 5420 C CA . GLU B 1 264 ? -3.709 -9.859 -24.797 1 97.44 264 GLU B CA 1
ATOM 5421 C C . GLU B 1 264 ? -4.75 -9.703 -23.688 1 97.44 264 GLU B C 1
ATOM 5423 O O . GLU B 1 264 ? -4.906 -8.625 -23.125 1 97.44 264 GLU B O 1
ATOM 5428 N N . LYS B 1 265 ? -5.43 -10.773 -23.375 1 95.62 265 LYS B N 1
ATOM 5429 C CA . LYS B 1 265 ? -6.469 -10.711 -22.344 1 95.62 265 LYS B CA 1
ATOM 5430 C C . LYS B 1 265 ? -5.867 -10.438 -20.969 1 95.62 265 LYS B C 1
ATOM 5432 O O . LYS B 1 265 ? -6.434 -9.68 -20.172 1 95.62 265 LYS B O 1
ATOM 5437 N N . THR B 1 266 ? -4.758 -11.047 -20.688 1 96.5 266 THR B N 1
ATOM 5438 C CA . THR B 1 266 ? -4.086 -10.828 -19.406 1 96.5 266 THR B CA 1
ATOM 5439 C C . THR B 1 266 ? -3.574 -9.391 -19.297 1 96.5 266 THR B C 1
ATOM 5441 O O . THR B 1 266 ? -3.691 -8.766 -18.25 1 96.5 266 THR B O 1
ATOM 5444 N N . ALA B 1 267 ? -3.064 -8.836 -20.453 1 96.5 267 ALA B N 1
ATOM 5445 C CA . ALA B 1 267 ? -2.445 -7.512 -20.469 1 96.5 267 ALA B CA 1
ATOM 5446 C C . ALA B 1 267 ? -3.498 -6.41 -20.375 1 96.5 267 ALA B C 1
ATOM 5448 O O . ALA B 1 267 ? -3.184 -5.266 -20.047 1 96.5 267 ALA B O 1
ATOM 5449 N N . ALA B 1 268 ? -4.727 -6.789 -20.688 1 95.69 268 ALA B N 1
ATOM 5450 C CA . ALA B 1 268 ? -5.797 -5.797 -20.672 1 95.69 268 ALA B CA 1
ATOM 5451 C C . ALA B 1 268 ? -5.996 -5.227 -19.266 1 95.69 268 ALA B C 1
ATOM 5453 O O . ALA B 1 268 ? -6.367 -4.059 -19.109 1 95.69 268 ALA B O 1
ATOM 5454 N N . GLU B 1 269 ? -5.625 -6.035 -18.25 1 93.94 269 GLU B N 1
ATOM 5455 C CA . GLU B 1 269 ? -5.977 -5.586 -16.906 1 93.94 269 GLU B CA 1
ATOM 5456 C C . GLU B 1 269 ? -4.793 -5.723 -15.945 1 93.94 269 GLU B C 1
ATOM 5458 O O . GLU B 1 269 ? -4.867 -5.285 -14.797 1 93.94 269 GLU B O 1
ATOM 5463 N N . THR B 1 270 ? -3.738 -6.34 -16.391 1 96.12 270 THR B N 1
ATOM 5464 C CA . THR B 1 270 ? -2.629 -6.582 -15.469 1 96.12 270 THR B CA 1
ATOM 5465 C C . THR B 1 270 ? -1.291 -6.402 -16.172 1 96.12 270 THR B C 1
ATOM 5467 O O . THR B 1 270 ? -1.238 -6.34 -17.406 1 96.12 270 THR B O 1
ATOM 5470 N N . ASP B 1 271 ? -0.239 -6.332 -15.422 1 95.75 271 ASP B N 1
ATOM 5471 C CA . ASP B 1 271 ? 1.117 -6.273 -15.961 1 95.75 271 ASP B CA 1
ATOM 5472 C C . ASP B 1 271 ? 1.805 -7.633 -15.867 1 95.75 271 ASP B C 1
ATOM 5474 O O . ASP B 1 271 ? 3.035 -7.715 -15.883 1 95.75 271 ASP B O 1
ATOM 5478 N N . GLN B 1 272 ? 1.048 -8.719 -15.672 1 96.56 272 GLN B N 1
ATOM 5479 C CA . GLN B 1 272 ? 1.558 -10.07 -15.484 1 96.56 272 GLN B CA 1
ATOM 5480 C C . GLN B 1 272 ? 2.49 -10.469 -16.625 1 96.56 272 GLN B C 1
ATOM 5482 O O . GLN B 1 272 ? 3.469 -11.188 -16.406 1 96.56 272 GLN B O 1
ATOM 5487 N N . ASN B 1 273 ? 2.221 -10.078 -17.828 1 97.31 273 ASN B N 1
ATOM 5488 C CA . ASN B 1 273 ? 3.043 -10.188 -19.031 1 97.31 273 ASN B CA 1
ATOM 5489 C C . ASN B 1 273 ? 3.348 -11.648 -19.375 1 97.31 273 ASN B C 1
ATOM 5491 O O . ASN B 1 273 ? 4.512 -12.055 -19.391 1 97.31 273 ASN B O 1
ATOM 5495 N N . VAL B 1 274 ? 2.355 -12.367 -19.719 1 98.25 274 VAL B N 1
ATOM 5496 C CA . VAL B 1 274 ? 2.484 -13.742 -20.188 1 98.25 274 VAL B CA 1
ATOM 5497 C C . VAL B 1 274 ? 3.561 -13.82 -21.266 1 98.25 274 VAL B C 1
ATOM 5499 O O . VAL B 1 274 ? 3.613 -12.977 -22.156 1 98.25 274 VAL B O 1
ATOM 5502 N N . SER B 1 275 ? 4.438 -14.922 -21.203 1 98.44 275 SER B N 1
ATOM 5503 C CA . SER B 1 275 ? 5.582 -15.008 -22.109 1 98.44 275 SER B CA 1
ATOM 5504 C C . SER B 1 275 ? 5.742 -16.406 -22.688 1 98.44 275 SER B C 1
ATOM 5506 O O . SER B 1 275 ? 5.105 -17.359 -22.203 1 98.44 275 SER B O 1
ATOM 5508 N N . GLN B 1 276 ? 6.488 -16.5 -23.75 1 98.19 276 GLN B N 1
ATOM 5509 C CA . GLN B 1 276 ? 6.754 -17.797 -24.375 1 98.19 276 GLN B CA 1
ATOM 5510 C C . GLN B 1 276 ? 8.25 -18 -24.609 1 98.19 276 GLN B C 1
ATOM 5512 O O . GLN B 1 276 ? 8.977 -17.031 -24.844 1 98.19 276 GLN B O 1
ATOM 5517 N N . PHE B 1 277 ? 8.695 -19.203 -24.578 1 98.56 277 PHE B N 1
ATOM 5518 C CA . PHE B 1 277 ? 10.102 -19.562 -24.688 1 98.56 277 PHE B CA 1
ATOM 5519 C C . PHE B 1 277 ? 10.258 -20.844 -25.516 1 98.56 277 PHE B C 1
ATOM 5521 O O . PHE B 1 277 ? 9.297 -21.594 -25.688 1 98.56 277 PHE B O 1
ATOM 5528 N N . GLY B 1 278 ? 11.5 -21.094 -26.016 1 98.5 278 GLY B N 1
ATOM 5529 C CA . GLY B 1 278 ? 11.844 -22.344 -26.688 1 98.5 278 GLY B CA 1
ATOM 5530 C C . GLY B 1 278 ? 11.523 -22.328 -28.172 1 98.5 278 GLY B C 1
ATOM 5531 O O . GLY B 1 278 ? 11.836 -21.359 -28.875 1 98.5 278 GLY B O 1
ATOM 5532 N N . ASP B 1 279 ? 10.93 -23.406 -28.656 1 98.44 279 ASP B N 1
ATOM 5533 C CA . ASP B 1 279 ? 10.711 -23.609 -30.094 1 98.44 279 ASP B CA 1
ATOM 5534 C C . ASP B 1 279 ? 9.375 -23.016 -30.531 1 98.44 279 ASP B C 1
ATOM 5536 O O . ASP B 1 279 ? 8.5 -23.734 -31.016 1 98.44 279 ASP B O 1
ATOM 5540 N N . ILE B 1 280 ? 9.328 -21.75 -30.562 1 98.31 280 ILE B N 1
ATOM 5541 C CA . ILE B 1 280 ? 8.125 -20.969 -30.828 1 98.31 280 ILE B CA 1
ATOM 5542 C C . ILE B 1 280 ? 7.738 -21.109 -32.312 1 98.31 280 ILE B C 1
ATOM 5544 O O . ILE B 1 280 ? 6.551 -21.172 -32.625 1 98.31 280 ILE B O 1
ATOM 5548 N N . ASP B 1 281 ? 8.664 -21.234 -33.188 1 97.31 281 ASP B N 1
ATOM 5549 C CA . ASP B 1 281 ? 8.414 -21.25 -34.625 1 97.31 281 ASP B CA 1
ATOM 5550 C C . ASP B 1 281 ? 7.918 -22.625 -35.062 1 97.31 281 ASP B C 1
ATOM 5552 O O . ASP B 1 281 ? 7.293 -22.75 -36.125 1 97.31 281 ASP B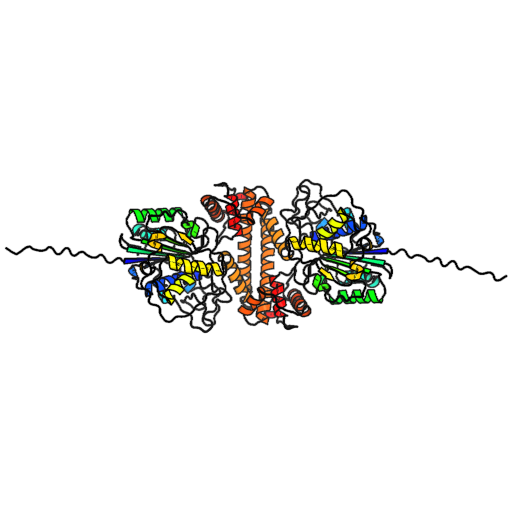 O 1
ATOM 5556 N N . THR B 1 282 ? 8.18 -23.656 -34.344 1 97.06 282 THR B N 1
ATOM 5557 C CA . THR B 1 282 ? 7.766 -25 -34.719 1 97.06 282 THR B CA 1
ATOM 5558 C C . THR B 1 282 ? 6.625 -25.484 -33.812 1 97.06 282 THR B C 1
ATOM 5560 O O . THR B 1 282 ? 5.457 -25.422 -34.219 1 97.06 282 THR B O 1
ATOM 5563 N N . ILE B 1 283 ? 6.984 -25.641 -32.594 1 98.06 283 ILE B N 1
ATOM 5564 C CA . ILE B 1 283 ? 5.98 -26.125 -31.641 1 98.06 283 ILE B CA 1
ATOM 5565 C C . ILE B 1 283 ? 4.887 -25.078 -31.469 1 98.06 283 ILE B C 1
ATOM 5567 O O . ILE B 1 283 ? 3.717 -25.406 -31.281 1 98.06 283 ILE B O 1
ATOM 5571 N N . GLY B 1 284 ? 5.23 -23.812 -31.594 1 98 284 GLY B N 1
ATOM 5572 C CA . GLY B 1 284 ? 4.27 -22.734 -31.5 1 98 284 GLY B CA 1
ATOM 5573 C C . GLY B 1 284 ? 3.184 -22.812 -32.562 1 98 284 GLY B C 1
ATOM 5574 O O . GLY B 1 284 ? 2.061 -22.359 -32.344 1 98 284 GLY B O 1
ATOM 5575 N N . GLU B 1 285 ? 3.512 -23.484 -33.594 1 97.94 285 GLU B N 1
ATOM 5576 C CA . GLU B 1 285 ? 2.566 -23.562 -34.719 1 97.94 285 GLU B CA 1
ATOM 5577 C C . GLU B 1 285 ? 1.793 -24.891 -34.656 1 97.94 285 GLU B C 1
ATOM 5579 O O . GLU B 1 285 ? 0.942 -25.141 -35.531 1 97.94 285 GLU B O 1
ATOM 5584 N N . THR B 1 286 ? 1.998 -25.672 -33.688 1 98.12 286 THR B N 1
ATOM 5585 C CA . THR B 1 286 ? 1.286 -26.938 -33.5 1 98.12 286 THR B CA 1
ATOM 5586 C C . THR B 1 286 ? 0.019 -26.719 -32.688 1 98.12 286 THR B C 1
ATOM 5588 O O . THR B 1 286 ? 0.036 -26 -31.688 1 98.12 286 THR B O 1
ATOM 5591 N N . PRO B 1 287 ? -1.054 -27.344 -33.125 1 98.25 287 PRO B N 1
ATOM 5592 C CA . PRO B 1 287 ? -2.297 -27.203 -32.344 1 98.25 287 PRO B CA 1
ATOM 5593 C C . PRO B 1 287 ? -2.174 -27.703 -30.922 1 98.25 287 PRO B C 1
ATOM 5595 O O . PRO B 1 287 ? -1.54 -28.719 -30.672 1 98.25 287 PRO B O 1
ATOM 5598 N N . VAL B 1 288 ? -2.848 -27.031 -30.031 1 98.31 288 VAL B N 1
ATOM 5599 C CA . VAL B 1 288 ? -2.822 -27.344 -28.609 1 98.31 288 VAL B CA 1
ATOM 5600 C C . VAL B 1 288 ? -3.363 -28.766 -28.391 1 98.31 288 VAL B C 1
ATOM 5602 O O . VAL B 1 288 ? -2.898 -29.484 -27.5 1 98.31 288 VAL B O 1
ATOM 5605 N N . LYS B 1 289 ? -4.273 -29.266 -29.281 1 97.81 289 LYS B N 1
ATOM 5606 C CA . LYS B 1 289 ? -4.902 -30.562 -29.125 1 97.81 289 LYS B CA 1
ATOM 5607 C C . LYS B 1 289 ? -3.869 -31.688 -29.203 1 97.81 289 LYS B C 1
ATOM 5609 O O . LYS B 1 289 ? -4.102 -32.781 -28.703 1 97.81 289 LYS B O 1
ATOM 5614 N N . GLU B 1 290 ? -2.719 -31.422 -29.781 1 97.56 290 GLU B N 1
ATOM 5615 C CA . GLU B 1 290 ? -1.658 -32.406 -29.906 1 97.56 290 GLU B CA 1
ATOM 5616 C C . GLU B 1 290 ? -1.037 -32.719 -28.531 1 97.56 290 GLU B C 1
ATOM 5618 O O . GLU B 1 290 ? -0.339 -33.719 -28.375 1 97.56 290 GLU B O 1
ATOM 5623 N N . TYR B 1 291 ? -1.331 -31.875 -27.609 1 97.94 291 TYR B N 1
ATOM 5624 C CA . TYR B 1 291 ? -0.724 -32.031 -26.297 1 97.94 291 TYR B CA 1
ATOM 5625 C C . TYR B 1 291 ? -1.782 -32.312 -25.234 1 97.94 291 TYR B C 1
ATOM 5627 O O . TYR B 1 291 ? -1.566 -33.094 -24.328 1 97.94 291 TYR B O 1
ATOM 5635 N N . ILE B 1 292 ? -2.924 -31.625 -25.328 1 98 292 ILE B N 1
ATOM 5636 C CA . ILE B 1 292 ? -3.885 -31.703 -24.234 1 98 292 ILE B CA 1
ATOM 5637 C C . ILE B 1 292 ? -5.055 -32.594 -24.641 1 98 292 ILE B C 1
ATOM 5639 O O . ILE B 1 292 ? -5.961 -32.844 -23.844 1 98 292 ILE B O 1
ATOM 5643 N N . GLY B 1 293 ? -5.074 -33.125 -25.906 1 96.69 293 GLY B N 1
ATOM 5644 C CA . GLY B 1 293 ? -6.18 -33.938 -26.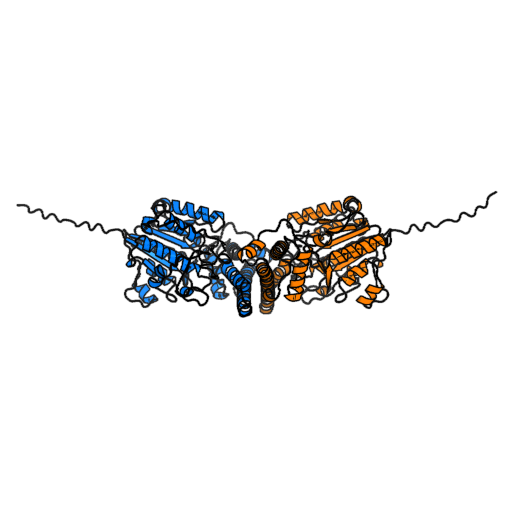375 1 96.69 293 GLY B CA 1
ATOM 5645 C C . GLY B 1 293 ? -7.219 -33.156 -27.141 1 96.69 293 GLY B C 1
ATOM 5646 O O . GLY B 1 293 ? -7.109 -31.922 -27.266 1 96.69 293 GLY B O 1
ATOM 5647 N N . ASP B 1 294 ? -8.195 -33.875 -27.641 1 95.56 294 ASP B N 1
ATOM 5648 C CA . ASP B 1 294 ? -9.25 -33.312 -28.469 1 95.56 294 ASP B CA 1
ATOM 5649 C C . ASP B 1 294 ? -10.484 -32.969 -27.625 1 95.56 294 ASP B C 1
ATOM 5651 O O . ASP B 1 294 ? -11.414 -33.781 -27.562 1 95.56 294 ASP B O 1
ATOM 5655 N N . TYR B 1 295 ? -10.445 -31.766 -27.156 1 95.25 295 TYR B N 1
ATOM 5656 C CA . TYR B 1 295 ? -11.57 -31.359 -26.328 1 95.25 295 TYR B CA 1
ATOM 5657 C C . TYR B 1 295 ? -12.766 -30.969 -27.188 1 95.25 295 TYR B C 1
ATOM 5659 O O . TYR B 1 295 ? -12.641 -30.141 -28.094 1 95.25 295 TYR B O 1
ATOM 5667 N N . VAL B 1 296 ? -13.93 -31.484 -26.922 1 92.75 296 VAL B N 1
ATOM 5668 C CA . VAL B 1 296 ? -15.172 -31.141 -27.594 1 92.75 296 VAL B CA 1
ATOM 5669 C C . VAL B 1 296 ? -15.992 -30.203 -26.703 1 92.75 296 VAL B C 1
ATOM 5671 O O . VAL B 1 296 ? -16.5 -30.609 -25.656 1 92.75 296 VAL B O 1
ATOM 5674 N N . PRO B 1 297 ? -16.109 -28.953 -27.25 1 91.25 297 PRO B N 1
ATOM 5675 C CA . PRO B 1 297 ? -16.812 -27.969 -26.438 1 91.25 297 PRO B CA 1
ATOM 5676 C C . PRO B 1 297 ? -18.234 -28.406 -26.094 1 91.25 297 PRO B C 1
ATOM 5678 O O . PRO B 1 297 ? -18.922 -29 -26.938 1 91.25 297 PRO B O 1
ATOM 5681 N N . LYS B 1 298 ? -18.516 -28.25 -24.875 1 79.62 298 LYS B N 1
ATOM 5682 C CA . LYS B 1 298 ? -19.875 -28.422 -24.406 1 79.62 298 LYS B CA 1
ATOM 5683 C C . LYS B 1 298 ? -20.609 -27.094 -24.344 1 79.62 298 LYS B C 1
ATOM 5685 O O . LYS B 1 298 ? -20.062 -26.062 -24.734 1 79.62 298 LYS B O 1
ATOM 5690 N N . LYS B 1 299 ? -21.781 -27.031 -23.859 1 69.19 299 LYS B N 1
ATOM 5691 C CA . LYS B 1 299 ? -22.547 -25.781 -23.75 1 69.19 299 LYS B CA 1
ATOM 5692 C C . LYS B 1 299 ? -21.719 -24.703 -23.062 1 69.19 299 LYS B C 1
ATOM 5694 O O . LYS B 1 299 ? -21.094 -24.938 -22.031 1 69.19 299 LYS B O 1
ATOM 5699 N N . LYS B 1 300 ? -21.688 -23.578 -23.766 1 65.75 300 LYS B N 1
ATOM 5700 C CA . LYS B 1 300 ? -20.891 -22.422 -23.328 1 65.75 300 LYS B CA 1
ATOM 5701 C C . LYS B 1 300 ? -21.422 -21.859 -22.016 1 65.75 300 LYS B C 1
ATOM 5703 O O . LYS B 1 300 ? -22.625 -21.562 -21.906 1 65.75 300 LYS B O 1
ATOM 5708 N N . VAL B 1 301 ? -20.719 -22.062 -20.969 1 62.81 301 VAL B N 1
ATOM 5709 C CA . VAL B 1 301 ? -20.969 -21.312 -19.75 1 62.81 301 VAL B CA 1
ATOM 5710 C C . VAL B 1 301 ? -19.969 -20.156 -19.641 1 62.81 301 VAL B C 1
ATOM 5712 O O . VAL B 1 301 ? -18.766 -20.391 -19.562 1 62.81 301 VAL B O 1
ATOM 5715 N N . VAL B 1 302 ? -20.469 -18.969 -19.984 1 60 302 VAL B N 1
ATOM 5716 C CA . VAL B 1 302 ? -19.594 -17.812 -19.922 1 60 302 VAL B CA 1
ATOM 5717 C C . VAL B 1 302 ? -19.203 -17.531 -18.469 1 60 302 VAL B C 1
ATOM 5719 O O . VAL B 1 302 ? -20.078 -17.266 -17.625 1 60 302 VAL B O 1
ATOM 5722 N N . MET B 1 303 ? -17.906 -17.75 -18.219 1 75.5 303 MET B N 1
ATOM 5723 C CA . MET B 1 303 ? -17.359 -17.453 -16.906 1 75.5 303 MET B CA 1
ATOM 5724 C C . MET B 1 303 ? -16.297 -16.359 -17 1 75.5 303 MET B C 1
ATOM 5726 O O . MET B 1 303 ? -15.211 -16.594 -17.531 1 75.5 303 MET B O 1
ATOM 5730 N N . GLU B 1 304 ? -16.719 -15.117 -16.703 1 82.56 304 GLU B N 1
ATOM 5731 C CA . GLU B 1 304 ? -15.75 -14.031 -16.734 1 82.56 304 GLU B CA 1
ATOM 5732 C C . GLU B 1 304 ? -15.086 -13.844 -15.367 1 82.56 304 GLU B C 1
ATOM 5734 O O . GLU B 1 304 ? -15.766 -13.625 -14.367 1 82.56 304 GLU B O 1
ATOM 5739 N N . PRO B 1 305 ? -13.758 -14.008 -15.43 1 89.94 305 PRO B N 1
ATOM 5740 C CA . PRO B 1 305 ? -13.086 -13.812 -14.148 1 89.94 305 PRO B CA 1
ATOM 5741 C C . PRO B 1 305 ? -13.219 -12.383 -13.617 1 89.94 305 PRO B C 1
ATOM 5743 O O . PRO B 1 305 ? -13.211 -11.43 -14.406 1 89.94 305 PRO B O 1
ATOM 5746 N N . LYS B 1 306 ? -13.383 -12.297 -12.289 1 90.25 306 LYS B N 1
ATOM 5747 C CA . LYS B 1 306 ? -13.555 -11.008 -11.625 1 90.25 306 LYS B CA 1
ATOM 5748 C C . LYS B 1 306 ? -12.594 -10.859 -10.453 1 90.25 306 LYS B C 1
ATOM 5750 O O . LYS B 1 306 ? -12.062 -11.852 -9.953 1 90.25 306 LYS B O 1
ATOM 5755 N N . SER B 1 307 ? -12.336 -9.555 -9.992 1 89.62 307 SER B N 1
ATOM 5756 C CA . SER B 1 307 ? -11.602 -9.195 -8.781 1 89.62 307 SER B CA 1
ATOM 5757 C C . SER B 1 307 ? -10.203 -9.805 -8.789 1 89.62 307 SER B C 1
ATOM 5759 O O . SER B 1 307 ? -9.875 -10.625 -7.926 1 89.62 307 SER B O 1
ATOM 5761 N N . MET B 1 308 ? -9.422 -9.328 -9.617 1 93.69 308 MET B N 1
ATOM 5762 C CA . MET B 1 308 ? -8.047 -9.805 -9.688 1 93.69 308 MET B CA 1
ATOM 5763 C C . MET B 1 308 ? -7.207 -9.195 -8.57 1 93.69 308 MET B C 1
ATOM 5765 O O . MET B 1 308 ? -7.402 -8.039 -8.203 1 93.69 308 MET B O 1
ATOM 5769 N N . VAL B 1 309 ? -6.363 -9.961 -7.961 1 97.19 309 VAL B N 1
ATOM 5770 C CA . VAL B 1 309 ? -5.438 -9.562 -6.91 1 97.19 309 VAL B CA 1
ATOM 5771 C C . VAL B 1 309 ? -4.039 -10.086 -7.223 1 97.19 309 VAL B C 1
ATOM 5773 O O . VAL B 1 309 ? -3.869 -11.273 -7.527 1 97.19 309 VAL B O 1
ATOM 5776 N N . LYS B 1 310 ? -3.061 -9.188 -7.184 1 96.44 310 LYS B N 1
ATOM 5777 C CA . LYS B 1 310 ? -1.681 -9.641 -7.324 1 96.44 310 LYS B CA 1
ATOM 5778 C C . LYS B 1 310 ? -1.332 -10.672 -6.258 1 96.44 310 LYS B C 1
ATOM 5780 O O . LYS B 1 310 ? -1.682 -10.508 -5.09 1 96.44 310 LYS B O 1
ATOM 5785 N N . TYR B 1 311 ? -0.631 -11.711 -6.684 1 95.31 311 TYR B N 1
ATOM 5786 C CA . TYR B 1 311 ? -0.427 -12.836 -5.773 1 95.31 311 TYR B CA 1
ATOM 5787 C C . TYR B 1 311 ? 0.25 -12.375 -4.484 1 95.31 311 TYR B C 1
ATOM 5789 O O . TYR B 1 311 ? -0.076 -12.852 -3.398 1 95.31 311 TYR B O 1
ATOM 5797 N N . GLU B 1 312 ? 1.168 -11.406 -4.527 1 94.75 312 GLU B N 1
ATOM 5798 C CA . GLU B 1 312 ? 1.882 -10.922 -3.348 1 94.75 312 GLU B CA 1
ATOM 5799 C C . GLU B 1 312 ? 0.932 -10.242 -2.367 1 94.75 312 GLU B C 1
ATOM 5801 O O . GLU B 1 312 ? 1.252 -10.094 -1.187 1 94.75 312 GLU B O 1
ATOM 5806 N N . ASP B 1 313 ? -0.208 -9.898 -2.814 1 96.31 313 ASP B N 1
ATOM 5807 C CA . ASP B 1 313 ? -1.169 -9.188 -1.978 1 96.31 313 ASP B CA 1
ATOM 5808 C C . ASP B 1 313 ? -2.258 -10.133 -1.469 1 96.31 313 ASP B C 1
ATOM 5810 O O . ASP B 1 313 ? -3.078 -9.742 -0.632 1 96.31 313 ASP B O 1
ATOM 5814 N N . VAL B 1 314 ? -2.281 -11.352 -1.916 1 96.75 314 VAL B N 1
ATOM 5815 C CA . VAL B 1 314 ? -3.381 -12.273 -1.647 1 96.75 314 VAL B CA 1
ATOM 5816 C C . VAL B 1 314 ? -3.473 -12.547 -0.148 1 96.75 314 VAL B C 1
ATOM 5818 O O . VAL B 1 314 ? -4.555 -12.461 0.44 1 96.75 314 VAL B O 1
ATOM 5821 N N . PRO B 1 315 ? -2.393 -12.797 0.527 1 96.12 315 PRO B N 1
ATOM 5822 C CA . PRO B 1 315 ? -2.529 -13.086 1.958 1 96.12 315 PRO B CA 1
ATOM 5823 C C . PRO B 1 315 ? -3.197 -11.945 2.725 1 96.12 315 PRO B C 1
ATOM 5825 O O . PRO B 1 315 ? -4.129 -12.18 3.5 1 96.12 315 PRO B O 1
ATOM 5828 N N . LYS B 1 316 ? -2.734 -10.766 2.477 1 97.31 316 LYS B N 1
ATOM 5829 C CA . LYS B 1 316 ? -3.324 -9.617 3.154 1 97.31 316 LYS B CA 1
ATOM 5830 C C . LYS B 1 316 ? -4.777 -9.414 2.73 1 97.31 316 LYS B C 1
ATOM 5832 O O . LYS B 1 316 ? -5.641 -9.141 3.564 1 97.31 316 LYS B O 1
ATOM 5837 N N . HIS B 1 317 ? -5.023 -9.508 1.454 1 97.94 317 HIS B N 1
ATOM 5838 C CA . HIS B 1 317 ? -6.367 -9.328 0.916 1 97.94 317 HIS B CA 1
ATOM 5839 C C . HIS B 1 317 ? -7.355 -10.289 1.56 1 97.94 317 HIS B C 1
ATOM 5841 O O . HIS B 1 317 ? -8.453 -9.883 1.958 1 97.94 317 HIS B O 1
ATOM 5847 N N . LEU B 1 318 ? -6.965 -11.547 1.656 1 98.06 318 LEU B N 1
ATOM 5848 C CA . LEU B 1 318 ? -7.844 -12.555 2.229 1 98.06 318 LEU B CA 1
ATOM 5849 C C . LEU B 1 318 ? -8.062 -12.312 3.719 1 98.06 318 LEU B C 1
ATOM 5851 O O . LEU B 1 318 ? -9.188 -12.406 4.211 1 98.06 318 LEU B O 1
ATOM 5855 N N . ALA B 1 319 ? -6.996 -12.008 4.414 1 98.12 319 ALA B N 1
ATOM 5856 C CA . ALA B 1 319 ? -7.117 -11.727 5.844 1 98.12 319 ALA B CA 1
ATOM 5857 C C . ALA B 1 319 ? -8.016 -10.523 6.094 1 98.12 319 ALA B C 1
ATOM 5859 O O . ALA B 1 319 ? -8.812 -10.523 7.035 1 98.12 319 ALA B O 1
ATOM 5860 N N . MET B 1 320 ? -7.879 -9.547 5.293 1 98.19 320 MET B N 1
ATOM 5861 C CA . MET B 1 320 ? -8.703 -8.352 5.414 1 98.19 320 MET B CA 1
ATOM 5862 C C . MET B 1 320 ? -10.18 -8.688 5.234 1 98.19 320 MET B C 1
ATOM 5864 O O . MET B 1 320 ? -11.016 -8.297 6.051 1 98.19 320 MET B O 1
ATOM 5868 N N . TRP B 1 321 ? -10.516 -9.391 4.223 1 98.12 321 TRP B N 1
ATOM 5869 C CA . TRP B 1 321 ? -11.922 -9.695 3.953 1 98.12 321 TRP B CA 1
ATOM 5870 C C . TRP B 1 321 ? -12.484 -10.641 5.008 1 98.12 321 TRP B C 1
ATOM 5872 O O . TRP B 1 321 ? -13.664 -10.555 5.355 1 98.12 321 TRP B O 1
ATOM 5882 N N . ASN B 1 322 ? -11.617 -11.547 5.484 1 97.69 322 ASN B N 1
ATOM 5883 C CA . ASN B 1 322 ? -12.047 -12.359 6.621 1 97.69 322 ASN B CA 1
ATOM 5884 C C . ASN B 1 322 ? -12.406 -11.492 7.824 1 97.69 322 ASN B C 1
ATOM 5886 O O . ASN B 1 322 ? -13.422 -11.727 8.484 1 97.69 322 ASN B O 1
ATOM 5890 N N . ALA B 1 323 ? -11.594 -10.492 8.086 1 97.88 323 ALA B N 1
ATOM 5891 C CA . ALA B 1 323 ? -11.836 -9.578 9.195 1 97.88 323 ALA B CA 1
ATOM 5892 C C . ALA B 1 323 ? -13.078 -8.727 8.945 1 97.88 323 ALA B C 1
ATOM 5894 O O . ALA B 1 323 ? -13.859 -8.477 9.867 1 97.88 323 ALA B O 1
ATOM 5895 N N . ILE B 1 324 ? -13.289 -8.305 7.75 1 97.56 324 ILE B N 1
ATOM 5896 C CA . ILE B 1 324 ? -14.43 -7.484 7.363 1 97.56 324 ILE B CA 1
ATOM 5897 C C . ILE B 1 324 ? -15.719 -8.273 7.578 1 97.56 324 ILE B C 1
ATOM 5899 O O . ILE B 1 324 ? -16.703 -7.742 8.117 1 97.56 324 ILE B O 1
ATOM 5903 N N . ARG B 1 325 ? -15.703 -9.539 7.23 1 96.5 325 ARG B N 1
ATOM 5904 C CA . ARG B 1 325 ? -16.906 -10.375 7.219 1 96.5 325 ARG B CA 1
ATOM 5905 C C . ARG B 1 325 ? -17.125 -11.031 8.578 1 96.5 325 ARG B C 1
ATOM 5907 O O . ARG B 1 325 ? -18.156 -11.672 8.805 1 96.5 325 ARG B O 1
ATOM 5914 N N . ALA B 1 326 ? -16.156 -10.883 9.453 1 95.19 326 ALA B N 1
ATOM 5915 C CA . ALA B 1 326 ? -16.188 -11.641 10.703 1 95.19 326 ALA B CA 1
ATOM 5916 C C . ALA B 1 326 ? -17.406 -11.266 11.547 1 95.19 326 ALA B C 1
ATOM 5918 O O . ALA B 1 326 ? -17.781 -10.094 11.625 1 95.19 326 ALA B O 1
ATOM 5919 N N . GLU B 1 327 ? -17.984 -12.25 12.141 1 90.75 327 GLU B N 1
ATOM 5920 C CA . GLU B 1 327 ? -19.047 -12.062 13.125 1 90.75 327 GLU B CA 1
ATOM 5921 C C . GLU B 1 327 ? -18.469 -11.773 14.508 1 90.75 327 GLU B C 1
ATOM 5923 O O . GLU B 1 327 ? -17.281 -11.977 14.742 1 90.75 327 GLU B O 1
ATOM 5928 N N . PRO B 1 328 ? -19.328 -11.352 15.406 1 88.19 328 PRO B N 1
ATOM 5929 C CA . PRO B 1 328 ? -18.828 -10.984 16.734 1 88.19 328 PRO B CA 1
ATOM 5930 C C . PRO B 1 328 ? -18.047 -12.102 17.406 1 88.19 328 PRO B C 1
ATOM 5932 O O . PRO B 1 328 ? -17.016 -11.852 18.031 1 88.19 328 PRO B O 1
ATOM 5935 N N . ASN B 1 329 ? -18.453 -13.359 17.203 1 91.12 329 ASN B N 1
ATOM 5936 C CA . ASN B 1 329 ? -17.812 -14.477 17.891 1 91.12 329 ASN B CA 1
ATOM 5937 C C . ASN B 1 329 ? -16.516 -14.883 17.219 1 91.12 329 ASN B C 1
ATOM 5939 O O . ASN B 1 329 ? -15.703 -15.609 17.797 1 91.12 329 ASN B O 1
ATOM 5943 N N . THR B 1 330 ? -16.234 -14.414 15.984 1 93.38 330 THR B N 1
ATOM 5944 C CA . THR B 1 330 ? -15.031 -14.797 15.266 1 93.38 330 THR B CA 1
ATOM 5945 C C . THR B 1 330 ? -14.148 -13.578 15 1 93.38 330 THR B C 1
ATOM 5947 O O . THR B 1 330 ? -13.07 -13.703 14.422 1 93.38 330 THR B O 1
ATOM 5950 N N . ARG B 1 331 ? -14.539 -12.469 15.43 1 93.62 331 ARG B N 1
ATOM 5951 C CA . ARG B 1 331 ? -13.891 -11.195 15.109 1 93.62 331 ARG B CA 1
ATOM 5952 C C . ARG B 1 331 ? -12.477 -11.148 15.664 1 93.62 331 ARG B C 1
ATOM 5954 O O . ARG B 1 331 ? -11.547 -10.711 14.977 1 93.62 331 ARG B O 1
ATOM 5961 N N . SER B 1 332 ? -12.359 -11.594 16.859 1 94.81 332 SER B N 1
ATOM 5962 C CA . SER B 1 332 ? -11.047 -11.547 17.5 1 94.81 332 SER B CA 1
ATOM 5963 C C . SER B 1 332 ? -10.031 -12.391 16.75 1 94.81 332 SER B C 1
ATOM 5965 O O . SER B 1 332 ? -8.914 -11.938 16.484 1 94.81 332 SER B O 1
ATOM 5967 N N . ASP B 1 333 ? -10.438 -13.57 16.359 1 96.75 333 ASP B N 1
ATOM 5968 C CA . ASP B 1 333 ? -9.539 -14.469 15.633 1 96.75 333 ASP B CA 1
ATOM 5969 C C . ASP B 1 333 ? -9.211 -13.906 14.258 1 96.75 333 ASP B C 1
ATOM 5971 O O . ASP B 1 333 ? -8.062 -13.977 13.812 1 96.75 333 ASP B O 1
ATOM 5975 N N . ALA B 1 334 ? -10.203 -13.398 13.594 1 97.06 334 ALA B N 1
ATOM 5976 C CA . ALA B 1 334 ? -10.008 -12.82 12.266 1 97.06 334 ALA B CA 1
ATOM 5977 C C . ALA B 1 334 ? -9.047 -11.641 12.32 1 97.06 334 ALA B C 1
ATOM 5979 O O . ALA B 1 334 ? -8.156 -11.516 11.469 1 97.06 334 ALA B O 1
ATOM 5980 N N . MET B 1 335 ? -9.172 -10.812 13.32 1 96.69 335 MET B N 1
ATOM 5981 C CA . MET B 1 335 ? -8.289 -9.656 13.477 1 96.69 335 MET B CA 1
ATOM 5982 C C . MET B 1 335 ? -6.867 -10.094 13.797 1 96.69 335 MET B C 1
ATOM 5984 O O . MET B 1 335 ? -5.902 -9.492 13.32 1 96.69 335 MET B O 1
ATOM 5988 N N . ALA B 1 336 ? -6.777 -11.086 14.633 1 97.44 336 ALA B N 1
ATOM 5989 C CA . ALA B 1 336 ? -5.457 -11.602 14.969 1 97.44 336 ALA B CA 1
ATOM 5990 C C . ALA B 1 336 ? -4.738 -12.117 13.727 1 97.44 336 ALA B C 1
ATOM 5992 O O . ALA B 1 336 ? -3.533 -11.898 13.562 1 97.44 336 ALA B O 1
ATOM 5993 N N . GLU B 1 337 ? -5.438 -12.812 12.898 1 97.31 337 GLU B N 1
ATOM 5994 C CA . GLU B 1 337 ? -4.863 -13.297 11.641 1 97.31 337 GLU B CA 1
ATOM 5995 C C . GLU B 1 337 ? -4.402 -12.141 10.758 1 97.31 337 GLU B C 1
ATOM 5997 O O . GLU B 1 337 ? -3.305 -12.18 10.203 1 97.31 337 GLU B O 1
ATOM 6002 N N . LEU B 1 338 ? -5.246 -11.156 10.617 1 98.19 338 LEU B N 1
ATOM 6003 C CA . LEU B 1 338 ? -4.895 -9.977 9.836 1 98.19 338 LEU B CA 1
ATOM 6004 C C . LEU B 1 338 ? -3.635 -9.312 10.383 1 98.19 338 LEU B C 1
ATOM 6006 O O . LEU B 1 338 ? -2.73 -8.961 9.625 1 98.19 338 LEU B O 1
ATOM 6010 N N . GLU B 1 339 ? -3.598 -9.172 11.648 1 97.31 339 GLU B N 1
ATOM 6011 C CA . GLU B 1 339 ? -2.449 -8.539 12.289 1 97.31 339 GLU B CA 1
ATOM 6012 C C . GLU B 1 339 ? -1.174 -9.344 12.055 1 97.31 339 GLU B C 1
ATOM 6014 O O . GLU B 1 339 ? -0.107 -8.773 11.812 1 97.31 339 GLU B O 1
ATOM 6019 N N . ASN B 1 340 ? -1.306 -10.633 12.102 1 97.25 340 ASN B N 1
ATOM 6020 C CA . ASN B 1 340 ? -0.157 -11.484 11.812 1 97.25 340 ASN B CA 1
ATOM 6021 C C . ASN B 1 340 ? 0.336 -11.297 10.383 1 97.25 340 ASN B C 1
ATOM 6023 O O . ASN B 1 340 ? 1.543 -11.234 10.141 1 97.25 340 ASN B O 1
ATOM 6027 N N . VAL B 1 341 ? -0.567 -11.203 9.469 1 97.31 341 VAL B N 1
ATOM 6028 C CA . VAL B 1 341 ? -0.215 -11.086 8.055 1 97.31 341 VAL B CA 1
ATOM 6029 C C . VAL B 1 341 ? 0.484 -9.75 7.812 1 97.31 341 VAL B C 1
ATOM 6031 O O . VAL B 1 341 ? 1.523 -9.703 7.148 1 97.31 341 VAL B O 1
ATOM 6034 N N . VAL B 1 342 ? -0.02 -8.672 8.367 1 97.88 342 VAL B N 1
ATOM 6035 C CA . VAL B 1 342 ? 0.56 -7.363 8.086 1 97.88 342 VAL B CA 1
ATOM 6036 C C . VAL B 1 342 ? 1.916 -7.238 8.781 1 97.88 342 VAL B C 1
ATOM 6038 O O . VAL B 1 342 ? 2.826 -6.586 8.266 1 97.88 342 VAL B O 1
ATOM 6041 N N . ARG B 1 343 ? 2.062 -7.852 9.906 1 96.88 343 ARG B N 1
ATOM 6042 C CA . ARG B 1 343 ? 3.359 -7.879 10.57 1 96.88 343 ARG B CA 1
ATOM 6043 C C . ARG B 1 343 ? 4.391 -8.633 9.734 1 96.88 343 ARG B C 1
ATOM 6045 O O . ARG B 1 343 ? 5.531 -8.18 9.594 1 96.88 343 ARG B O 1
ATOM 6052 N N . THR B 1 344 ? 3.986 -9.742 9.234 1 96.19 344 THR B N 1
ATOM 6053 C CA . THR B 1 344 ? 4.875 -10.555 8.414 1 96.19 344 THR B CA 1
ATOM 6054 C C . THR B 1 344 ? 5.332 -9.781 7.184 1 96.19 344 THR B C 1
ATOM 6056 O O . THR B 1 344 ? 6.512 -9.805 6.828 1 96.19 344 THR B O 1
ATOM 6059 N N . GLU B 1 345 ? 4.445 -9.125 6.582 1 96.5 345 GLU B N 1
ATOM 6060 C CA . GLU B 1 345 ? 4.773 -8.336 5.402 1 96.5 345 GLU B CA 1
ATOM 6061 C C . GLU B 1 345 ? 5.746 -7.211 5.746 1 96.5 345 GLU B C 1
ATOM 6063 O O . GLU B 1 345 ? 6.684 -6.938 4.992 1 96.5 345 GLU B O 1
ATOM 6068 N N . ALA B 1 346 ? 5.469 -6.566 6.859 1 97.19 346 ALA B N 1
ATOM 6069 C CA . ALA B 1 346 ? 6.352 -5.484 7.293 1 97.19 346 ALA B CA 1
ATOM 6070 C C . ALA B 1 346 ? 7.766 -6.004 7.551 1 97.19 346 ALA B C 1
ATOM 6072 O O . ALA B 1 346 ? 8.75 -5.34 7.211 1 97.19 346 ALA B O 1
ATOM 6073 N N . ARG B 1 347 ? 7.879 -7.152 8.141 1 96.38 347 ARG B N 1
ATOM 6074 C CA . ARG B 1 347 ? 9.18 -7.754 8.414 1 96.38 347 ARG B CA 1
ATOM 6075 C C . ARG B 1 347 ? 9.938 -8.023 7.125 1 96.38 347 ARG B C 1
ATOM 6077 O O . ARG B 1 347 ? 11.148 -7.801 7.051 1 96.38 347 ARG B O 1
ATOM 6084 N N . LYS B 1 348 ? 9.25 -8.492 6.148 1 97.12 348 LYS B N 1
ATOM 6085 C CA . LYS B 1 348 ? 9.875 -8.75 4.852 1 97.12 348 LYS B CA 1
ATOM 6086 C C . LYS B 1 348 ? 10.453 -7.461 4.262 1 97.12 348 LYS B C 1
ATOM 6088 O O . LYS B 1 348 ? 11.555 -7.465 3.717 1 97.12 348 LYS B O 1
ATOM 6093 N N . ASP B 1 349 ? 9.695 -6.402 4.391 1 97.38 349 ASP B N 1
ATOM 6094 C CA . ASP B 1 349 ? 10.148 -5.105 3.9 1 97.38 349 ASP B CA 1
ATOM 6095 C C . ASP B 1 349 ? 11.453 -4.691 4.574 1 97.38 349 ASP B C 1
ATOM 6097 O O . ASP B 1 349 ? 12.383 -4.23 3.908 1 97.38 349 ASP B O 1
ATOM 6101 N N . ILE B 1 350 ? 11.477 -4.895 5.844 1 97.75 350 ILE B N 1
ATOM 6102 C CA . ILE B 1 350 ? 12.633 -4.469 6.621 1 97.75 350 ILE B CA 1
ATOM 6103 C C . ILE B 1 350 ? 13.852 -5.305 6.23 1 97.75 350 ILE B C 1
ATOM 6105 O O . ILE B 1 350 ? 14.945 -4.77 6.047 1 97.75 350 ILE B O 1
ATOM 6109 N N . MET B 1 351 ? 13.688 -6.637 6.043 1 96.69 351 MET B N 1
ATOM 6110 C CA . MET B 1 351 ? 14.781 -7.516 5.66 1 96.69 351 MET B CA 1
ATOM 6111 C C . MET B 1 351 ? 15.422 -7.051 4.355 1 96.69 351 MET B C 1
ATOM 6113 O O . MET B 1 351 ? 16.641 -6.953 4.258 1 96.69 351 MET B O 1
ATOM 6117 N N . VAL B 1 352 ? 14.633 -6.727 3.447 1 97.88 352 VAL B N 1
ATOM 6118 C CA . VAL B 1 352 ? 15.117 -6.363 2.121 1 97.88 352 VAL B CA 1
ATOM 6119 C C . VAL B 1 352 ? 15.781 -4.992 2.176 1 97.88 352 VAL B C 1
ATOM 6121 O O . VAL B 1 352 ? 16.844 -4.785 1.58 1 97.88 352 VAL B O 1
ATOM 6124 N N . MET B 1 353 ? 15.18 -4.062 2.924 1 97.88 353 MET B N 1
ATOM 6125 C CA . MET B 1 353 ? 15.758 -2.725 3.012 1 97.88 353 MET B CA 1
ATOM 6126 C C . MET B 1 353 ? 17.078 -2.748 3.783 1 97.88 353 MET B C 1
ATOM 6128 O O . MET B 1 353 ? 17.984 -1.982 3.48 1 97.88 353 MET B O 1
ATOM 6132 N N . ARG B 1 354 ? 17.141 -3.6 4.773 1 97.44 354 ARG B N 1
ATOM 6133 C CA . ARG B 1 354 ? 18.406 -3.754 5.477 1 97.44 354 ARG B CA 1
ATOM 6134 C C . ARG B 1 354 ? 19.469 -4.371 4.566 1 97.44 354 ARG B C 1
ATOM 6136 O O . ARG B 1 354 ? 20.641 -4.023 4.648 1 97.44 354 ARG B O 1
ATOM 6143 N N . ALA B 1 355 ? 19.047 -5.293 3.727 1 97.69 355 ALA B N 1
ATOM 6144 C CA . ALA B 1 355 ? 19.969 -5.824 2.727 1 97.69 355 ALA B CA 1
ATOM 6145 C C . ALA B 1 355 ? 20.484 -4.719 1.814 1 97.69 355 ALA B C 1
ATOM 6147 O O . ALA B 1 355 ? 21.688 -4.652 1.526 1 97.69 355 ALA B O 1
ATOM 6148 N N . ALA B 1 356 ? 19.578 -3.838 1.35 1 97.75 356 ALA B N 1
ATOM 6149 C CA . ALA B 1 356 ? 19.969 -2.707 0.514 1 97.75 356 ALA B CA 1
ATOM 6150 C C . ALA B 1 356 ? 20.953 -1.799 1.249 1 97.75 356 ALA B C 1
ATOM 6152 O O . ALA B 1 356 ? 21.969 -1.394 0.687 1 97.75 356 ALA B O 1
ATOM 6153 N N . ARG B 1 357 ? 20.641 -1.523 2.471 1 96.75 357 ARG B N 1
ATOM 6154 C CA . ARG B 1 357 ? 21.5 -0.665 3.264 1 96.75 357 ARG B CA 1
ATOM 6155 C C . ARG B 1 357 ? 22.875 -1.309 3.459 1 96.75 357 ARG B C 1
ATOM 6157 O O . ARG B 1 357 ? 23.906 -0.623 3.434 1 96.75 357 ARG B O 1
ATOM 6164 N N . GLU B 1 358 ? 22.922 -2.625 3.729 1 96.12 358 GLU B N 1
ATOM 6165 C CA . GLU B 1 358 ? 24.172 -3.365 3.885 1 96.12 358 GLU B CA 1
ATOM 6166 C C . GLU B 1 358 ? 25.016 -3.281 2.621 1 96.12 358 GLU B C 1
ATOM 6168 O O . GLU B 1 358 ? 26.25 -3.162 2.699 1 96.12 358 GLU B O 1
ATOM 6173 N N . TYR B 1 359 ? 24.391 -3.346 1.51 1 97.19 359 TYR B N 1
ATOM 6174 C CA . TYR B 1 359 ? 25.109 -3.342 0.244 1 97.19 359 TYR B CA 1
ATOM 6175 C C . TYR B 1 359 ? 25.578 -1.935 -0.117 1 97.19 359 TYR B C 1
ATOM 6177 O O . TYR B 1 359 ? 26.75 -1.715 -0.398 1 97.19 359 TYR B O 1
ATOM 6185 N N . PHE B 1 360 ? 24.641 -0.921 -0.07 1 96.88 360 PHE B N 1
ATOM 6186 C CA . PHE B 1 360 ? 24.906 0.412 -0.591 1 96.88 360 PHE B CA 1
ATOM 6187 C C . PHE B 1 360 ? 25.641 1.256 0.446 1 96.88 360 PHE B C 1
ATOM 6189 O O . PHE B 1 360 ? 26.25 2.273 0.109 1 96.88 360 PHE B O 1
ATOM 6196 N N . LYS B 1 361 ? 25.531 0.963 1.674 1 95.69 361 LYS B N 1
ATOM 6197 C CA . LYS B 1 361 ? 26.141 1.701 2.783 1 95.69 361 LYS B CA 1
ATOM 6198 C C . LYS B 1 361 ? 25.703 3.164 2.768 1 95.69 361 LYS B C 1
ATOM 6200 O O . LYS B 1 361 ? 26.5 4.059 3.064 1 95.69 361 LYS B O 1
ATOM 6205 N N . ASP B 1 362 ? 24.469 3.377 2.291 1 95.75 362 ASP B N 1
ATOM 6206 C CA . ASP B 1 362 ? 23.891 4.703 2.139 1 95.75 362 ASP B CA 1
ATOM 6207 C C . ASP B 1 362 ? 22.359 4.629 2.125 1 95.75 362 ASP B C 1
ATOM 6209 O O . ASP B 1 362 ? 21.781 3.926 1.298 1 95.75 362 ASP B O 1
ATOM 6213 N N . ASP B 1 363 ? 21.734 5.34 3.051 1 95.69 363 ASP B N 1
ATOM 6214 C CA . ASP B 1 363 ? 20.281 5.273 3.201 1 95.69 363 ASP B CA 1
ATOM 6215 C C . ASP B 1 363 ? 19.578 5.781 1.946 1 95.69 363 ASP B C 1
ATOM 6217 O O . ASP B 1 363 ? 18.547 5.242 1.544 1 95.69 363 ASP B O 1
ATOM 6221 N N . LYS B 1 364 ? 20.062 6.832 1.354 1 94.88 364 LYS B N 1
ATOM 6222 C CA . LYS B 1 364 ? 19.438 7.426 0.178 1 94.88 364 LYS B CA 1
ATOM 6223 C C . LYS B 1 364 ? 19.531 6.488 -1.024 1 94.88 364 LYS B C 1
ATOM 6225 O O . LYS B 1 364 ? 18.562 6.348 -1.78 1 94.88 364 LYS B O 1
ATOM 6230 N N . LEU B 1 365 ? 20.688 5.863 -1.174 1 96.75 365 LEU B N 1
ATOM 6231 C CA . LEU B 1 365 ? 20.859 4.902 -2.256 1 96.75 365 LEU B CA 1
ATOM 6232 C C . LEU B 1 365 ? 19.969 3.68 -2.035 1 96.75 365 LEU B C 1
ATOM 6234 O O . LEU B 1 365 ? 19.391 3.141 -2.986 1 96.75 365 LEU B O 1
ATOM 6238 N N . ALA B 1 366 ? 19.906 3.246 -0.792 1 97 366 ALA B N 1
ATOM 6239 C CA . ALA B 1 366 ? 19.031 2.125 -0.466 1 97 366 ALA B CA 1
ATOM 6240 C C . ALA B 1 366 ? 17.578 2.455 -0.79 1 97 366 ALA B C 1
ATOM 6242 O O . ALA B 1 366 ? 16.859 1.633 -1.365 1 97 366 ALA B O 1
ATOM 6243 N N . ASP B 1 367 ? 17.156 3.625 -0.402 1 96.38 367 ASP B N 1
ATOM 6244 C CA . ASP B 1 367 ? 15.797 4.066 -0.69 1 96.38 367 ASP B CA 1
ATOM 6245 C C . ASP B 1 367 ? 15.562 4.172 -2.195 1 96.38 367 ASP B C 1
ATOM 6247 O O . ASP B 1 367 ? 14.516 3.76 -2.695 1 96.38 367 ASP B O 1
ATOM 6251 N N . ALA B 1 368 ? 16.531 4.762 -2.916 1 95.94 368 ALA B N 1
ATOM 6252 C CA . ALA B 1 368 ? 16.422 4.926 -4.363 1 95.94 368 ALA B CA 1
ATOM 6253 C C . ALA B 1 368 ? 16.312 3.572 -5.062 1 95.94 368 ALA B C 1
ATOM 6255 O O . ALA B 1 368 ? 15.648 3.457 -6.094 1 95.94 368 ALA B O 1
ATOM 6256 N N . ALA B 1 369 ? 16.828 2.537 -4.488 1 97.12 369 ALA B N 1
ATOM 6257 C CA . ALA B 1 369 ? 16.859 1.198 -5.07 1 97.12 369 ALA B CA 1
ATOM 6258 C C . ALA B 1 369 ? 15.453 0.59 -5.094 1 97.12 369 ALA B C 1
ATOM 6260 O O . ALA B 1 369 ? 15.219 -0.418 -5.766 1 97.12 369 ALA B O 1
ATOM 6261 N N . THR B 1 370 ? 14.547 1.169 -4.355 1 95.31 370 THR B N 1
ATOM 6262 C CA . THR B 1 370 ? 13.18 0.654 -4.332 1 95.31 370 THR B CA 1
ATOM 6263 C C . THR B 1 370 ? 12.359 1.24 -5.48 1 95.31 370 THR B C 1
ATOM 6265 O O . THR B 1 370 ? 11.258 0.771 -5.766 1 95.31 370 THR B O 1
ATOM 6268 N N . LYS B 1 371 ? 12.836 2.258 -6.18 1 93.25 371 LYS B N 1
ATOM 6269 C CA . LYS B 1 371 ? 12 3.1 -7.027 1 93.25 371 LYS B CA 1
ATOM 6270 C C . LYS B 1 371 ? 12.172 2.738 -8.5 1 93.25 371 LYS B C 1
ATOM 6272 O O . LYS B 1 371 ? 11.195 2.715 -9.258 1 93.25 371 LYS B O 1
ATOM 6277 N N . THR B 1 372 ? 13.422 2.469 -8.891 1 94.44 372 THR B N 1
ATOM 6278 C CA . THR B 1 372 ? 13.695 2.264 -10.305 1 94.44 372 THR B CA 1
ATOM 6279 C C . THR B 1 372 ? 14.469 0.968 -10.531 1 94.44 372 THR B C 1
ATOM 6281 O O . THR B 1 372 ? 15.492 0.73 -9.875 1 94.44 372 THR B O 1
ATOM 6284 N N . ARG B 1 373 ? 14 0.208 -11.43 1 95.62 373 ARG B N 1
ATOM 6285 C CA . ARG B 1 373 ? 14.703 -1.021 -11.789 1 95.62 373 ARG B CA 1
ATOM 6286 C C . ARG B 1 373 ? 15.992 -0.713 -12.547 1 95.62 373 ARG B C 1
ATOM 6288 O O . ARG B 1 373 ? 16.062 0.264 -13.297 1 95.62 373 ARG B O 1
ATOM 6295 N N . PRO B 1 374 ? 17.031 -1.507 -12.398 1 97 374 PRO B N 1
ATOM 6296 C CA . PRO B 1 374 ? 18.266 -1.301 -13.148 1 97 374 PRO B CA 1
ATOM 6297 C C . PRO B 1 374 ? 18.156 -1.761 -14.602 1 97 374 PRO B C 1
ATOM 6299 O O . PRO B 1 374 ? 17.234 -2.488 -14.953 1 97 374 PRO B O 1
ATOM 6302 N N . ALA B 1 375 ? 19.094 -1.347 -15.422 1 95.38 375 ALA B N 1
ATOM 6303 C CA . ALA B 1 375 ? 19.109 -1.716 -16.844 1 95.38 375 ALA B CA 1
ATOM 6304 C C . ALA B 1 375 ? 19.391 -3.205 -17.016 1 95.38 375 ALA B C 1
ATOM 6306 O O . ALA B 1 375 ? 18.906 -3.832 -17.953 1 95.38 375 ALA B O 1
ATOM 6307 N N . SER B 1 376 ? 20.203 -3.721 -16.156 1 96.12 376 SER B N 1
ATOM 6308 C CA . SER B 1 376 ? 20.578 -5.133 -16.156 1 96.12 376 SER B CA 1
ATOM 6309 C C . SER B 1 376 ? 20.938 -5.621 -14.758 1 96.12 376 SER B C 1
ATOM 6311 O O . SER B 1 376 ? 21.219 -4.812 -13.867 1 96.12 376 SER B O 1
ATOM 6313 N N . TYR B 1 377 ? 20.844 -6.91 -14.617 1 97.56 377 TYR B N 1
ATOM 6314 C CA . TYR B 1 377 ? 21.203 -7.527 -13.344 1 97.56 377 TYR B CA 1
ATOM 6315 C C . TYR B 1 377 ? 21.531 -9.008 -13.531 1 97.56 377 TYR B C 1
ATOM 6317 O O . TYR B 1 377 ? 21.203 -9.594 -14.562 1 97.56 377 TYR B O 1
ATOM 6325 N N . SER B 1 378 ? 22.188 -9.57 -12.586 1 97.88 378 SER B N 1
ATOM 6326 C CA . SER B 1 378 ? 22.469 -11 -12.578 1 97.88 378 SER B CA 1
ATOM 6327 C C . SER B 1 378 ? 21.312 -11.781 -11.945 1 97.88 378 SER B C 1
ATOM 6329 O O . SER B 1 378 ? 21.062 -11.656 -10.742 1 97.88 378 SER B O 1
ATOM 6331 N N . GLN B 1 379 ? 20.734 -12.641 -12.688 1 97.31 379 GLN B N 1
ATOM 6332 C CA . GLN B 1 379 ? 19.656 -13.484 -12.164 1 97.31 379 GLN B CA 1
ATOM 6333 C C . GLN B 1 379 ? 20.172 -14.391 -11.055 1 97.31 379 GLN B C 1
ATOM 6335 O O . GLN B 1 379 ? 19.484 -14.602 -10.047 1 97.31 379 GLN B O 1
ATOM 6340 N N . GLU B 1 380 ? 21.297 -14.938 -11.242 1 97.06 380 GLU B N 1
ATOM 6341 C CA . GLU B 1 380 ? 21.906 -15.836 -10.258 1 97.06 380 GLU B CA 1
ATOM 6342 C C . GLU B 1 380 ? 22.125 -15.125 -8.93 1 97.06 380 GLU B C 1
ATOM 6344 O O . GLU B 1 380 ? 21.891 -15.695 -7.863 1 97.06 380 GLU B O 1
ATOM 6349 N N . CYS B 1 381 ? 22.547 -13.914 -9.062 1 98.06 381 CYS B N 1
ATOM 6350 C CA . CYS B 1 381 ? 22.766 -13.109 -7.863 1 98.06 381 CYS B CA 1
ATOM 6351 C C . CYS B 1 381 ? 21.453 -12.875 -7.129 1 98.06 381 CYS B C 1
ATOM 6353 O O . CYS B 1 381 ? 21.375 -13.062 -5.914 1 98.06 381 CYS B O 1
ATOM 6355 N N . VAL B 1 382 ? 20.422 -12.484 -7.848 1 97.88 382 VAL B N 1
ATOM 6356 C CA . VAL B 1 382 ? 19.109 -12.227 -7.242 1 97.88 382 VAL B CA 1
ATOM 6357 C C . VAL B 1 382 ? 18.594 -13.5 -6.578 1 97.88 382 VAL B C 1
ATOM 6359 O O . VAL B 1 382 ? 18.094 -13.461 -5.453 1 97.88 382 VAL B O 1
ATOM 6362 N N . ARG B 1 383 ? 18.734 -14.562 -7.273 1 97.56 383 ARG B N 1
ATOM 6363 C CA . ARG B 1 383 ? 18.328 -15.852 -6.73 1 97.56 383 ARG B CA 1
ATOM 6364 C C . ARG B 1 383 ? 19.062 -16.156 -5.418 1 97.56 383 ARG B C 1
ATOM 6366 O O . ARG B 1 383 ? 18.438 -16.547 -4.434 1 97.56 383 ARG B O 1
ATOM 6373 N N . ASP B 1 384 ? 20.297 -15.93 -5.383 1 96.88 384 ASP B N 1
ATOM 6374 C CA . ASP B 1 384 ? 21.125 -16.25 -4.215 1 96.88 384 ASP B CA 1
ATOM 6375 C C . ASP B 1 384 ? 20.734 -15.367 -3.025 1 96.88 384 ASP B C 1
ATOM 6377 O O . ASP B 1 384 ? 20.656 -15.844 -1.893 1 96.88 384 ASP B O 1
ATOM 6381 N N . ILE B 1 385 ? 20.531 -14.133 -3.287 1 97.44 385 ILE B N 1
ATOM 6382 C CA . ILE B 1 385 ? 20.141 -13.219 -2.217 1 97.44 385 ILE B 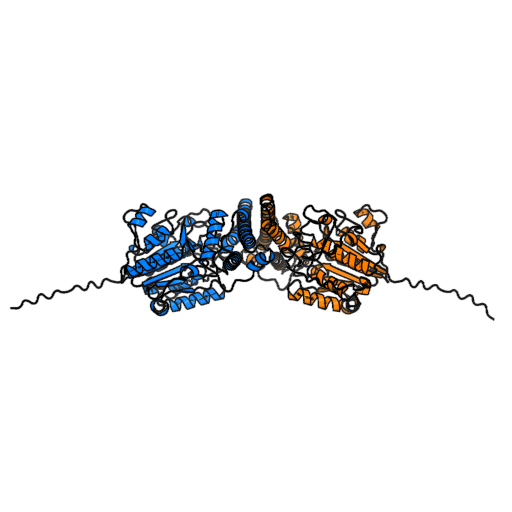CA 1
ATOM 6383 C C . ILE B 1 385 ? 18.781 -13.617 -1.668 1 97.44 385 ILE B C 1
ATOM 6385 O O . ILE B 1 385 ? 18.578 -13.664 -0.452 1 97.44 385 ILE B O 1
ATOM 6389 N N . THR B 1 386 ? 17.859 -13.93 -2.557 1 97.12 386 THR B N 1
ATOM 6390 C CA . THR B 1 386 ? 16.516 -14.305 -2.145 1 97.12 386 THR B CA 1
ATOM 6391 C C . THR B 1 386 ? 16.531 -15.578 -1.3 1 97.12 386 THR B C 1
ATOM 6393 O O . THR B 1 386 ? 15.93 -15.633 -0.227 1 97.12 386 THR B O 1
ATOM 6396 N N . THR B 1 387 ? 17.266 -16.547 -1.762 1 96.44 387 THR B N 1
ATOM 6397 C CA . THR B 1 387 ? 17.312 -17.812 -1.044 1 96.44 387 THR B CA 1
ATOM 6398 C C . THR B 1 387 ? 18.047 -17.656 0.281 1 96.44 387 THR B C 1
ATOM 6400 O O . THR B 1 387 ? 17.719 -18.328 1.265 1 96.44 387 THR B O 1
ATOM 6403 N N . SER B 1 388 ? 19.016 -16.797 0.351 1 96.5 388 SER B N 1
ATOM 6404 C CA . SER B 1 388 ? 19.719 -16.531 1.606 1 96.5 388 SER B CA 1
ATOM 6405 C C . SER B 1 388 ? 18.797 -15.828 2.605 1 96.5 388 SER B C 1
ATOM 6407 O O . SER B 1 388 ? 18.797 -16.172 3.791 1 96.5 388 SER B O 1
ATOM 6409 N N . LEU B 1 389 ? 18.047 -14.867 2.115 1 97.06 389 LEU B N 1
ATOM 6410 C CA . LEU B 1 389 ? 17.078 -14.211 2.982 1 97.06 389 LEU B CA 1
ATOM 6411 C C . LEU B 1 389 ? 16.078 -15.219 3.537 1 97.06 389 LEU B C 1
ATOM 6413 O O . LEU B 1 389 ? 15.711 -15.156 4.715 1 97.06 389 LEU B O 1
ATOM 6417 N N . MET B 1 390 ? 15.688 -16.141 2.697 1 96.19 390 MET B N 1
ATOM 6418 C CA . MET B 1 390 ? 14.742 -17.172 3.125 1 96.19 390 MET B CA 1
ATOM 6419 C C . MET B 1 390 ? 15.375 -18.078 4.164 1 96.19 390 MET B C 1
ATOM 6421 O O . MET B 1 390 ? 14.781 -18.344 5.211 1 96.19 390 MET B O 1
ATOM 6425 N N . ALA B 1 391 ? 16.594 -18.484 3.92 1 95.88 391 ALA B N 1
ATOM 6426 C CA . ALA B 1 391 ? 17.25 -19.484 4.758 1 95.88 391 ALA B CA 1
ATOM 6427 C C . ALA B 1 391 ? 17.719 -18.875 6.078 1 95.88 391 ALA B C 1
ATOM 6429 O O . ALA B 1 391 ? 17.641 -19.516 7.125 1 95.88 391 ALA B O 1
ATOM 6430 N N . VAL B 1 392 ? 18.156 -17.641 6.012 1 96.31 392 VAL B N 1
ATOM 6431 C CA . VAL B 1 392 ? 18.844 -17.062 7.164 1 96.31 392 VAL B CA 1
ATOM 6432 C C . VAL B 1 392 ? 17.891 -16.141 7.93 1 96.31 392 VAL B C 1
ATOM 6434 O O . VAL B 1 392 ? 17.906 -16.109 9.164 1 96.31 392 VAL B O 1
ATOM 6437 N N . CYS B 1 393 ? 17.047 -15.43 7.207 1 95.62 393 CYS B N 1
ATOM 6438 C CA . CYS B 1 393 ? 16.266 -14.383 7.844 1 95.62 393 CYS B CA 1
ATOM 6439 C C . CYS B 1 393 ? 14.805 -14.812 8 1 95.62 393 CYS B C 1
ATOM 6441 O O . CYS B 1 393 ? 14.016 -14.117 8.648 1 95.62 393 CYS B O 1
ATOM 6443 N N . GLY B 1 394 ? 14.43 -15.93 7.414 1 94.94 394 GLY B N 1
ATOM 6444 C CA . GLY B 1 394 ? 13.047 -16.391 7.512 1 94.94 394 GLY B CA 1
ATOM 6445 C C . GLY B 1 394 ? 12.125 -15.68 6.539 1 94.94 394 GLY B C 1
ATOM 6446 O O . GLY B 1 394 ? 10.914 -15.602 6.77 1 94.94 394 GLY B O 1
ATOM 6447 N N . TYR B 1 395 ? 12.688 -15.102 5.52 1 94.94 395 TYR B N 1
ATOM 6448 C CA . TYR B 1 395 ? 11.891 -14.516 4.449 1 94.94 395 TYR B CA 1
ATOM 6449 C C . TYR B 1 395 ? 11.023 -15.578 3.768 1 94.94 395 TYR B C 1
ATOM 6451 O O . TYR B 1 395 ? 11.445 -16.734 3.627 1 94.94 395 TYR B O 1
ATOM 6459 N N . SER B 1 396 ? 9.836 -15.203 3.377 1 93.81 396 SER B N 1
ATOM 6460 C CA . SER B 1 396 ? 8.961 -16.125 2.678 1 93.81 396 SER B CA 1
ATOM 6461 C C . SER B 1 396 ? 8.375 -15.5 1.417 1 93.81 396 SER B C 1
ATOM 6463 O O . SER B 1 396 ? 8.242 -14.281 1.336 1 93.81 396 SER B O 1
ATOM 6465 N N . LEU B 1 397 ? 8.094 -16.297 0.451 1 93.81 397 LEU B N 1
ATOM 6466 C CA . LEU B 1 397 ? 7.402 -15.859 -0.756 1 93.81 397 LEU B CA 1
ATOM 6467 C C . LEU B 1 397 ? 5.918 -15.633 -0.483 1 93.81 397 LEU B C 1
ATOM 6469 O O . LEU B 1 397 ? 5.375 -16.172 0.486 1 93.81 397 LEU B O 1
ATOM 6473 N N . PRO B 1 398 ? 5.344 -14.859 -1.336 1 92.44 398 PRO B N 1
ATOM 6474 C CA . PRO B 1 398 ? 5.816 -14.281 -2.596 1 92.44 398 PRO B CA 1
ATOM 6475 C C . PRO B 1 398 ? 6.664 -13.023 -2.389 1 92.44 398 PRO B C 1
ATOM 6477 O O . PRO B 1 398 ? 6.59 -12.391 -1.334 1 92.44 398 PRO B O 1
ATOM 6480 N N . LEU B 1 399 ? 7.398 -12.641 -3.455 1 92.19 399 LEU B N 1
ATOM 6481 C CA . LEU B 1 399 ? 8.156 -11.398 -3.514 1 92.19 399 LEU B CA 1
ATOM 6482 C C . LEU B 1 399 ? 7.25 -10.227 -3.895 1 92.19 399 LEU B C 1
ATOM 6484 O O . LEU B 1 399 ? 6.391 -10.359 -4.766 1 92.19 399 LEU B O 1
ATOM 6488 N N . ARG B 1 400 ? 7.551 -9.125 -3.238 1 93.75 400 ARG B N 1
ATOM 6489 C CA . ARG B 1 400 ? 6.898 -7.895 -3.68 1 93.75 400 ARG B CA 1
ATOM 6490 C C . ARG B 1 400 ? 7.723 -7.195 -4.754 1 93.75 400 ARG B C 1
ATOM 6492 O O . ARG B 1 400 ? 8.945 -7.344 -4.801 1 93.75 400 ARG B O 1
ATOM 6499 N N . ASP B 1 401 ? 7.07 -6.41 -5.535 1 93.62 401 ASP B N 1
ATOM 6500 C CA . ASP B 1 401 ? 7.734 -5.699 -6.625 1 93.62 401 ASP B CA 1
ATOM 6501 C C . ASP B 1 401 ? 8.898 -4.859 -6.105 1 93.62 401 ASP B C 1
ATOM 6503 O O . ASP B 1 401 ? 9.969 -4.824 -6.719 1 93.62 401 ASP B O 1
ATOM 6507 N N . THR B 1 402 ? 8.602 -4.191 -5.008 1 95 402 THR B N 1
ATOM 6508 C CA . THR B 1 402 ? 9.641 -3.338 -4.445 1 95 402 THR B CA 1
ATOM 6509 C C . THR B 1 402 ? 10.828 -4.172 -3.982 1 95 402 THR B C 1
ATOM 6511 O O . THR B 1 402 ? 11.977 -3.727 -4.066 1 95 402 THR B O 1
ATOM 6514 N N . HIS B 1 403 ? 10.57 -5.406 -3.469 1 96.75 403 HIS B N 1
ATOM 6515 C CA . HIS B 1 403 ? 11.648 -6.297 -3.053 1 96.75 403 HIS B CA 1
ATOM 6516 C C . HIS B 1 403 ? 12.5 -6.723 -4.246 1 96.75 403 HIS B C 1
ATOM 6518 O O . HIS B 1 403 ? 13.727 -6.715 -4.168 1 96.75 403 HIS B O 1
ATOM 6524 N N . VAL B 1 404 ? 11.797 -7.031 -5.289 1 95.69 404 VAL B N 1
ATOM 6525 C CA . VAL B 1 404 ? 12.469 -7.449 -6.52 1 95.69 404 VAL B CA 1
ATOM 6526 C C . VAL B 1 404 ? 13.359 -6.32 -7.023 1 95.69 404 VAL B C 1
ATOM 6528 O O . VAL B 1 404 ? 14.539 -6.543 -7.336 1 95.69 404 VAL B O 1
ATOM 6531 N N . THR B 1 405 ? 12.836 -5.133 -7.051 1 96.94 405 THR B N 1
ATOM 6532 C CA . THR B 1 405 ? 13.57 -3.973 -7.543 1 96.94 405 THR B CA 1
ATOM 6533 C C . THR B 1 405 ? 14.836 -3.744 -6.727 1 96.94 405 THR B C 1
ATOM 6535 O O . THR B 1 405 ? 15.898 -3.471 -7.289 1 96.94 405 THR B O 1
ATOM 6538 N N . VAL B 1 406 ? 14.711 -3.896 -5.457 1 97.88 406 VAL B N 1
ATOM 6539 C CA . VAL B 1 406 ? 15.859 -3.715 -4.574 1 97.88 406 VAL B CA 1
ATOM 6540 C C . VAL B 1 406 ? 16.922 -4.777 -4.871 1 97.88 406 VAL B C 1
ATOM 6542 O O . VAL B 1 406 ? 18.094 -4.461 -5.035 1 97.88 406 VAL B O 1
ATOM 6545 N N . MET B 1 407 ? 16.531 -6.023 -4.977 1 97.62 407 MET B N 1
ATOM 6546 C CA . MET B 1 407 ? 17.469 -7.113 -5.207 1 97.62 407 MET B CA 1
ATOM 6547 C C . MET B 1 407 ? 18.125 -6.988 -6.578 1 97.62 407 MET B C 1
ATOM 6549 O O . MET B 1 407 ? 19.312 -7.273 -6.73 1 97.62 407 MET B O 1
ATOM 6553 N N . GLU B 1 408 ? 17.344 -6.594 -7.551 1 97.81 408 GLU B N 1
ATOM 6554 C CA . GLU B 1 408 ? 17.906 -6.34 -8.875 1 97.81 408 GLU B CA 1
ATOM 6555 C C . GLU B 1 408 ? 18.984 -5.262 -8.812 1 97.81 408 GLU B C 1
ATOM 6557 O O . GLU B 1 408 ? 20.031 -5.387 -9.461 1 97.81 408 GLU B O 1
ATOM 6562 N N . ASN B 1 409 ? 18.672 -4.227 -8.07 1 98.44 409 ASN B N 1
ATOM 6563 C CA . ASN B 1 409 ? 19.641 -3.141 -7.949 1 98.44 409 ASN B CA 1
ATOM 6564 C C . ASN B 1 409 ? 20.906 -3.584 -7.207 1 98.44 409 ASN B C 1
ATOM 6566 O O . ASN B 1 409 ? 22.016 -3.209 -7.582 1 98.44 409 ASN B O 1
ATOM 6570 N N . ILE B 1 410 ? 20.75 -4.379 -6.18 1 98.38 410 ILE B N 1
ATOM 6571 C CA . ILE B 1 410 ? 21.906 -4.93 -5.461 1 98.38 410 ILE B CA 1
ATOM 6572 C C . ILE B 1 410 ? 22.75 -5.762 -6.414 1 98.38 410 ILE B C 1
ATOM 6574 O O . ILE B 1 410 ? 23.984 -5.707 -6.363 1 98.38 410 ILE B O 1
ATOM 6578 N N . CYS B 1 411 ? 22.109 -6.445 -7.355 1 98.38 411 CYS B N 1
ATOM 6579 C CA . CYS B 1 411 ? 22.781 -7.426 -8.211 1 98.38 411 CYS B CA 1
ATOM 6580 C C . CYS B 1 411 ? 23.109 -6.824 -9.57 1 98.38 411 CYS B C 1
ATOM 6582 O O . CYS B 1 411 ? 23.438 -7.551 -10.508 1 98.38 411 CYS B O 1
ATOM 6584 N N . ALA B 1 412 ? 22.984 -5.527 -9.734 1 98 412 ALA B N 1
ATOM 6585 C CA . ALA B 1 412 ? 23.156 -4.867 -11.023 1 98 412 ALA B CA 1
ATOM 6586 C C . ALA B 1 412 ? 24.578 -5.043 -11.555 1 98 412 ALA B C 1
ATOM 6588 O O . ALA B 1 412 ? 24.797 -5.078 -12.766 1 98 412 ALA B O 1
ATOM 6589 N N . LYS B 1 413 ? 25.562 -5.215 -10.656 1 96.31 413 LYS B N 1
ATOM 6590 C CA . LYS B 1 413 ? 26.969 -5.301 -11.062 1 96.31 413 LYS B CA 1
ATOM 6591 C C . LYS B 1 413 ? 27.484 -6.727 -10.922 1 96.31 413 LYS B C 1
ATOM 6593 O O . LYS B 1 413 ? 28.703 -6.953 -10.953 1 96.31 413 LYS B O 1
ATOM 6598 N N . GLY B 1 414 ? 26.562 -7.672 -10.734 1 94.75 414 GLY B N 1
ATOM 6599 C CA . GLY B 1 414 ? 26.969 -9.062 -10.633 1 94.75 414 GLY B CA 1
ATOM 6600 C C . GLY B 1 414 ? 26.766 -9.648 -9.242 1 94.75 414 GLY B C 1
ATOM 6601 O O . GLY B 1 414 ? 25.891 -9.203 -8.5 1 94.75 414 GLY B O 1
ATOM 6602 N N . TYR B 1 415 ? 27.562 -10.633 -8.969 1 92.5 415 TYR B N 1
ATOM 6603 C CA . TYR B 1 415 ? 27.391 -11.391 -7.73 1 92.5 415 TYR B CA 1
ATOM 6604 C C . TYR B 1 415 ? 27.812 -10.57 -6.523 1 92.5 415 TYR B C 1
ATOM 6606 O O . TYR B 1 415 ? 28.828 -9.867 -6.57 1 92.5 415 TYR B O 1
ATOM 6614 N N . VAL B 1 416 ? 27.047 -10.719 -5.461 1 94 416 VAL B N 1
ATOM 6615 C CA . VAL B 1 416 ? 27.281 -9.953 -4.242 1 94 416 VAL B CA 1
ATOM 6616 C C . VAL B 1 416 ? 27.266 -10.883 -3.033 1 94 416 VAL B C 1
ATOM 6618 O O . VAL B 1 416 ? 26.5 -11.859 -3.01 1 94 416 VAL B O 1
ATOM 6621 N N . GLN B 1 417 ? 28.078 -10.594 -2.127 1 92.19 417 GLN B N 1
ATOM 6622 C CA . GLN B 1 417 ? 28.031 -11.242 -0.822 1 92.19 417 GLN B CA 1
ATOM 6623 C C . GLN B 1 417 ? 27.594 -10.266 0.263 1 92.19 417 GLN B C 1
ATOM 6625 O O . GLN B 1 417 ? 28.188 -9.195 0.425 1 92.19 417 GLN B O 1
ATOM 6630 N N . LEU B 1 418 ? 26.547 -10.633 0.899 1 95.5 418 LEU B N 1
ATOM 6631 C CA . LEU B 1 418 ? 26.031 -9.781 1.96 1 95.5 418 LEU B CA 1
ATOM 6632 C C . LEU B 1 418 ? 26.281 -10.391 3.332 1 95.5 418 LEU B C 1
ATOM 6634 O O . LEU B 1 418 ? 26.375 -11.617 3.463 1 95.5 418 LEU B O 1
ATOM 6638 N N . ASP B 1 419 ? 26.5 -9.539 4.281 1 93.19 419 ASP B N 1
ATOM 6639 C CA . ASP B 1 419 ? 26.516 -9.945 5.68 1 93.19 419 ASP B CA 1
ATOM 6640 C C . ASP B 1 419 ? 25.109 -9.945 6.273 1 93.19 419 ASP B C 1
ATOM 6642 O O . ASP B 1 419 ? 24.531 -8.883 6.512 1 93.19 419 ASP B O 1
ATOM 6646 N N . TYR B 1 420 ? 24.609 -11.117 6.578 1 93.81 420 TYR B N 1
ATOM 6647 C CA . TYR B 1 420 ? 23.219 -11.242 6.965 1 93.81 420 TYR B CA 1
ATOM 6648 C C . TYR B 1 420 ? 23.047 -11.023 8.469 1 93.81 420 TYR B C 1
ATOM 6650 O O . TYR B 1 420 ? 21.922 -10.992 8.969 1 93.81 420 TYR B O 1
ATOM 6658 N N . THR B 1 421 ? 24.156 -10.758 9.172 1 88.38 421 THR B N 1
ATOM 6659 C CA . THR B 1 421 ? 24.078 -10.547 10.617 1 88.38 421 THR B CA 1
ATOM 6660 C C . THR B 1 421 ? 23.266 -9.297 10.938 1 88.38 421 THR B C 1
ATOM 6662 O O . THR B 1 421 ? 22.453 -9.305 11.867 1 88.38 421 THR B O 1
ATOM 6665 N N . ASN B 1 422 ? 23.422 -8.305 10.148 1 86.69 422 ASN B N 1
ATOM 6666 C CA . ASN B 1 422 ? 22.703 -7.066 10.422 1 86.69 422 ASN B CA 1
ATOM 6667 C C . ASN B 1 422 ? 21.406 -6.977 9.625 1 86.69 422 ASN B C 1
ATOM 6669 O O . ASN B 1 422 ? 20.656 -6.012 9.766 1 86.69 422 ASN B O 1
ATOM 6673 N N . ILE B 1 423 ? 21.156 -7.949 8.852 1 93.12 423 ILE B N 1
ATOM 6674 C CA . ILE B 1 423 ? 19.984 -7.93 7.984 1 93.12 423 ILE B CA 1
ATOM 6675 C C . ILE B 1 423 ? 18.812 -8.625 8.688 1 93.12 423 ILE B C 1
ATOM 6677 O O . ILE B 1 423 ? 17.688 -8.117 8.672 1 93.12 423 ILE B O 1
ATOM 6681 N N . CYS B 1 424 ? 19.172 -9.711 9.414 1 91.88 424 CYS B N 1
ATOM 6682 C CA . CYS B 1 424 ? 18.141 -10.57 9.977 1 91.88 424 CYS B CA 1
ATOM 6683 C C . CYS B 1 424 ? 17.875 -10.211 11.438 1 91.88 424 CYS B C 1
ATOM 6685 O O . CYS B 1 424 ? 18.797 -9.898 12.188 1 91.88 424 CYS B O 1
#

Nearest PDB structures (foldseek):
  4d3z-assembly1_A  TM=8.752E-01  e=8.222E-29  Cricetulus griseus
  4nol-assembly2_B  TM=8.031E-01  e=6.130E-29  Mus musculus
  7fqi-assembly2_B  TM=9.431E-01  e=1.994E-24  Homo sapiens
  4n6n-assembly1_A  TM=9.433E-01  e=1.556E-23  Homo sapiens
  4awb-assembly1_A  TM=9.565E-01  e=2.929E-22  Homo sapiens